Protein AF-A0A821Y8E3-F1 (afdb_monomer_lite)

InterPro domains:
  IPR019441 FMP27/BLTP2/Hobbit, GFWDK motif-containing RBG unit [SM01214] (111-243)
  IPR045167 Hobbit [PF10344] (6-1238)
  IPR045167 Hobbit [PTHR15678] (451-1233)

Secondary structure (DSSP, 8-state):
-HHHHTTT-TT--HHHHHHHHHHHHHHHHHHHHHHHHHSPS----SEEEEEES-EEEEE--GGG-SHHHHHHHHHHHTTTSPPPTT---EEEEEEEEEEEEEEEEEEEETT-SS-SEEEEEEEEEEEEEEEEEPPPGGGEEEEEEE--TTT-EEEEEEE----EEEEEEEEEEEEEEEEE-TTTHHHHHHHHHHHHHHSPPP--SSPPPPHHHHHHHHEEEEEEEEEEEEEEEEE-SSSTT-TTSEEEEEEEEEEEEEETTEEEEEEEEEEEEE-SSS-EEEEEEEEEEEEEEEEEEEE-SS-TT--SS-----TTS--GGGGSS---TTTTTS-SEEEEEEEEE----SS---EEEEEHHHHHHHHHHHHHHTPPPPPPS-BGGGTB----PPPGGGTEEEEEEEEEEEEEEEEEESSTT-SSEEEEEEEEEEEEEEEEEEEEPPSSSS-PPPEEEEEEEEEEEEEEEEEEEEEEEPP--------------SSS-EEEEEEEEEEEEEEEEE-S-S-SS---SEEEEEES-EEEE-HHHHHHHHHHHHHHHHHHHHHHHHSTTTTS-----SS-SS------S-PPPP---------------SHHHHSSSSSS---------------------PPPPP--STTTT-STT-EEEEEEEEEEEEEEEE-SSSSSEEEEEEEEEEEEEEEEETTEEEEEEEEEEEEEEEEESS--S---TTT---PPPHHHHS---S-----S---S---S--TTSTTPEESSSSS--TTT-PPPEEEEEEEEEEEEEEEEE-----------S--PPPP-EEEEEEEEEEEEEE-HHHHHHHHHIIIIIIS---HHHHHHHHHHHHHHHHHHH-TTS-THHHHHHHHHHHHHHHHHHHHHHHHHHHHHHH--S--HHHHHHHHHHHHHHHHHHHHHHHHHHHHHHHHHHHHHHHHHTSPPPP--SSPPEEEEEEEEEEEEEEEEE-TTSSSEEEEEEEEEEEEEEEEETTS-EEEEEEEEEEEEEE-STT-S-SEEEEEPPPPTT--GGG--SEEEEEEEEEEETTEEEEEEEEEEE--EEEEEEHHHHHHHHHHH-TTS-THHHHTTTGGGS---------------------------S-----S---HHHHHHHHHHH-EEEEEEEE--EEEEEEEE-SSSS-TT-EEEEEEEEPPEEEEEEEE-HHHHHHHHHHHHHHHHHHHHHHHHHHTTS-PPPPPPPPGGGTTTTTS------------------------

Structure (mmCIF, N/CA/C/O backbone):
data_AF-A0A821Y8E3-F1
#
_entry.id   AF-A0A821Y8E3-F1
#
loop_
_atom_site.group_PDB
_atom_site.id
_atom_site.type_symbol
_atom_site.label_atom_id
_atom_site.label_alt_id
_atom_site.label_comp_id
_atom_site.label_asym_id
_atom_site.label_entity_id
_atom_site.label_seq_id
_atom_site.pdbx_PDB_ins_code
_atom_site.Cartn_x
_atom_site.Cartn_y
_atom_site.Cartn_z
_atom_site.occupancy
_atom_site.B_iso_or_equiv
_atom_site.auth_seq_id
_atom_site.auth_comp_id
_atom_site.auth_asym_id
_atom_site.auth_atom_id
_atom_site.pdbx_PDB_model_num
ATOM 1 N N . MET A 1 1 ? 31.494 -9.505 47.376 1.00 57.62 1 MET A N 1
ATOM 2 C CA . MET A 1 1 ? 31.649 -9.777 48.825 1.00 57.62 1 MET A CA 1
ATOM 3 C C . MET A 1 1 ? 32.357 -11.102 49.147 1.00 57.62 1 MET A C 1
ATOM 5 O O . MET A 1 1 ? 33.547 -11.037 49.408 1.00 57.62 1 MET A O 1
ATOM 9 N N . VAL A 1 2 ? 31.738 -12.298 49.088 1.00 61.81 2 VAL A N 1
ATOM 10 C CA . VAL A 1 2 ? 32.444 -13.571 49.431 1.00 61.81 2 VAL A CA 1
ATOM 11 C C . VAL A 1 2 ? 33.620 -13.857 48.480 1.00 61.81 2 VAL A C 1
ATOM 13 O O . VAL A 1 2 ? 34.724 -14.135 48.929 1.00 61.81 2 VAL A O 1
ATOM 16 N N . GLN A 1 3 ? 33.433 -13.655 47.170 1.00 60.59 3 GLN A N 1
ATOM 17 C CA . GLN A 1 3 ? 34.516 -13.756 46.178 1.00 60.59 3 GLN A CA 1
ATOM 18 C C . GLN A 1 3 ? 35.617 -12.691 46.332 1.00 60.59 3 GLN A C 1
ATOM 20 O O . GLN A 1 3 ? 36.730 -12.906 45.869 1.00 60.59 3 GLN A O 1
ATOM 25 N N . GLU A 1 4 ? 35.337 -11.550 46.968 1.00 64.75 4 GLU A N 1
ATOM 26 C CA . GLU A 1 4 ? 36.352 -10.521 47.249 1.00 64.75 4 GLU A CA 1
ATOM 27 C C . GLU A 1 4 ? 37.129 -10.825 48.532 1.00 64.75 4 GLU A C 1
ATOM 29 O O . GLU A 1 4 ? 38.313 -10.524 48.589 1.00 64.75 4 GLU A O 1
ATOM 34 N N . LEU A 1 5 ? 36.506 -11.488 49.513 1.00 61.81 5 LEU A N 1
ATOM 35 C CA . LEU A 1 5 ? 37.152 -11.998 50.731 1.00 61.81 5 LEU A CA 1
ATOM 36 C C . LEU A 1 5 ? 38.067 -13.206 50.464 1.00 61.81 5 LEU A C 1
ATOM 38 O O . LEU A 1 5 ? 39.054 -13.393 51.171 1.00 61.81 5 LEU A O 1
ATOM 42 N N . CYS A 1 6 ? 37.784 -13.998 49.424 1.00 59.97 6 CYS A N 1
ATOM 43 C CA . CYS A 1 6 ? 38.651 -15.101 48.993 1.00 59.97 6 CYS A CA 1
ATOM 44 C C . CYS A 1 6 ? 39.907 -14.641 48.228 1.00 59.97 6 CYS A C 1
ATOM 46 O O . CYS A 1 6 ? 40.865 -15.402 48.138 1.00 59.97 6 CYS A O 1
ATOM 48 N N . LYS A 1 7 ? 39.936 -13.412 47.687 1.00 60.19 7 LYS A N 1
ATOM 49 C CA . LYS A 1 7 ? 41.101 -12.868 46.958 1.00 60.19 7 LYS A CA 1
ATOM 50 C C . LYS A 1 7 ? 42.341 -12.621 47.844 1.00 60.19 7 LYS A C 1
ATOM 52 O O . LYS A 1 7 ? 43.427 -12.971 47.397 1.00 60.19 7 LYS A O 1
ATOM 57 N N . PRO A 1 8 ? 42.233 -12.052 49.064 1.00 61.81 8 PRO A N 1
ATOM 58 C CA . PRO A 1 8 ? 43.381 -11.859 49.960 1.00 61.81 8 PRO A CA 1
ATOM 59 C C . PRO A 1 8 ? 43.739 -13.090 50.816 1.00 61.81 8 PRO A C 1
ATOM 61 O O . PRO A 1 8 ? 44.825 -13.132 51.388 1.00 61.81 8 PRO A O 1
ATOM 64 N N . HIS A 1 9 ? 42.866 -14.101 50.910 1.00 59.72 9 HIS A N 1
ATOM 65 C CA . HIS A 1 9 ? 43.077 -15.296 51.737 1.00 59.72 9 HIS A CA 1
ATOM 66 C C . HIS A 1 9 ? 42.970 -16.580 50.900 1.00 59.72 9 HIS A C 1
ATOM 68 O O . HIS A 1 9 ? 41.932 -17.238 50.870 1.00 59.72 9 HIS A O 1
ATOM 74 N N . LEU A 1 10 ? 44.076 -16.945 50.241 1.00 56.66 10 LEU A N 1
ATOM 75 C CA . LEU A 1 10 ? 44.178 -18.084 49.312 1.00 56.66 10 LEU A CA 1
ATOM 76 C C . LEU A 1 10 ? 43.964 -19.480 49.942 1.00 56.66 10 LEU A C 1
ATOM 78 O O . LEU A 1 10 ? 43.761 -20.438 49.206 1.00 56.66 10 LEU A O 1
ATOM 82 N N . PHE A 1 11 ? 43.955 -19.606 51.275 1.00 56.97 11 PHE A N 1
ATOM 83 C CA . PHE A 1 11 ? 43.776 -20.880 51.996 1.00 56.97 11 PHE A CA 1
ATOM 84 C C . PHE A 1 11 ? 42.585 -20.855 52.964 1.00 56.97 11 PHE A C 1
ATOM 86 O O . PHE A 1 11 ? 42.704 -21.213 54.135 1.00 56.97 11 PHE A O 1
ATOM 93 N N . LEU A 1 12 ? 41.416 -20.412 52.502 1.00 60.84 12 LEU A N 1
ATOM 94 C CA . LEU A 1 12 ? 40.177 -20.631 53.250 1.00 60.84 12 LEU A CA 1
ATOM 95 C C . LEU A 1 12 ? 39.731 -22.097 53.074 1.00 60.84 12 LEU A C 1
ATOM 97 O O . LEU A 1 12 ? 39.497 -22.516 51.939 1.00 60.84 12 LEU A O 1
ATOM 101 N N . PRO A 1 13 ? 39.600 -22.890 54.158 1.00 69.50 13 PRO A N 1
ATOM 102 C CA . PRO A 1 13 ? 39.110 -24.264 54.074 1.00 69.50 13 PRO A CA 1
ATOM 103 C C . PRO A 1 13 ? 37.723 -24.298 53.425 1.00 69.50 13 PRO A C 1
ATOM 105 O O . PRO A 1 13 ? 36.878 -23.464 53.758 1.00 69.50 13 PRO A O 1
ATOM 108 N N . ALA A 1 14 ? 37.466 -25.268 52.541 1.00 64.50 14 ALA A N 1
ATOM 109 C CA . ALA A 1 14 ? 36.214 -25.356 51.779 1.00 64.50 14 ALA A CA 1
ATOM 110 C C . ALA A 1 14 ? 34.958 -25.292 52.673 1.00 64.50 14 ALA A C 1
ATOM 112 O O . ALA A 1 14 ? 34.013 -24.574 52.351 1.00 64.50 14 ALA A O 1
ATOM 113 N N . GLY A 1 15 ? 34.997 -25.926 53.852 1.00 71.94 15 GLY A N 1
ATOM 114 C CA . GLY A 1 15 ? 33.901 -25.868 54.826 1.00 71.94 15 GLY A CA 1
ATOM 115 C C . GLY A 1 15 ? 33.611 -24.460 55.361 1.00 71.94 15 GLY A C 1
ATOM 116 O O . GLY A 1 15 ? 32.457 -24.101 55.557 1.00 71.94 15 GLY A O 1
ATOM 117 N N . LYS A 1 16 ? 34.634 -23.607 55.505 1.00 71.44 16 LYS A N 1
ATOM 118 C CA . LYS A 1 16 ? 34.478 -22.225 55.992 1.00 71.44 16 LYS A CA 1
ATOM 119 C C . LYS A 1 16 ? 33.879 -21.306 54.922 1.00 71.44 16 LYS A C 1
ATOM 121 O O . LYS A 1 16 ? 33.160 -20.360 55.232 1.00 71.44 16 LYS A O 1
ATOM 126 N N . VAL A 1 17 ? 34.148 -21.593 53.648 1.00 73.50 17 VAL A N 1
ATOM 127 C CA . VAL A 1 17 ? 33.517 -20.910 52.507 1.00 73.50 17 VAL A CA 1
ATOM 128 C C . VAL A 1 17 ? 32.041 -21.300 52.406 1.00 73.50 17 VAL A C 1
ATOM 130 O O . VAL A 1 17 ? 31.185 -20.441 52.192 1.00 73.50 17 VAL A O 1
ATOM 133 N N . GLU A 1 18 ? 31.727 -22.577 52.612 1.00 76.31 18 GLU A N 1
ATOM 134 C CA . GLU A 1 18 ? 30.354 -23.084 52.608 1.00 76.31 18 GLU A CA 1
ATOM 135 C C . GLU A 1 18 ? 29.535 -22.536 53.788 1.00 76.31 18 GLU A C 1
ATOM 137 O O . GLU A 1 18 ? 28.400 -22.085 53.596 1.00 76.31 18 GLU A O 1
ATOM 142 N N . GLU A 1 19 ? 30.147 -22.431 54.973 1.00 79.75 19 GLU A N 1
ATOM 143 C CA . GLU A 1 19 ? 29.588 -21.712 56.122 1.00 79.75 19 GLU A CA 1
ATOM 144 C C . GLU A 1 19 ? 29.303 -20.247 55.788 1.00 79.75 19 GLU A C 1
ATOM 146 O O . GLU A 1 19 ? 28.191 -19.786 56.030 1.00 79.75 19 GLU A O 1
ATOM 151 N N . LEU A 1 20 ? 30.232 -19.516 55.163 1.00 79.56 20 LEU A N 1
ATOM 152 C CA . LEU A 1 20 ? 29.997 -18.122 54.767 1.00 79.56 20 LEU A CA 1
ATOM 153 C C . LEU A 1 20 ? 28.842 -17.983 53.767 1.00 79.56 20 LEU A C 1
ATOM 155 O O . LEU A 1 20 ? 28.035 -17.063 53.895 1.00 79.56 20 LEU A O 1
ATOM 159 N N . TYR A 1 21 ? 28.706 -18.901 52.808 1.00 79.69 21 TYR A N 1
ATOM 160 C CA . TYR A 1 21 ? 27.561 -18.912 51.891 1.00 79.69 21 TYR A CA 1
ATOM 161 C C . TYR A 1 21 ? 26.246 -19.288 52.582 1.00 79.69 21 TYR A C 1
ATOM 163 O O . TYR A 1 21 ? 25.192 -18.775 52.199 1.00 79.69 21 TYR A O 1
ATOM 171 N N . SER A 1 22 ? 26.268 -20.171 53.583 1.00 80.19 22 SER A N 1
ATOM 172 C CA . SER A 1 22 ? 25.088 -20.486 54.399 1.00 80.19 22 SER A CA 1
ATOM 173 C C . SER A 1 22 ? 24.684 -19.311 55.295 1.00 80.19 22 SER A C 1
ATOM 175 O O . SER A 1 22 ? 23.503 -18.976 55.362 1.00 80.19 22 SER A O 1
ATOM 177 N N . ALA A 1 23 ? 25.656 -18.614 55.887 1.00 81.62 23 ALA A N 1
ATOM 178 C CA . ALA A 1 23 ? 25.454 -17.433 56.715 1.00 81.62 23 ALA A CA 1
ATOM 179 C C . ALA A 1 23 ? 24.949 -16.252 55.882 1.00 81.62 23 ALA A C 1
ATOM 181 O O . ALA A 1 23 ? 24.048 -15.537 56.316 1.00 81.62 23 ALA A O 1
ATOM 182 N N . LEU A 1 24 ? 25.458 -16.083 54.657 1.00 82.75 24 LEU A N 1
ATOM 183 C CA . LEU A 1 24 ? 24.940 -15.109 53.698 1.00 82.75 24 LEU A CA 1
ATOM 184 C C . LEU A 1 24 ? 23.492 -15.435 53.324 1.00 82.75 24 LEU A C 1
ATOM 186 O O . LEU A 1 24 ? 22.646 -14.553 53.378 1.00 82.75 24 LEU A O 1
ATOM 190 N N . ARG A 1 25 ? 23.171 -16.705 53.040 1.00 79.31 25 ARG A N 1
ATOM 191 C CA . ARG A 1 25 ? 21.788 -17.138 52.769 1.00 79.31 25 ARG A CA 1
ATOM 192 C C . ARG A 1 25 ? 20.861 -16.909 53.962 1.00 79.31 25 ARG A C 1
ATOM 194 O O . ARG A 1 25 ? 19.735 -16.455 53.777 1.00 79.31 25 ARG A O 1
ATOM 201 N N . GLN A 1 26 ? 21.324 -17.177 55.181 1.00 81.38 26 GLN A N 1
ATOM 202 C CA . GLN A 1 26 ? 20.573 -16.880 56.402 1.00 81.38 26 GLN A CA 1
ATOM 203 C C . GLN A 1 26 ? 20.385 -15.376 56.604 1.00 81.38 26 GLN A C 1
ATOM 205 O O . GLN A 1 26 ? 19.296 -14.948 56.981 1.00 81.38 26 GLN A O 1
ATOM 210 N N . LYS A 1 27 ? 21.410 -14.563 56.332 1.00 82.56 27 LYS A N 1
ATOM 211 C CA . LYS A 1 27 ? 21.325 -13.102 56.412 1.00 82.56 27 LYS A CA 1
ATOM 212 C C . LYS A 1 27 ? 20.413 -12.524 55.343 1.00 82.56 27 LYS A C 1
ATOM 214 O O . LYS A 1 27 ? 19.600 -11.674 55.680 1.00 82.56 27 LYS A O 1
ATOM 219 N N . ASP A 1 28 ? 20.456 -13.025 54.117 1.00 78.81 28 ASP A N 1
ATOM 220 C CA . ASP A 1 28 ? 19.525 -12.644 53.055 1.00 78.81 28 ASP A CA 1
ATOM 221 C C . ASP A 1 28 ? 18.089 -13.024 53.419 1.00 78.81 28 ASP A C 1
ATOM 223 O O . ASP A 1 28 ? 17.183 -12.205 53.271 1.00 78.81 28 ASP A O 1
ATOM 227 N N . ALA A 1 29 ? 17.871 -14.216 53.982 1.00 78.19 29 ALA A N 1
ATOM 228 C CA . ALA A 1 29 ? 16.565 -14.619 54.494 1.00 78.19 29 ALA A CA 1
ATOM 229 C C . ALA A 1 29 ? 16.102 -13.715 55.652 1.00 78.19 29 ALA A C 1
ATOM 231 O O . ALA A 1 29 ? 14.948 -13.293 55.678 1.00 78.19 29 ALA A O 1
ATOM 232 N N . GLN A 1 30 ? 16.992 -13.355 56.580 1.00 80.88 30 GLN A N 1
ATOM 233 C CA . GLN A 1 30 ? 16.689 -12.423 57.670 1.00 80.88 30 GLN A CA 1
ATOM 234 C C . GLN A 1 30 ? 16.382 -11.013 57.159 1.00 80.88 30 GLN A C 1
ATOM 236 O O . GLN A 1 30 ? 15.406 -10.420 57.608 1.00 80.88 30 GLN A O 1
ATOM 241 N N . ILE A 1 31 ? 17.161 -10.484 56.213 1.00 82.12 31 ILE A N 1
ATOM 242 C CA . ILE A 1 31 ? 16.941 -9.170 55.591 1.00 82.12 31 ILE A CA 1
ATOM 243 C C . ILE A 1 31 ? 15.630 -9.181 54.808 1.00 82.12 31 ILE A C 1
ATOM 245 O O . ILE A 1 31 ? 14.873 -8.217 54.869 1.00 82.12 31 ILE A O 1
ATOM 249 N N . TYR A 1 32 ? 15.316 -10.274 54.113 1.00 70.25 32 TYR A N 1
ATOM 250 C CA . TYR A 1 32 ? 14.035 -10.456 53.441 1.00 70.25 32 TYR A CA 1
ATOM 251 C C . TYR A 1 32 ? 12.873 -10.445 54.440 1.00 70.25 32 TYR A C 1
ATOM 253 O O . TYR A 1 32 ? 11.920 -9.696 54.253 1.00 70.25 32 TYR A O 1
ATOM 261 N N . VAL A 1 33 ? 12.972 -11.187 55.547 1.00 75.69 33 VAL A N 1
ATOM 262 C CA . VAL A 1 33 ? 11.955 -11.191 56.612 1.00 75.69 33 VAL A CA 1
ATOM 263 C C . VAL A 1 33 ? 11.833 -9.816 57.273 1.00 75.69 33 VAL A C 1
ATOM 265 O O . VAL A 1 33 ? 10.719 -9.362 57.516 1.00 75.69 33 VAL A O 1
ATOM 268 N N . GLN A 1 34 ? 12.943 -9.121 57.528 1.00 81.56 34 GLN A N 1
ATOM 269 C CA . GLN A 1 34 ? 12.941 -7.755 58.057 1.00 81.56 34 GLN A CA 1
ATOM 270 C C . GLN A 1 34 ? 12.291 -6.776 57.077 1.00 81.56 34 GLN A C 1
ATOM 272 O O . GLN A 1 34 ? 11.455 -5.984 57.498 1.00 81.56 34 GLN A O 1
ATOM 277 N N . ARG A 1 35 ? 12.581 -6.871 55.774 1.00 74.38 35 ARG A N 1
ATOM 278 C CA . ARG A 1 35 ? 11.917 -6.082 54.724 1.00 74.38 35 ARG A CA 1
ATOM 279 C C . ARG A 1 35 ? 10.434 -6.417 54.604 1.00 74.38 35 ARG A C 1
ATOM 281 O O . ARG A 1 35 ? 9.647 -5.506 54.413 1.00 74.38 35 ARG A O 1
ATOM 288 N N . CYS A 1 36 ? 10.036 -7.680 54.755 1.00 63.47 36 CYS A N 1
ATOM 289 C CA . CYS A 1 36 ? 8.629 -8.085 54.768 1.00 63.47 36 CYS A CA 1
ATOM 290 C C . CYS A 1 36 ? 7.887 -7.602 56.020 1.00 63.47 36 CYS A C 1
ATOM 292 O O . CYS A 1 36 ? 6.721 -7.241 55.917 1.00 63.47 36 CYS A O 1
ATOM 294 N N . ARG A 1 37 ? 8.541 -7.578 57.188 1.00 71.12 37 ARG A N 1
ATOM 295 C CA . ARG A 1 37 ? 7.972 -7.053 58.443 1.00 71.12 37 ARG A CA 1
ATOM 296 C C . ARG A 1 37 ? 7.927 -5.523 58.478 1.00 71.12 37 ARG A C 1
ATOM 298 O O . ARG A 1 37 ? 7.018 -4.971 59.080 1.00 71.12 37 ARG A O 1
ATOM 305 N N . ALA A 1 38 ? 8.895 -4.859 57.847 1.00 73.12 38 ALA A N 1
ATOM 306 C CA . ALA A 1 38 ? 8.948 -3.405 57.687 1.00 73.12 38 ALA A CA 1
ATOM 307 C C . ALA A 1 38 ? 8.163 -2.905 56.461 1.00 73.12 38 ALA A C 1
ATOM 309 O O . ALA A 1 38 ? 7.990 -1.698 56.293 1.00 73.12 38 ALA A O 1
ATOM 310 N N . ALA A 1 39 ? 7.704 -3.808 55.589 1.00 57.78 39 ALA A N 1
ATOM 311 C CA . ALA A 1 39 ? 6.843 -3.447 54.479 1.00 57.78 39 ALA A CA 1
ATOM 312 C C . ALA A 1 39 ? 5.508 -2.923 55.034 1.00 57.78 39 ALA A C 1
ATOM 314 O O . ALA A 1 39 ? 4.974 -3.503 55.983 1.00 57.78 39 ALA A O 1
ATOM 315 N N . PRO A 1 40 ? 4.941 -1.852 54.448 1.00 62.09 40 PRO A N 1
ATOM 316 C CA . PRO A 1 40 ? 3.586 -1.427 54.780 1.00 62.09 40 PRO A CA 1
ATOM 317 C C . PRO A 1 40 ? 2.614 -2.611 54.625 1.00 62.09 40 PRO A C 1
ATOM 319 O O . PRO A 1 40 ? 2.903 -3.525 53.840 1.00 62.09 40 PRO A O 1
ATOM 322 N N . PRO A 1 41 ? 1.469 -2.612 55.339 1.00 61.50 41 PRO A N 1
ATOM 323 C CA . PRO A 1 41 ? 0.492 -3.695 55.254 1.00 61.50 41 PRO A CA 1
ATOM 324 C C . PRO A 1 41 ? 0.210 -4.042 53.785 1.00 61.50 41 PRO A C 1
ATOM 326 O O . PRO A 1 41 ? 0.192 -3.132 52.944 1.00 61.50 41 PRO A O 1
ATOM 329 N N . PRO A 1 42 ? 0.021 -5.334 53.444 1.00 56.81 42 PRO A N 1
ATOM 330 C CA . PRO A 1 42 ? -0.173 -5.755 52.064 1.00 56.81 42 PRO A CA 1
ATOM 331 C C . PRO A 1 42 ? -1.287 -4.916 51.437 1.00 56.81 42 PRO A C 1
ATOM 333 O O . PRO A 1 42 ? -2.428 -4.937 51.896 1.00 56.81 42 PRO A O 1
ATOM 336 N N . ARG A 1 43 ? -0.934 -4.121 50.416 1.00 57.56 43 ARG A N 1
ATOM 337 C CA . ARG A 1 43 ? -1.864 -3.200 49.749 1.00 57.56 43 ARG A CA 1
ATOM 338 C C . ARG A 1 43 ? -3.055 -4.005 49.219 1.00 57.56 43 ARG A C 1
ATOM 340 O O . ARG A 1 43 ? -2.904 -4.802 48.294 1.00 57.56 43 ARG A O 1
ATOM 347 N N . SER A 1 44 ? -4.225 -3.798 49.820 1.00 60.97 44 SER A N 1
ATOM 348 C CA . SER A 1 44 ? -5.396 -4.680 49.707 1.00 60.97 44 SER A CA 1
ATOM 349 C C . SER A 1 44 ? -6.238 -4.486 48.441 1.00 60.97 44 SER A C 1
ATOM 351 O O . SER A 1 44 ? -7.024 -5.364 48.094 1.00 60.97 44 SER A O 1
ATOM 353 N N . ARG A 1 45 ? -6.085 -3.366 47.720 1.00 74.50 45 ARG A N 1
ATOM 354 C CA . ARG A 1 45 ? -6.920 -3.054 46.546 1.00 74.50 45 ARG A CA 1
ATOM 355 C C . ARG A 1 45 ? -6.282 -3.528 45.238 1.00 74.50 45 ARG A C 1
ATOM 357 O O . ARG A 1 45 ? -5.232 -3.027 44.848 1.00 74.50 45 ARG A O 1
ATOM 364 N N . LEU A 1 46 ? -6.924 -4.474 44.551 1.00 79.44 46 LEU A N 1
ATOM 365 C CA . LEU A 1 46 ? -6.571 -4.879 43.179 1.00 79.44 46 LEU A CA 1
ATOM 366 C C . LEU A 1 46 ? -7.188 -3.937 42.133 1.00 79.44 46 LEU A C 1
ATOM 368 O O . LEU A 1 46 ? -6.542 -3.591 41.147 1.00 79.44 46 LEU A O 1
ATOM 372 N N . VAL A 1 47 ? -8.424 -3.506 42.385 1.00 85.62 47 VAL A N 1
ATOM 373 C CA . VAL A 1 47 ? -9.192 -2.552 41.579 1.00 85.62 47 VAL A CA 1
ATOM 374 C C . VAL A 1 47 ? -9.817 -1.543 42.536 1.00 85.62 47 VAL A C 1
ATOM 376 O O . VAL A 1 47 ? -10.290 -1.926 43.606 1.00 85.62 47 VAL A O 1
ATOM 379 N N . ALA A 1 48 ? -9.809 -0.265 42.175 1.00 88.31 48 ALA A N 1
ATOM 380 C CA . ALA A 1 48 ? -10.515 0.789 42.892 1.00 88.31 48 ALA A CA 1
ATOM 381 C C . ALA A 1 48 ? -11.529 1.452 41.957 1.00 88.31 48 ALA A C 1
ATOM 383 O O . ALA A 1 48 ? -11.154 1.942 40.893 1.00 88.31 48 ALA A O 1
ATOM 384 N N . CYS A 1 49 ? -12.797 1.466 42.363 1.00 90.88 49 CYS A N 1
ATOM 385 C CA . CYS A 1 49 ? -13.847 2.250 41.724 1.00 90.88 49 CYS A CA 1
ATOM 386 C C . CYS A 1 49 ? -14.057 3.523 42.546 1.00 90.88 49 CYS A C 1
ATOM 388 O O . CYS A 1 49 ? -14.383 3.441 43.729 1.00 90.88 49 CYS A O 1
ATOM 390 N N . CYS A 1 50 ? -13.834 4.686 41.941 1.00 91.81 50 CYS A N 1
ATOM 391 C CA . CYS A 1 50 ? -13.990 5.989 42.576 1.00 91.81 50 CYS A CA 1
ATOM 392 C C . CYS A 1 50 ? -15.130 6.742 41.888 1.00 91.81 50 CYS A C 1
ATOM 394 O O . CYS A 1 50 ? -15.082 6.948 40.677 1.00 91.81 50 CYS A O 1
ATOM 396 N N . LEU A 1 51 ? -16.136 7.134 42.665 1.00 93.81 51 LEU A N 1
ATOM 397 C CA . LEU A 1 51 ? -17.290 7.916 42.226 1.00 93.81 51 LEU A CA 1
ATOM 398 C C . LEU A 1 51 ? -17.313 9.215 43.036 1.00 93.81 51 LEU A C 1
ATOM 400 O O . LEU A 1 51 ? -17.195 9.161 44.261 1.00 93.81 51 LEU A O 1
ATOM 404 N N . SER A 1 52 ? -17.461 10.366 42.384 1.00 94.44 52 SER A N 1
ATOM 405 C CA . SER A 1 52 ? -17.669 11.656 43.054 1.00 94.44 52 SER A CA 1
ATOM 406 C C . SER A 1 52 ? -18.974 12.308 42.600 1.00 94.44 52 SER A C 1
ATOM 408 O O . SER A 1 52 ? -19.378 12.186 41.442 1.00 94.44 52 SER A O 1
ATOM 410 N N . GLY A 1 53 ? -19.656 12.980 43.535 1.00 91.81 53 GLY A N 1
ATOM 411 C CA . GLY A 1 53 ? -20.936 13.640 43.259 1.00 91.81 53 GLY A CA 1
ATOM 412 C C . GLY A 1 53 ? -22.018 12.683 42.746 1.00 91.81 53 GLY A C 1
ATOM 413 O O . GLY A 1 53 ? -22.772 13.052 41.854 1.00 91.81 53 GLY A O 1
ATOM 414 N N . PHE A 1 54 ? -22.049 11.445 43.257 1.00 94.62 54 PHE A N 1
ATOM 415 C CA . PHE A 1 54 ? -23.044 10.441 42.881 1.00 94.62 54 PHE A CA 1
ATOM 416 C C . PHE A 1 54 ? -24.414 10.804 43.466 1.00 94.62 54 PHE A C 1
ATOM 418 O O . PHE A 1 54 ? -24.560 10.897 44.686 1.00 94.62 54 PHE A O 1
ATOM 425 N N . SER A 1 55 ? -25.414 10.963 42.604 1.00 95.00 55 SER A N 1
ATOM 426 C CA . SER A 1 55 ? -26.822 11.038 42.986 1.00 95.00 55 SER A CA 1
ATOM 427 C C . SER A 1 55 ? -27.614 9.991 42.208 1.00 95.00 55 SER A C 1
ATOM 429 O O . SER A 1 55 ? -27.375 9.778 41.019 1.00 95.00 55 SER A O 1
ATOM 431 N N . LEU A 1 56 ? -28.522 9.304 42.897 1.00 94.19 56 LEU A N 1
ATOM 432 C CA . LEU A 1 56 ? -29.435 8.323 42.324 1.00 94.19 56 LEU A CA 1
ATOM 433 C C . LEU A 1 56 ? -30.843 8.682 42.780 1.00 94.19 56 LEU A C 1
ATOM 435 O O . LEU A 1 56 ? -31.144 8.647 43.973 1.00 94.19 56 LEU A O 1
ATOM 439 N N . LEU A 1 57 ? -31.702 8.984 41.820 1.00 94.38 57 LEU A N 1
ATOM 440 C CA . LEU A 1 57 ? -33.132 9.126 42.007 1.00 94.38 57 LEU A CA 1
ATOM 441 C C . LEU A 1 57 ? -33.809 7.933 41.332 1.00 94.38 57 LEU A C 1
ATOM 443 O O . LEU A 1 57 ? -33.627 7.710 40.139 1.00 94.38 57 LEU A O 1
ATOM 447 N N . ALA A 1 58 ? -34.584 7.166 42.091 1.00 92.31 58 ALA A N 1
ATOM 448 C CA . ALA A 1 58 ? -35.404 6.082 41.564 1.00 92.31 58 ALA A CA 1
ATOM 449 C C . ALA A 1 58 ? -36.872 6.399 41.854 1.00 92.31 58 ALA A C 1
ATOM 451 O O . ALA A 1 58 ? -37.307 6.365 43.004 1.00 92.31 58 ALA A O 1
ATOM 452 N N . LEU A 1 59 ? -37.624 6.737 40.810 1.00 90.31 59 LEU A N 1
ATOM 453 C CA . LEU A 1 59 ? -39.036 7.081 40.893 1.00 90.31 59 LEU A CA 1
ATOM 454 C C . LEU A 1 59 ? -39.896 5.838 40.655 1.00 90.31 59 LEU A C 1
ATOM 456 O O . LEU A 1 59 ? -39.669 5.056 39.726 1.00 90.31 59 LEU A O 1
ATOM 460 N N . ALA A 1 60 ? -40.896 5.673 41.514 1.00 84.69 60 ALA A N 1
ATOM 461 C CA . ALA A 1 60 ? -41.927 4.655 41.400 1.00 84.69 60 ALA A CA 1
ATOM 462 C C . ALA A 1 60 ? -43.263 5.353 41.124 1.00 84.69 60 ALA A C 1
ATOM 464 O O . ALA A 1 60 ? -43.812 6.004 42.007 1.00 84.69 60 ALA A O 1
ATOM 465 N N . ASP A 1 61 ? -43.762 5.230 39.898 1.00 82.25 61 ASP A N 1
ATOM 466 C CA . ASP A 1 61 ? -45.078 5.737 39.499 1.00 82.25 61 ASP A CA 1
ATOM 467 C C . ASP A 1 61 ? -46.113 4.599 39.608 1.00 82.25 61 ASP A C 1
ATOM 469 O O . ASP A 1 61 ? -45.814 3.485 39.156 1.00 82.25 61 ASP A O 1
ATOM 473 N N . PRO A 1 62 ? -47.315 4.832 40.173 1.00 82.44 62 PRO A N 1
ATOM 474 C CA . PRO A 1 62 ? -48.448 3.912 40.067 1.00 82.44 62 PRO A CA 1
ATOM 475 C C . PRO A 1 62 ? -48.712 3.384 38.648 1.00 82.44 62 PRO A C 1
ATOM 477 O O . PRO A 1 62 ? -49.068 2.216 38.502 1.00 82.44 62 PRO A O 1
ATOM 480 N N . SER A 1 63 ? -48.479 4.190 37.603 1.00 80.12 63 SER A N 1
ATOM 481 C CA . SER A 1 63 ? -48.646 3.782 36.195 1.00 80.12 63 SER A CA 1
ATOM 482 C C . SER A 1 63 ? -47.679 2.674 35.753 1.00 80.12 63 SER A C 1
ATOM 484 O O . SER A 1 63 ? -47.975 1.912 34.838 1.00 80.12 63 SER A O 1
ATOM 486 N N . MET A 1 64 ? -46.535 2.549 36.429 1.00 78.62 64 MET A N 1
ATOM 487 C CA . MET A 1 64 ? -45.494 1.548 36.166 1.00 78.62 64 MET A CA 1
ATOM 488 C C . MET A 1 64 ? -45.467 0.438 37.224 1.00 78.62 64 MET A C 1
ATOM 490 O O . MET A 1 64 ? -44.649 -0.482 37.148 1.00 78.62 64 MET A O 1
ATOM 494 N N . HIS A 1 65 ? -46.323 0.532 38.242 1.00 81.62 65 HIS A N 1
ATOM 495 C CA . HIS A 1 65 ? -46.386 -0.415 39.344 1.00 81.62 65 HIS A CA 1
ATOM 496 C C . HIS A 1 65 ? -47.516 -1.436 39.137 1.00 81.62 65 HIS A C 1
ATOM 498 O O . HIS A 1 65 ? -48.525 -1.147 38.498 1.00 81.62 65 HIS A O 1
ATOM 504 N N . GLY A 1 66 ? -47.340 -2.645 39.679 1.00 83.75 66 GLY A N 1
ATOM 505 C CA . GLY A 1 66 ? -48.246 -3.779 39.472 1.00 83.75 66 GLY A CA 1
ATOM 506 C C . GLY A 1 66 ? -47.803 -4.722 38.346 1.00 83.75 66 GLY A C 1
ATOM 507 O O . GLY A 1 66 ? -47.090 -4.330 37.423 1.00 83.75 66 GLY A O 1
ATOM 508 N N . ALA A 1 67 ? -48.219 -5.990 38.436 1.00 83.88 67 ALA A N 1
ATOM 509 C CA . ALA A 1 67 ? -47.761 -7.044 37.530 1.00 83.88 67 ALA A CA 1
ATOM 510 C C . ALA A 1 67 ? -48.184 -6.808 36.070 1.00 83.88 67 ALA A C 1
ATOM 512 O O . ALA A 1 67 ? -47.376 -6.981 35.164 1.00 83.88 67 ALA A O 1
ATOM 513 N N . GLN A 1 68 ? -49.416 -6.348 35.828 1.00 85.88 68 GLN A N 1
ATOM 514 C CA . GLN A 1 68 ? -49.924 -6.093 34.472 1.00 85.88 68 GLN A CA 1
ATOM 515 C C . GLN A 1 68 ? -49.186 -4.933 33.781 1.00 85.88 68 GLN A C 1
ATOM 517 O O . GLN A 1 68 ? -48.677 -5.094 32.677 1.00 85.88 68 GLN A O 1
ATOM 522 N N . ASN A 1 69 ? -49.039 -3.791 34.458 1.00 87.62 69 ASN A N 1
ATOM 523 C CA . ASN A 1 69 ? -48.365 -2.619 33.889 1.00 87.62 69 ASN A CA 1
ATOM 524 C C . ASN A 1 69 ? -46.867 -2.871 33.655 1.00 87.62 69 ASN A C 1
ATOM 526 O O . ASN A 1 69 ? -46.322 -2.506 32.613 1.00 87.62 69 ASN A O 1
ATOM 530 N N . ALA A 1 70 ? -46.194 -3.533 34.603 1.00 87.00 70 ALA A N 1
ATOM 531 C CA . ALA A 1 70 ? -44.780 -3.866 34.465 1.00 87.00 70 ALA A CA 1
ATOM 532 C C . ALA A 1 70 ? -44.534 -4.910 33.361 1.00 87.00 70 ALA A C 1
ATOM 534 O O . ALA A 1 70 ? -43.570 -4.774 32.614 1.00 87.00 70 ALA A O 1
ATOM 535 N N . THR A 1 71 ? -45.408 -5.911 33.198 1.00 88.44 71 THR A N 1
ATOM 536 C CA . THR A 1 71 ? -45.296 -6.876 32.085 1.00 88.44 71 THR A CA 1
ATOM 537 C C . THR A 1 71 ? -45.577 -6.238 30.728 1.00 88.44 71 THR A C 1
ATOM 539 O O . THR A 1 71 ? -44.870 -6.541 29.768 1.00 88.44 71 THR A O 1
ATOM 542 N N . GLN A 1 72 ? -46.532 -5.306 30.638 1.00 88.12 72 GLN A N 1
ATOM 543 C CA . GLN A 1 72 ? -46.743 -4.514 29.424 1.00 88.12 72 GLN A CA 1
ATOM 544 C C . GLN A 1 72 ? -45.487 -3.708 29.064 1.00 88.12 72 GLN A C 1
ATOM 546 O O . GLN A 1 72 ? -45.013 -3.787 27.933 1.00 88.12 72 GLN A O 1
ATOM 551 N N . LYS A 1 73 ? -44.895 -2.997 30.033 1.00 88.06 73 LYS A N 1
ATOM 552 C CA . LYS A 1 73 ? -43.651 -2.239 29.820 1.00 88.06 73 LYS A CA 1
ATOM 553 C C . LYS A 1 73 ? -42.463 -3.122 29.448 1.00 88.06 73 LYS A C 1
ATOM 555 O O . LYS A 1 73 ? -41.660 -2.728 28.611 1.00 88.06 73 LYS A O 1
ATOM 560 N N . LEU A 1 74 ? -42.359 -4.317 30.027 1.00 89.62 74 LEU A N 1
ATOM 561 C CA . LEU A 1 74 ? -41.338 -5.300 29.663 1.00 89.62 74 LEU A CA 1
ATOM 562 C C . LEU A 1 74 ? -41.463 -5.688 28.179 1.00 89.62 74 LEU A C 1
ATOM 564 O O . LEU A 1 74 ? -40.469 -5.629 27.459 1.00 89.62 74 LEU A O 1
ATOM 568 N N . ARG A 1 75 ? -42.682 -5.983 27.703 1.00 88.81 75 ARG A N 1
ATOM 569 C CA . ARG A 1 75 ? -42.955 -6.295 26.287 1.00 88.81 75 ARG A CA 1
ATOM 570 C C . ARG A 1 75 ? -42.691 -5.121 25.342 1.00 88.81 75 ARG A C 1
ATOM 572 O O . ARG A 1 75 ? -42.308 -5.341 24.202 1.00 88.81 75 ARG A O 1
ATOM 579 N N . GLU A 1 76 ? -42.898 -3.885 25.795 1.00 89.31 76 GLU A N 1
ATOM 580 C CA . GLU A 1 76 ? -42.560 -2.688 25.012 1.00 89.31 76 GLU A CA 1
ATOM 581 C C . GLU A 1 76 ? -41.040 -2.523 24.842 1.00 89.31 76 GLU A C 1
ATOM 583 O O . GLU A 1 76 ? -40.585 -2.172 23.754 1.00 89.31 76 GLU A O 1
ATOM 588 N N . ILE A 1 77 ? -40.253 -2.788 25.894 1.00 90.38 77 ILE A N 1
ATOM 589 C CA . ILE A 1 77 ? -38.784 -2.662 25.869 1.00 90.38 77 ILE A CA 1
ATOM 590 C C . ILE A 1 77 ? -38.138 -3.792 25.055 1.00 90.38 77 ILE A C 1
ATOM 592 O O . ILE A 1 77 ? -37.181 -3.545 24.320 1.00 90.38 77 ILE A O 1
ATOM 596 N N . ASP A 1 78 ? -38.646 -5.019 25.177 1.00 88.38 78 ASP A N 1
ATOM 597 C CA . ASP A 1 78 ? -38.128 -6.202 24.485 1.00 88.38 78 ASP A CA 1
ATOM 598 C C . ASP A 1 78 ? -39.173 -6.823 23.547 1.00 88.38 78 ASP A C 1
ATOM 600 O O . ASP A 1 78 ? -39.578 -7.972 23.689 1.00 88.38 78 ASP A O 1
ATOM 604 N N . ALA A 1 79 ? -39.613 -6.044 22.558 1.00 84.75 79 ALA A N 1
ATOM 605 C CA . ALA A 1 79 ? -40.578 -6.495 21.550 1.00 84.75 79 ALA A CA 1
ATOM 606 C C . ALA A 1 79 ? -39.999 -7.526 20.557 1.00 84.75 79 ALA A C 1
ATOM 608 O O . ALA A 1 79 ? -40.737 -8.139 19.788 1.00 84.75 79 ALA A O 1
ATOM 609 N N . ASP A 1 80 ? -38.672 -7.673 20.529 1.00 82.94 80 ASP A N 1
ATOM 610 C CA . ASP A 1 80 ? -37.943 -8.533 19.595 1.00 82.94 80 ASP A CA 1
ATOM 611 C C . ASP A 1 80 ? -37.885 -10.007 20.038 1.00 82.94 80 ASP A C 1
ATOM 613 O O . ASP A 1 80 ? -37.534 -10.860 19.213 1.00 82.94 80 ASP A O 1
ATOM 617 N N . SER A 1 81 ? -38.154 -10.308 21.316 1.00 87.19 81 SER A N 1
ATOM 618 C CA . SER A 1 81 ? -38.102 -11.665 21.866 1.00 87.19 81 SER A CA 1
ATOM 619 C C . SER A 1 81 ? -39.468 -12.368 21.802 1.00 87.19 81 SER A C 1
ATOM 621 O O . SER A 1 81 ? -40.513 -11.734 21.972 1.00 87.19 81 SER A O 1
ATOM 623 N N . PRO A 1 82 ? -39.503 -13.685 21.521 1.00 87.06 82 PRO A N 1
ATOM 624 C CA . PRO A 1 82 ? -40.758 -14.423 21.486 1.00 87.06 82 PRO A CA 1
ATOM 625 C C . PRO A 1 82 ? -41.352 -14.549 22.894 1.00 87.06 82 PRO A C 1
ATOM 627 O O . PRO A 1 82 ? -40.674 -14.957 23.839 1.00 87.06 82 PRO A O 1
ATOM 630 N N . TRP A 1 83 ? -42.640 -14.225 23.026 1.00 85.88 83 TRP A N 1
ATOM 631 C CA . TRP A 1 83 ? -43.378 -14.388 24.277 1.00 85.88 83 TRP A CA 1
ATOM 632 C C . TRP A 1 83 ? -44.045 -15.774 24.336 1.00 85.88 83 TRP A C 1
ATOM 634 O O . TRP A 1 83 ? -44.747 -16.124 23.386 1.00 85.88 83 TRP A O 1
ATOM 644 N N . PRO A 1 84 ? -43.889 -16.556 25.422 1.00 84.00 84 PRO A N 1
ATOM 645 C CA . PRO A 1 84 ? -44.523 -17.869 25.553 1.00 84.00 84 PRO A CA 1
ATOM 646 C C . PRO A 1 84 ? -46.056 -17.805 25.494 1.00 84.00 84 PRO A C 1
ATOM 648 O O . PRO A 1 84 ? -46.666 -16.938 26.128 1.00 84.00 84 PRO A O 1
ATOM 651 N N . GLU A 1 85 ? -46.685 -18.754 24.790 1.00 76.50 85 GLU A N 1
ATOM 652 C CA . GLU A 1 85 ? -48.153 -18.850 24.666 1.00 76.50 85 GLU A CA 1
ATOM 653 C C . GLU A 1 85 ? -48.845 -19.124 26.013 1.00 76.50 85 GLU A C 1
ATOM 655 O O . GLU A 1 85 ? -49.947 -18.635 26.253 1.00 76.50 85 GLU A O 1
ATOM 660 N N . GLU A 1 86 ? -48.172 -19.841 26.920 1.00 74.00 86 GLU A N 1
ATOM 661 C CA . GLU A 1 86 ? -48.672 -20.201 28.257 1.00 74.00 86 GLU A CA 1
ATOM 662 C C . GLU A 1 86 ? -48.624 -19.033 29.267 1.00 74.00 86 GLU A C 1
ATOM 664 O O . GLU A 1 86 ? -49.161 -19.139 30.369 1.00 74.00 86 GLU A O 1
ATOM 669 N N . GLY A 1 87 ? -48.032 -17.891 28.892 1.00 79.81 87 GLY A N 1
ATOM 670 C CA . GLY A 1 87 ? -47.770 -16.779 29.809 1.00 79.81 87 GLY A CA 1
ATOM 671 C C . GLY A 1 87 ? -46.573 -17.039 30.735 1.00 79.81 87 GLY A C 1
ATOM 672 O O . GLY A 1 87 ? -46.057 -18.146 30.815 1.00 79.81 87 GLY A O 1
ATOM 673 N N . ILE A 1 88 ? -46.085 -15.987 31.402 1.00 84.38 88 ILE A N 1
ATOM 674 C CA . ILE A 1 88 ? -44.946 -16.069 32.331 1.00 84.38 88 ILE A CA 1
ATOM 675 C C . ILE A 1 88 ? -45.380 -15.507 33.682 1.00 84.38 88 ILE A C 1
ATOM 677 O O . ILE A 1 88 ? -45.850 -14.367 33.758 1.00 84.38 88 ILE A O 1
ATOM 681 N N . GLU A 1 89 ? -45.176 -16.283 34.744 1.00 86.75 89 GLU A N 1
ATOM 682 C CA . GLU A 1 89 ? -45.293 -15.814 36.122 1.00 86.75 89 GLU A CA 1
ATOM 683 C C . GLU A 1 89 ? -43.931 -15.325 36.636 1.00 86.75 89 GLU A C 1
ATOM 685 O O . GLU A 1 89 ? -42.883 -15.906 36.352 1.00 86.75 89 GLU A O 1
ATOM 690 N N . PHE A 1 90 ? -43.926 -14.229 37.396 1.00 88.50 90 PHE A N 1
ATOM 691 C CA . PHE A 1 90 ? -42.702 -13.615 37.916 1.00 88.50 90 PHE A CA 1
ATOM 692 C C . PHE A 1 90 ? -42.668 -13.695 39.442 1.00 88.50 90 PHE A C 1
ATOM 694 O O . PHE A 1 90 ? -43.626 -13.301 40.105 1.00 88.50 90 PHE A O 1
ATOM 701 N N . SER A 1 91 ? -41.551 -14.161 40.003 1.00 88.00 91 SER A N 1
ATOM 702 C CA . SER A 1 91 ? -41.292 -14.137 41.449 1.00 88.00 91 SER A CA 1
ATOM 703 C C . SER A 1 91 ? -40.889 -12.738 41.918 1.00 88.00 91 SER A C 1
ATOM 705 O O . SER A 1 91 ? -41.375 -12.250 42.937 1.00 88.00 91 SER A O 1
ATOM 707 N N . THR A 1 92 ? -40.039 -12.068 41.138 1.00 88.69 92 THR A N 1
ATOM 708 C CA . THR A 1 92 ? -39.611 -10.687 41.364 1.00 88.69 92 THR A CA 1
ATOM 709 C C . THR A 1 92 ? -39.908 -9.885 40.110 1.00 88.69 92 THR A C 1
ATOM 711 O O . THR A 1 92 ? -39.379 -10.192 39.049 1.00 88.69 92 THR A O 1
ATOM 714 N N . LEU A 1 93 ? -40.718 -8.833 40.212 1.00 90.25 93 LEU A N 1
ATOM 715 C CA . LEU A 1 93 ? -40.979 -7.924 39.099 1.00 90.25 93 LEU A CA 1
ATOM 716 C C . LEU A 1 93 ? -41.086 -6.496 39.617 1.00 90.25 93 LEU A C 1
ATOM 718 O O . LEU A 1 93 ? -41.967 -6.176 40.417 1.00 90.25 93 LEU A O 1
ATOM 722 N N . TRP A 1 94 ? -40.200 -5.621 39.156 1.00 91.12 94 TRP A N 1
ATOM 723 C CA . TRP A 1 94 ? -40.288 -4.200 39.470 1.00 91.12 94 TRP A CA 1
ATOM 724 C C . TRP A 1 94 ? -39.799 -3.336 38.315 1.00 91.12 94 TRP A C 1
ATOM 726 O O . TRP A 1 94 ? -38.853 -3.686 37.619 1.00 91.12 94 TRP A O 1
ATOM 736 N N . CYS A 1 95 ? -40.440 -2.179 38.155 1.00 90.94 95 CYS A N 1
ATOM 737 C CA . CYS A 1 95 ? -40.135 -1.166 37.151 1.00 90.94 95 CYS A CA 1
ATOM 738 C C . CYS A 1 95 ? -39.934 0.187 37.844 1.00 90.94 95 CYS A C 1
ATOM 740 O O . CYS A 1 95 ? -40.744 0.576 38.697 1.00 90.94 95 CYS A O 1
ATOM 742 N N . ARG A 1 96 ? -38.839 0.883 37.535 1.00 91.94 96 ARG A N 1
ATOM 743 C CA . ARG A 1 96 ? -38.505 2.201 38.090 1.00 91.94 96 ARG A CA 1
ATOM 744 C C . ARG A 1 96 ? -37.957 3.105 37.001 1.00 91.94 96 ARG A C 1
ATOM 746 O O . ARG A 1 96 ? -37.167 2.670 36.167 1.00 91.94 96 ARG A O 1
ATOM 753 N N . MET A 1 97 ? -38.315 4.381 37.068 1.00 92.19 97 MET A N 1
ATOM 754 C CA . MET A 1 97 ? -37.620 5.400 36.294 1.00 92.19 97 MET A CA 1
ATOM 755 C C . MET A 1 97 ? -36.419 5.866 37.107 1.00 92.19 97 MET A C 1
ATOM 757 O O . MET A 1 97 ? -36.570 6.316 38.244 1.00 92.19 97 MET A O 1
ATOM 761 N N . ILE A 1 98 ? -35.224 5.700 36.557 1.00 94.44 98 ILE A N 1
ATOM 762 C CA . ILE A 1 98 ? -33.977 6.061 37.222 1.00 94.44 98 ILE A CA 1
ATOM 763 C C . ILE A 1 98 ? -33.427 7.352 36.629 1.00 94.44 98 ILE A C 1
ATOM 765 O O . ILE A 1 98 ? -33.555 7.602 35.433 1.00 94.44 98 ILE A O 1
ATOM 769 N N . ASN A 1 99 ? -32.804 8.163 37.473 1.00 96.06 99 ASN A N 1
ATOM 770 C CA . ASN A 1 99 ? -31.948 9.269 37.079 1.00 96.06 99 ASN A CA 1
ATOM 771 C C . ASN A 1 99 ? -30.688 9.213 37.948 1.00 96.06 99 ASN A C 1
ATOM 773 O O . ASN A 1 99 ? -30.764 9.289 39.175 1.00 96.06 99 ASN A O 1
ATOM 777 N N . VAL A 1 100 ? -29.542 9.020 37.313 1.00 95.38 100 VAL A N 1
ATOM 778 C CA . VAL A 1 100 ? -28.232 8.885 37.940 1.00 95.38 100 VAL A CA 1
ATOM 779 C C . VAL A 1 100 ? -27.357 10.023 37.449 1.00 95.38 100 VAL A C 1
ATOM 781 O O . VAL A 1 100 ? -27.142 10.154 36.248 1.00 95.38 100 VAL A O 1
ATOM 784 N N . SER A 1 101 ? -26.802 10.812 38.363 1.00 95.75 101 SER A N 1
ATOM 785 C CA . SER A 1 101 ? -25.806 11.833 38.034 1.00 95.75 101 SER A CA 1
ATOM 786 C C . SER A 1 101 ? -24.488 11.528 38.729 1.00 95.75 101 SER A C 1
ATOM 788 O O . SER A 1 101 ? -24.470 11.278 39.934 1.00 95.75 101 SER A O 1
ATOM 790 N N . VAL A 1 102 ? -23.378 11.592 38.002 1.00 95.62 102 VAL A N 1
ATOM 791 C CA . VAL A 1 102 ? -22.030 11.396 38.542 1.00 95.62 102 VAL A CA 1
ATOM 792 C C . VAL A 1 102 ? -21.098 12.440 37.950 1.00 95.62 102 VAL A C 1
ATOM 794 O O . VAL A 1 102 ? -20.995 12.565 36.735 1.00 95.62 102 VAL A O 1
ATOM 797 N N . VAL A 1 103 ? -20.383 13.175 38.801 1.00 95.31 103 VAL A N 1
ATOM 798 C CA . VAL A 1 103 ? -19.432 14.203 38.346 1.00 95.31 103 VAL A CA 1
ATOM 799 C C . VAL A 1 103 ? -18.163 13.560 37.792 1.00 95.31 103 VAL A C 1
ATOM 801 O O . VAL A 1 103 ? -17.684 13.953 36.732 1.00 95.31 103 VAL A O 1
ATOM 804 N N . LEU A 1 104 ? -17.626 12.551 38.480 1.00 95.00 104 LEU A N 1
ATOM 805 C CA . LEU A 1 104 ? -16.459 11.796 38.025 1.00 95.00 104 LEU A CA 1
ATOM 806 C C . LEU A 1 104 ? -16.603 10.321 38.396 1.00 95.00 104 LEU A C 1
ATOM 808 O O . LEU A 1 104 ? -16.811 9.986 39.565 1.00 95.00 104 LEU A O 1
ATOM 812 N N . TRP A 1 105 ? -16.418 9.438 37.417 1.00 94.94 105 TRP A N 1
ATOM 813 C CA . TRP A 1 105 ? -16.326 7.995 37.624 1.00 94.94 105 TRP A CA 1
ATOM 814 C C . TRP A 1 105 ? -14.998 7.466 37.088 1.00 94.94 105 TRP A C 1
ATOM 816 O O . TRP A 1 105 ? -14.701 7.595 35.904 1.00 94.94 105 TRP A O 1
ATOM 826 N N . GLN A 1 106 ? -14.184 6.858 37.955 1.00 94.12 106 GLN A N 1
ATOM 827 C CA . GLN A 1 106 ? -12.893 6.279 37.586 1.00 94.12 106 GLN A CA 1
ATOM 828 C C . GLN A 1 106 ? -12.737 4.833 38.057 1.00 94.12 106 GLN A C 1
ATOM 830 O O . GLN A 1 106 ? -12.997 4.514 39.219 1.00 94.12 106 GLN A O 1
ATOM 835 N N . LEU A 1 107 ? -12.215 3.973 37.179 1.00 92.25 107 LEU A N 1
ATOM 836 C CA . LEU A 1 107 ? -11.733 2.632 37.521 1.00 92.25 107 LEU A CA 1
ATOM 837 C C . LEU A 1 107 ? -10.206 2.613 37.447 1.00 92.25 107 LEU A C 1
ATOM 839 O O . LEU A 1 107 ? -9.622 2.796 36.380 1.00 92.25 107 LEU A O 1
ATOM 843 N N . ARG A 1 108 ? -9.543 2.377 38.579 1.00 89.50 108 ARG A N 1
ATOM 844 C CA . ARG A 1 108 ? -8.078 2.342 38.689 1.00 89.50 108 ARG A CA 1
ATOM 845 C C . ARG A 1 108 ? -7.600 0.931 39.009 1.00 89.50 108 ARG A C 1
ATOM 847 O O . ARG A 1 108 ? -8.091 0.307 39.952 1.00 89.50 108 ARG A O 1
ATOM 854 N N . LEU A 1 109 ? -6.626 0.444 38.245 1.00 86.38 109 LEU A N 1
ATOM 855 C CA . LEU A 1 109 ? -5.925 -0.804 38.542 1.00 86.38 109 LEU A CA 1
ATOM 856 C C . LEU A 1 109 ? -4.736 -0.540 39.470 1.00 86.38 109 LEU A C 1
ATOM 858 O O . LEU A 1 109 ? -4.166 0.552 39.490 1.00 86.38 109 LEU A O 1
ATOM 862 N N . ARG A 1 110 ? -4.373 -1.541 40.274 1.00 82.44 110 ARG A N 1
ATOM 863 C CA . ARG A 1 110 ? -3.265 -1.425 41.227 1.00 82.44 110 ARG A CA 1
ATOM 864 C C . ARG A 1 110 ? -1.928 -1.248 40.507 1.00 82.44 110 ARG A C 1
ATOM 866 O O . ARG A 1 110 ? -1.567 -2.097 39.704 1.00 82.44 110 ARG A O 1
ATOM 873 N N . ASP A 1 111 ? -1.187 -0.210 40.890 1.00 78.12 111 ASP A N 1
ATOM 874 C CA . ASP A 1 111 ? 0.148 0.114 40.371 1.00 78.12 111 ASP A CA 1
ATOM 875 C C . ASP A 1 111 ? 0.165 0.491 38.873 1.00 78.12 111 ASP A C 1
ATOM 877 O O . ASP A 1 111 ? 1.210 0.433 38.249 1.00 78.12 111 ASP A O 1
ATOM 881 N N . PHE A 1 112 ? -0.962 0.914 38.286 1.00 84.25 112 PHE A N 1
ATOM 882 C CA . PHE A 1 112 ? -0.986 1.474 36.926 1.00 84.25 112 PHE A CA 1
ATOM 883 C C . PHE A 1 112 ? -1.069 3.007 36.984 1.00 84.25 112 PHE A C 1
ATOM 885 O O . PHE A 1 112 ? -1.851 3.533 37.784 1.00 84.25 112 PHE A O 1
ATOM 892 N N . PRO A 1 113 ? -0.279 3.737 36.170 1.00 83.31 113 PRO A N 1
ATOM 893 C CA . PRO A 1 113 ? -0.251 5.200 36.207 1.00 83.31 113 PRO A CA 1
ATOM 894 C C . PRO A 1 113 ? -1.526 5.825 35.627 1.00 83.31 113 PRO A C 1
ATOM 896 O O . PRO A 1 113 ? -2.005 6.836 36.137 1.00 83.31 113 PRO A O 1
ATOM 899 N N . GLN A 1 114 ? -2.096 5.210 34.589 1.00 85.44 114 GLN A N 1
ATOM 900 C CA . GLN A 1 114 ? -3.343 5.646 33.965 1.00 85.44 114 GLN A CA 1
ATOM 901 C C . GLN A 1 114 ? -4.546 4.878 34.555 1.00 85.44 114 GLN A C 1
ATOM 903 O O . GLN A 1 114 ? -4.407 3.710 34.931 1.00 85.44 114 GLN A O 1
ATOM 908 N N . PRO A 1 115 ? -5.737 5.498 34.664 1.00 89.12 115 PRO A N 1
ATOM 909 C CA . PRO A 1 115 ? -6.970 4.776 34.972 1.00 89.12 115 PRO A CA 1
ATOM 910 C C . PRO A 1 115 ? -7.387 3.890 33.786 1.00 89.12 115 PRO A C 1
ATOM 912 O O . PRO A 1 115 ? -7.178 4.253 32.634 1.00 89.12 115 PRO A O 1
ATOM 915 N N . LEU A 1 116 ? -8.016 2.742 34.063 1.00 89.19 116 LEU A N 1
ATOM 916 C CA . LEU A 1 116 ? -8.604 1.877 33.029 1.00 89.19 116 LEU A CA 1
ATOM 917 C C . LEU A 1 116 ? -9.750 2.595 32.306 1.00 89.19 116 LEU A C 1
ATOM 919 O O . LEU A 1 116 ? -9.935 2.454 31.101 1.00 89.19 116 LEU A O 1
ATOM 923 N N . LEU A 1 117 ? -10.548 3.320 33.088 1.00 92.75 117 LEU A N 1
ATOM 924 C CA . LEU A 1 117 ? -11.754 4.006 32.655 1.00 92.75 117 LEU A CA 1
ATOM 925 C C . LEU A 1 117 ? -11.886 5.309 33.439 1.00 92.75 117 LEU A C 1
ATOM 927 O O . LEU A 1 117 ? -11.701 5.306 34.660 1.00 92.75 117 LEU A O 1
ATOM 931 N N . SER A 1 118 ? -12.215 6.395 32.750 1.00 94.12 118 SER A N 1
ATOM 932 C CA . SER A 1 118 ? -12.541 7.693 33.342 1.00 94.12 118 SER A CA 1
ATOM 933 C C . SER A 1 118 ? -13.710 8.312 32.582 1.00 94.12 118 SER A C 1
ATOM 935 O O . SER A 1 118 ? -13.630 8.453 31.367 1.00 94.12 118 SER A O 1
ATOM 937 N N . MET A 1 119 ? -14.779 8.671 33.286 1.00 94.62 119 MET A N 1
ATOM 938 C CA . MET A 1 119 ? -15.950 9.369 32.748 1.00 94.62 119 MET A CA 1
ATOM 939 C C . MET A 1 119 ? -16.184 10.655 33.541 1.00 94.62 119 MET A C 1
ATOM 941 O O . MET A 1 119 ? -16.134 10.614 34.776 1.00 94.62 119 MET A O 1
ATOM 945 N N . SER A 1 120 ? -16.456 11.766 32.861 1.00 94.44 120 SER A N 1
ATOM 946 C CA . SER A 1 120 ? -16.821 13.048 33.475 1.00 94.44 120 SER A CA 1
ATOM 947 C C . SER A 1 120 ? -18.266 13.435 33.172 1.00 94.44 120 SER A C 1
ATOM 949 O O . SER A 1 120 ? -18.767 13.203 32.072 1.00 94.44 120 SER A O 1
ATOM 951 N N . GLU A 1 121 ? -18.916 14.043 34.166 1.00 94.31 121 GLU A N 1
ATOM 952 C CA . GLU A 1 121 ? -20.263 14.625 34.078 1.00 94.31 121 GLU A CA 1
ATOM 953 C C . GLU A 1 121 ? -21.301 13.676 33.458 1.00 94.31 121 GLU A C 1
ATOM 955 O O . GLU A 1 121 ? -22.065 14.044 32.571 1.00 94.31 121 GLU A O 1
ATOM 960 N N . MET A 1 122 ? -21.331 12.430 33.932 1.00 94.81 122 MET A N 1
ATOM 961 C CA . MET A 1 122 ? -22.269 11.420 33.456 1.00 94.81 122 MET A CA 1
ATOM 962 C C . MET A 1 122 ? -23.669 11.676 34.023 1.00 94.81 122 MET A C 1
ATOM 964 O O . MET A 1 122 ? -23.856 11.734 35.241 1.00 94.81 122 MET A O 1
ATOM 968 N N . ARG A 1 123 ? -24.669 11.747 33.149 1.00 95.19 123 ARG A N 1
ATOM 969 C CA . ARG A 1 123 ? -26.096 11.727 33.489 1.00 95.19 123 ARG A CA 1
ATOM 970 C C . ARG A 1 123 ? -26.753 10.567 32.760 1.00 95.19 123 ARG A C 1
ATOM 972 O O . ARG A 1 123 ? -26.670 10.488 31.544 1.00 95.19 123 ARG A O 1
ATOM 979 N N . LEU A 1 124 ? -27.401 9.671 33.488 1.00 95.25 124 LEU A N 1
ATOM 980 C CA . LEU A 1 124 ? -28.086 8.501 32.945 1.00 95.25 124 LEU A CA 1
ATOM 981 C C . LEU A 1 124 ? -29.533 8.520 33.422 1.00 95.25 124 LEU A C 1
ATOM 983 O O . LEU A 1 124 ? -29.771 8.496 34.626 1.00 95.25 124 LEU A O 1
ATOM 987 N N . TRP A 1 125 ? -30.497 8.528 32.510 1.00 96.19 125 TRP A N 1
ATOM 988 C CA . TRP A 1 125 ? -31.913 8.527 32.862 1.00 96.19 125 TRP A CA 1
ATOM 989 C C . TRP A 1 125 ? -32.731 7.627 31.944 1.00 96.19 125 TRP A C 1
ATOM 991 O O . TRP A 1 125 ? -32.382 7.414 30.786 1.00 96.19 125 TRP A O 1
ATOM 1001 N N . GLY A 1 126 ? -33.836 7.103 32.464 1.00 93.56 126 GLY A N 1
ATOM 1002 C CA . GLY A 1 126 ? -34.763 6.282 31.692 1.00 93.56 126 GLY A CA 1
ATOM 1003 C C . GLY A 1 126 ? -35.446 5.217 32.535 1.00 93.56 126 GLY A C 1
ATOM 1004 O O . GLY A 1 126 ? -35.469 5.302 33.765 1.00 93.56 126 GLY A O 1
ATOM 1005 N N . THR A 1 127 ? -36.018 4.217 31.873 1.00 92.31 127 THR A N 1
ATOM 1006 C CA . THR A 1 127 ? -36.777 3.146 32.529 1.00 92.31 127 THR A CA 1
ATOM 1007 C C . THR A 1 127 ? -35.880 1.937 32.748 1.00 92.31 127 THR A C 1
ATOM 1009 O O . THR A 1 127 ? -35.228 1.462 31.820 1.00 92.31 127 THR A O 1
ATOM 1012 N N . MET A 1 128 ? -35.855 1.421 33.974 1.00 93.19 128 MET A N 1
ATOM 1013 C CA . MET A 1 128 ? -35.151 0.198 34.342 1.00 93.19 128 MET A CA 1
ATOM 1014 C C . MET A 1 128 ? -36.133 -0.767 35.000 1.00 93.19 128 MET A C 1
ATOM 1016 O O . MET A 1 128 ? -36.853 -0.414 35.937 1.00 93.19 128 MET A O 1
ATOM 1020 N N . LEU A 1 129 ? -36.149 -1.998 34.515 1.00 92.38 129 LEU A N 1
ATOM 1021 C CA . LEU A 1 129 ? -37.028 -3.055 34.974 1.00 92.38 129 LEU A CA 1
ATOM 1022 C C . LEU A 1 129 ? -36.189 -4.295 35.271 1.00 92.38 129 LEU A C 1
ATOM 1024 O O . LEU A 1 129 ? -35.276 -4.637 34.523 1.00 92.38 129 LEU A O 1
ATOM 1028 N N . ALA A 1 130 ? -36.482 -4.966 36.378 1.00 93.12 130 ALA A N 1
ATOM 1029 C CA . ALA A 1 130 ? -35.881 -6.252 36.691 1.00 93.12 130 ALA A CA 1
ATOM 1030 C C . ALA A 1 130 ? -36.983 -7.291 36.869 1.00 93.12 130 ALA A C 1
ATOM 1032 O O . ALA A 1 130 ? -37.975 -7.039 37.562 1.00 93.12 130 ALA A O 1
ATOM 1033 N N . ALA A 1 131 ? -36.803 -8.441 36.228 1.00 92.12 131 ALA A N 1
ATOM 1034 C CA . ALA A 1 131 ? -37.753 -9.538 36.258 1.00 92.12 131 ALA A CA 1
ATOM 1035 C C . ALA A 1 131 ? -37.032 -10.862 36.533 1.00 92.12 131 ALA A C 1
ATOM 1037 O O . ALA A 1 131 ? -36.080 -11.231 35.842 1.00 92.12 131 ALA A O 1
ATOM 1038 N N . GLU A 1 132 ? -37.493 -11.575 37.550 1.00 91.19 132 GLU A N 1
ATOM 1039 C CA . GLU A 1 132 ? -37.132 -12.954 37.846 1.00 91.19 132 GLU A CA 1
ATOM 1040 C C . GLU A 1 132 ? -38.379 -13.807 37.632 1.00 91.19 132 GLU A C 1
ATOM 1042 O O . GLU A 1 132 ? -39.426 -13.568 38.232 1.00 91.19 132 GLU A O 1
ATOM 1047 N N . GLU A 1 133 ? -38.272 -14.770 36.728 1.00 89.19 133 GLU A N 1
ATOM 1048 C CA . GLU A 1 133 ? -39.344 -15.705 36.408 1.00 89.19 133 GLU A CA 1
ATOM 1049 C C . GLU A 1 133 ? -39.527 -16.725 37.538 1.00 89.19 133 GLU A C 1
ATOM 1051 O O . GLU A 1 133 ? -38.561 -17.124 38.198 1.00 89.19 133 GLU A O 1
ATOM 1056 N N . SER A 1 134 ? -40.770 -17.138 37.784 1.00 88.06 134 SER A N 1
ATOM 1057 C CA . SER A 1 134 ? -41.081 -18.162 38.776 1.00 88.06 134 SER A CA 1
ATOM 1058 C C . SER A 1 134 ? -40.357 -19.460 38.428 1.00 88.06 134 SER A C 1
ATOM 1060 O O . SER A 1 134 ? -40.459 -19.960 37.308 1.00 88.06 134 SER A O 1
ATOM 1062 N N . ALA A 1 135 ? -39.613 -20.013 39.384 1.00 84.62 135 ALA A N 1
ATOM 1063 C CA . ALA A 1 135 ? -38.797 -21.188 39.126 1.00 84.62 135 ALA A CA 1
ATOM 1064 C C . ALA A 1 135 ? -39.673 -22.416 38.811 1.00 84.62 135 ALA A C 1
ATOM 1066 O O . ALA A 1 135 ? -40.463 -22.821 39.669 1.00 84.62 135 ALA A O 1
ATOM 1067 N N . PRO A 1 136 ? -39.501 -23.075 37.647 1.00 85.31 136 PRO A N 1
ATOM 1068 C CA . PRO A 1 136 ? -40.129 -24.370 37.420 1.00 85.31 136 PRO A CA 1
ATOM 1069 C C . PRO A 1 136 ? -39.606 -25.393 38.447 1.00 85.31 136 PRO A C 1
ATOM 1071 O O . PRO A 1 136 ? -38.496 -25.229 38.961 1.00 85.31 136 PRO A O 1
ATOM 1074 N N . PRO A 1 137 ? -40.317 -26.507 38.708 1.00 84.38 137 PRO A N 1
ATOM 1075 C CA . PRO A 1 137 ? -39.948 -27.471 39.758 1.00 84.38 137 PRO A CA 1
ATOM 1076 C C . PRO A 1 137 ? -38.505 -27.999 39.666 1.00 84.38 137 PRO A C 1
ATOM 1078 O O . PRO A 1 137 ? -37.882 -28.345 40.675 1.00 84.38 137 PRO A O 1
ATOM 1081 N N . ARG A 1 138 ? -37.957 -28.038 38.444 1.00 84.88 138 ARG A N 1
ATOM 1082 C CA . ARG A 1 138 ? -36.582 -28.461 38.130 1.00 84.88 138 ARG A CA 1
ATOM 1083 C C . ARG A 1 138 ? -35.519 -27.399 38.444 1.00 84.88 138 ARG A C 1
ATOM 1085 O O . ARG A 1 138 ? -34.366 -27.753 38.675 1.00 84.88 138 ARG A O 1
ATOM 1092 N N . ALA A 1 139 ? -35.897 -26.123 38.480 1.00 85.75 139 ALA A N 1
ATOM 1093 C CA . ALA A 1 139 ? -35.033 -24.982 38.791 1.00 85.75 139 ALA A CA 1
ATOM 1094 C C . ALA A 1 139 ? -35.039 -24.609 40.285 1.00 85.75 139 ALA A C 1
ATOM 1096 O O . ALA A 1 139 ? -34.424 -23.618 40.679 1.00 85.75 139 ALA A O 1
ATOM 1097 N N . VAL A 1 140 ? -35.719 -25.387 41.129 1.00 87.50 140 VAL A N 1
ATOM 1098 C CA . VAL A 1 140 ? -35.737 -25.206 42.585 1.00 87.50 140 VAL A CA 1
ATOM 1099 C C . VAL A 1 140 ? -34.694 -26.118 43.228 1.00 87.50 140 VAL A C 1
ATOM 1101 O O . VAL A 1 140 ? -34.634 -27.316 42.943 1.00 87.50 140 VAL A O 1
ATOM 1104 N N . ARG A 1 141 ? -33.865 -25.553 44.111 1.00 85.69 141 ARG A N 1
ATOM 1105 C CA . ARG A 1 141 ? -32.872 -26.294 44.907 1.00 85.69 141 ARG A CA 1
ATOM 1106 C C . ARG A 1 141 ? -33.231 -26.274 46.388 1.00 85.69 141 ARG A C 1
ATOM 1108 O O . ARG A 1 141 ? -33.606 -25.229 46.906 1.00 85.69 141 ARG A O 1
ATOM 1115 N N . THR A 1 142 ? -33.014 -27.386 47.078 1.00 87.12 142 THR A N 1
ATOM 1116 C CA . THR A 1 142 ? -33.059 -27.464 48.542 1.00 87.12 142 THR A CA 1
ATOM 1117 C C . THR A 1 142 ? -31.666 -27.197 49.113 1.00 87.12 142 THR A C 1
ATOM 1119 O O . THR A 1 142 ? -30.664 -27.730 48.632 1.00 87.12 142 THR A O 1
ATOM 1122 N N . VAL A 1 143 ? -31.574 -26.309 50.101 1.00 84.88 143 VAL A N 1
ATOM 1123 C CA . VAL A 1 143 ? -30.332 -25.972 50.805 1.00 84.88 143 VAL A CA 1
ATOM 1124 C C . VAL A 1 143 ? -30.573 -26.124 52.296 1.00 84.88 143 VAL A C 1
ATOM 1126 O O . VAL A 1 143 ? -31.415 -25.426 52.851 1.00 84.88 143 VAL A O 1
ATOM 1129 N N . VAL A 1 144 ? -29.801 -26.995 52.939 1.00 87.31 144 VAL A N 1
ATOM 1130 C CA . VAL A 1 144 ? -29.795 -27.122 54.397 1.00 87.31 144 VAL A CA 1
ATOM 1131 C C . VAL A 1 144 ? -28.980 -25.968 54.978 1.00 87.31 144 VAL A C 1
ATOM 1133 O O . VAL A 1 144 ? -27.819 -25.769 54.605 1.00 87.31 144 VAL A O 1
ATOM 1136 N N . ILE A 1 145 ? -29.600 -25.167 55.839 1.00 86.50 145 ILE A N 1
ATOM 1137 C CA . ILE A 1 145 ? -28.955 -24.087 56.585 1.00 86.50 145 ILE A CA 1
ATOM 1138 C C . ILE A 1 145 ? -28.891 -24.521 58.045 1.00 86.50 145 ILE A C 1
ATOM 1140 O O . ILE A 1 145 ? -29.929 -24.684 58.680 1.00 86.50 145 ILE A O 1
ATOM 1144 N N . ASP A 1 146 ? -27.681 -24.671 58.575 1.00 84.44 146 ASP A N 1
ATOM 1145 C CA . ASP A 1 146 ? -27.471 -24.847 60.010 1.00 84.44 146 ASP A CA 1
ATOM 1146 C C . ASP A 1 146 ? -27.548 -23.477 60.699 1.00 84.44 146 ASP A C 1
ATOM 1148 O O . ASP A 1 146 ? -26.717 -22.596 60.456 1.00 84.44 146 ASP A O 1
ATOM 1152 N N . GLN A 1 147 ? -28.594 -23.273 61.500 1.00 82.62 147 GLN A N 1
ATOM 1153 C CA . GLN A 1 147 ? -28.834 -22.026 62.232 1.00 82.62 147 GLN A CA 1
ATOM 1154 C C . GLN A 1 147 ? -28.257 -22.064 63.658 1.00 82.62 147 GLN A C 1
ATOM 1156 O O . GLN A 1 147 ? -28.337 -21.064 64.374 1.00 82.62 147 GLN A O 1
ATOM 1161 N N . GLY A 1 148 ? -27.654 -23.185 64.073 1.00 82.19 148 GLY A N 1
ATOM 1162 C CA . GLY A 1 148 ? -27.214 -23.413 65.447 1.00 82.19 148 GLY A CA 1
ATOM 1163 C C . GLY A 1 148 ? -28.377 -23.615 66.429 1.00 82.19 148 GLY A C 1
ATOM 1164 O O . GLY A 1 148 ? -29.554 -23.455 66.102 1.00 82.19 148 GLY A O 1
ATOM 1165 N N . ALA A 1 149 ? -28.064 -24.007 67.667 1.00 79.06 149 ALA A N 1
ATOM 1166 C CA . ALA A 1 149 ? -29.079 -24.239 68.697 1.00 79.06 149 ALA A CA 1
ATOM 1167 C C . ALA A 1 149 ? -29.726 -22.914 69.168 1.00 79.06 149 ALA A C 1
ATOM 1169 O O . ALA A 1 149 ? -28.994 -21.945 69.391 1.00 79.06 149 ALA A O 1
ATOM 1170 N N . PRO A 1 150 ? -31.062 -22.862 69.374 1.00 77.56 150 PRO A N 1
ATOM 1171 C CA . PRO A 1 150 ? -32.010 -23.987 69.439 1.00 77.56 150 PRO A CA 1
ATOM 1172 C C . PRO A 1 150 ? -32.676 -24.387 68.105 1.00 77.56 150 PRO A C 1
ATOM 1174 O O . PRO A 1 150 ? -33.510 -25.287 68.109 1.00 77.56 150 PRO A O 1
ATOM 1177 N N . TRP A 1 151 ? -32.359 -23.732 66.986 1.00 81.19 151 TRP A N 1
ATOM 1178 C CA . TRP A 1 151 ? -33.114 -23.862 65.728 1.00 81.19 151 TRP A CA 1
ATOM 1179 C C . TRP A 1 151 ? -32.683 -25.035 64.835 1.00 81.19 151 TRP A C 1
ATOM 1181 O O . TRP A 1 151 ? -33.504 -25.535 64.073 1.00 81.19 151 TRP A O 1
ATOM 1191 N N . GLY A 1 152 ? -31.441 -25.512 64.962 1.00 83.75 152 GLY A N 1
ATOM 1192 C CA . GLY A 1 152 ? -30.945 -26.689 64.238 1.00 83.75 152 GLY A CA 1
ATOM 1193 C C . GLY A 1 152 ? -30.822 -26.488 62.722 1.00 83.75 152 GLY A C 1
ATOM 1194 O O . GLY A 1 152 ? -30.713 -25.363 62.228 1.00 83.75 152 GLY A O 1
ATOM 1195 N N . GLU A 1 153 ? -30.808 -27.599 61.984 1.00 85.31 153 GLU A N 1
ATOM 1196 C CA . GLU A 1 153 ? -30.770 -27.607 60.520 1.00 85.31 153 GLU A CA 1
ATOM 1197 C C . GLU A 1 153 ? -32.163 -27.325 59.933 1.00 85.31 153 GLU A C 1
ATOM 1199 O O . GLU A 1 153 ? -33.142 -27.985 60.278 1.00 85.31 153 GLU A O 1
ATOM 1204 N N . PHE A 1 154 ? -32.256 -26.353 59.022 1.00 87.19 154 PHE A N 1
ATOM 1205 C CA . PHE A 1 154 ? -33.491 -25.987 58.326 1.00 87.19 154 PHE A CA 1
ATOM 1206 C C . PHE A 1 154 ? -33.322 -26.122 56.811 1.00 87.19 154 PHE A C 1
ATOM 1208 O O . PHE A 1 154 ? -32.390 -25.556 56.231 1.00 87.19 154 PHE A O 1
ATOM 1215 N N . GLU A 1 155 ? -34.235 -26.835 56.152 1.00 87.38 155 GLU A N 1
ATOM 1216 C CA . GLU A 1 155 ? -34.248 -26.962 54.694 1.00 87.38 155 GLU A CA 1
ATOM 1217 C C . GLU A 1 155 ? -34.945 -25.760 54.048 1.00 87.38 155 GLU A C 1
ATOM 1219 O O . GLU A 1 155 ? -36.125 -25.502 54.274 1.00 87.38 155 GLU A O 1
ATOM 1224 N N . LEU A 1 156 ? -34.215 -25.019 53.215 1.00 88.50 156 LEU A N 1
ATOM 1225 C CA . LEU A 1 156 ? -34.733 -23.879 52.466 1.00 88.50 156 LEU A CA 1
ATOM 1226 C C . LEU A 1 156 ? -34.756 -24.188 50.967 1.00 88.50 156 LEU A C 1
ATOM 1228 O O . LEU A 1 156 ? -33.716 -24.480 50.370 1.00 88.50 156 LEU A O 1
ATOM 1232 N N . GLU A 1 157 ? -35.917 -24.036 50.333 1.00 87.06 157 GLU A N 1
ATOM 1233 C CA . GLU A 1 157 ? -36.018 -24.033 48.875 1.00 87.06 157 GLU A CA 1
ATOM 1234 C C . GLU A 1 157 ? -35.590 -22.674 48.300 1.00 87.06 157 GLU A C 1
ATOM 1236 O O . GLU A 1 157 ? -35.997 -21.609 48.764 1.00 87.06 157 GLU A O 1
ATOM 1241 N N . ARG A 1 158 ? -34.727 -22.692 47.282 1.00 85.56 158 ARG A N 1
ATOM 1242 C CA . ARG A 1 158 ? -34.240 -21.497 46.584 1.00 85.56 158 ARG A CA 1
ATOM 1243 C C . ARG A 1 158 ? -34.457 -21.627 45.082 1.00 85.56 158 ARG A C 1
ATOM 1245 O O . ARG A 1 158 ? -34.090 -22.644 44.495 1.00 85.56 158 ARG A O 1
ATOM 1252 N N . SER A 1 159 ? -34.958 -20.556 44.468 1.00 85.88 159 SER A N 1
ATOM 1253 C CA . SER A 1 159 ? -34.971 -20.371 43.012 1.00 85.88 159 SER A CA 1
ATOM 1254 C C . SER A 1 159 ? -33.542 -20.380 42.456 1.00 85.88 159 SER A C 1
ATOM 1256 O O . SER A 1 159 ? -32.605 -19.873 43.090 1.00 85.88 159 SER A O 1
ATOM 1258 N N . MET A 1 160 ? -33.364 -20.982 41.281 1.00 86.50 160 MET A N 1
ATOM 1259 C CA . MET A 1 160 ? -32.154 -20.852 40.467 1.00 86.50 160 MET A CA 1
ATOM 1260 C C . MET A 1 160 ? -32.361 -19.986 39.219 1.00 86.50 160 MET A C 1
ATOM 1262 O O . MET A 1 160 ? -31.418 -19.848 38.436 1.00 86.50 160 MET A O 1
ATOM 1266 N N . MET A 1 161 ? -33.549 -19.400 39.029 1.00 87.88 161 MET A N 1
ATOM 1267 C CA . MET A 1 161 ? -33.813 -18.512 37.897 1.00 87.88 161 MET A CA 1
ATOM 1268 C C . MET A 1 161 ? -32.964 -17.237 38.005 1.00 87.88 161 MET A C 1
ATOM 1270 O O . MET A 1 161 ? -32.801 -16.683 39.094 1.00 87.88 161 MET A O 1
ATOM 1274 N N . PRO A 1 162 ? -32.362 -16.768 36.899 1.00 88.56 162 PRO A N 1
ATOM 1275 C CA . PRO A 1 162 ? -31.585 -15.540 36.915 1.00 88.56 162 PRO A CA 1
ATOM 1276 C C . PRO A 1 162 ? -32.496 -14.306 36.922 1.00 88.56 162 PRO A C 1
ATOM 1278 O O . PRO A 1 162 ? -33.480 -14.248 36.187 1.00 88.56 162 PRO A O 1
ATOM 1281 N N . LEU A 1 163 ? -32.103 -13.276 37.676 1.00 90.06 163 LEU A N 1
ATOM 1282 C CA . LEU A 1 163 ? -32.699 -11.945 37.564 1.00 90.06 163 LEU A CA 1
ATOM 1283 C C . LEU A 1 163 ? -32.276 -11.307 36.231 1.00 90.06 163 LEU A C 1
ATOM 1285 O O . LEU A 1 163 ? -31.088 -11.040 36.019 1.00 90.06 163 LEU A O 1
ATOM 1289 N N . LYS A 1 164 ? -33.246 -11.070 35.347 1.00 92.81 164 LYS A N 1
ATOM 1290 C CA . LYS A 1 164 ? -33.068 -10.411 34.047 1.00 92.81 164 LYS A CA 1
ATOM 1291 C C . LYS A 1 164 ? -33.344 -8.913 34.182 1.00 92.81 164 LYS A C 1
ATOM 1293 O O . LYS A 1 164 ? -34.227 -8.506 34.933 1.00 92.81 164 LYS A O 1
ATOM 1298 N N . TRP A 1 165 ? -32.602 -8.105 33.439 1.00 93.31 165 TRP A N 1
ATOM 1299 C CA . TRP A 1 165 ? -32.682 -6.650 33.422 1.00 93.31 165 TRP A CA 1
ATOM 1300 C C . TRP A 1 165 ? -33.152 -6.170 32.054 1.00 93.31 165 TRP A C 1
ATOM 1302 O O . TRP A 1 165 ? -32.538 -6.492 31.037 1.00 93.31 165 TRP A O 1
ATOM 1312 N N . TYR A 1 166 ? -34.195 -5.353 32.055 1.00 93.56 166 TYR A N 1
ATOM 1313 C CA . TYR A 1 166 ? -34.753 -4.691 30.885 1.00 93.56 166 TYR A CA 1
ATOM 1314 C C . TYR A 1 166 ? -34.576 -3.189 31.054 1.00 93.56 166 TYR A C 1
ATOM 1316 O O . TYR A 1 166 ? -34.840 -2.651 32.133 1.00 93.56 166 TYR A O 1
ATOM 1324 N N . TYR A 1 167 ? -34.089 -2.504 30.029 1.00 93.62 167 TYR A N 1
ATOM 1325 C CA . TYR A 1 167 ? -33.743 -1.094 30.157 1.00 93.62 167 TYR A CA 1
ATOM 1326 C C . TYR A 1 167 ? -33.984 -0.308 28.869 1.00 93.62 167 TYR A C 1
ATOM 1328 O O . TYR A 1 167 ? -33.703 -0.772 27.769 1.00 93.62 167 TYR A O 1
ATOM 1336 N N . ASP A 1 168 ? -34.464 0.917 29.025 1.00 94.75 168 ASP A N 1
ATOM 1337 C CA . ASP A 1 168 ? -34.474 1.939 27.981 1.00 94.75 168 ASP A CA 1
ATOM 1338 C C . ASP A 1 168 ? -33.862 3.200 28.586 1.00 94.75 168 ASP A C 1
ATOM 1340 O O . ASP A 1 168 ? -34.496 3.891 29.392 1.00 94.75 168 ASP A O 1
ATOM 1344 N N . LEU A 1 169 ? -32.572 3.403 28.315 1.00 94.94 169 LEU A N 1
ATOM 1345 C CA . LEU A 1 169 ? -31.738 4.387 29.000 1.00 94.94 169 LEU A CA 1
ATOM 1346 C C . LEU A 1 169 ? -31.088 5.351 28.012 1.00 94.94 169 LEU A C 1
ATOM 1348 O O . LEU A 1 169 ? -30.525 4.954 26.991 1.00 94.94 169 LEU A O 1
ATOM 1352 N N . CYS A 1 170 ? -31.083 6.622 28.393 1.00 96.50 170 CYS A N 1
ATOM 1353 C CA . CYS A 1 170 ? -30.322 7.684 27.757 1.00 96.50 170 CYS A CA 1
ATOM 1354 C C . CYS A 1 170 ? -29.177 8.094 28.681 1.00 96.50 170 CYS A C 1
ATOM 1356 O O . CYS A 1 170 ? -29.383 8.323 29.872 1.00 96.50 170 CYS A O 1
ATOM 1358 N N . CYS A 1 171 ? -27.968 8.173 28.137 1.00 95.31 171 CYS A N 1
ATOM 1359 C CA . CYS A 1 171 ? -26.763 8.557 28.853 1.00 95.31 171 CYS A CA 1
ATOM 1360 C C . CYS A 1 171 ? -26.105 9.746 28.154 1.00 95.31 171 CYS A C 1
ATOM 1362 O O . CYS A 1 171 ? -25.819 9.680 26.962 1.00 95.31 171 CYS A O 1
ATOM 1364 N N . GLU A 1 172 ? -25.832 10.811 28.890 1.00 96.19 172 GLU A N 1
ATOM 1365 C CA . GLU A 1 172 ? -25.079 11.974 28.434 1.00 96.19 172 GLU A CA 1
ATOM 1366 C C . GLU A 1 172 ? -23.794 12.090 29.254 1.00 96.19 172 GLU A C 1
ATOM 1368 O O . GLU A 1 172 ? -23.806 11.897 30.471 1.00 96.19 172 GLU A O 1
ATOM 1373 N N . MET A 1 173 ? -22.675 12.366 28.592 1.00 94.62 173 MET A N 1
ATOM 1374 C CA . MET A 1 173 ? -21.370 12.521 29.235 1.00 94.62 173 MET A CA 1
ATOM 1375 C C . MET A 1 173 ? -20.478 13.471 28.437 1.00 94.62 173 MET A C 1
ATOM 1377 O O . MET A 1 173 ? -20.570 13.536 27.211 1.00 94.62 173 MET A O 1
ATOM 1381 N N . THR A 1 174 ? -19.578 14.186 29.111 1.00 94.81 174 THR A N 1
ATOM 1382 C CA . THR A 1 174 ? -18.646 15.093 28.426 1.00 94.81 174 THR A CA 1
ATOM 1383 C C . THR A 1 174 ? -17.417 14.348 27.918 1.00 94.81 174 THR A C 1
ATOM 1385 O O . THR A 1 174 ? -17.206 14.226 26.715 1.00 94.81 174 THR A O 1
ATOM 1388 N N . GLU A 1 175 ? -16.630 13.755 28.808 1.00 93.50 175 GLU A N 1
ATOM 1389 C CA . GLU A 1 175 ? -15.432 13.010 28.434 1.00 93.50 175 GLU A CA 1
ATOM 1390 C C . GLU A 1 175 ? -15.545 11.556 28.883 1.00 93.50 175 GLU A C 1
ATOM 1392 O O . GLU A 1 175 ? -15.819 11.263 30.048 1.00 93.50 175 GLU A O 1
ATOM 1397 N N . TYR A 1 176 ? -15.298 10.630 27.957 1.00 94.44 176 TYR A N 1
ATOM 1398 C CA . TYR A 1 176 ? -15.154 9.210 28.252 1.00 94.44 176 TYR A CA 1
ATOM 1399 C C . TYR A 1 176 ? -13.812 8.711 27.730 1.00 94.44 176 TYR A C 1
ATOM 1401 O O . TYR A 1 176 ? -13.575 8.668 26.528 1.00 94.44 176 TYR A O 1
ATOM 1409 N N . SER A 1 177 ? -12.925 8.319 28.640 1.00 93.38 177 SER A N 1
ATOM 1410 C CA . SER A 1 177 ? -11.606 7.777 28.327 1.00 93.38 177 SER A CA 1
ATOM 1411 C C . SER A 1 177 ? -11.495 6.316 28.757 1.00 93.38 177 SER A C 1
ATOM 1413 O O . SER A 1 177 ? -11.843 5.956 29.888 1.00 93.38 177 SER A O 1
ATOM 1415 N N . TYR A 1 178 ? -11.006 5.475 27.849 1.00 92.06 178 TYR A N 1
ATOM 1416 C CA . TYR A 1 178 ? -10.759 4.053 28.061 1.00 92.06 178 TYR A CA 1
ATOM 1417 C C . TYR A 1 178 ? -9.341 3.690 27.617 1.00 92.06 178 TYR A C 1
ATOM 1419 O O . TYR A 1 178 ? -8.991 3.882 26.454 1.00 92.06 178 TYR A O 1
ATOM 1427 N N . ALA A 1 179 ? -8.534 3.143 28.526 1.00 89.06 179 ALA A N 1
ATOM 1428 C CA . ALA A 1 179 ? -7.166 2.719 28.238 1.00 89.06 179 ALA A CA 1
ATOM 1429 C C . ALA A 1 179 ? -7.070 1.192 28.171 1.00 89.06 179 ALA A C 1
ATOM 1431 O O . ALA A 1 179 ? -7.483 0.486 29.091 1.00 89.06 179 ALA A O 1
ATOM 1432 N N . PHE A 1 180 ? -6.501 0.662 27.089 1.00 84.94 180 PHE A N 1
ATOM 1433 C CA . PHE A 1 180 ? -6.325 -0.775 26.902 1.00 84.94 180 PHE A CA 1
ATOM 1434 C C . PHE A 1 180 ? -5.051 -1.097 26.123 1.00 84.94 180 PHE A C 1
ATOM 1436 O O . PHE A 1 180 ? -4.636 -0.363 25.238 1.00 84.94 180 PHE A O 1
ATOM 1443 N N . GLY A 1 181 ? -4.438 -2.244 26.399 1.00 81.31 181 GLY A N 1
ATOM 1444 C CA . GLY A 1 181 ? -3.369 -2.780 25.565 1.00 81.31 181 GLY A CA 1
ATOM 1445 C C . GLY A 1 181 ? -2.953 -4.181 25.999 1.00 81.31 181 GLY A C 1
ATOM 1446 O O . GLY A 1 181 ? -3.384 -4.655 27.057 1.00 81.31 181 GLY A O 1
ATOM 1447 N N . PRO A 1 182 ? -2.090 -4.860 25.226 1.00 78.06 182 PRO A N 1
ATOM 1448 C CA . PRO A 1 182 ? -1.641 -6.215 25.554 1.00 78.06 182 PRO A CA 1
ATOM 1449 C C . PRO A 1 182 ? -0.945 -6.320 26.918 1.00 78.06 182 PRO A C 1
ATOM 1451 O O . PRO A 1 182 ? -0.995 -7.370 27.558 1.00 78.06 182 PRO A O 1
ATOM 1454 N N . CYS A 1 183 ? -0.344 -5.229 27.404 1.00 78.06 183 CYS A N 1
ATOM 1455 C CA . CYS A 1 183 ? 0.261 -5.148 28.735 1.00 78.06 183 CYS A CA 1
ATOM 1456 C C . CYS A 1 183 ? -0.764 -5.175 29.889 1.00 78.06 183 CYS A C 1
ATOM 1458 O O . CYS A 1 183 ? -0.434 -5.628 30.985 1.00 78.06 183 CYS A O 1
ATOM 1460 N N . TRP A 1 184 ? -2.020 -4.782 29.649 1.00 81.25 184 TRP A N 1
ATOM 1461 C CA . TRP A 1 184 ? -3.093 -4.781 30.656 1.00 81.25 184 TRP A CA 1
ATOM 1462 C C . TRP A 1 184 ? -3.845 -6.117 30.728 1.00 81.25 184 TRP A C 1
ATOM 1464 O O . TRP A 1 184 ? -4.438 -6.452 31.758 1.00 81.25 184 TRP A O 1
ATOM 1474 N N . GLU A 1 185 ? -3.804 -6.919 29.661 1.00 78.75 185 GLU A N 1
ATOM 1475 C CA . GLU A 1 185 ? -4.573 -8.163 29.538 1.00 78.75 185 GLU A CA 1
ATOM 1476 C C . GLU A 1 185 ? -4.311 -9.183 30.672 1.00 78.75 185 GLU A C 1
ATOM 1478 O O . GLU A 1 185 ? -5.286 -9.723 31.211 1.00 78.75 185 GLU A O 1
ATOM 1483 N N . PRO A 1 186 ? -3.062 -9.436 31.129 1.00 77.69 186 PRO A N 1
ATOM 1484 C CA . PRO A 1 186 ? -2.812 -10.358 32.241 1.00 77.69 186 PRO A CA 1
ATOM 1485 C C . PRO A 1 186 ? -3.435 -9.898 33.565 1.00 77.69 186 PRO A C 1
ATOM 1487 O O . PRO A 1 186 ? -3.911 -10.728 34.345 1.00 77.69 186 PRO A O 1
ATOM 1490 N N . VAL A 1 187 ? -3.450 -8.585 33.818 1.00 78.81 187 VAL A N 1
ATOM 1491 C CA . VAL A 1 187 ? -4.007 -8.001 35.046 1.00 78.81 187 VAL A CA 1
ATOM 1492 C C . VAL A 1 187 ? -5.525 -8.063 35.011 1.00 78.81 187 VAL A C 1
ATOM 1494 O O . VAL A 1 187 ? -6.122 -8.553 35.965 1.00 78.81 187 VAL A O 1
ATOM 1497 N N . ILE A 1 188 ? -6.146 -7.700 33.886 1.00 80.62 188 ILE A N 1
ATOM 1498 C CA . ILE A 1 188 ? -7.594 -7.852 33.681 1.00 80.62 188 ILE A CA 1
ATOM 1499 C C . ILE A 1 188 ? -8.006 -9.323 33.854 1.00 80.62 188 ILE A C 1
ATOM 1501 O O . ILE A 1 188 ? -8.991 -9.624 34.530 1.00 80.62 188 ILE A O 1
ATOM 1505 N N . ALA A 1 189 ? -7.227 -10.269 33.320 1.00 77.25 189 ALA A N 1
ATOM 1506 C CA . ALA A 1 189 ? -7.476 -11.697 33.511 1.00 77.25 189 ALA A CA 1
ATOM 1507 C C . ALA A 1 189 ? -7.377 -12.128 34.986 1.00 77.25 189 ALA A C 1
ATOM 1509 O O . ALA A 1 189 ? -8.135 -12.999 35.417 1.00 77.25 189 ALA A O 1
ATOM 1510 N N . HIS A 1 190 ? -6.470 -11.535 35.766 1.00 76.88 190 HIS A N 1
ATOM 1511 C CA . HIS A 1 190 ? -6.362 -11.795 37.201 1.00 76.88 190 HIS A CA 1
ATOM 1512 C C . HIS A 1 190 ? -7.515 -11.168 37.996 1.00 76.88 190 HIS A C 1
ATOM 1514 O O . HIS A 1 190 ? -8.089 -11.842 38.849 1.00 76.88 190 HIS A O 1
ATOM 1520 N N . CYS A 1 191 ? -7.913 -9.935 37.671 1.00 78.69 191 CYS A N 1
ATOM 1521 C CA . CYS A 1 191 ? -9.099 -9.288 38.233 1.00 78.69 191 CYS A CA 1
ATOM 1522 C C . CYS A 1 191 ? -10.355 -10.132 37.986 1.00 78.69 191 CYS A C 1
ATOM 1524 O O . CYS A 1 191 ? -11.117 -10.370 38.917 1.00 78.69 191 CYS A O 1
ATOM 1526 N N . ASN A 1 192 ? -10.516 -10.681 36.778 1.00 76.56 192 ASN A N 1
ATOM 1527 C CA . ASN A 1 192 ? -11.610 -11.599 36.456 1.00 76.56 192 ASN A CA 1
ATOM 1528 C C . ASN A 1 192 ? -11.584 -12.877 37.314 1.00 76.56 192 ASN A C 1
ATOM 1530 O O . ASN A 1 192 ? -12.628 -13.323 37.778 1.00 76.56 192 ASN A O 1
ATOM 1534 N N . LEU A 1 193 ? -10.405 -13.461 37.568 1.00 73.75 193 LEU A N 1
ATOM 1535 C CA . LEU A 1 193 ? -10.275 -14.624 38.460 1.00 73.75 193 LEU A CA 1
ATOM 1536 C C . LEU A 1 193 ? -10.614 -14.290 39.920 1.00 73.75 193 LEU A C 1
ATOM 1538 O O . LEU A 1 193 ? -11.162 -15.137 40.620 1.00 73.75 193 LEU A O 1
ATOM 1542 N N . ALA A 1 194 ? -10.288 -13.083 40.384 1.00 77.06 194 ALA A N 1
ATOM 1543 C CA . ALA A 1 194 ? -10.676 -12.619 41.714 1.00 77.06 194 ALA A CA 1
ATOM 1544 C C . ALA A 1 194 ? -12.193 -12.367 41.798 1.00 77.06 194 ALA A C 1
ATOM 1546 O O . ALA A 1 194 ? -12.819 -12.701 42.800 1.00 77.06 194 ALA A O 1
ATOM 1547 N N . PHE A 1 195 ? -12.806 -11.858 40.726 1.00 74.94 195 PHE A N 1
ATOM 1548 C CA . PHE A 1 195 ? -14.247 -11.601 40.662 1.00 74.94 195 PHE A CA 1
ATOM 1549 C C . PHE A 1 195 ? -15.099 -12.885 40.715 1.00 74.94 195 PHE A C 1
ATOM 1551 O O . PHE A 1 195 ? -16.208 -12.866 41.252 1.00 74.94 195 PHE A O 1
ATOM 1558 N N . ASP A 1 196 ? -14.562 -14.023 40.258 1.00 69.19 196 ASP A N 1
ATOM 1559 C CA . ASP A 1 196 ? -15.180 -15.353 40.430 1.00 69.19 196 ASP A CA 1
ATOM 1560 C C . ASP A 1 196 ? -15.312 -15.768 41.919 1.00 69.19 196 ASP A C 1
ATOM 1562 O O . ASP A 1 196 ? -16.068 -16.689 42.235 1.00 69.19 196 ASP A O 1
ATOM 1566 N N . GLN A 1 197 ? -14.571 -15.143 42.848 1.00 71.00 197 GLN A N 1
ATOM 1567 C CA . GLN A 1 197 ? -14.727 -15.382 44.294 1.00 71.00 197 GLN A CA 1
ATOM 1568 C C . GLN A 1 197 ? -15.894 -14.583 44.888 1.00 71.00 197 GLN A C 1
ATOM 1570 O O . GLN A 1 197 ? -16.517 -15.040 45.844 1.00 71.00 197 GLN A O 1
ATOM 1575 N N . VAL A 1 198 ? -16.194 -13.414 44.311 1.00 74.31 198 VAL A N 1
ATOM 1576 C CA . VAL A 1 198 ? -17.316 -12.549 44.710 1.00 74.31 198 VAL A CA 1
ATOM 1577 C C . VAL A 1 198 ? -18.622 -13.077 44.119 1.00 74.31 198 VAL A C 1
ATOM 1579 O O . VAL A 1 198 ? -19.607 -13.254 44.830 1.00 74.31 198 VAL A O 1
ATOM 1582 N N . SER A 1 199 ? -18.617 -13.384 42.821 1.00 69.12 199 SER A N 1
ATOM 1583 C CA . SER A 1 199 ? -19.757 -13.960 42.105 1.00 69.12 199 SER A CA 1
ATOM 1584 C C . SER A 1 199 ? -19.512 -15.446 41.848 1.00 69.12 199 SER A C 1
ATOM 1586 O O . SER A 1 199 ? -18.761 -15.834 40.951 1.00 69.12 199 SER A O 1
ATOM 1588 N N . ARG A 1 200 ? -20.126 -16.310 42.666 1.00 66.81 200 ARG A N 1
ATOM 1589 C CA . ARG A 1 200 ? -20.001 -17.758 42.462 1.00 66.81 200 ARG A CA 1
ATOM 1590 C C . ARG A 1 200 ? -20.638 -18.147 41.117 1.00 66.81 200 ARG A C 1
ATOM 1592 O O . ARG A 1 200 ? -21.710 -17.641 40.786 1.00 66.81 200 ARG A O 1
ATOM 1599 N N . PRO A 1 201 ? -20.007 -19.037 40.331 1.00 66.56 201 PRO A N 1
ATOM 1600 C CA . PRO A 1 201 ? -20.608 -19.555 39.105 1.00 66.56 201 PRO A CA 1
ATOM 1601 C C . PRO A 1 201 ? -21.917 -20.303 39.402 1.00 66.56 201 PRO A C 1
ATOM 1603 O O . PRO A 1 201 ? -22.106 -20.804 40.511 1.00 66.56 201 PRO A O 1
ATOM 1606 N N . SER A 1 202 ? -22.804 -20.379 38.402 1.00 72.75 202 SER A N 1
ATOM 1607 C CA . SER A 1 202 ? -24.051 -21.146 38.488 1.00 72.75 202 SER A CA 1
ATOM 1608 C C . SER A 1 202 ? -23.769 -22.588 38.910 1.00 72.75 202 SER A C 1
ATOM 1610 O O . SER A 1 202 ? -22.778 -23.176 38.480 1.00 72.75 202 SER A O 1
ATOM 1612 N N . LEU A 1 203 ? -24.647 -23.138 39.747 1.00 77.44 203 LEU A N 1
ATOM 1613 C CA . LEU A 1 203 ? -24.557 -24.514 40.251 1.00 77.44 203 LEU A CA 1
ATOM 1614 C C . LEU A 1 203 ? -25.180 -25.546 39.300 1.00 77.44 203 LEU A C 1
ATOM 1616 O O . LEU A 1 203 ? -25.140 -26.734 39.593 1.00 77.44 203 LEU A O 1
ATOM 1620 N N . ASP A 1 204 ? -25.758 -25.087 38.190 1.00 82.56 204 ASP A N 1
ATOM 1621 C CA . ASP A 1 204 ? -26.239 -25.932 37.100 1.00 82.56 204 ASP A CA 1
ATOM 1622 C C . ASP A 1 204 ? -25.077 -26.797 36.549 1.00 82.56 204 ASP A C 1
ATOM 1624 O O . ASP A 1 204 ? -23.984 -26.259 36.333 1.00 82.56 204 ASP A O 1
ATOM 1628 N N . PRO A 1 205 ? -25.276 -28.115 36.344 1.00 82.69 205 PRO A N 1
ATOM 1629 C CA . PRO A 1 205 ? -24.233 -29.019 35.854 1.00 82.69 205 PRO A CA 1
ATOM 1630 C C . PRO A 1 205 ? -23.843 -28.801 34.382 1.00 82.69 205 PRO A C 1
ATOM 1632 O O . PRO A 1 205 ? -22.851 -29.373 33.927 1.00 82.69 205 PRO A O 1
ATOM 1635 N N . SER A 1 206 ? -24.581 -27.975 33.639 1.00 85.12 206 SER A N 1
ATOM 1636 C CA . SER A 1 206 ? -24.269 -27.598 32.260 1.00 85.12 206 SER A CA 1
ATOM 1637 C C . SER A 1 206 ? -22.940 -26.850 32.115 1.00 85.12 206 SER A C 1
ATOM 1639 O O . SER A 1 206 ? -22.410 -26.217 33.036 1.00 85.12 206 SER A O 1
ATOM 1641 N N . ALA A 1 207 ? -22.375 -26.891 30.906 1.00 81.88 207 ALA A N 1
ATOM 1642 C CA . ALA A 1 207 ? -21.141 -26.171 30.620 1.00 81.88 207 ALA A CA 1
ATOM 1643 C C . ALA A 1 207 ? -21.324 -24.646 30.821 1.00 81.88 207 ALA A C 1
ATOM 1645 O O . ALA A 1 207 ? -22.331 -24.061 30.405 1.00 81.88 207 ALA A O 1
ATOM 1646 N N . PRO A 1 208 ? -20.341 -23.952 31.429 1.00 79.06 208 PRO A N 1
ATOM 1647 C CA . PRO A 1 208 ? -20.506 -22.557 31.809 1.00 79.06 208 PRO A CA 1
ATOM 1648 C C . PRO A 1 208 ? -20.666 -21.664 30.578 1.00 79.06 208 PRO A C 1
ATOM 1650 O O . PRO A 1 208 ? -19.811 -21.663 29.689 1.00 79.06 208 PRO A O 1
ATOM 1653 N N . LEU A 1 209 ? -21.709 -20.829 30.583 1.00 82.44 209 LEU A N 1
ATOM 1654 C CA . LEU A 1 209 ? -21.914 -19.823 29.545 1.00 82.44 209 LEU A CA 1
ATOM 1655 C C . LEU A 1 209 ? -20.712 -18.877 29.411 1.00 82.44 209 LEU A C 1
ATOM 1657 O O . LEU A 1 209 ? -20.043 -18.494 30.386 1.00 82.44 209 LEU A O 1
ATOM 1661 N N . THR A 1 210 ? -20.469 -18.468 28.173 1.00 84.44 210 THR A N 1
ATOM 1662 C CA . THR A 1 210 ? -19.534 -17.400 27.826 1.00 84.44 210 THR A CA 1
ATOM 1663 C C . THR A 1 210 ? -20.055 -16.069 28.353 1.00 84.44 210 THR A C 1
ATOM 1665 O O . THR A 1 210 ? -21.239 -15.915 28.639 1.00 84.44 210 THR A O 1
ATOM 1668 N N . TRP A 1 211 ? -19.173 -15.084 28.526 1.00 81.81 211 TRP A N 1
ATOM 1669 C CA . TRP A 1 211 ? -19.616 -13.799 29.067 1.00 81.81 211 TRP A CA 1
ATOM 1670 C C . TRP A 1 211 ? -20.595 -13.085 28.120 1.00 81.81 211 TRP A C 1
ATOM 1672 O O . TRP A 1 211 ? -21.510 -12.434 28.602 1.00 81.81 211 TRP A O 1
ATOM 1682 N N . TRP A 1 212 ? -20.455 -13.257 26.800 1.00 87.00 212 TRP A N 1
ATOM 1683 C CA . TRP A 1 212 ? -21.358 -12.653 25.819 1.00 87.00 212 TRP A CA 1
ATOM 1684 C C . TRP A 1 212 ? -22.745 -13.300 25.808 1.00 87.00 212 TRP A C 1
ATOM 1686 O O . TRP A 1 212 ? -23.736 -12.579 25.772 1.00 87.00 212 TRP A O 1
ATOM 1696 N N . ASP A 1 213 ? -22.837 -14.630 25.928 1.00 88.75 213 ASP A N 1
ATOM 1697 C CA . ASP A 1 213 ? -24.135 -15.301 26.077 1.00 88.75 213 ASP A CA 1
ATOM 1698 C C . ASP A 1 213 ? -24.788 -14.947 27.413 1.00 88.75 213 ASP A C 1
ATOM 1700 O O . ASP A 1 213 ? -25.998 -14.779 27.474 1.00 88.75 213 ASP A O 1
ATOM 1704 N N . LYS A 1 214 ? -23.997 -14.775 28.480 1.00 88.25 214 LYS A N 1
ATOM 1705 C CA . LYS A 1 214 ? -24.520 -14.300 29.768 1.00 88.25 214 LYS A CA 1
ATOM 1706 C C . LYS A 1 214 ? -25.085 -12.890 29.676 1.00 88.25 214 LYS A C 1
ATOM 1708 O O . LYS A 1 214 ? -26.154 -12.653 30.216 1.00 88.25 214 LYS A O 1
ATOM 1713 N N . VAL A 1 215 ? -24.386 -11.966 29.014 1.00 88.69 215 VAL A N 1
ATOM 1714 C CA . VAL A 1 215 ? -24.898 -10.602 28.819 1.00 88.69 215 VAL A CA 1
ATOM 1715 C C . VAL A 1 215 ? -26.184 -10.640 27.998 1.00 88.69 215 VAL A C 1
ATOM 1717 O O . VAL A 1 215 ? -27.167 -10.051 28.422 1.00 88.69 215 VAL A O 1
ATOM 1720 N N . ARG A 1 216 ? -26.210 -11.417 26.907 1.00 89.81 216 ARG A N 1
ATOM 1721 C CA . ARG A 1 216 ? -27.411 -11.628 26.087 1.00 89.81 216 ARG A CA 1
ATOM 1722 C C . ARG A 1 216 ? -28.566 -12.279 26.856 1.00 89.81 216 ARG A C 1
ATOM 1724 O O . ARG A 1 216 ? -29.707 -12.040 26.517 1.00 89.81 216 ARG A O 1
ATOM 1731 N N . LEU A 1 217 ? -28.295 -13.116 27.858 1.00 89.62 217 LEU A N 1
ATOM 1732 C CA . LEU A 1 217 ? -29.333 -13.731 28.695 1.00 89.62 217 LEU A CA 1
ATOM 1733 C C . LEU A 1 217 ? -29.902 -12.742 29.724 1.00 89.62 217 LEU A C 1
ATOM 1735 O O . LEU A 1 217 ? -31.096 -12.779 30.011 1.00 89.62 217 LEU A O 1
ATOM 1739 N N . LEU A 1 218 ? -29.037 -11.907 30.309 1.00 91.00 218 LEU A N 1
ATOM 1740 C CA . LEU A 1 218 ? -29.353 -11.093 31.486 1.00 91.00 218 LEU A CA 1
ATOM 1741 C C . LEU A 1 218 ? -29.787 -9.662 31.171 1.00 91.00 218 LEU A C 1
ATOM 1743 O O . LEU A 1 218 ? -30.446 -9.069 32.014 1.00 91.00 218 LEU A O 1
ATOM 1747 N N . PHE A 1 219 ? -29.385 -9.089 30.039 1.00 91.00 219 PHE A N 1
ATOM 1748 C CA . PHE A 1 219 ? -29.557 -7.667 29.741 1.00 91.00 219 PHE A CA 1
ATOM 1749 C C . PHE A 1 219 ? -30.252 -7.482 28.396 1.00 91.00 219 PHE A C 1
ATOM 1751 O O . PHE A 1 219 ? -29.708 -7.891 27.371 1.00 91.00 219 PHE A O 1
ATOM 1758 N N . HIS A 1 220 ? -31.396 -6.796 28.407 1.00 92.31 220 HIS A N 1
ATOM 1759 C CA . HIS A 1 220 ? -32.239 -6.566 27.234 1.00 92.31 220 HIS A CA 1
ATOM 1760 C C . HIS A 1 220 ? -32.679 -5.109 27.147 1.00 92.31 220 HIS A C 1
ATOM 1762 O O . HIS A 1 220 ? -33.045 -4.509 28.156 1.00 92.31 220 HIS A O 1
ATOM 1768 N N . GLY A 1 221 ? -32.667 -4.545 25.944 1.00 91.75 221 GLY A N 1
ATOM 1769 C CA . GLY A 1 221 ? -33.238 -3.226 25.679 1.00 91.75 221 GLY A CA 1
ATOM 1770 C C . GLY A 1 221 ? -32.300 -2.294 24.920 1.00 91.75 221 GLY A C 1
ATOM 1771 O O . GLY A 1 221 ? -31.481 -2.743 24.108 1.00 91.75 221 GLY A O 1
ATOM 1772 N N . ARG A 1 222 ? -32.456 -0.985 25.139 1.00 92.94 222 ARG A N 1
ATOM 1773 C CA . ARG A 1 222 ? -31.777 0.071 24.379 1.00 92.94 222 ARG A CA 1
ATOM 1774 C C . ARG A 1 222 ? -31.007 1.018 25.294 1.00 92.94 222 ARG A C 1
ATOM 1776 O O . ARG A 1 222 ? -31.526 1.506 26.292 1.00 92.94 222 ARG A O 1
ATOM 1783 N N . LEU A 1 223 ? -29.762 1.308 24.923 1.00 93.56 223 LEU A N 1
ATOM 1784 C CA . LEU A 1 223 ? -28.941 2.355 25.523 1.00 93.56 223 LEU A CA 1
ATOM 1785 C C . LEU A 1 223 ? -28.533 3.354 24.439 1.00 93.56 223 LEU A C 1
ATOM 1787 O O . LEU A 1 223 ? -27.761 3.017 23.540 1.00 93.56 223 LEU A O 1
ATOM 1791 N N . THR A 1 224 ? -29.012 4.590 24.558 1.00 95.44 224 THR A N 1
ATOM 1792 C CA . THR A 1 224 ? -28.558 5.716 23.733 1.00 95.44 224 THR A CA 1
ATOM 1793 C C . THR A 1 224 ? -27.539 6.521 24.527 1.00 95.44 224 THR A C 1
ATOM 1795 O O . THR A 1 224 ? -27.849 7.017 25.605 1.00 95.44 224 THR A O 1
ATOM 1798 N N . LEU A 1 225 ? -26.321 6.655 24.019 1.00 94.56 225 LEU A N 1
ATOM 1799 C CA . LEU A 1 225 ? -25.229 7.379 24.659 1.00 94.56 225 LEU A CA 1
ATOM 1800 C C . LEU A 1 225 ? -24.805 8.559 23.783 1.00 94.56 225 LEU A C 1
ATOM 1802 O O . LEU A 1 225 ? -24.469 8.377 22.618 1.00 94.56 225 LEU A O 1
ATOM 1806 N N . ASN A 1 226 ? -24.811 9.757 24.356 1.00 95.94 226 ASN A N 1
ATOM 1807 C CA . ASN A 1 226 ? -24.288 10.976 23.756 1.00 95.94 226 ASN A CA 1
ATOM 1808 C C . ASN A 1 226 ? -23.024 11.396 24.515 1.00 95.94 226 ASN A C 1
ATOM 1810 O O . ASN A 1 226 ? -23.068 11.621 25.726 1.00 95.94 226 ASN A O 1
ATOM 1814 N N . CYS A 1 227 ? -21.894 11.457 23.819 1.00 94.75 227 CYS A N 1
ATOM 1815 C CA . CYS A 1 227 ? -20.603 11.790 24.400 1.00 94.75 227 CYS A CA 1
ATOM 1816 C C . CYS A 1 227 ? -19.885 12.830 23.544 1.00 94.75 227 CYS A C 1
ATOM 1818 O O . CYS A 1 227 ? -19.577 12.557 22.386 1.00 94.75 227 CYS A O 1
ATOM 1820 N N . SER A 1 228 ? -19.565 13.999 24.108 1.00 94.81 228 SER A N 1
ATOM 1821 C CA . SER A 1 228 ? -18.874 15.043 23.335 1.00 94.81 228 SER A CA 1
ATOM 1822 C C . SER A 1 228 ? -17.448 14.635 22.955 1.00 94.81 228 SER A C 1
ATOM 1824 O O . SER A 1 228 ? -16.989 14.927 21.849 1.00 94.81 228 SER A O 1
ATOM 1826 N N . LYS A 1 229 ? -16.747 13.890 23.820 1.00 94.81 229 LYS A N 1
ATOM 1827 C CA . LYS A 1 229 ? -15.417 13.349 23.522 1.00 94.81 229 LYS A CA 1
ATOM 1828 C C . LYS A 1 229 ? -15.219 11.942 24.086 1.00 94.81 229 LYS A C 1
ATOM 1830 O O . LYS A 1 229 ? -14.981 11.760 25.280 1.00 94.81 229 LYS A O 1
ATOM 1835 N N . PHE A 1 230 ? -15.198 10.945 23.205 1.00 94.56 230 PHE A N 1
ATOM 1836 C CA . PHE A 1 230 ? -14.833 9.569 23.549 1.00 94.56 230 PHE A CA 1
ATOM 1837 C C . PHE A 1 230 ? -13.411 9.250 23.076 1.00 94.56 230 PHE A C 1
ATOM 1839 O O . PHE A 1 230 ? -13.091 9.408 21.905 1.00 94.56 230 PHE A O 1
ATOM 1846 N N . THR A 1 231 ? -12.546 8.787 23.973 1.00 93.50 231 THR A N 1
ATOM 1847 C CA . THR A 1 231 ? -11.121 8.547 23.720 1.00 93.50 231 THR A CA 1
ATOM 1848 C C . THR A 1 231 ? -10.749 7.118 24.103 1.00 93.50 231 THR A C 1
ATOM 1850 O O . THR A 1 231 ? -10.872 6.721 25.258 1.00 93.50 231 THR A O 1
ATOM 1853 N N . CYS A 1 232 ? -10.258 6.340 23.144 1.00 91.94 232 CYS A N 1
ATOM 1854 C CA . CYS A 1 232 ? -9.703 5.011 23.367 1.00 91.94 232 CYS A CA 1
ATOM 1855 C C . CYS A 1 232 ? -8.178 5.064 23.206 1.00 91.94 232 CYS A C 1
ATOM 1857 O O . CYS A 1 232 ? -7.673 5.317 22.112 1.00 91.94 232 CYS A O 1
ATOM 1859 N N . LEU A 1 233 ? -7.452 4.837 24.300 1.00 88.81 233 LEU A N 1
ATOM 1860 C CA . LEU A 1 233 ? -5.992 4.835 24.357 1.00 88.81 233 LEU A CA 1
ATOM 1861 C C . LEU A 1 233 ? -5.487 3.397 24.231 1.00 88.81 233 LEU A C 1
ATOM 1863 O O . LEU A 1 233 ? -5.641 2.586 25.147 1.00 88.81 233 LEU A O 1
ATOM 1867 N N . LEU A 1 234 ? -4.897 3.072 23.086 1.00 86.38 234 LEU A N 1
ATOM 1868 C CA . LEU A 1 234 ? -4.358 1.751 22.787 1.00 86.38 234 LEU A CA 1
ATOM 1869 C C . LEU A 1 234 ? -2.847 1.723 23.042 1.00 86.38 234 LEU A C 1
ATOM 1871 O O . LEU A 1 234 ? -2.064 2.239 22.247 1.00 86.38 234 LEU A O 1
ATOM 1875 N N . HIS A 1 235 ? -2.429 1.081 24.131 1.00 81.62 235 HIS A N 1
ATOM 1876 C CA . HIS A 1 235 ? -1.016 0.926 24.486 1.00 81.62 235 HIS A CA 1
ATOM 1877 C C . HIS A 1 235 ? -0.303 -0.029 23.533 1.00 81.62 235 HIS A C 1
ATOM 1879 O O . HIS A 1 235 ? -0.723 -1.176 23.343 1.00 81.62 235 HIS A O 1
ATOM 1885 N N . VAL A 1 236 ? 0.807 0.437 22.965 1.00 75.94 236 VAL A N 1
ATOM 1886 C CA . VAL A 1 236 ? 1.627 -0.325 22.007 1.00 75.94 236 VAL A CA 1
ATOM 1887 C C . VAL A 1 236 ? 2.849 -0.949 22.694 1.00 75.94 236 VAL A C 1
ATOM 1889 O O . VAL A 1 236 ? 3.418 -1.919 22.202 1.00 75.94 236 VAL A O 1
ATOM 1892 N N . SER A 1 237 ? 3.211 -0.481 23.886 1.00 75.44 237 SER A N 1
ATOM 1893 C CA . SER A 1 237 ? 4.282 -1.060 24.699 1.00 75.44 237 SER A CA 1
ATOM 1894 C C . SER A 1 237 ? 3.825 -2.303 25.483 1.00 75.44 237 SER A C 1
ATOM 1896 O O . SER A 1 237 ? 2.690 -2.395 25.951 1.00 75.44 237 SER A O 1
ATOM 1898 N N . LEU A 1 238 ? 4.738 -3.264 25.685 1.00 75.69 238 LEU A N 1
ATOM 1899 C CA . LEU A 1 238 ? 4.545 -4.365 26.644 1.00 75.69 238 LEU A CA 1
ATOM 1900 C C . LEU A 1 238 ? 4.762 -3.922 28.101 1.00 75.69 238 LEU A C 1
ATOM 1902 O O . LEU A 1 238 ? 4.346 -4.631 29.018 1.00 75.69 238 LEU A O 1
ATOM 1906 N N . ASP A 1 239 ? 5.402 -2.771 28.308 1.00 77.44 239 ASP A N 1
ATOM 1907 C CA . ASP A 1 239 ? 5.555 -2.140 29.615 1.00 77.44 239 ASP A CA 1
ATOM 1908 C C . ASP A 1 239 ? 4.321 -1.268 29.929 1.00 77.44 239 ASP A C 1
ATOM 1910 O O . ASP A 1 239 ? 4.106 -0.278 29.224 1.00 77.44 239 ASP A O 1
ATOM 1914 N N . PRO A 1 240 ? 3.517 -1.603 30.959 1.00 75.38 240 PRO A N 1
ATOM 1915 C CA . PRO A 1 240 ? 2.317 -0.848 31.328 1.00 75.38 240 PRO A CA 1
ATOM 1916 C C . PRO A 1 240 ? 2.595 0.541 31.921 1.00 75.38 240 PRO A C 1
ATOM 1918 O O . PRO A 1 240 ? 1.667 1.338 32.051 1.00 75.38 240 PRO A O 1
ATOM 1921 N N . TYR A 1 241 ? 3.839 0.834 32.308 1.00 81.50 241 TYR A N 1
ATOM 1922 C CA . TYR A 1 241 ? 4.229 2.145 32.837 1.00 81.50 241 TYR A CA 1
ATOM 1923 C C . TYR A 1 241 ? 4.642 3.127 31.737 1.00 81.50 241 TYR A C 1
ATOM 1925 O O . TYR A 1 241 ? 4.777 4.323 31.997 1.00 81.50 241 TYR A O 1
ATOM 1933 N N . ASN A 1 242 ? 4.832 2.639 30.510 1.00 76.44 242 ASN A N 1
ATOM 1934 C CA . ASN A 1 242 ? 5.214 3.465 29.379 1.00 76.44 242 ASN A CA 1
ATOM 1935 C C . ASN A 1 242 ? 3.982 4.140 28.756 1.00 76.44 242 ASN A C 1
ATOM 1937 O O . ASN A 1 242 ? 3.314 3.559 27.907 1.00 76.44 242 ASN A O 1
ATOM 1941 N N . THR A 1 243 ? 3.720 5.390 29.135 1.00 72.56 243 THR A N 1
ATOM 1942 C CA . THR A 1 243 ? 2.627 6.211 28.581 1.00 72.56 243 THR A CA 1
ATOM 1943 C C . THR A 1 243 ? 3.029 7.009 27.337 1.00 72.56 243 THR A C 1
ATOM 1945 O O . THR A 1 243 ? 2.300 7.900 26.923 1.00 72.56 243 THR A O 1
ATOM 1948 N N . THR A 1 244 ? 4.213 6.759 26.770 1.00 70.88 244 THR A N 1
ATOM 1949 C CA . THR A 1 244 ? 4.737 7.529 25.623 1.00 70.88 244 THR A CA 1
ATOM 1950 C C . THR A 1 244 ? 4.490 6.855 24.270 1.00 70.88 244 THR A C 1
ATOM 1952 O O . THR A 1 244 ? 4.714 7.464 23.226 1.00 70.88 244 THR A O 1
ATOM 1955 N N . GLU A 1 245 ? 4.041 5.596 24.269 1.00 76.38 245 GLU A N 1
ATOM 1956 C CA . GLU A 1 245 ? 3.772 4.803 23.064 1.00 76.38 245 GLU A CA 1
ATOM 1957 C C . GLU A 1 245 ? 2.327 4.291 23.054 1.00 76.38 245 GLU A C 1
ATOM 1959 O O . GLU A 1 245 ? 2.033 3.159 23.457 1.00 76.38 245 GLU A O 1
ATOM 1964 N N . GLU A 1 246 ? 1.417 5.129 22.567 1.00 80.94 246 GLU A N 1
ATOM 1965 C CA . GLU A 1 246 ? -0.016 4.851 22.532 1.00 80.94 246 GLU A CA 1
ATOM 1966 C C . GLU A 1 246 ? -0.657 5.321 21.217 1.00 80.94 246 GLU A C 1
ATOM 1968 O O . GLU A 1 246 ? -0.256 6.304 20.598 1.00 80.94 246 GLU A O 1
ATOM 1973 N N . MET A 1 247 ? -1.659 4.582 20.754 1.00 85.81 247 MET A N 1
ATOM 1974 C CA . MET A 1 247 ? -2.530 4.977 19.653 1.00 85.81 247 MET A CA 1
ATOM 1975 C C . MET A 1 247 ? -3.825 5.506 20.246 1.00 85.81 247 MET A C 1
ATOM 1977 O O . MET A 1 247 ? -4.572 4.766 20.879 1.00 85.81 247 MET A O 1
ATOM 1981 N N . GLU A 1 248 ? -4.093 6.781 20.032 1.00 88.88 248 GLU A N 1
ATOM 1982 C CA . GLU A 1 248 ? -5.276 7.450 20.545 1.00 88.88 248 GLU A CA 1
ATOM 1983 C C . GLU A 1 248 ? -6.347 7.491 19.449 1.00 88.88 248 GLU A C 1
ATOM 1985 O O . GLU A 1 248 ? -6.187 8.124 18.405 1.00 88.88 248 GLU A O 1
ATOM 1990 N N . VAL A 1 249 ? -7.454 6.791 19.682 1.00 91.88 249 VAL A N 1
ATOM 1991 C CA . VAL A 1 249 ? -8.638 6.794 18.819 1.00 91.88 249 VAL A CA 1
ATOM 1992 C C . VAL A 1 249 ? -9.696 7.655 19.494 1.00 91.88 249 VAL A C 1
ATOM 1994 O O . VAL A 1 249 ? -10.272 7.256 20.503 1.00 91.88 249 VAL A O 1
ATOM 1997 N N . THR A 1 250 ? -9.943 8.838 18.946 1.00 92.81 250 THR A N 1
ATOM 1998 C CA . THR A 1 250 ? -10.881 9.824 19.492 1.00 92.81 250 THR A CA 1
ATOM 1999 C C . THR A 1 250 ? -12.107 9.953 18.603 1.00 92.81 250 THR A C 1
ATOM 2001 O O . THR A 1 250 ? -12.000 10.033 17.382 1.00 92.81 250 THR A O 1
ATOM 2004 N N . TRP A 1 251 ? -13.277 9.981 19.227 1.00 94.25 251 TRP A N 1
ATOM 2005 C CA . TRP A 1 251 ? -14.547 10.334 18.616 1.00 94.25 251 TRP A CA 1
ATOM 2006 C C . TRP A 1 251 ? -15.009 11.667 19.199 1.00 94.25 251 TRP A C 1
ATOM 2008 O O . TRP A 1 251 ? -15.083 11.810 20.421 1.00 94.25 251 TRP A O 1
ATOM 2018 N N . SER A 1 252 ? -15.294 12.634 18.332 1.00 93.06 252 SER A N 1
ATOM 2019 C CA . SER A 1 252 ? -15.914 13.913 18.693 1.00 93.06 252 SER A CA 1
ATOM 2020 C C . SER A 1 252 ? -17.412 13.855 18.389 1.00 93.06 252 SER A C 1
ATOM 2022 O O . SER A 1 252 ? -17.792 13.347 17.330 1.00 93.06 252 SER A O 1
ATOM 2024 N N . ASP A 1 253 ? -18.228 14.346 19.322 1.00 93.00 253 ASP A N 1
ATOM 2025 C CA . ASP A 1 253 ? -19.698 14.361 19.264 1.00 93.00 253 ASP A CA 1
ATOM 2026 C C . ASP A 1 253 ? -20.288 12.986 18.908 1.00 93.00 253 ASP A C 1
ATOM 2028 O O . ASP A 1 253 ? -21.028 12.811 17.938 1.00 93.00 253 ASP A O 1
ATOM 2032 N N . LEU A 1 254 ? -19.892 11.975 19.685 1.00 94.31 254 LEU A N 1
ATOM 2033 C CA . LEU A 1 254 ? -20.296 10.591 19.496 1.00 94.31 254 LEU A CA 1
ATOM 2034 C C . LEU A 1 254 ? -21.731 10.365 19.975 1.00 94.31 254 LEU A C 1
ATOM 2036 O O . LEU A 1 254 ? -22.016 10.416 21.171 1.00 94.31 254 LEU A O 1
ATOM 2040 N N . VAL A 1 255 ? -22.588 9.944 19.052 1.00 95.38 255 VAL A N 1
ATOM 2041 C CA . VAL A 1 255 ? -23.873 9.314 19.354 1.00 95.38 255 VAL A CA 1
ATOM 2042 C C . VAL A 1 255 ? -23.739 7.807 19.155 1.00 95.38 255 VAL A C 1
ATOM 2044 O O . VAL A 1 255 ? -23.517 7.326 18.041 1.00 95.38 255 VAL A O 1
ATOM 2047 N N . LEU A 1 256 ? -23.862 7.055 20.244 1.00 94.81 256 LEU A N 1
ATOM 2048 C CA . LEU A 1 256 ? -23.862 5.598 20.278 1.00 94.81 256 LEU A CA 1
ATOM 2049 C C . LEU A 1 256 ? -25.279 5.090 20.562 1.00 94.81 256 LEU A C 1
ATOM 2051 O O . LEU A 1 256 ? -25.852 5.381 21.603 1.00 94.81 256 LEU A O 1
ATOM 2055 N N . ASP A 1 257 ? -25.822 4.285 19.659 1.00 94.50 257 ASP A N 1
ATOM 2056 C CA . ASP A 1 257 ? -27.088 3.576 19.839 1.00 94.50 257 ASP A CA 1
ATOM 2057 C C . ASP A 1 257 ? -26.803 2.080 19.994 1.00 94.50 257 ASP A C 1
ATOM 2059 O O . ASP A 1 257 ? -26.346 1.416 19.053 1.00 94.50 257 ASP A O 1
ATOM 2063 N N . TRP A 1 258 ? -27.016 1.553 21.196 1.00 93.19 258 TRP A N 1
ATOM 2064 C CA . TRP A 1 258 ? -26.834 0.145 21.521 1.00 93.19 258 TRP A CA 1
ATOM 2065 C C . TRP A 1 258 ? -28.195 -0.514 21.736 1.00 93.19 258 TRP A C 1
ATOM 2067 O O . TRP A 1 258 ? -28.939 -0.163 22.642 1.00 93.19 258 TRP A O 1
ATOM 2077 N N . THR A 1 259 ? -28.496 -1.501 20.897 1.00 89.88 259 THR A N 1
ATOM 2078 C CA . THR A 1 259 ? -29.689 -2.357 20.967 1.00 89.88 259 THR A CA 1
ATOM 2079 C C . THR A 1 259 ? -29.283 -3.833 20.999 1.00 89.88 259 THR A C 1
ATOM 2081 O O . THR A 1 259 ? -28.111 -4.178 20.787 1.00 89.88 259 THR A O 1
ATOM 2084 N N . ASN A 1 260 ? -30.246 -4.730 21.218 1.00 85.25 260 ASN A N 1
ATOM 2085 C CA . ASN A 1 260 ? -30.035 -6.179 21.216 1.00 85.25 260 ASN A CA 1
ATOM 2086 C C . ASN A 1 260 ? -29.402 -6.668 19.891 1.00 85.25 260 ASN A C 1
ATOM 2088 O O . ASN A 1 260 ? -30.061 -6.862 18.872 1.00 85.25 260 ASN A O 1
ATOM 2092 N N . GLY A 1 261 ? -28.079 -6.870 19.900 1.00 85.75 261 GLY A N 1
ATOM 2093 C CA . GLY A 1 261 ? -27.310 -7.373 18.755 1.00 85.75 261 GLY A CA 1
ATOM 2094 C C . GLY A 1 261 ? -26.885 -6.327 17.716 1.00 85.75 261 GLY A C 1
ATOM 2095 O O . GLY A 1 261 ? -26.322 -6.704 16.686 1.00 85.75 261 GLY A O 1
ATOM 2096 N N . LYS A 1 262 ? -27.088 -5.025 17.953 1.00 91.38 262 LYS A N 1
ATOM 2097 C CA . LYS A 1 262 ? -26.643 -3.963 17.035 1.00 91.38 262 LYS A CA 1
ATOM 2098 C C . LYS A 1 262 ? -26.082 -2.762 17.794 1.00 91.38 262 LYS A C 1
ATOM 2100 O O . LYS A 1 262 ? -26.698 -2.250 18.722 1.00 91.38 262 LYS A O 1
ATOM 2105 N N . LEU A 1 263 ? -24.920 -2.295 17.347 1.00 93.94 263 LEU A N 1
ATOM 2106 C CA . LEU A 1 263 ? -24.261 -1.078 17.816 1.00 93.94 263 LEU A CA 1
ATOM 2107 C C . LEU A 1 263 ? -24.162 -0.103 16.641 1.00 93.94 263 LEU A C 1
ATOM 2109 O O . LEU A 1 263 ? -23.732 -0.490 15.550 1.00 93.94 263 LEU A O 1
ATOM 2113 N N . GLY A 1 264 ? -24.575 1.142 16.833 1.00 94.75 264 GLY A N 1
ATOM 2114 C CA . GLY A 1 264 ? -24.415 2.223 15.864 1.00 94.75 264 GLY A CA 1
ATOM 2115 C C . GLY A 1 264 ? -23.637 3.372 16.483 1.00 94.75 264 GLY A C 1
ATOM 2116 O O . GLY A 1 264 ? -24.063 3.892 17.498 1.00 94.75 264 GLY A O 1
ATOM 2117 N N . PHE A 1 265 ? -22.532 3.773 15.870 1.00 94.62 265 PHE A N 1
ATOM 2118 C CA . PHE A 1 265 ? -21.727 4.930 16.248 1.00 94.62 265 PHE A CA 1
ATOM 2119 C C . PHE A 1 265 ? -21.878 5.985 15.152 1.00 94.62 265 PHE A C 1
ATOM 2121 O O . PHE A 1 265 ? -21.779 5.662 13.964 1.00 94.62 265 PHE A O 1
ATOM 2128 N N . LEU A 1 266 ? -22.108 7.231 15.542 1.00 94.88 266 LEU A N 1
ATOM 2129 C CA . LEU A 1 266 ? -22.157 8.386 14.654 1.00 94.88 266 LEU A CA 1
ATOM 2130 C C . LEU A 1 266 ? -21.319 9.507 15.270 1.00 94.88 266 LEU A C 1
ATOM 2132 O O . LEU A 1 266 ? -21.578 9.882 16.406 1.00 94.88 266 LEU A O 1
ATOM 2136 N N . GLY A 1 267 ? -20.334 10.027 14.541 1.00 92.38 267 GLY A N 1
ATOM 2137 C CA . GLY A 1 267 ? -19.492 11.133 15.010 1.00 92.38 267 GLY A CA 1
ATOM 2138 C C . GLY A 1 267 ? -18.277 11.366 14.113 1.00 92.38 267 GLY A C 1
ATOM 2139 O O . GLY A 1 267 ? -18.124 10.722 13.072 1.00 92.38 267 GLY A O 1
ATOM 2140 N N . GLU A 1 268 ? -17.396 12.283 14.505 1.00 92.50 268 GLU A N 1
ATOM 2141 C CA . GLU A 1 268 ? -16.109 12.498 13.830 1.00 92.50 268 GLU A CA 1
ATOM 2142 C C . GLU A 1 268 ? -15.030 11.608 14.457 1.00 92.50 268 GLU A C 1
ATOM 2144 O O . GLU A 1 268 ? -14.758 11.708 15.651 1.00 92.50 268 GLU A O 1
ATOM 2149 N N . LEU A 1 269 ? -14.375 10.769 13.649 1.00 93.12 269 LEU A N 1
ATOM 2150 C CA . LEU A 1 269 ? -13.292 9.892 14.096 1.00 93.12 269 LEU A CA 1
ATOM 2151 C C . LEU A 1 269 ? -11.923 10.510 13.791 1.00 93.12 269 LEU A C 1
ATOM 2153 O O . LEU A 1 269 ? -11.607 10.804 12.637 1.00 93.12 269 LEU A O 1
ATOM 2157 N N . LYS A 1 270 ? -11.072 10.628 14.808 1.00 92.50 270 LYS A N 1
ATOM 2158 C CA . LYS A 1 270 ? -9.676 11.070 14.707 1.00 92.50 270 LYS A CA 1
ATOM 2159 C C . LYS A 1 270 ? -8.754 10.005 15.299 1.00 92.50 270 LYS A C 1
ATOM 2161 O O . LYS A 1 270 ? -8.985 9.497 16.393 1.00 92.50 270 LYS A O 1
ATOM 2166 N N . VAL A 1 271 ? -7.692 9.664 14.579 1.00 90.12 271 VAL A N 1
ATOM 2167 C CA . VAL A 1 271 ? -6.680 8.699 15.027 1.00 90.12 271 VAL A CA 1
ATOM 2168 C C . VAL A 1 271 ? -5.331 9.389 15.117 1.00 90.12 271 VAL A C 1
ATOM 2170 O O . VAL A 1 271 ? -4.799 9.864 14.108 1.00 90.12 271 VAL A O 1
ATOM 2173 N N . PHE A 1 272 ? -4.767 9.389 16.317 1.00 85.38 272 PHE A N 1
ATOM 2174 C CA . PHE A 1 272 ? -3.445 9.910 16.618 1.00 85.38 272 PHE A CA 1
ATOM 2175 C C . PHE A 1 272 ? -2.504 8.769 16.988 1.00 85.38 272 PHE A C 1
ATOM 2177 O O . PHE A 1 272 ? -2.888 7.787 17.626 1.00 85.38 272 PHE A O 1
ATOM 2184 N N . VAL A 1 273 ? -1.250 8.899 16.573 1.00 80.75 273 VAL A N 1
ATOM 2185 C CA . VAL A 1 273 ? -0.175 7.990 16.967 1.00 80.75 273 VAL A CA 1
ATOM 2186 C C . VAL A 1 273 ? 0.812 8.772 17.823 1.00 80.75 273 VAL A C 1
ATOM 2188 O O . VAL A 1 273 ? 1.442 9.713 17.334 1.00 80.75 273 VAL A O 1
ATOM 2191 N N . ARG A 1 274 ? 0.943 8.368 19.089 1.00 73.50 274 ARG A N 1
ATOM 2192 C CA . ARG A 1 274 ? 1.942 8.866 20.039 1.00 73.50 274 ARG A CA 1
ATOM 2193 C C . ARG A 1 274 ? 3.063 7.849 20.140 1.00 73.50 274 ARG A C 1
ATOM 2195 O O . ARG A 1 274 ? 2.827 6.672 20.416 1.00 73.50 274 ARG A O 1
ATOM 2202 N N . THR A 1 275 ? 4.289 8.277 19.865 1.00 65.38 275 THR A N 1
ATOM 2203 C CA . THR A 1 275 ? 5.461 7.406 19.969 1.00 65.38 275 THR A CA 1
ATOM 2204 C C . THR A 1 275 ? 6.646 8.138 20.575 1.00 65.38 275 THR A C 1
ATOM 2206 O O . THR A 1 275 ? 6.945 9.268 20.199 1.00 65.38 275 THR A O 1
ATOM 2209 N N . ALA A 1 276 ? 7.405 7.444 21.430 1.00 54.41 276 ALA A N 1
ATOM 2210 C CA . ALA A 1 276 ? 8.665 7.938 21.995 1.00 54.41 276 ALA A CA 1
ATOM 2211 C C . ALA A 1 276 ? 9.738 8.245 20.928 1.00 54.41 276 ALA A C 1
ATOM 2213 O O . ALA A 1 276 ? 10.705 8.973 21.182 1.00 54.41 276 ALA A O 1
ATOM 2214 N N . SER A 1 277 ? 9.589 7.670 19.728 1.00 55.22 277 SER A N 1
ATOM 2215 C CA . SER A 1 277 ? 10.505 7.839 18.603 1.00 55.22 277 SER A CA 1
ATOM 2216 C C . SER A 1 277 ? 9.933 8.744 17.511 1.00 55.22 277 SER A C 1
ATOM 2218 O O . SER A 1 277 ? 8.820 8.517 17.063 1.00 55.22 277 SER A O 1
ATOM 2220 N N . LYS A 1 278 ? 10.766 9.660 16.999 1.00 50.31 278 LYS A N 1
ATOM 2221 C CA . LYS A 1 278 ? 10.654 10.466 15.762 1.00 50.31 278 LYS A CA 1
ATOM 2222 C C . LYS A 1 278 ? 9.396 11.350 15.577 1.00 50.31 278 LYS A C 1
ATOM 2224 O O . LYS A 1 278 ? 9.568 12.431 15.031 1.00 50.31 278 LYS A O 1
ATOM 2229 N N . TYR A 1 279 ? 8.197 10.966 16.033 1.00 53.25 279 TYR A N 1
ATOM 2230 C CA . TYR A 1 279 ? 6.930 11.664 15.772 1.00 53.25 279 TYR A CA 1
ATOM 2231 C C . TYR A 1 279 ? 5.937 11.526 16.936 1.00 53.25 279 TYR A C 1
ATOM 2233 O O . TYR A 1 279 ? 5.425 10.438 17.197 1.00 53.25 279 TYR A O 1
ATOM 2241 N N . ASP A 1 280 ? 5.658 12.635 17.614 1.00 50.41 280 ASP A N 1
ATOM 2242 C CA . ASP A 1 280 ? 4.719 12.704 18.738 1.00 50.41 280 ASP A CA 1
ATOM 2243 C C . ASP A 1 280 ? 3.448 13.462 18.311 1.00 50.41 280 ASP A C 1
ATOM 2245 O O . ASP A 1 280 ? 3.559 14.603 17.874 1.00 50.41 280 ASP A O 1
ATOM 2249 N N . ASP A 1 281 ? 2.262 12.850 18.393 1.00 58.66 281 ASP A N 1
ATOM 2250 C CA . ASP A 1 281 ? 0.954 13.387 17.947 1.00 58.66 281 ASP A CA 1
ATOM 2251 C C . ASP A 1 281 ? 0.744 13.552 16.422 1.00 58.66 281 ASP A C 1
ATOM 2253 O O . ASP A 1 281 ? 0.139 14.519 15.952 1.00 58.66 281 ASP A O 1
ATOM 2257 N N . CYS A 1 282 ? 1.175 12.588 15.601 1.00 67.75 282 CYS A N 1
ATOM 2258 C CA . CYS A 1 282 ? 0.766 12.591 14.190 1.00 67.75 282 CYS A CA 1
ATOM 2259 C C . CYS A 1 282 ? -0.704 12.170 14.049 1.00 67.75 282 CYS A C 1
ATOM 2261 O O . CYS A 1 282 ? -1.059 11.026 14.348 1.00 67.75 282 CYS A O 1
ATOM 2263 N N . ARG A 1 283 ? -1.550 13.074 13.536 1.00 78.00 283 ARG A N 1
ATOM 2264 C CA . ARG A 1 283 ? -2.924 12.756 13.120 1.00 78.00 283 ARG A CA 1
ATOM 2265 C C . ARG A 1 283 ? -2.882 11.939 11.833 1.00 78.00 283 ARG A C 1
ATOM 2267 O O . ARG A 1 283 ? -2.703 12.498 10.756 1.00 78.00 283 ARG A O 1
ATOM 2274 N N . VAL A 1 284 ? -3.035 10.624 11.951 1.00 84.19 284 VAL A N 1
ATOM 2275 C CA . VAL A 1 284 ? -2.957 9.702 10.810 1.00 84.19 284 VAL A CA 1
ATOM 2276 C C . VAL A 1 284 ? -4.258 9.699 10.022 1.00 84.19 284 VAL A C 1
ATOM 2278 O O . VAL A 1 284 ? -4.226 9.718 8.800 1.00 84.19 284 VAL A O 1
ATOM 2281 N N . LEU A 1 285 ? -5.402 9.688 10.705 1.00 88.31 285 LEU A N 1
ATOM 2282 C CA . LEU A 1 285 ? -6.709 9.577 10.062 1.00 88.31 285 LEU A CA 1
ATOM 2283 C C . LEU A 1 285 ? -7.690 10.567 10.688 1.00 88.31 285 LEU A C 1
ATOM 2285 O O . LEU A 1 285 ? -7.790 10.651 11.913 1.00 88.31 285 LEU A O 1
ATOM 2289 N N . ARG A 1 286 ? -8.431 11.283 9.846 1.00 91.38 286 ARG A N 1
ATOM 2290 C CA . ARG A 1 286 ? -9.608 12.073 10.219 1.00 91.38 286 ARG A CA 1
ATOM 2291 C C . ARG A 1 286 ? -10.756 11.666 9.306 1.00 91.38 286 ARG A C 1
ATOM 2293 O O . ARG A 1 286 ? -10.608 11.747 8.093 1.00 91.38 286 ARG A O 1
ATOM 2300 N N . VAL A 1 287 ? -11.876 11.231 9.872 1.00 91.00 287 VAL A N 1
ATOM 2301 C CA . VAL A 1 287 ? -13.093 10.877 9.129 1.00 91.00 287 VAL A CA 1
ATOM 2302 C C . VAL A 1 287 ? -14.270 11.644 9.733 1.00 91.00 287 VAL A C 1
ATOM 2304 O O . VAL A 1 287 ? -14.771 11.245 10.790 1.00 91.00 287 VAL A O 1
ATOM 2307 N N . PRO A 1 288 ? -14.704 12.748 9.106 1.00 89.81 288 PRO A N 1
ATOM 2308 C CA . PRO A 1 288 ? -15.869 13.495 9.562 1.00 89.81 288 PRO A CA 1
ATOM 2309 C C . PRO A 1 288 ? -17.171 12.747 9.240 1.00 89.81 288 PRO A C 1
ATOM 2311 O O . PRO A 1 288 ? -17.282 12.071 8.216 1.00 89.81 288 PRO A O 1
ATOM 2314 N N . GLY A 1 289 ? -18.161 12.855 10.134 1.00 86.81 289 GLY A N 1
ATOM 2315 C CA . GLY A 1 289 ? -19.508 12.309 9.924 1.00 86.81 289 GLY A CA 1
ATOM 2316 C C . GLY A 1 289 ? -19.562 10.794 9.677 1.00 86.81 289 GLY A C 1
ATOM 2317 O O . GLY A 1 289 ? -20.380 10.333 8.879 1.00 86.81 289 GLY A O 1
ATOM 2318 N N . LEU A 1 290 ? -18.688 10.018 10.326 1.00 92.38 290 LEU A N 1
ATOM 2319 C CA . LEU A 1 290 ? -18.605 8.569 10.162 1.00 92.38 290 LEU A CA 1
ATOM 2320 C C . LEU A 1 290 ? -19.785 7.877 10.849 1.00 92.38 290 LEU A C 1
ATOM 2322 O O . LEU A 1 290 ? -19.972 8.002 12.060 1.00 92.38 290 LEU A O 1
ATOM 2326 N N . ARG A 1 291 ? -20.531 7.071 10.090 1.00 94.25 291 ARG A N 1
ATOM 2327 C CA . ARG A 1 291 ? -21.523 6.131 10.617 1.00 94.25 291 ARG A CA 1
ATOM 2328 C C . ARG A 1 291 ? -20.936 4.721 10.633 1.00 94.25 291 ARG A C 1
ATOM 2330 O O . ARG A 1 291 ? -20.839 4.076 9.592 1.00 94.25 291 ARG A O 1
ATOM 2337 N N . LEU A 1 292 ? -20.589 4.219 11.813 1.00 94.94 292 LEU A N 1
ATOM 2338 C CA . LEU A 1 292 ? -20.142 2.840 12.017 1.00 94.94 292 LEU A CA 1
ATOM 2339 C C . LEU A 1 292 ? -21.300 2.006 12.583 1.00 94.94 292 LEU A C 1
ATOM 2341 O O . LEU A 1 292 ? -21.792 2.289 13.668 1.00 94.94 292 LEU A O 1
ATOM 2345 N N . SER A 1 293 ? -21.732 0.951 11.891 1.00 95.19 293 SER A N 1
ATOM 2346 C CA . SER A 1 293 ? -22.697 -0.020 12.421 1.00 95.19 293 SER A CA 1
ATOM 2347 C C . SER A 1 293 ? -22.059 -1.394 12.567 1.00 95.19 293 SER A C 1
ATOM 2349 O O . SER A 1 293 ? -21.499 -1.940 11.619 1.00 95.19 293 SER A O 1
ATOM 2351 N N . ILE A 1 294 ? -22.172 -1.970 13.759 1.00 95.62 294 ILE A N 1
ATOM 2352 C CA . ILE A 1 294 ? -21.737 -3.327 14.077 1.00 95.62 294 ILE A CA 1
ATOM 2353 C C . ILE A 1 294 ? -22.993 -4.149 14.357 1.00 95.62 294 ILE A C 1
ATOM 2355 O O . ILE A 1 294 ? -23.703 -3.889 15.327 1.00 95.62 294 ILE A O 1
ATOM 2359 N N . LYS A 1 295 ? -23.279 -5.140 13.512 1.00 94.44 295 LYS A N 1
ATOM 2360 C CA . LYS A 1 295 ? -24.371 -6.101 13.724 1.00 94.44 295 LYS A CA 1
ATOM 2361 C C . LYS A 1 295 ? -23.791 -7.450 14.148 1.00 94.44 295 LYS A C 1
ATOM 2363 O O . LYS A 1 295 ? -22.841 -7.938 13.532 1.00 94.44 295 LYS A O 1
ATOM 2368 N N . LEU A 1 296 ? -24.373 -8.030 15.191 1.00 92.56 296 LEU A N 1
ATOM 2369 C CA . LEU A 1 296 ? -23.987 -9.292 15.814 1.00 92.56 296 LEU A CA 1
ATOM 2370 C C . LEU A 1 296 ? -25.053 -10.352 15.509 1.00 92.56 296 LEU A C 1
ATOM 2372 O O . LEU A 1 296 ? -26.150 -10.311 16.060 1.00 92.56 296 LEU A O 1
ATOM 2376 N N . GLY A 1 297 ? -24.731 -11.298 14.629 1.00 92.25 297 GLY A N 1
ATOM 2377 C CA . GLY A 1 297 ? -25.571 -12.450 14.303 1.00 92.25 297 GLY A CA 1
ATOM 2378 C C . GLY A 1 297 ? -25.131 -13.687 15.079 1.00 92.25 297 GLY A C 1
ATOM 2379 O O . GLY A 1 297 ? -24.182 -14.365 14.687 1.00 92.25 297 GLY A O 1
ATOM 2380 N N . TRP A 1 298 ? -25.801 -13.984 16.189 1.00 91.06 298 TRP A N 1
ATOM 2381 C CA . TRP A 1 298 ? -25.524 -15.178 16.988 1.00 91.06 298 TRP A CA 1
ATOM 2382 C C . TRP A 1 298 ? -26.086 -16.425 16.299 1.00 91.06 298 TRP A C 1
ATOM 2384 O O . TRP A 1 298 ? -27.267 -16.473 15.971 1.00 91.06 298 TRP A O 1
ATOM 2394 N N . GLN A 1 299 ? -25.253 -17.442 16.091 1.00 90.94 299 GLN A N 1
ATOM 2395 C CA . GLN A 1 299 ? -25.693 -18.737 15.576 1.00 90.94 299 GLN A CA 1
ATOM 2396 C C . GLN A 1 299 ? -25.980 -19.677 16.744 1.00 90.94 299 GLN A C 1
ATOM 2398 O O . GLN A 1 299 ? -25.054 -20.122 17.429 1.00 90.94 299 GLN A O 1
ATOM 2403 N N . CYS A 1 300 ? -27.257 -19.972 16.954 1.00 90.62 300 CYS A N 1
ATOM 2404 C CA . CYS A 1 300 ? -27.776 -20.824 18.021 1.00 90.62 300 CYS A CA 1
ATOM 2405 C C . CYS A 1 300 ? -28.520 -22.027 17.417 1.00 90.62 300 CYS A C 1
ATOM 2407 O O . CYS A 1 300 ? -28.791 -22.048 16.217 1.00 90.62 300 CYS A O 1
ATOM 2409 N N . VAL A 1 301 ? -28.799 -23.055 18.227 1.00 88.69 301 VAL A N 1
ATOM 2410 C CA . VAL A 1 301 ? -29.623 -24.200 17.785 1.00 88.69 301 VAL A CA 1
ATOM 2411 C C . VAL A 1 301 ? -31.101 -23.805 17.729 1.00 88.69 301 VAL A C 1
ATOM 2413 O O . VAL A 1 301 ? -31.802 -24.228 16.817 1.00 88.69 301 VAL A O 1
ATOM 2416 N N . GLY A 1 302 ? -31.554 -23.003 18.697 1.00 86.50 302 GLY A N 1
ATOM 2417 C CA . GLY A 1 302 ? -32.858 -22.337 18.696 1.00 86.50 302 GLY A CA 1
ATOM 2418 C C . GLY A 1 302 ? -32.748 -20.859 18.312 1.00 86.50 302 GLY A C 1
ATOM 2419 O O . GLY A 1 302 ? -31.713 -20.416 17.806 1.00 86.50 302 GLY A O 1
ATOM 2420 N N . ASP A 1 303 ? -33.806 -20.092 18.581 1.00 87.00 303 ASP A N 1
ATOM 2421 C CA . ASP A 1 303 ? -33.817 -18.645 18.358 1.00 87.00 303 ASP A CA 1
ATOM 2422 C C . ASP A 1 303 ? -32.812 -17.939 19.296 1.00 87.00 303 ASP A C 1
ATOM 2424 O O . ASP A 1 303 ? -32.878 -18.092 20.519 1.00 87.00 303 ASP A O 1
ATOM 2428 N N . PRO A 1 304 ? -31.864 -17.144 18.765 1.00 86.81 304 PRO A N 1
ATOM 2429 C CA . PRO A 1 304 ? -30.948 -16.351 19.572 1.00 86.81 304 PRO A CA 1
ATOM 2430 C C . PRO A 1 304 ? -31.591 -15.336 20.526 1.00 86.81 304 PRO A C 1
ATOM 2432 O O . PRO A 1 304 ? -30.900 -14.869 21.439 1.00 86.81 304 PRO A O 1
ATOM 2435 N N . ARG A 1 305 ? -32.835 -14.928 20.277 1.00 87.50 305 ARG A N 1
ATOM 2436 C CA . ARG A 1 305 ? -33.562 -13.918 21.063 1.00 87.50 305 ARG A CA 1
ATOM 2437 C C . ARG A 1 305 ? -34.463 -14.534 22.131 1.00 87.50 305 ARG A C 1
ATOM 2439 O O . ARG A 1 305 ? -34.860 -13.838 23.065 1.00 87.50 305 ARG A O 1
ATOM 2446 N N . ASP A 1 306 ? -34.726 -15.836 22.033 1.00 88.25 306 ASP A N 1
ATOM 2447 C CA . ASP A 1 306 ? -35.531 -16.579 22.998 1.00 88.25 306 ASP A CA 1
ATOM 2448 C C . ASP A 1 306 ? -34.731 -16.883 24.267 1.00 88.25 306 ASP A C 1
ATOM 2450 O O . ASP A 1 306 ? -34.146 -17.948 24.477 1.00 88.25 306 ASP A O 1
ATOM 2454 N N . HIS A 1 307 ? -34.665 -15.873 25.118 1.00 88.06 307 HIS A N 1
ATOM 2455 C CA . HIS A 1 307 ? -34.039 -15.946 26.422 1.00 88.06 307 HIS A CA 1
ATOM 2456 C C . HIS A 1 307 ? -35.037 -16.392 27.513 1.00 88.06 307 HIS A C 1
ATOM 2458 O O . HIS A 1 307 ? -34.621 -16.637 28.650 1.00 88.06 307 HIS A O 1
ATOM 2464 N N . HIS A 1 308 ? -36.336 -16.499 27.198 1.00 87.19 308 HIS A N 1
ATOM 2465 C CA . HIS A 1 308 ? -37.389 -16.990 28.096 1.00 87.19 308 HIS A CA 1
ATOM 2466 C C . HIS A 1 308 ? -37.397 -18.518 28.186 1.00 87.19 308 HIS A C 1
ATOM 2468 O O . HIS A 1 308 ? -37.518 -19.047 29.283 1.00 87.19 308 HIS A O 1
ATOM 2474 N N . ALA A 1 309 ? -37.108 -19.235 27.097 1.00 85.38 309 ALA A N 1
ATOM 2475 C CA . ALA A 1 309 ? -37.009 -20.700 27.112 1.00 85.38 309 ALA A CA 1
ATOM 2476 C C . ALA A 1 309 ? -35.843 -21.272 27.956 1.00 85.38 309 ALA A C 1
ATOM 2478 O O . ALA A 1 309 ? -35.716 -22.488 28.116 1.00 85.38 309 ALA A O 1
ATOM 2479 N N . VAL A 1 310 ? -34.953 -20.425 28.484 1.00 87.12 310 VAL A N 1
ATOM 2480 C CA . VAL A 1 310 ? -33.778 -20.851 29.254 1.00 87.12 310 VAL A CA 1
ATOM 2481 C C . VAL A 1 310 ? -34.128 -21.031 30.733 1.00 87.12 310 VAL A C 1
ATOM 2483 O O . VAL A 1 310 ? -34.183 -20.059 31.486 1.00 87.12 310 VAL A O 1
ATOM 2486 N N . ALA A 1 311 ? -34.244 -22.288 31.172 1.00 86.06 311 ALA A N 1
ATOM 2487 C CA . ALA A 1 311 ? -34.464 -22.651 32.573 1.00 86.06 311 ALA A CA 1
ATOM 2488 C C . ALA A 1 311 ? -33.306 -23.519 33.123 1.00 86.06 311 ALA A C 1
ATOM 2490 O O . ALA A 1 311 ? -33.137 -24.659 32.681 1.00 86.06 311 ALA A O 1
ATOM 2491 N N . PRO A 1 312 ? -32.491 -23.020 34.077 1.00 87.19 312 PRO A N 1
ATOM 2492 C CA . PRO A 1 312 ? -31.429 -23.808 34.697 1.00 87.19 312 PRO A CA 1
ATOM 2493 C C . PRO A 1 312 ? -31.990 -24.937 35.570 1.00 87.19 312 PRO A C 1
ATOM 2495 O O . PRO A 1 312 ? -33.006 -24.767 36.241 1.00 87.19 312 PRO A O 1
ATOM 2498 N N . CYS A 1 313 ? -31.298 -26.076 35.620 1.00 86.94 313 CYS A N 1
ATOM 2499 C CA . CYS A 1 313 ? -31.734 -27.250 36.385 1.00 86.94 313 CYS A CA 1
ATOM 2500 C C . CYS A 1 313 ? -30.861 -27.493 37.623 1.00 86.94 313 CYS A C 1
ATOM 2502 O O . CYS A 1 313 ? -29.633 -27.360 37.582 1.00 86.94 313 CYS A O 1
ATOM 2504 N N . ALA A 1 314 ? -31.488 -27.878 38.738 1.00 85.19 314 ALA A N 1
ATOM 2505 C CA . ALA A 1 314 ? -30.780 -28.284 39.948 1.00 85.19 314 ALA A CA 1
ATOM 2506 C C . ALA A 1 314 ? -30.049 -29.621 39.719 1.00 85.19 314 ALA A C 1
ATOM 2508 O O . ALA A 1 314 ? -30.639 -30.532 39.137 1.00 85.19 314 ALA A O 1
ATOM 2509 N N . PRO A 1 315 ? -28.809 -29.800 40.226 1.00 81.88 315 PRO A N 1
ATOM 2510 C CA . PRO A 1 315 ? -28.071 -31.061 40.085 1.00 81.88 315 PRO A CA 1
ATOM 2511 C C . PRO A 1 315 ? -28.823 -32.293 40.605 1.00 81.88 315 PRO A C 1
ATOM 2513 O O . PRO A 1 315 ? -28.599 -33.399 40.129 1.00 81.88 315 PRO A O 1
ATOM 2516 N N . THR A 1 316 ? -29.714 -32.102 41.581 1.00 80.81 316 THR A N 1
ATOM 2517 C CA . THR A 1 316 ? -30.533 -33.152 42.201 1.00 80.81 316 THR A CA 1
ATOM 2518 C C . THR A 1 316 ? -31.827 -33.458 41.443 1.00 80.81 316 THR A C 1
ATOM 2520 O O . THR A 1 316 ? -32.454 -34.474 41.721 1.00 80.81 316 THR A O 1
ATOM 2523 N N . ARG A 1 317 ? -32.249 -32.600 40.502 1.00 81.00 317 ARG A N 1
ATOM 2524 C CA . ARG A 1 317 ? -33.538 -32.687 39.787 1.00 81.00 317 ARG A CA 1
ATOM 2525 C C . ARG A 1 317 ? -33.335 -32.674 38.264 1.00 81.00 317 ARG A C 1
ATOM 2527 O O . ARG A 1 317 ? -34.002 -31.934 37.540 1.00 81.00 317 ARG A O 1
ATOM 2534 N N . LEU A 1 318 ? -32.376 -33.468 37.783 1.00 81.00 318 LEU A N 1
ATOM 2535 C CA . LEU A 1 318 ? -32.059 -33.577 36.358 1.00 81.00 318 LEU A CA 1
ATOM 2536 C C . LEU A 1 318 ? -33.100 -34.412 35.584 1.00 81.00 318 LEU A C 1
ATOM 2538 O O . LEU A 1 318 ? -33.672 -35.346 36.144 1.00 81.00 318 LEU A O 1
ATOM 2542 N N . PRO A 1 319 ? -33.347 -34.114 34.294 1.00 76.94 319 PRO A N 1
ATOM 2543 C CA . PRO A 1 319 ? -34.255 -34.905 33.466 1.00 76.94 319 PRO A CA 1
ATOM 2544 C C . PRO A 1 319 ? -33.726 -36.324 33.213 1.00 76.94 319 PRO A C 1
ATOM 2546 O O . PRO A 1 319 ? -32.537 -36.500 32.956 1.00 76.94 319 PRO A O 1
ATOM 2549 N N . GLU A 1 320 ? -34.602 -37.327 33.151 1.00 69.81 320 GLU A N 1
ATOM 2550 C CA . GLU A 1 320 ? -34.215 -38.740 32.968 1.00 69.81 320 GLU A CA 1
ATOM 2551 C C . GLU A 1 320 ? -33.381 -39.007 31.698 1.00 69.81 320 GLU A C 1
ATOM 2553 O O . GLU A 1 320 ? -32.460 -39.825 31.719 1.00 69.81 320 GLU A O 1
ATOM 2558 N N . TYR A 1 321 ? -33.613 -38.262 30.608 1.00 69.44 321 TYR A N 1
ATOM 2559 C CA . TYR A 1 321 ? -32.845 -38.388 29.357 1.00 69.44 321 TYR A CA 1
ATOM 2560 C C . TYR A 1 321 ? -31.376 -37.938 29.472 1.00 69.44 321 TYR A C 1
ATOM 2562 O O . TYR A 1 321 ? -30.564 -38.249 28.599 1.00 69.44 321 TYR A O 1
ATOM 2570 N N . SER A 1 322 ? -31.012 -37.215 30.537 1.00 64.50 322 SER A N 1
ATOM 2571 C CA . SER A 1 322 ? -29.630 -36.783 30.796 1.00 64.50 322 SER A CA 1
ATOM 2572 C C . SER A 1 322 ? -28.741 -37.865 31.422 1.00 64.50 322 SER A C 1
ATOM 2574 O O . SER A 1 322 ? -27.555 -37.644 31.636 1.00 64.50 322 SER A O 1
ATOM 2576 N N . SER A 1 323 ? -29.282 -39.063 31.651 1.00 62.31 323 SER A N 1
ATOM 2577 C CA . SER A 1 323 ? -28.501 -40.251 32.020 1.00 62.31 323 SER A CA 1
ATOM 2578 C C . SER A 1 323 ? -27.547 -40.713 30.903 1.00 62.31 323 SER A C 1
ATOM 2580 O O . SER A 1 323 ? -26.464 -41.212 31.198 1.00 62.31 323 SER A O 1
ATOM 2582 N N . ASN A 1 324 ? -27.911 -40.490 29.630 1.00 62.50 324 ASN A N 1
ATOM 2583 C CA . ASN A 1 324 ? -27.154 -40.943 28.451 1.00 62.50 324 ASN A CA 1
ATOM 2584 C C . ASN A 1 324 ? -26.416 -39.818 27.694 1.00 62.50 324 ASN A C 1
ATOM 2586 O O . ASN A 1 324 ? -25.637 -40.100 26.784 1.00 62.50 324 ASN A O 1
ATOM 2590 N N . GLN A 1 325 ? -26.670 -38.545 28.017 1.00 71.44 325 GLN A N 1
ATOM 2591 C CA . GLN A 1 325 ? -26.050 -37.372 27.380 1.00 71.44 325 GLN A CA 1
ATOM 2592 C C . GLN A 1 325 ? -25.676 -36.327 28.433 1.00 71.44 325 GLN A C 1
ATOM 2594 O O . GLN A 1 325 ? -26.393 -36.162 29.415 1.00 71.44 325 GLN A O 1
ATOM 2599 N N . GLU A 1 326 ? -24.599 -35.568 28.204 1.00 76.94 326 GLU A N 1
ATOM 2600 C CA . GLU A 1 326 ? -24.260 -34.423 29.058 1.00 76.94 326 GLU A CA 1
ATOM 2601 C C . GLU A 1 326 ? -25.427 -33.416 29.090 1.00 76.94 326 GLU A C 1
ATOM 2603 O O . GLU A 1 326 ? -25.865 -32.913 28.052 1.00 76.94 326 GLU A O 1
ATOM 2608 N N . HIS A 1 327 ? -25.954 -33.143 30.288 1.00 83.94 327 HIS A N 1
ATOM 2609 C CA . HIS A 1 327 ? -27.051 -32.199 30.483 1.00 83.94 327 HIS A CA 1
ATOM 2610 C C . HIS A 1 327 ? -26.630 -30.767 30.124 1.00 83.94 327 HIS A C 1
ATOM 2612 O O . HIS A 1 327 ? -25.594 -30.284 30.582 1.00 83.94 327 HIS A O 1
ATOM 2618 N N . ASP A 1 328 ? -27.458 -30.060 29.350 1.00 85.06 328 ASP A N 1
ATOM 2619 C CA . ASP A 1 328 ? -27.197 -28.670 28.981 1.00 85.06 328 ASP A CA 1
ATOM 2620 C C . ASP A 1 328 ? -28.481 -27.833 28.885 1.00 85.06 328 ASP A C 1
ATOM 2622 O O . ASP A 1 328 ? -29.112 -27.767 27.828 1.00 85.06 328 ASP A O 1
ATOM 2626 N N . SER A 1 329 ? -28.830 -27.150 29.981 1.00 87.38 329 SER A N 1
ATOM 2627 C CA . SER A 1 329 ? -29.959 -26.207 30.074 1.00 87.38 329 SER A CA 1
ATOM 2628 C C . SER A 1 329 ? -29.900 -25.081 29.039 1.00 87.38 329 SER A C 1
ATOM 2630 O O . SER A 1 329 ? -30.922 -24.522 28.657 1.00 87.38 329 SER A O 1
ATOM 2632 N N . TYR A 1 330 ? -28.701 -24.738 28.557 1.00 88.88 330 TYR A N 1
ATOM 2633 C CA . TYR A 1 330 ? -28.490 -23.622 27.637 1.00 88.88 330 TYR A CA 1
ATOM 2634 C C . TYR A 1 330 ? -28.361 -24.061 26.178 1.00 88.88 330 TYR A C 1
ATOM 2636 O O . TYR A 1 330 ? -28.041 -23.230 25.335 1.00 88.88 330 TYR A O 1
ATOM 2644 N N . ARG A 1 331 ? -28.572 -25.339 25.844 1.00 88.00 331 ARG A N 1
ATOM 2645 C CA . ARG A 1 331 ? -28.259 -25.895 24.514 1.00 88.00 331 ARG A CA 1
ATOM 2646 C C . ARG A 1 331 ? -28.904 -25.137 23.349 1.00 88.00 331 ARG A C 1
ATOM 2648 O O . ARG A 1 331 ? -28.235 -24.913 22.342 1.00 88.00 331 ARG A O 1
ATOM 2655 N N . ALA A 1 332 ? -30.176 -24.756 23.482 1.00 87.38 332 ALA A N 1
ATOM 2656 C CA . ALA A 1 332 ? -30.910 -24.031 22.443 1.00 87.38 332 ALA A CA 1
ATOM 2657 C C . ALA A 1 332 ? -30.391 -22.593 22.269 1.00 87.38 332 ALA A C 1
ATOM 2659 O O . ALA A 1 332 ? -30.213 -22.135 21.143 1.00 87.38 332 ALA A O 1
ATOM 2660 N N . PHE A 1 333 ? -30.071 -21.925 23.381 1.00 90.19 333 PHE A N 1
ATOM 2661 C CA . PHE A 1 333 ? -29.661 -20.521 23.423 1.00 90.19 333 PHE A CA 1
ATOM 2662 C C . PHE A 1 333 ? -28.153 -20.306 23.224 1.00 90.19 333 PHE A C 1
ATOM 2664 O O . PHE A 1 333 ? -27.732 -19.254 22.747 1.00 90.19 333 PHE A O 1
ATOM 2671 N N . ARG A 1 334 ? -27.301 -21.275 23.573 1.00 89.69 334 ARG A N 1
ATOM 2672 C CA . ARG A 1 334 ? -25.837 -21.156 23.519 1.00 89.69 334 ARG A CA 1
ATOM 2673 C C . ARG A 1 334 ? -25.371 -20.868 22.097 1.00 89.69 334 ARG A C 1
ATOM 2675 O O . ARG A 1 334 ? -25.716 -21.584 21.156 1.00 89.69 334 ARG A O 1
ATOM 2682 N N . SER A 1 335 ? -24.529 -19.849 21.955 1.00 91.31 335 SER A N 1
ATOM 2683 C CA . SER A 1 335 ? -23.941 -19.527 20.662 1.00 91.31 335 SER A CA 1
ATOM 2684 C C . SER A 1 335 ? -22.882 -20.565 20.277 1.00 91.31 335 SER A C 1
ATOM 2686 O O . SER A 1 335 ? -22.012 -20.936 21.070 1.00 91.31 335 SER A O 1
ATOM 2688 N N . GLN A 1 336 ? -22.946 -21.053 19.038 1.00 89.50 336 GLN A N 1
ATOM 2689 C CA . GLN A 1 336 ? -21.932 -21.923 18.427 1.00 89.50 336 GLN A CA 1
ATOM 2690 C C . GLN A 1 336 ? -20.956 -21.129 17.553 1.00 89.50 336 GLN A C 1
ATOM 2692 O O . GLN A 1 336 ? -19.791 -21.506 17.416 1.00 89.50 336 GLN A O 1
ATOM 2697 N N . GLY A 1 337 ? -21.408 -19.995 17.020 1.00 90.56 337 GLY A N 1
ATOM 2698 C CA . GLY A 1 337 ? -20.583 -19.036 16.303 1.00 90.56 337 GLY A CA 1
ATOM 2699 C C . GLY A 1 337 ? -21.235 -17.659 16.250 1.00 90.56 337 GLY A C 1
ATOM 2700 O O . GLY A 1 337 ? -22.434 -17.514 16.485 1.00 90.56 337 GLY A O 1
ATOM 2701 N N . LEU A 1 338 ? -20.432 -16.655 15.919 1.00 92.00 338 LEU A N 1
ATOM 2702 C CA . LEU A 1 338 ? -20.866 -15.272 15.761 1.00 92.00 338 LEU A CA 1
ATOM 2703 C C . LEU A 1 338 ? -20.536 -14.782 14.350 1.00 92.00 338 LEU A C 1
ATOM 2705 O O . LEU A 1 338 ? -19.370 -14.791 13.942 1.00 92.00 338 LEU A O 1
ATOM 2709 N N . ASP A 1 339 ? -21.557 -14.338 13.627 1.00 93.94 339 ASP A N 1
ATOM 2710 C CA . ASP A 1 339 ? -21.414 -13.610 12.375 1.00 93.94 339 ASP A CA 1
ATOM 2711 C C . ASP A 1 339 ? -21.378 -12.108 12.668 1.00 93.94 339 ASP A C 1
ATOM 2713 O O . ASP A 1 339 ? -22.289 -11.549 13.276 1.00 93.94 339 ASP A O 1
ATOM 2717 N N . LEU A 1 340 ? -20.297 -11.454 12.260 1.00 94.12 340 LEU A N 1
ATOM 2718 C CA . LEU A 1 340 ? -20.050 -10.042 12.522 1.00 94.12 340 LEU A CA 1
ATOM 2719 C C . LEU A 1 340 ? -20.160 -9.261 11.214 1.00 94.12 340 LEU A C 1
ATOM 2721 O O . LEU A 1 340 ? -19.439 -9.562 10.263 1.00 94.12 340 LEU A O 1
ATOM 2725 N N . HIS A 1 341 ? -21.026 -8.251 11.165 1.00 95.25 341 HIS A N 1
ATOM 2726 C CA . HIS A 1 341 ? -21.126 -7.334 10.029 1.00 95.25 341 HIS A CA 1
ATOM 2727 C C . HIS A 1 341 ? -20.749 -5.923 10.475 1.00 95.25 341 HIS A C 1
ATOM 2729 O O . HIS A 1 341 ? -21.475 -5.311 11.259 1.00 95.25 341 HIS A O 1
ATOM 2735 N N . LEU A 1 342 ? -19.630 -5.409 9.969 1.00 95.56 342 LEU A N 1
ATOM 2736 C CA . LEU A 1 342 ? -19.170 -4.043 10.198 1.00 95.56 342 LEU A CA 1
ATOM 2737 C C . LEU A 1 342 ? -19.449 -3.210 8.948 1.00 95.56 342 LEU A C 1
ATOM 2739 O O . LEU A 1 342 ? -18.922 -3.529 7.886 1.00 95.56 342 LEU A O 1
ATOM 2743 N N . SER A 1 343 ? -20.244 -2.149 9.071 1.00 95.25 343 SER A N 1
ATOM 2744 C CA . SER A 1 343 ? -20.439 -1.160 8.008 1.00 95.25 343 SER A CA 1
ATOM 2745 C C . SER A 1 343 ? -19.930 0.211 8.437 1.00 95.25 343 SER A C 1
ATOM 2747 O O . SER A 1 343 ? -20.266 0.673 9.523 1.00 95.25 343 SER A O 1
ATOM 2749 N N . MET A 1 344 ? -19.123 0.851 7.600 1.00 94.62 344 MET A N 1
ATOM 2750 C CA . MET A 1 344 ? -18.553 2.179 7.810 1.00 94.62 344 MET A CA 1
ATOM 2751 C C . MET A 1 344 ? -18.926 3.054 6.621 1.00 94.62 344 MET A C 1
ATOM 2753 O O . MET A 1 344 ? -18.394 2.841 5.536 1.00 94.62 344 MET A O 1
ATOM 2757 N N . ASP A 1 345 ? -19.808 4.026 6.830 1.00 93.31 345 ASP A N 1
ATOM 2758 C CA . ASP A 1 345 ? -20.313 4.880 5.755 1.00 93.31 345 ASP A CA 1
ATOM 2759 C C . ASP A 1 345 ? -20.126 6.361 6.105 1.00 93.31 345 ASP A C 1
ATOM 2761 O O . ASP A 1 345 ? -20.439 6.784 7.223 1.00 93.31 345 ASP A O 1
ATOM 2765 N N . THR A 1 346 ? -19.641 7.159 5.152 1.00 91.31 346 THR A N 1
ATOM 2766 C CA . THR A 1 346 ? -19.655 8.631 5.235 1.00 91.31 346 THR A CA 1
ATOM 2767 C C . THR A 1 346 ? -20.701 9.213 4.292 1.00 91.31 346 THR A C 1
ATOM 2769 O O . THR A 1 346 ? -21.089 8.577 3.312 1.00 91.31 346 THR A O 1
ATOM 2772 N N . LYS A 1 347 ? -21.176 10.429 4.569 1.00 84.62 347 LYS A N 1
ATOM 2773 C CA . LYS A 1 347 ? -22.025 11.183 3.635 1.00 84.62 347 LYS A CA 1
ATOM 2774 C C . LYS A 1 347 ? -21.150 12.032 2.698 1.00 84.62 347 LYS A C 1
ATOM 2776 O O . LYS A 1 347 ? -20.080 12.456 3.130 1.00 84.62 347 LYS A O 1
ATOM 2781 N N . PRO A 1 348 ? -21.577 12.289 1.449 1.00 76.75 348 PRO A N 1
ATOM 2782 C CA . PRO A 1 348 ? -20.894 13.244 0.582 1.00 76.75 348 PRO A CA 1
ATOM 2783 C C . PRO A 1 348 ? -20.992 14.652 1.191 1.00 76.75 348 PRO A C 1
ATOM 2785 O O . PRO A 1 348 ? -22.089 15.119 1.490 1.00 76.75 348 PRO A O 1
ATOM 2788 N N . MET A 1 349 ? -19.847 15.298 1.408 1.00 70.69 349 MET A N 1
ATOM 2789 C CA . MET A 1 349 ? -19.723 16.695 1.840 1.00 70.69 349 MET A CA 1
ATOM 2790 C C . MET A 1 349 ? -18.797 17.407 0.850 1.00 70.69 349 MET A C 1
ATOM 2792 O O . MET A 1 349 ? -17.804 16.808 0.438 1.00 70.69 349 MET A O 1
ATOM 2796 N N . GLU A 1 350 ? -19.134 18.634 0.445 1.00 61.84 350 GLU A N 1
ATOM 2797 C CA . GLU A 1 350 ? -18.471 19.324 -0.676 1.00 61.84 350 GLU A CA 1
ATOM 2798 C C . GLU A 1 350 ? -16.991 19.657 -0.391 1.00 61.84 350 GLU A C 1
ATOM 2800 O O . GLU A 1 350 ? -16.180 19.482 -1.293 1.00 61.84 350 GLU A O 1
ATOM 2805 N N . ASP A 1 351 ? -16.611 19.961 0.864 1.00 62.16 351 ASP A N 1
ATOM 2806 C CA . ASP A 1 351 ? -15.244 20.427 1.191 1.00 62.16 351 ASP A CA 1
ATOM 2807 C C . ASP A 1 351 ? -14.509 19.690 2.342 1.00 62.16 351 ASP A C 1
ATOM 2809 O O . ASP A 1 351 ? -13.283 19.772 2.427 1.00 62.16 351 ASP A O 1
ATOM 2813 N N . ASP A 1 352 ? -15.192 18.938 3.223 1.00 70.38 352 ASP A N 1
ATOM 2814 C CA . ASP A 1 352 ? -14.566 18.264 4.390 1.00 70.38 352 ASP A CA 1
ATOM 2815 C C . ASP A 1 352 ? -14.666 16.730 4.279 1.00 70.38 352 ASP A C 1
ATOM 2817 O O . ASP A 1 352 ? -15.543 16.083 4.855 1.00 70.38 352 ASP A O 1
ATOM 2821 N N . GLY A 1 353 ? -13.778 16.142 3.472 1.00 80.88 353 GLY A N 1
ATOM 2822 C CA . GLY A 1 353 ? -13.674 14.694 3.263 1.00 80.88 353 GLY A CA 1
ATOM 2823 C C . GLY A 1 353 ? -12.757 13.975 4.271 1.00 80.88 353 GLY A C 1
ATOM 2824 O O . GLY A 1 353 ? -12.034 14.610 5.043 1.00 80.88 353 GLY A O 1
ATOM 2825 N N . PRO A 1 354 ? -12.748 12.628 4.296 1.00 89.44 354 PRO A N 1
ATOM 2826 C CA . PRO A 1 354 ? -11.800 11.865 5.088 1.00 89.44 354 PRO A CA 1
ATOM 2827 C C . PRO A 1 354 ? -10.365 12.095 4.604 1.00 89.44 354 PRO A C 1
ATOM 2829 O O . PRO A 1 354 ? -10.065 11.958 3.419 1.00 89.44 354 PRO A O 1
ATOM 2832 N N . VAL A 1 355 ? -9.465 12.386 5.543 1.00 89.56 355 VAL A N 1
ATOM 2833 C CA . VAL A 1 355 ? -8.048 12.661 5.278 1.00 89.56 355 VAL A CA 1
ATOM 2834 C C . VAL A 1 355 ? -7.177 11.602 5.942 1.00 89.56 355 VAL A C 1
ATOM 2836 O O . VAL A 1 355 ? -7.256 11.385 7.155 1.00 89.56 355 VAL A O 1
ATOM 2839 N N . LEU A 1 356 ? -6.311 10.974 5.147 1.00 88.44 356 LEU A N 1
ATOM 2840 C CA . LEU A 1 356 ? -5.315 9.997 5.575 1.00 88.44 356 LEU A CA 1
ATOM 2841 C C . LEU A 1 356 ? -3.907 10.556 5.335 1.00 88.44 356 LEU A C 1
ATOM 2843 O O . LEU A 1 356 ? -3.491 10.743 4.195 1.00 88.44 356 LEU A O 1
ATOM 2847 N N . LEU A 1 357 ? -3.162 10.798 6.409 1.00 85.56 357 LEU A N 1
ATOM 2848 C CA . LEU A 1 357 ? -1.802 11.332 6.381 1.00 85.56 357 LEU A CA 1
ATOM 2849 C C . LEU A 1 357 ? -0.808 10.229 6.755 1.00 85.56 357 LEU A C 1
ATOM 2851 O O . LEU A 1 357 ? -0.771 9.751 7.891 1.00 85.56 357 LEU A O 1
ATOM 2855 N N . LEU A 1 358 ? 0.015 9.828 5.793 1.00 82.19 358 LEU A N 1
ATOM 2856 C CA . LEU A 1 358 ? 0.992 8.756 5.925 1.00 82.19 358 LEU A CA 1
ATOM 2857 C C . LEU A 1 358 ? 2.409 9.300 5.779 1.00 82.19 358 LEU A C 1
ATOM 2859 O O . LEU A 1 358 ? 2.764 9.948 4.800 1.00 82.19 358 LEU A O 1
ATOM 2863 N N . TYR A 1 359 ? 3.258 8.937 6.731 1.00 77.56 359 TYR A N 1
ATOM 2864 C CA . TYR A 1 359 ? 4.702 9.128 6.647 1.00 77.56 359 TYR A CA 1
ATOM 2865 C C . TYR A 1 359 ? 5.404 7.777 6.519 1.00 77.56 359 TYR A C 1
ATOM 2867 O O . TYR A 1 359 ? 4.927 6.767 7.052 1.00 77.56 359 TYR A O 1
ATOM 2875 N N . GLY A 1 360 ? 6.592 7.739 5.911 1.00 68.56 360 GLY A N 1
ATOM 2876 C CA . GLY A 1 360 ? 7.400 6.511 5.834 1.00 68.56 360 GLY A CA 1
ATOM 2877 C C . GLY A 1 360 ? 7.645 5.812 7.190 1.00 68.56 360 GLY A C 1
ATOM 2878 O O . GLY A 1 360 ? 7.823 4.596 7.241 1.00 68.56 360 GLY A O 1
ATOM 2879 N N . SER A 1 361 ? 7.613 6.549 8.304 1.00 66.81 361 SER A N 1
ATOM 2880 C CA . SER A 1 361 ? 7.677 6.033 9.682 1.00 66.81 361 SER A CA 1
ATOM 2881 C C . SER A 1 361 ? 6.372 5.408 10.179 1.00 66.81 361 SER A C 1
ATOM 2883 O O . SER A 1 361 ? 6.416 4.344 10.796 1.00 66.81 361 SER A O 1
ATOM 2885 N N . THR A 1 362 ? 5.223 6.030 9.899 1.00 70.69 362 THR A N 1
ATOM 2886 C CA . THR A 1 362 ? 3.898 5.555 10.341 1.00 70.69 362 THR A CA 1
ATOM 2887 C C . THR A 1 362 ? 3.597 4.158 9.806 1.00 70.69 362 THR A C 1
ATOM 2889 O O . THR A 1 362 ? 3.147 3.294 10.553 1.00 70.69 362 THR A O 1
ATOM 2892 N N . LEU A 1 363 ? 3.970 3.877 8.551 1.00 71.00 363 LEU A N 1
ATOM 2893 C CA . LEU A 1 363 ? 3.838 2.547 7.950 1.00 71.00 363 LEU A CA 1
ATOM 2894 C C . LEU A 1 363 ? 4.623 1.473 8.722 1.00 71.00 363 LEU A C 1
ATOM 2896 O O . LEU A 1 363 ? 4.133 0.361 8.910 1.00 71.00 363 LEU A O 1
ATOM 2900 N N . ARG A 1 364 ? 5.824 1.804 9.218 1.00 67.38 364 ARG A N 1
ATOM 2901 C CA . ARG A 1 364 ? 6.625 0.886 10.049 1.00 67.38 364 ARG A CA 1
ATOM 2902 C C . ARG A 1 364 ? 6.002 0.682 11.420 1.00 67.38 364 ARG A C 1
ATOM 2904 O O . ARG A 1 364 ? 6.021 -0.427 11.944 1.00 67.38 364 ARG A O 1
ATOM 2911 N N . TRP A 1 365 ? 5.459 1.746 12.001 1.00 72.25 365 TRP A N 1
ATOM 2912 C CA . TRP A 1 365 ? 4.771 1.659 13.279 1.00 72.25 365 TRP A CA 1
ATOM 2913 C C . TRP A 1 365 ? 3.548 0.734 13.192 1.00 72.25 365 TRP A C 1
ATOM 2915 O O . TRP A 1 365 ? 3.385 -0.120 14.059 1.00 72.25 365 TRP A O 1
ATOM 2925 N N . PHE A 1 366 ? 2.772 0.781 12.101 1.00 75.12 366 PHE A N 1
ATOM 2926 C CA . PHE A 1 366 ? 1.674 -0.168 11.870 1.00 75.12 366 PHE A CA 1
ATOM 2927 C C . PHE A 1 366 ? 2.149 -1.631 11.771 1.00 75.12 366 PHE A C 1
ATOM 2929 O O . PHE A 1 366 ? 1.459 -2.537 12.244 1.00 75.12 366 PHE A O 1
ATOM 2936 N N . GLU A 1 367 ? 3.332 -1.890 11.201 1.00 69.94 367 GLU A N 1
ATOM 2937 C CA . GLU A 1 367 ? 3.929 -3.236 11.172 1.00 69.94 367 GLU A CA 1
ATOM 2938 C C . GLU A 1 367 ? 4.256 -3.743 12.591 1.00 69.94 367 GLU A C 1
ATOM 2940 O O . GLU A 1 367 ? 3.952 -4.893 12.931 1.00 69.94 367 GLU A O 1
ATOM 2945 N N . SER A 1 368 ? 4.813 -2.875 13.440 1.00 67.38 368 SER A N 1
ATOM 2946 C CA . SER A 1 368 ? 5.064 -3.163 14.858 1.00 67.38 368 SER A CA 1
ATOM 2947 C C . SER A 1 368 ? 3.765 -3.360 15.643 1.00 67.38 368 SER A C 1
ATOM 2949 O O . SER A 1 368 ? 3.641 -4.332 16.389 1.00 67.38 368 SER A O 1
ATOM 2951 N N . LEU A 1 369 ? 2.758 -2.511 15.425 1.00 73.56 369 LEU A N 1
ATOM 2952 C CA . LEU A 1 369 ? 1.435 -2.644 16.039 1.00 73.56 369 LEU A CA 1
ATOM 2953 C C . LEU A 1 369 ? 0.814 -4.004 15.700 1.00 73.56 369 LEU A C 1
ATOM 2955 O O . LEU A 1 369 ? 0.319 -4.702 16.583 1.00 73.56 369 LEU A O 1
ATOM 2959 N N . LYS A 1 370 ? 0.907 -4.436 14.437 1.00 73.31 370 LYS A N 1
ATOM 2960 C CA . LYS A 1 370 ? 0.446 -5.763 14.007 1.00 73.31 370 LYS A CA 1
ATOM 2961 C C . LYS A 1 370 ? 1.145 -6.887 14.773 1.00 73.31 370 LYS A C 1
ATOM 2963 O O . LYS A 1 370 ? 0.488 -7.859 15.135 1.00 73.31 370 LYS A O 1
ATOM 2968 N N . LEU A 1 371 ? 2.456 -6.787 15.005 1.00 65.19 371 LEU A N 1
ATOM 2969 C CA . LEU A 1 371 ? 3.213 -7.758 15.807 1.00 65.19 371 LEU A CA 1
ATOM 2970 C C . LEU A 1 371 ? 2.675 -7.840 17.238 1.00 65.19 371 LEU A C 1
ATOM 2972 O O . LEU A 1 371 ? 2.388 -8.939 17.710 1.00 65.19 371 LEU A O 1
ATOM 2976 N N . ILE A 1 372 ? 2.478 -6.692 17.878 1.00 67.12 372 ILE A N 1
ATOM 2977 C CA . ILE A 1 372 ? 2.031 -6.580 19.270 1.00 67.12 372 ILE A CA 1
ATOM 2978 C C . ILE A 1 372 ? 0.591 -7.075 19.443 1.00 67.12 372 ILE A C 1
ATOM 2980 O O . ILE A 1 372 ? 0.337 -7.918 20.302 1.00 67.12 372 ILE A O 1
ATOM 2984 N N . LEU A 1 373 ? -0.328 -6.660 18.568 1.00 65.44 373 LEU A N 1
ATOM 2985 C CA . LEU A 1 373 ? -1.721 -7.126 18.569 1.00 65.44 373 LEU A CA 1
ATOM 2986 C C . LEU A 1 373 ? -1.850 -8.618 18.219 1.00 65.44 373 LEU A C 1
ATOM 2988 O O . LEU A 1 373 ? -2.812 -9.268 18.622 1.00 65.44 373 LEU A O 1
ATOM 2992 N N . SER A 1 374 ? -0.890 -9.176 17.473 1.00 63.78 374 SER A N 1
ATOM 2993 C CA . SER A 1 374 ? -0.844 -10.613 17.169 1.00 63.78 374 SER A CA 1
ATOM 2994 C C . SER A 1 374 ? -0.232 -11.468 18.284 1.00 63.78 374 SER A C 1
ATOM 2996 O O . SER A 1 374 ? -0.304 -12.697 18.213 1.00 63.78 374 SER A O 1
ATOM 2998 N N . GLY A 1 375 ? 0.376 -10.844 19.297 1.00 60.25 375 GLY A N 1
ATOM 2999 C CA . GLY A 1 375 ? 1.020 -11.537 20.405 1.00 60.25 375 GLY A CA 1
ATOM 3000 C C . GLY A 1 375 ? 0.013 -12.335 21.230 1.00 60.25 375 GLY A C 1
ATOM 3001 O O . GLY A 1 375 ? -0.964 -11.801 21.745 1.00 60.25 375 GLY A O 1
ATOM 3002 N N . THR A 1 376 ? 0.244 -13.638 21.390 1.00 56.53 376 THR A N 1
ATOM 3003 C CA . THR A 1 376 ? -0.580 -14.460 22.282 1.00 56.53 376 THR A CA 1
ATOM 3004 C C . THR A 1 376 ? -0.175 -14.240 23.732 1.00 56.53 376 THR A C 1
ATOM 3006 O O . THR A 1 376 ? 0.952 -14.558 24.121 1.00 56.53 376 THR A O 1
ATOM 3009 N N . THR A 1 377 ? -1.107 -13.773 24.558 1.00 54.94 377 THR A N 1
ATOM 3010 C CA . THR A 1 377 ? -0.898 -13.661 26.001 1.00 54.94 377 THR A CA 1
ATOM 3011 C C . THR A 1 377 ? -0.689 -15.032 26.641 1.00 54.94 377 THR A C 1
ATOM 3013 O O . THR A 1 377 ? -1.394 -16.011 26.358 1.00 54.94 377 THR A O 1
ATOM 3016 N N . ARG A 1 378 ? 0.333 -15.131 27.502 1.00 54.66 378 ARG A N 1
ATOM 3017 C CA . ARG A 1 378 ? 0.622 -16.368 28.234 1.00 54.66 378 ARG A CA 1
ATOM 3018 C C . ARG A 1 378 ? -0.484 -16.605 29.270 1.00 54.66 378 ARG A C 1
ATOM 3020 O O . ARG A 1 378 ? -0.883 -15.669 29.960 1.00 54.66 378 ARG A O 1
ATOM 3027 N N . PRO A 1 379 ? -1.003 -17.837 29.389 1.00 54.62 379 PRO A N 1
ATOM 3028 C CA . PRO A 1 379 ? -2.112 -18.122 30.286 1.00 54.62 379 PRO A CA 1
ATOM 3029 C C . PRO A 1 379 ? -1.734 -17.895 31.754 1.00 54.62 379 PRO A C 1
ATOM 3031 O O . PRO A 1 379 ? -0.637 -18.233 32.198 1.00 54.62 379 PRO A O 1
ATOM 3034 N N . THR A 1 380 ? -2.692 -17.383 32.526 1.00 60.22 380 THR A N 1
ATOM 3035 C CA . THR A 1 380 ? -2.659 -17.395 33.990 1.00 60.22 380 THR A CA 1
ATOM 3036 C C . THR A 1 380 ? -2.600 -18.836 34.513 1.00 60.22 380 THR A C 1
ATOM 3038 O O . THR A 1 380 ? -3.194 -19.738 33.922 1.00 60.22 380 THR A O 1
ATOM 3041 N N . ARG A 1 381 ? -1.866 -19.044 35.618 1.00 60.25 381 ARG A N 1
ATOM 3042 C CA . ARG A 1 381 ? -1.644 -20.314 36.345 1.00 60.25 381 ARG A CA 1
ATOM 3043 C C . ARG A 1 381 ? -2.877 -21.248 36.319 1.00 60.25 381 ARG A C 1
ATOM 3045 O O . ARG A 1 381 ? -3.842 -21.022 37.047 1.00 60.25 381 ARG A O 1
ATOM 3052 N N . ARG A 1 382 ? -2.856 -22.286 35.471 1.00 61.59 382 ARG A N 1
ATOM 3053 C CA . ARG A 1 382 ? -3.949 -23.263 35.267 1.00 61.59 382 ARG A CA 1
ATOM 3054 C C . ARG A 1 382 ? -3.424 -24.687 35.117 1.00 61.59 382 ARG A C 1
ATOM 3056 O O . ARG A 1 382 ? -2.287 -24.885 34.701 1.00 61.59 382 ARG A O 1
ATOM 3063 N N . GLY A 1 383 ? -4.282 -25.664 35.401 1.00 67.38 383 GLY A N 1
ATOM 3064 C CA . GLY A 1 383 ? -3.976 -27.090 35.313 1.00 67.38 383 GLY A CA 1
ATOM 3065 C C . GLY A 1 383 ? -3.855 -27.752 36.683 1.00 67.38 383 GLY A C 1
ATOM 3066 O O . GLY A 1 383 ? -4.019 -27.103 37.721 1.00 67.38 383 GLY A O 1
ATOM 3067 N N . ARG A 1 384 ? -3.544 -29.054 36.669 1.00 73.44 384 ARG A N 1
ATOM 3068 C CA . ARG A 1 384 ? -3.452 -29.900 37.873 1.00 73.44 384 ARG A CA 1
ATOM 3069 C C . ARG A 1 384 ? -2.497 -29.314 38.917 1.00 73.44 384 ARG A C 1
ATOM 3071 O O . ARG A 1 384 ? -2.837 -29.271 40.093 1.00 73.44 384 ARG A O 1
ATOM 3078 N N . VAL A 1 385 ? -1.371 -28.758 38.461 1.00 74.00 385 VAL A N 1
ATOM 3079 C CA . VAL A 1 385 ? -0.349 -28.107 39.303 1.00 74.00 385 VAL A CA 1
ATOM 3080 C C . VAL A 1 385 ? -0.915 -26.939 40.121 1.00 74.00 385 VAL A C 1
ATOM 3082 O O . VAL A 1 385 ? -0.525 -26.739 41.265 1.00 74.00 385 VAL A O 1
ATOM 3085 N N . PHE A 1 386 ? -1.869 -26.186 39.567 1.00 71.12 386 PHE A N 1
ATOM 3086 C CA . PHE A 1 386 ? -2.447 -25.004 40.215 1.00 71.12 386 PHE A CA 1
ATOM 3087 C C . PHE A 1 386 ? -3.838 -25.260 40.810 1.00 71.12 386 PHE A C 1
ATOM 3089 O O . PHE A 1 386 ? -4.533 -24.304 41.145 1.00 71.12 386 PHE A O 1
ATOM 3096 N N . LYS A 1 387 ? -4.270 -26.531 40.896 1.00 68.19 387 LYS A N 1
ATOM 3097 C CA . LYS A 1 387 ? -5.609 -26.947 41.362 1.00 68.19 387 LYS A CA 1
ATOM 3098 C C . LYS A 1 387 ? -6.769 -26.234 40.644 1.00 68.19 387 LYS A C 1
ATOM 3100 O O . LYS A 1 387 ? -7.881 -26.164 41.156 1.00 68.19 387 LYS A O 1
ATOM 3105 N N . ASN A 1 388 ? -6.526 -25.717 39.439 1.00 69.00 388 ASN A N 1
ATOM 3106 C CA . ASN A 1 388 ? -7.522 -25.029 38.626 1.00 69.00 388 ASN A CA 1
ATOM 3107 C C . ASN A 1 388 ? -7.800 -25.865 37.375 1.00 69.00 388 ASN A C 1
ATOM 3109 O O . ASN A 1 388 ? -7.136 -25.706 36.346 1.00 69.00 388 ASN A O 1
ATOM 3113 N N . MET A 1 389 ? -8.762 -26.780 37.515 1.00 69.62 389 MET A N 1
ATOM 3114 C CA . MET A 1 389 ? -9.199 -27.729 36.483 1.00 69.62 389 MET A CA 1
ATOM 3115 C C . MET A 1 389 ? -10.416 -27.238 35.689 1.00 69.62 389 MET A C 1
ATOM 3117 O O . MET A 1 389 ? -10.941 -27.978 34.862 1.00 69.62 389 MET A O 1
ATOM 3121 N N . LYS A 1 390 ? -10.876 -25.998 35.918 1.00 67.38 390 LYS A N 1
ATOM 3122 C CA . LYS A 1 390 ? -12.045 -25.456 35.217 1.00 67.38 390 LYS A CA 1
ATOM 3123 C C . LYS A 1 390 ? -11.788 -25.417 33.700 1.00 67.38 390 LYS A C 1
ATOM 3125 O O . LYS A 1 390 ? -10.717 -24.946 33.286 1.00 67.38 390 LYS A O 1
ATOM 3130 N N . PRO A 1 391 ? -12.756 -25.844 32.865 1.00 65.62 391 PRO A N 1
ATOM 3131 C CA . PRO A 1 391 ? -12.612 -25.791 31.418 1.00 65.62 391 PRO A CA 1
ATOM 3132 C C . PRO A 1 391 ? -12.366 -24.349 30.960 1.00 65.62 391 PRO A C 1
ATOM 3134 O O . PRO A 1 391 ? -12.869 -23.373 31.530 1.00 65.62 391 PRO A O 1
ATOM 3137 N N . ARG A 1 392 ? -11.528 -24.183 29.934 1.00 68.25 392 ARG A N 1
ATOM 3138 C CA . ARG A 1 392 ? -11.215 -22.853 29.407 1.00 68.25 392 ARG A CA 1
ATOM 3139 C C . ARG A 1 392 ? -12.438 -22.318 28.665 1.00 68.25 392 ARG A C 1
ATOM 3141 O O . ARG A 1 392 ? -12.766 -22.827 27.601 1.00 68.25 392 ARG A O 1
ATOM 3148 N N . LYS A 1 393 ? -13.044 -21.244 29.190 1.00 71.00 393 LYS A N 1
ATOM 3149 C CA . LYS A 1 393 ? -14.046 -20.466 28.449 1.00 71.00 393 LYS A CA 1
ATOM 3150 C C . LYS A 1 393 ? -13.477 -20.092 27.068 1.00 71.00 393 LYS A C 1
ATOM 3152 O O . LYS A 1 393 ? -12.315 -19.659 27.003 1.00 71.00 393 LYS A O 1
ATOM 3157 N N . PRO A 1 394 ? -14.234 -20.282 25.975 1.00 72.31 394 PRO A N 1
ATOM 3158 C CA . PRO A 1 394 ? -13.772 -19.901 24.650 1.00 72.31 394 PRO A CA 1
ATOM 3159 C C . PRO A 1 394 ? -13.496 -18.392 24.607 1.00 72.31 394 PRO A C 1
ATOM 3161 O O . PRO A 1 394 ? -14.088 -17.605 25.342 1.00 72.31 394 PRO A O 1
ATOM 3164 N N . GLN A 1 395 ? -12.535 -17.995 23.774 1.00 76.31 395 GLN A N 1
ATOM 3165 C CA . GLN A 1 395 ? -12.235 -16.584 23.527 1.00 76.31 395 GLN A CA 1
ATOM 3166 C C . GLN A 1 395 ? -13.146 -16.077 22.411 1.00 76.31 395 GLN A C 1
ATOM 3168 O O . GLN A 1 395 ? -13.317 -16.791 21.423 1.00 76.31 395 GLN A O 1
ATOM 3173 N N . LEU A 1 396 ? -13.657 -14.847 22.539 1.00 80.38 396 LEU A N 1
ATOM 3174 C CA . LEU A 1 396 ? -14.536 -14.227 21.539 1.00 80.38 396 LEU A CA 1
ATOM 3175 C C . LEU A 1 396 ? -13.890 -14.225 20.143 1.00 80.38 396 LEU A C 1
ATOM 3177 O O . LEU A 1 396 ? -14.529 -14.576 19.159 1.00 80.38 396 LEU A O 1
ATOM 3181 N N . SER A 1 397 ? -12.579 -13.975 20.072 1.00 80.25 397 SER A N 1
ATOM 3182 C CA . SER A 1 397 ? -11.800 -13.989 18.825 1.00 80.25 397 SER A CA 1
ATOM 3183 C C . SER A 1 397 ? -11.815 -15.318 18.062 1.00 80.25 397 SER A C 1
ATOM 3185 O O . SER A 1 397 ? -11.562 -15.335 16.861 1.00 80.25 397 SER A O 1
ATOM 3187 N N . ARG A 1 398 ? -12.098 -16.437 18.739 1.00 81.81 398 ARG A N 1
ATOM 3188 C CA . ARG A 1 398 ? -12.210 -17.776 18.131 1.00 81.81 398 ARG A CA 1
ATOM 3189 C C . ARG A 1 398 ? -13.656 -18.241 17.985 1.00 81.81 398 ARG A C 1
ATOM 3191 O O . ARG A 1 398 ? -13.872 -19.377 17.580 1.00 81.81 398 ARG A O 1
ATOM 3198 N N . HIS A 1 399 ? -14.605 -17.394 18.366 1.00 87.81 399 HIS A N 1
ATOM 3199 C CA . HIS A 1 399 ? -16.034 -17.642 18.252 1.00 87.81 399 HIS A CA 1
ATOM 3200 C C . HIS A 1 399 ? -16.627 -17.031 16.974 1.00 87.81 399 HIS A C 1
ATOM 3202 O O . HIS A 1 399 ? -17.692 -17.442 16.527 1.00 87.81 399 HIS A O 1
ATOM 3208 N N . TYR A 1 400 ? -15.919 -16.085 16.349 1.00 90.62 400 TYR A N 1
ATOM 3209 C CA . TYR A 1 400 ? -16.286 -15.565 15.036 1.00 90.62 400 TYR A CA 1
ATOM 3210 C C . TYR A 1 400 ? -16.333 -16.684 13.991 1.00 90.62 400 TYR A C 1
ATOM 3212 O O . TYR A 1 400 ? -15.414 -17.498 13.917 1.00 90.62 400 TYR A O 1
ATOM 3220 N N . ARG A 1 401 ? -17.382 -16.715 13.165 1.00 90.69 401 ARG A N 1
ATOM 3221 C CA . ARG A 1 401 ? -17.512 -17.652 12.040 1.00 90.69 401 ARG A CA 1
ATOM 3222 C C . ARG A 1 401 ? -17.337 -16.922 10.721 1.00 90.69 401 ARG A C 1
ATOM 3224 O O . ARG A 1 401 ? -16.415 -17.252 9.976 1.00 90.69 401 ARG A O 1
ATOM 3231 N N . ASN A 1 402 ? -18.162 -15.909 10.465 1.00 93.50 402 ASN A N 1
ATOM 3232 C CA . ASN A 1 402 ? -17.996 -14.996 9.342 1.00 93.50 402 ASN A CA 1
ATOM 3233 C C . ASN A 1 402 ? -17.807 -13.560 9.838 1.00 93.50 402 ASN A C 1
ATOM 3235 O O . ASN A 1 402 ? -18.496 -13.112 10.748 1.00 93.50 402 ASN A O 1
ATOM 3239 N N . VAL A 1 403 ? -16.897 -12.826 9.208 1.00 94.00 403 VAL A N 1
ATOM 3240 C CA . VAL A 1 403 ? -16.713 -11.388 9.416 1.00 94.00 403 VAL A CA 1
ATOM 3241 C C . VAL A 1 403 ? -16.869 -10.707 8.065 1.00 94.00 403 VAL A C 1
ATOM 3243 O O . VAL A 1 403 ? -16.078 -10.958 7.156 1.00 94.00 403 VAL A O 1
ATOM 3246 N N . ALA A 1 404 ? -17.909 -9.894 7.927 1.00 94.88 404 ALA A N 1
ATOM 3247 C CA . ALA A 1 404 ? -18.159 -9.052 6.768 1.00 94.88 404 ALA A CA 1
ATOM 3248 C C . ALA A 1 404 ? -17.812 -7.601 7.111 1.00 94.88 404 ALA A C 1
ATOM 3250 O O . ALA A 1 404 ? -18.224 -7.094 8.155 1.00 94.88 404 ALA A O 1
ATOM 3251 N N . VAL A 1 405 ? -17.053 -6.949 6.238 1.00 95.25 405 VAL A N 1
ATOM 3252 C CA . VAL A 1 405 ? -16.667 -5.542 6.350 1.00 95.25 405 VAL A CA 1
ATOM 3253 C C . VAL A 1 405 ? -17.147 -4.831 5.094 1.00 95.25 405 VAL A C 1
ATOM 3255 O O . VAL A 1 405 ? -16.831 -5.265 3.990 1.00 95.25 405 VAL A O 1
ATOM 3258 N N . SER A 1 406 ? -17.902 -3.751 5.254 1.00 94.81 406 SER A N 1
ATOM 3259 C CA . SER A 1 406 ? -18.292 -2.846 4.175 1.00 94.81 406 SER A CA 1
ATOM 3260 C C . SER A 1 406 ? -17.873 -1.424 4.532 1.00 94.81 406 SER A C 1
ATOM 3262 O O . SER A 1 406 ? -18.213 -0.923 5.600 1.00 94.81 406 SER A O 1
ATOM 3264 N N . LEU A 1 407 ? -17.131 -0.775 3.649 1.00 94.31 407 LEU A N 1
ATOM 3265 C CA . LEU A 1 407 ? -16.586 0.563 3.820 1.00 94.31 407 LEU A CA 1
ATOM 3266 C C . LEU A 1 407 ? -16.998 1.406 2.616 1.00 94.31 407 LEU A C 1
ATOM 3268 O O . LEU A 1 407 ? -16.710 1.026 1.482 1.00 94.31 407 LEU A O 1
ATOM 3272 N N . THR A 1 408 ? -17.632 2.548 2.858 1.00 93.81 408 THR A N 1
ATOM 3273 C CA . THR A 1 408 ? -17.937 3.552 1.840 1.00 93.81 408 THR A CA 1
ATOM 3274 C C . THR A 1 408 ? -17.460 4.926 2.310 1.00 93.81 408 THR A C 1
ATOM 3276 O O . THR A 1 408 ? -17.940 5.477 3.299 1.00 93.81 408 THR A O 1
ATOM 3279 N N . LEU A 1 409 ? -16.460 5.468 1.615 1.00 91.38 409 LEU A N 1
ATOM 3280 C CA . LEU A 1 409 ? -15.871 6.778 1.889 1.00 91.38 409 LEU A CA 1
ATOM 3281 C C . LEU A 1 409 ? -16.068 7.686 0.672 1.00 91.38 409 LEU A C 1
ATOM 3283 O O . LEU A 1 409 ? -15.741 7.301 -0.451 1.00 91.38 409 LEU A O 1
ATOM 3287 N N . HIS A 1 410 ? -16.586 8.887 0.905 1.00 91.00 410 HIS A N 1
ATOM 3288 C CA . HIS A 1 410 ? -16.748 9.946 -0.096 1.00 91.00 410 HIS A CA 1
ATOM 3289 C C . HIS A 1 410 ? -15.647 10.996 0.079 1.00 91.00 410 HIS A C 1
ATOM 3291 O O . HIS A 1 410 ? -15.352 11.339 1.219 1.00 91.00 410 HIS A O 1
ATOM 3297 N N . ASN A 1 411 ? -15.073 11.501 -1.015 1.00 89.69 411 ASN A N 1
ATOM 3298 C CA . ASN A 1 411 ? -14.031 12.538 -1.061 1.00 89.69 411 ASN A CA 1
ATOM 3299 C C . ASN A 1 411 ? -12.775 12.208 -0.228 1.00 89.69 411 ASN A C 1
ATOM 3301 O O . ASN A 1 411 ? -12.305 13.017 0.571 1.00 89.69 411 ASN A O 1
ATOM 3305 N N . LEU A 1 412 ? -12.231 10.997 -0.393 1.00 89.88 412 LEU A N 1
ATOM 3306 C CA . LEU A 1 412 ? -11.033 10.544 0.318 1.00 89.88 412 LEU A CA 1
ATOM 3307 C C . LEU A 1 412 ? -9.778 11.253 -0.198 1.00 89.88 412 LEU A C 1
ATOM 3309 O O . LEU A 1 412 ? -9.438 11.145 -1.375 1.00 89.88 412 LEU A O 1
ATOM 3313 N N . GLN A 1 413 ? -9.040 11.879 0.716 1.00 89.88 413 GLN A N 1
ATOM 3314 C CA . GLN A 1 413 ? -7.736 12.478 0.447 1.00 89.88 413 GLN A CA 1
ATOM 3315 C C . GLN A 1 413 ? -6.643 11.677 1.156 1.00 89.88 413 GLN A C 1
ATOM 3317 O O . GLN A 1 413 ? -6.672 11.504 2.377 1.00 89.88 413 GLN A O 1
ATOM 3322 N N . VAL A 1 414 ? -5.661 11.185 0.406 1.00 89.81 414 VAL A N 1
ATOM 3323 C CA . VAL A 1 414 ? -4.509 10.457 0.945 1.00 89.81 414 VAL A CA 1
ATOM 3324 C C . VAL A 1 414 ? -3.241 11.239 0.643 1.00 89.81 414 VAL A C 1
ATOM 3326 O O . VAL A 1 414 ? -2.905 11.485 -0.511 1.00 89.81 414 VAL A O 1
ATOM 3329 N N . PHE A 1 415 ? -2.505 11.587 1.689 1.00 86.88 415 PHE A N 1
ATOM 3330 C CA . PHE A 1 415 ? -1.223 12.267 1.604 1.00 86.88 415 PHE A CA 1
ATOM 3331 C C . PHE A 1 415 ? -0.130 11.325 2.077 1.00 86.88 415 PHE A C 1
ATOM 3333 O O . PHE A 1 415 ? -0.143 10.877 3.223 1.00 86.88 415 PHE A O 1
ATOM 3340 N N . TYR A 1 416 ? 0.836 11.044 1.216 1.00 86.12 416 TYR A N 1
ATOM 3341 C CA . TYR A 1 416 ? 2.036 10.304 1.566 1.00 86.12 416 TYR A CA 1
ATOM 3342 C C . TYR A 1 416 ? 3.260 11.210 1.483 1.00 86.12 416 TYR A C 1
ATOM 3344 O O . TYR A 1 416 ? 3.518 11.804 0.441 1.00 86.12 416 TYR A O 1
ATOM 3352 N N . TRP A 1 417 ? 4.049 11.259 2.553 1.00 80.75 417 TRP A N 1
ATOM 3353 C CA . TRP A 1 417 ? 5.303 12.009 2.619 1.00 80.75 417 TRP A CA 1
ATOM 3354 C C . TRP A 1 417 ? 6.477 11.090 2.958 1.00 80.75 417 TRP A C 1
ATOM 3356 O O . TRP A 1 417 ? 6.405 10.253 3.869 1.00 80.75 417 TRP A O 1
ATOM 3366 N N . SER A 1 418 ? 7.600 11.270 2.259 1.00 70.62 418 SER A N 1
ATOM 3367 C CA . SER A 1 418 ? 8.832 10.513 2.526 1.00 70.62 418 SER A CA 1
ATOM 3368 C C . SER A 1 418 ? 9.422 10.839 3.908 1.00 70.62 418 SER A C 1
ATOM 3370 O O . SER A 1 418 ? 9.851 9.938 4.636 1.00 70.62 418 SER A O 1
ATOM 3372 N N . SER A 1 419 ? 9.377 12.113 4.307 1.00 66.75 419 SER A N 1
ATOM 3373 C CA . SER A 1 419 ? 9.775 12.614 5.626 1.00 66.75 419 SER A CA 1
ATOM 3374 C C . SER A 1 419 ? 8.935 13.813 6.065 1.00 66.75 419 SER A C 1
ATOM 3376 O O . SER A 1 419 ? 8.238 14.430 5.267 1.00 66.75 419 SER A O 1
ATOM 3378 N N . SER A 1 420 ? 9.035 14.171 7.346 1.00 59.59 420 SER A N 1
ATOM 3379 C CA . SER A 1 420 ? 8.365 15.339 7.938 1.00 59.59 420 SER A CA 1
ATOM 3380 C C . SER A 1 420 ? 8.820 16.688 7.388 1.00 59.59 420 SER A C 1
ATOM 3382 O O . SER A 1 420 ? 8.102 17.660 7.558 1.00 59.59 420 SER A O 1
ATOM 3384 N N . SER A 1 421 ? 9.971 16.743 6.710 1.00 57.00 421 SER A N 1
ATOM 3385 C CA . SER A 1 421 ? 10.404 17.918 5.943 1.00 57.00 421 SER A CA 1
ATOM 3386 C C . SER A 1 421 ? 9.607 18.124 4.642 1.00 57.00 421 SER A C 1
ATOM 3388 O O . SER A 1 421 ? 9.870 19.071 3.914 1.00 57.00 421 SER A O 1
ATOM 3390 N N . MET A 1 422 ? 8.655 17.229 4.322 1.00 64.69 422 MET A N 1
ATOM 3391 C CA . MET A 1 422 ? 7.718 17.316 3.188 1.00 64.69 422 MET A CA 1
ATOM 3392 C C . MET A 1 422 ? 8.363 17.608 1.817 1.00 64.69 422 MET A C 1
ATOM 3394 O O . MET A 1 422 ? 7.749 18.198 0.939 1.00 64.69 422 MET A O 1
ATOM 3398 N N . GLN A 1 423 ? 9.600 17.157 1.600 1.00 66.81 423 GLN A N 1
ATOM 3399 C CA . GLN A 1 423 ? 10.348 17.437 0.366 1.00 66.81 423 GLN A CA 1
ATOM 3400 C C . GLN A 1 423 ? 9.807 16.698 -0.864 1.00 66.81 423 GLN A C 1
ATOM 3402 O O . GLN A 1 423 ? 9.970 17.151 -1.990 1.00 66.81 423 GLN A O 1
ATOM 3407 N N . ARG A 1 424 ? 9.234 15.509 -0.672 1.00 75.38 424 ARG A N 1
ATOM 3408 C CA . ARG A 1 424 ? 8.657 14.699 -1.750 1.00 75.38 424 ARG A CA 1
ATOM 3409 C C . ARG A 1 424 ? 7.444 13.964 -1.211 1.00 75.38 424 ARG A C 1
ATOM 3411 O O . ARG A 1 424 ? 7.537 13.323 -0.155 1.00 75.38 424 ARG A O 1
ATOM 3418 N N . GLY A 1 425 ? 6.337 14.030 -1.935 1.00 82.19 425 GLY A N 1
ATOM 3419 C CA . GLY A 1 425 ? 5.112 13.356 -1.533 1.00 82.19 425 GLY A CA 1
ATOM 3420 C C . GLY A 1 425 ? 4.192 12.990 -2.681 1.00 82.19 425 GLY A C 1
ATOM 3421 O O . GLY A 1 425 ? 4.406 13.371 -3.829 1.00 82.19 425 GLY A O 1
ATOM 3422 N N . ILE A 1 426 ? 3.171 12.219 -2.331 1.00 86.38 426 ILE A N 1
ATOM 3423 C CA . ILE A 1 426 ? 2.087 11.799 -3.211 1.00 86.38 426 ILE A CA 1
ATOM 3424 C C . ILE A 1 426 ? 0.790 12.284 -2.570 1.00 86.38 426 ILE A C 1
ATOM 3426 O O . ILE A 1 426 ? 0.530 11.999 -1.401 1.00 86.38 426 ILE A O 1
ATOM 3430 N N . GLU A 1 427 ? -0.015 13.013 -3.325 1.00 88.19 427 GLU A N 1
ATOM 3431 C CA . GLU A 1 427 ? -1.395 13.341 -2.982 1.00 88.19 427 GLU A CA 1
ATOM 3432 C C . GLU A 1 427 ? -2.306 12.518 -3.885 1.00 88.19 427 GLU A C 1
ATOM 3434 O O . GLU A 1 427 ? -2.162 12.538 -5.102 1.00 88.19 427 GLU A O 1
ATOM 3439 N N . MET A 1 428 ? -3.226 11.776 -3.287 1.00 89.69 428 MET A N 1
ATOM 3440 C CA . MET A 1 428 ? -4.266 11.042 -3.990 1.00 89.69 428 MET A CA 1
ATOM 3441 C C . MET A 1 428 ? -5.618 11.588 -3.545 1.00 89.69 428 MET A C 1
ATOM 3443 O O . MET A 1 428 ? -5.914 11.615 -2.350 1.00 89.69 428 MET A O 1
ATOM 3447 N N . LEU A 1 429 ? -6.439 11.987 -4.506 1.00 88.12 429 LEU A N 1
ATOM 3448 C CA . LEU A 1 429 ? -7.809 12.442 -4.303 1.00 88.12 429 LEU A CA 1
ATOM 3449 C C . LEU A 1 429 ? -8.732 11.420 -4.957 1.00 88.12 429 LEU A C 1
ATOM 3451 O O . LEU A 1 429 ? -8.534 11.086 -6.118 1.00 88.12 429 LEU A O 1
ATOM 3455 N N . GLY A 1 430 ? -9.697 10.884 -4.216 1.00 86.75 430 GLY A N 1
ATOM 3456 C CA . GLY A 1 430 ? -10.687 9.947 -4.744 1.00 86.75 430 GLY A CA 1
ATOM 3457 C C . GLY A 1 430 ? -12.097 10.367 -4.363 1.00 86.75 430 GLY A C 1
ATOM 3458 O O . GLY A 1 430 ? -12.400 10.506 -3.177 1.00 86.75 430 GLY A O 1
ATOM 3459 N N . VAL A 1 431 ? -12.979 10.515 -5.352 1.00 87.06 431 VAL A N 1
ATOM 3460 C CA . VAL A 1 431 ? -14.368 10.960 -5.131 1.00 87.06 431 VAL A CA 1
ATOM 3461 C C . VAL A 1 431 ? -15.163 9.933 -4.330 1.00 87.06 431 VAL A C 1
ATOM 3463 O O . VAL A 1 431 ? -15.901 10.275 -3.405 1.00 87.06 431 VAL A O 1
ATOM 3466 N N . ARG A 1 432 ? -15.013 8.644 -4.646 1.00 89.31 432 ARG A N 1
ATOM 3467 C CA . ARG A 1 432 ? -15.726 7.583 -3.928 1.00 89.31 432 ARG A CA 1
ATOM 3468 C C . ARG A 1 432 ? -14.904 6.310 -3.858 1.00 89.31 432 ARG A C 1
ATOM 3470 O O . ARG A 1 432 ? -14.551 5.737 -4.885 1.00 89.31 432 ARG A O 1
ATOM 3477 N N . VAL A 1 433 ? -14.684 5.829 -2.640 1.00 91.69 433 VAL A N 1
ATOM 3478 C CA . VAL A 1 433 ? -14.007 4.564 -2.351 1.00 91.69 433 VAL A CA 1
ATOM 3479 C C . VAL A 1 433 ? -14.989 3.627 -1.674 1.00 91.69 433 VAL A C 1
ATOM 3481 O O . VAL A 1 433 ? -15.536 3.932 -0.615 1.00 91.69 433 VAL A O 1
ATOM 3484 N N . THR A 1 434 ? -15.206 2.469 -2.282 1.00 92.81 434 THR A N 1
ATOM 3485 C CA . THR A 1 434 ? -16.020 1.400 -1.708 1.00 92.81 434 THR A CA 1
ATOM 3486 C C . THR A 1 434 ? -15.182 0.140 -1.570 1.00 92.81 434 THR A C 1
ATOM 3488 O O . THR A 1 434 ? -14.460 -0.241 -2.485 1.00 92.81 434 THR A O 1
ATOM 3491 N N . CYS A 1 435 ? -15.236 -0.497 -0.408 1.00 93.94 435 CYS A N 1
ATOM 3492 C CA . CYS A 1 435 ? -14.525 -1.736 -0.125 1.00 93.94 435 CYS A CA 1
ATOM 3493 C C . CYS A 1 435 ? -15.462 -2.679 0.623 1.00 93.94 435 CYS A C 1
ATOM 3495 O O . CYS A 1 435 ? -16.057 -2.310 1.632 1.00 93.94 435 CYS A O 1
ATOM 3497 N N . GLY A 1 436 ? -15.615 -3.894 0.120 1.00 94.12 436 GLY A N 1
ATOM 3498 C CA . GLY A 1 436 ? -16.415 -4.946 0.720 1.00 94.12 436 GLY A CA 1
ATOM 3499 C C . GLY A 1 436 ? -15.592 -6.216 0.829 1.00 94.12 436 GLY A C 1
ATOM 3500 O O . GLY A 1 436 ? -15.093 -6.715 -0.175 1.00 94.12 436 GLY A O 1
ATOM 3501 N N . SER A 1 437 ? -15.464 -6.783 2.022 1.00 94.69 437 SER A N 1
ATOM 3502 C CA . SER A 1 437 ? -14.788 -8.063 2.216 1.00 94.69 437 SER A CA 1
ATOM 3503 C C . SER A 1 437 ? -15.585 -8.988 3.120 1.00 94.69 437 SER A C 1
ATOM 3505 O O . SER A 1 437 ? -16.278 -8.558 4.043 1.00 94.69 437 SER A O 1
ATOM 3507 N N . ARG A 1 438 ? -15.484 -10.295 2.865 1.00 93.25 438 ARG A N 1
ATOM 3508 C CA . ARG A 1 438 ? -16.043 -11.323 3.745 1.00 93.25 438 ARG A CA 1
ATOM 3509 C C . ARG A 1 438 ? -15.005 -12.392 4.025 1.00 93.25 438 ARG A C 1
ATOM 3511 O O . ARG A 1 438 ? -14.479 -13.034 3.116 1.00 93.25 438 ARG A O 1
ATOM 3518 N N . HIS A 1 439 ? -14.747 -12.620 5.303 1.00 92.56 439 HIS A N 1
ATOM 3519 C CA . HIS A 1 439 ? -13.771 -13.585 5.783 1.00 92.56 439 HIS A CA 1
ATOM 3520 C C . HIS A 1 439 ? -14.456 -14.658 6.626 1.00 92.56 439 HIS A C 1
ATOM 3522 O O . HIS A 1 439 ? -15.347 -14.360 7.419 1.00 92.56 439 HIS A O 1
ATOM 3528 N N . ARG A 1 440 ? -14.024 -15.909 6.473 1.00 92.31 440 ARG A N 1
ATOM 3529 C CA . ARG A 1 440 ? -14.487 -17.051 7.259 1.00 92.31 440 ARG A CA 1
ATOM 3530 C C . ARG A 1 440 ? -13.357 -17.574 8.130 1.00 92.31 440 ARG A C 1
ATOM 3532 O O . ARG A 1 440 ? -12.274 -17.874 7.625 1.00 92.31 440 ARG A O 1
ATOM 3539 N N . LEU A 1 441 ? -13.617 -17.721 9.422 1.00 89.75 441 LEU A N 1
ATOM 3540 C CA . LEU A 1 441 ? -12.714 -18.399 10.342 1.00 89.75 441 LEU A CA 1
ATOM 3541 C C . LEU A 1 441 ? -13.021 -19.900 10.344 1.00 89.75 441 LEU A C 1
ATOM 3543 O O . LEU A 1 441 ? -14.159 -20.324 10.537 1.00 89.75 441 LEU A O 1
ATOM 3547 N N . SER A 1 442 ? -11.985 -20.710 10.155 1.00 89.00 442 SER A N 1
ATOM 3548 C CA . SER A 1 442 ? -12.018 -22.160 10.347 1.00 89.00 442 SER A CA 1
ATOM 3549 C C . SER A 1 442 ? -10.997 -22.559 11.410 1.00 89.00 442 SER A C 1
ATOM 3551 O O . SER A 1 442 ? -9.889 -22.022 11.465 1.00 89.00 442 SER A O 1
ATOM 3553 N N . LEU A 1 443 ? -11.385 -23.469 12.301 1.00 85.56 443 LEU A N 1
ATOM 3554 C CA . LEU A 1 443 ? -10.505 -24.004 13.336 1.00 85.56 443 LEU A CA 1
ATOM 3555 C C . LEU A 1 443 ? -10.044 -25.394 12.895 1.00 85.56 443 LEU A C 1
ATOM 3557 O O . LEU A 1 443 ? -10.808 -26.349 12.980 1.00 85.56 443 LEU A O 1
ATOM 3561 N N . VAL A 1 444 ? -8.807 -25.498 12.411 1.00 84.06 444 VAL A N 1
ATOM 3562 C CA . VAL A 1 444 ? -8.246 -26.757 11.900 1.00 84.06 444 VAL A CA 1
ATOM 3563 C C . VAL A 1 444 ? -7.519 -27.486 13.039 1.00 84.06 444 VAL A C 1
ATOM 3565 O O . VAL A 1 444 ? -6.625 -26.891 13.658 1.00 84.06 444 VAL A O 1
ATOM 3568 N N . PRO A 1 445 ? -7.893 -28.735 13.374 1.00 81.19 445 PRO A N 1
ATOM 3569 C CA . PRO A 1 445 ? -7.166 -29.530 14.361 1.00 81.19 445 PRO A CA 1
ATOM 3570 C C . PRO A 1 445 ? -5.759 -29.881 13.846 1.00 81.19 445 PRO A C 1
ATOM 3572 O O . PRO A 1 445 ? -5.542 -30.006 12.644 1.00 81.19 445 PRO A O 1
ATOM 3575 N N . GLY A 1 446 ? -4.783 -29.991 14.751 1.00 73.88 446 GLY A N 1
ATOM 3576 C CA . GLY A 1 446 ? -3.440 -30.459 14.390 1.00 73.88 446 GLY A CA 1
ATOM 3577 C C . GLY A 1 446 ? -3.437 -31.969 14.144 1.00 73.88 446 GLY A C 1
ATOM 3578 O O . GLY A 1 446 ? -4.160 -32.685 14.828 1.00 73.88 446 GLY A O 1
ATOM 3579 N N . SER A 1 447 ? -2.630 -32.438 13.191 1.00 71.62 447 SER A N 1
ATOM 3580 C CA . SER A 1 447 ? -2.488 -33.858 12.830 1.00 71.62 447 SER A CA 1
ATOM 3581 C C . SER A 1 447 ? -1.593 -34.669 13.778 1.00 71.62 447 SER A C 1
ATOM 3583 O O . SER A 1 447 ? -1.554 -35.890 13.679 1.00 71.62 447 SER A O 1
ATOM 3585 N N . ASP A 1 448 ? -0.858 -34.006 14.674 1.00 72.75 448 ASP A N 1
ATOM 3586 C CA . ASP A 1 448 ? 0.106 -34.654 15.570 1.00 72.75 448 ASP A CA 1
ATOM 3587 C C . ASP A 1 448 ? -0.594 -35.299 16.783 1.00 72.75 448 ASP A C 1
ATOM 3589 O O . ASP A 1 448 ? -1.620 -34.809 17.252 1.00 72.75 448 ASP A O 1
ATOM 3593 N N . SER A 1 449 ? 0.021 -36.323 17.387 1.00 72.88 449 SER A N 1
ATOM 3594 C CA . SER A 1 449 ? -0.453 -36.994 18.618 1.00 72.88 449 SER A CA 1
ATOM 3595 C C . SER A 1 449 ? -0.437 -36.115 19.884 1.00 72.88 449 SER A C 1
ATOM 3597 O O . SER A 1 449 ? -0.809 -36.558 20.971 1.00 72.88 449 SER A O 1
ATOM 3599 N N . LEU A 1 450 ? -0.014 -34.853 19.766 1.00 70.06 450 LEU A N 1
ATOM 3600 C CA . LEU A 1 450 ? 0.021 -33.874 20.850 1.00 70.06 450 LEU A CA 1
ATOM 3601 C C . LEU A 1 450 ? -1.300 -33.098 20.924 1.00 70.06 450 LEU A C 1
ATOM 3603 O O . LEU A 1 450 ? -1.770 -32.560 19.923 1.00 70.06 450 LEU A O 1
ATOM 3607 N N . ILE A 1 451 ? -1.844 -32.926 22.136 1.00 67.06 451 ILE A N 1
ATOM 3608 C CA . ILE A 1 451 ? -3.029 -32.086 22.383 1.00 67.06 451 ILE A CA 1
ATOM 3609 C C . ILE A 1 451 ? -2.660 -30.617 22.136 1.00 67.06 451 ILE A C 1
ATOM 3611 O O . ILE A 1 451 ? -2.217 -29.892 23.031 1.00 67.06 451 ILE A O 1
ATOM 3615 N N . ARG A 1 452 ? -2.829 -30.168 20.893 1.00 68.38 452 ARG A N 1
ATOM 3616 C CA . ARG A 1 452 ? -2.605 -28.783 20.476 1.00 68.38 452 ARG A CA 1
ATOM 3617 C C . ARG A 1 452 ? -3.923 -28.043 20.336 1.00 68.38 452 ARG A C 1
ATOM 3619 O O . ARG A 1 452 ? -4.964 -28.585 19.974 1.00 68.38 452 ARG A O 1
ATOM 3626 N N . ARG A 1 453 ? -3.867 -26.739 20.594 1.00 70.81 453 ARG A N 1
ATOM 3627 C CA . ARG A 1 453 ? -4.987 -25.840 20.320 1.00 70.81 453 ARG A CA 1
ATOM 3628 C C . ARG A 1 453 ? -5.226 -25.795 18.805 1.00 70.81 453 ARG A C 1
ATOM 3630 O O . ARG A 1 453 ? -4.292 -25.499 18.070 1.00 70.81 453 ARG A O 1
ATOM 3637 N N . ALA A 1 454 ? -6.467 -26.016 18.360 1.00 79.62 454 ALA A N 1
ATOM 3638 C CA . ALA A 1 454 ? -6.822 -25.927 16.939 1.00 79.62 454 ALA A CA 1
ATOM 3639 C C . ALA A 1 454 ? -6.371 -24.591 16.318 1.00 79.62 454 ALA A C 1
ATOM 3641 O O . ALA A 1 454 ? -6.588 -23.514 16.896 1.00 79.62 454 ALA A O 1
ATOM 3642 N N . ARG A 1 455 ? -5.744 -24.654 15.147 1.00 80.50 455 ARG A N 1
ATOM 3643 C CA . ARG A 1 455 ? -5.198 -23.489 14.453 1.00 80.50 455 ARG A CA 1
ATOM 3644 C C . ARG A 1 455 ? -6.337 -22.665 13.860 1.00 80.50 455 ARG A C 1
ATOM 3646 O O . ARG A 1 455 ? -7.190 -23.200 13.163 1.00 80.50 455 ARG A O 1
ATOM 3653 N N . ALA A 1 456 ? -6.337 -21.362 14.133 1.00 81.62 456 ALA A N 1
ATOM 3654 C CA . ALA A 1 456 ? -7.255 -20.418 13.505 1.00 81.62 456 ALA A CA 1
ATOM 3655 C C . ALA A 1 456 ? -6.770 -20.099 12.083 1.00 81.62 456 ALA A C 1
ATOM 3657 O O . ALA A 1 456 ? -5.695 -19.522 11.915 1.00 81.62 456 ALA A O 1
ATOM 3658 N N . VAL A 1 457 ? -7.544 -20.494 11.073 1.00 85.31 457 VAL A N 1
ATOM 3659 C CA . VAL A 1 457 ? -7.276 -20.233 9.656 1.00 85.31 457 VAL A CA 1
ATOM 3660 C C . VAL A 1 457 ? -8.389 -19.347 9.109 1.00 85.31 457 VAL A C 1
ATOM 3662 O O . VAL A 1 457 ? -9.545 -19.765 9.025 1.00 85.31 457 VAL A O 1
ATOM 3665 N N . TRP A 1 458 ? -8.031 -18.117 8.745 1.00 86.12 458 TRP A N 1
ATOM 3666 C CA . TRP A 1 458 ? -8.927 -17.170 8.086 1.00 86.12 458 TRP A CA 1
ATOM 3667 C C . TRP A 1 458 ? -8.845 -17.345 6.569 1.00 86.12 458 TRP A C 1
ATOM 3669 O O . TRP A 1 458 ? -7.773 -17.191 5.983 1.00 86.12 458 TRP A O 1
ATOM 3679 N N . ALA A 1 459 ? -9.975 -17.650 5.935 1.00 88.56 459 ALA A N 1
ATOM 3680 C CA . ALA A 1 459 ? -10.126 -17.685 4.484 1.00 88.56 459 ALA A CA 1
ATOM 3681 C C . ALA A 1 459 ? -10.926 -16.461 4.020 1.00 88.56 459 ALA A C 1
ATOM 3683 O O . ALA A 1 459 ? -11.926 -16.100 4.636 1.00 88.56 459 ALA A O 1
ATOM 3684 N N . THR A 1 460 ? -10.492 -15.806 2.945 1.00 88.06 460 THR A N 1
ATOM 3685 C CA . THR A 1 460 ? -11.256 -14.711 2.319 1.00 88.06 460 THR A CA 1
ATOM 3686 C C . THR A 1 460 ? -12.203 -15.330 1.303 1.00 88.06 460 THR A C 1
ATOM 3688 O O . THR A 1 460 ? -11.715 -16.028 0.423 1.00 88.06 460 THR A O 1
ATOM 3691 N N . LEU A 1 461 ? -13.513 -15.124 1.453 1.00 88.31 461 LEU A N 1
ATOM 3692 C CA . LEU A 1 461 ? -14.532 -15.639 0.530 1.00 88.31 461 LEU A CA 1
ATOM 3693 C C . LEU A 1 461 ? -14.624 -14.750 -0.711 1.00 88.31 461 LEU A C 1
ATOM 3695 O O . LEU A 1 461 ? -14.470 -15.234 -1.826 1.00 88.31 461 LEU A O 1
ATOM 3699 N N . TYR A 1 462 ? -14.803 -13.448 -0.490 1.00 90.25 462 TYR A N 1
ATOM 3700 C CA . TYR A 1 462 ? -14.688 -12.431 -1.526 1.00 90.25 462 TYR A CA 1
ATOM 3701 C C . TYR A 1 462 ? -14.081 -11.147 -0.957 1.00 90.25 462 TYR A C 1
ATOM 3703 O O . TYR A 1 462 ? -14.145 -10.896 0.256 1.00 90.25 462 TYR A O 1
ATOM 3711 N N . MET A 1 463 ? -13.480 -10.346 -1.830 1.00 92.19 463 MET A N 1
ATOM 3712 C CA . MET A 1 463 ? -13.030 -8.990 -1.528 1.00 92.19 463 MET A CA 1
ATOM 3713 C C . MET A 1 463 ? -13.159 -8.133 -2.781 1.00 92.19 463 MET A C 1
ATOM 3715 O O . MET A 1 463 ? -12.494 -8.412 -3.775 1.00 92.19 463 MET A O 1
ATOM 3719 N N . ASN A 1 464 ? -13.987 -7.098 -2.706 1.00 93.75 464 ASN A N 1
ATOM 3720 C CA . ASN A 1 464 ? -14.282 -6.194 -3.804 1.00 93.75 464 ASN A CA 1
ATOM 3721 C C . ASN A 1 464 ? -13.915 -4.775 -3.373 1.00 93.75 464 ASN A C 1
ATOM 3723 O O . ASN A 1 464 ? -14.353 -4.333 -2.311 1.00 93.75 464 ASN A O 1
ATOM 3727 N N . CYS A 1 465 ? -13.135 -4.064 -4.175 1.00 92.94 465 CYS A N 1
ATOM 3728 C CA . CYS A 1 465 ? -12.782 -2.673 -3.921 1.00 92.94 465 CYS A CA 1
ATOM 3729 C C . CYS A 1 465 ? -12.976 -1.870 -5.203 1.00 92.94 465 CYS A C 1
ATOM 3731 O O . CYS A 1 465 ? -12.267 -2.121 -6.172 1.00 92.94 465 CYS A O 1
ATOM 3733 N N . ASP A 1 466 ? -13.870 -0.887 -5.180 1.00 93.06 466 ASP A N 1
ATOM 3734 C CA . ASP A 1 466 ? -14.098 0.028 -6.295 1.00 93.06 466 ASP A CA 1
ATOM 3735 C C . ASP A 1 466 ? -13.708 1.447 -5.872 1.00 93.06 466 ASP A C 1
ATOM 3737 O O . ASP A 1 466 ? -14.241 1.986 -4.895 1.00 93.06 466 ASP A O 1
ATOM 3741 N N . LEU A 1 467 ? -12.780 2.049 -6.611 1.00 91.50 467 LEU A N 1
ATOM 3742 C CA . LEU A 1 467 ? -12.380 3.447 -6.491 1.00 91.50 467 LEU A CA 1
ATOM 3743 C C . LEU A 1 467 ? -12.835 4.195 -7.743 1.00 91.50 467 LEU A C 1
ATOM 3745 O O . LEU A 1 467 ? -12.531 3.757 -8.851 1.00 91.50 467 LEU A O 1
ATOM 3749 N N . ASN A 1 468 ? -13.534 5.314 -7.570 1.00 91.56 468 ASN A N 1
ATOM 3750 C CA . ASN A 1 468 ? -14.012 6.154 -8.668 1.00 91.56 468 ASN A CA 1
ATOM 3751 C C . ASN A 1 468 ? -13.342 7.526 -8.635 1.00 91.56 468 ASN A C 1
ATOM 3753 O O . ASN A 1 468 ? -13.139 8.070 -7.546 1.00 91.56 468 ASN A O 1
ATOM 3757 N N . ASP A 1 469 ? -13.055 8.041 -9.830 1.00 88.94 469 ASP A N 1
ATOM 3758 C CA . ASP A 1 469 ? -12.475 9.350 -10.123 1.00 88.94 469 ASP A CA 1
ATOM 3759 C C . ASP A 1 469 ? -11.316 9.670 -9.176 1.00 88.94 469 ASP A C 1
ATOM 3761 O O . ASP A 1 469 ? -11.433 10.434 -8.216 1.00 88.94 469 ASP A O 1
ATOM 3765 N N . VAL A 1 470 ? -10.207 8.971 -9.415 1.00 89.50 470 VAL A N 1
ATOM 3766 C CA . VAL A 1 470 ? -8.974 9.083 -8.646 1.00 89.50 470 VAL A CA 1
ATOM 3767 C C . VAL A 1 470 ? -7.974 9.926 -9.413 1.00 89.50 470 VAL A C 1
ATOM 3769 O O . VAL A 1 470 ? -7.643 9.614 -10.554 1.00 89.50 470 VAL A O 1
ATOM 3772 N N . GLU A 1 471 ? -7.415 10.924 -8.749 1.00 89.31 471 GLU A N 1
ATOM 3773 C CA . GLU A 1 471 ? -6.288 11.705 -9.241 1.00 89.31 471 GLU A CA 1
ATOM 3774 C C . GLU A 1 471 ? -5.098 11.551 -8.305 1.00 89.31 471 GLU A C 1
ATOM 3776 O O . GLU A 1 471 ? -5.239 11.566 -7.082 1.00 89.31 471 GLU A O 1
ATOM 3781 N N . ILE A 1 472 ? -3.915 11.396 -8.887 1.00 90.00 472 ILE A N 1
ATOM 3782 C CA . ILE A 1 472 ? -2.648 11.241 -8.191 1.00 90.00 472 ILE A CA 1
ATOM 3783 C C . ILE A 1 472 ? -1.712 12.349 -8.658 1.00 90.00 472 ILE A C 1
ATOM 3785 O O . ILE A 1 472 ? -1.345 12.442 -9.833 1.00 90.00 472 ILE A O 1
ATOM 3789 N N . TRP A 1 473 ? -1.284 13.144 -7.690 1.00 87.12 473 TRP A N 1
ATOM 3790 C CA . TRP A 1 473 ? -0.405 14.287 -7.844 1.00 87.12 473 TRP A CA 1
ATOM 3791 C C . TRP A 1 473 ? 0.912 14.008 -7.126 1.00 87.12 473 TRP A C 1
ATOM 3793 O O . TRP A 1 473 ? 0.933 13.539 -5.983 1.00 87.12 473 TRP A O 1
ATOM 3803 N N . LEU A 1 474 ? 2.026 14.301 -7.788 1.00 84.88 474 LEU A N 1
ATOM 3804 C CA . LEU A 1 474 ? 3.341 14.309 -7.156 1.00 84.88 474 LEU A CA 1
ATOM 3805 C C . LEU A 1 474 ? 3.606 15.713 -6.621 1.00 84.88 474 LEU A C 1
ATOM 3807 O O . LEU A 1 474 ? 3.341 16.697 -7.306 1.00 84.88 474 LEU A O 1
ATOM 3811 N N . LYS A 1 475 ? 4.100 15.803 -5.386 1.00 81.06 475 LYS A N 1
ATOM 3812 C CA . LYS A 1 475 ? 4.402 17.078 -4.731 1.00 81.06 475 LYS A CA 1
ATOM 3813 C C . LYS A 1 475 ? 5.892 17.235 -4.497 1.00 81.06 475 LYS A C 1
ATOM 3815 O O . LYS A 1 475 ? 6.522 16.357 -3.893 1.00 81.06 475 LYS A O 1
ATOM 3820 N N . THR A 1 476 ? 6.406 18.388 -4.900 1.00 76.62 476 THR A N 1
ATOM 3821 C CA . THR A 1 476 ? 7.763 18.872 -4.627 1.00 76.62 476 THR A CA 1
ATOM 3822 C C . THR A 1 476 ? 7.740 20.299 -4.112 1.00 76.62 476 THR A C 1
ATOM 3824 O O . THR A 1 476 ? 6.825 21.044 -4.453 1.00 76.62 476 THR A O 1
ATOM 3827 N N . PRO A 1 477 ? 8.735 20.725 -3.317 1.00 67.56 477 PRO A N 1
ATOM 3828 C CA . PRO A 1 477 ? 8.933 22.143 -3.053 1.00 67.56 477 PRO A CA 1
ATOM 3829 C C . PRO A 1 477 ? 9.182 22.852 -4.388 1.00 67.56 477 PRO A C 1
ATOM 3831 O O . PRO A 1 477 ? 10.016 22.375 -5.162 1.00 67.56 477 PRO A O 1
ATOM 3834 N N . ALA A 1 478 ? 8.470 23.951 -4.662 1.00 58.78 478 ALA A N 1
ATOM 3835 C CA . ALA A 1 478 ? 8.728 24.753 -5.853 1.00 58.78 478 ALA A CA 1
ATOM 3836 C C . ALA A 1 478 ? 10.200 25.160 -5.888 1.00 58.78 478 ALA A C 1
ATOM 3838 O O . ALA A 1 478 ? 10.735 25.708 -4.915 1.00 58.78 478 ALA A O 1
ATOM 3839 N N . GLN A 1 479 ? 10.862 24.895 -7.010 1.00 48.91 479 GLN A N 1
ATOM 3840 C CA . GLN A 1 479 ? 12.130 25.550 -7.289 1.00 48.91 479 GLN A CA 1
ATOM 3841 C C . GLN A 1 479 ? 11.786 26.996 -7.643 1.00 48.91 479 GLN A C 1
ATOM 3843 O O . GLN A 1 479 ? 10.905 27.228 -8.460 1.00 48.91 479 GLN A O 1
ATOM 3848 N N . GLN A 1 480 ? 12.442 27.978 -7.018 1.00 39.25 480 GLN A N 1
ATOM 3849 C CA . GLN A 1 480 ? 12.316 29.384 -7.416 1.00 39.25 480 GLN A CA 1
ATOM 3850 C C . GLN A 1 480 ? 12.750 29.523 -8.884 1.00 39.25 480 GLN A C 1
ATOM 3852 O O . GLN A 1 480 ? 13.930 29.693 -9.185 1.00 39.25 480 GLN A O 1
ATOM 3857 N N . ALA A 1 481 ? 11.806 29.375 -9.809 1.00 31.16 481 ALA A N 1
ATOM 3858 C CA . ALA A 1 481 ? 12.034 29.531 -11.229 1.00 31.16 481 ALA A CA 1
ATOM 3859 C C . ALA A 1 481 ? 11.973 31.026 -11.561 1.00 31.16 481 ALA A C 1
ATOM 3861 O O . ALA A 1 481 ? 10.919 31.645 -11.481 1.00 31.16 481 ALA A O 1
ATOM 3862 N N . HIS A 1 482 ? 13.134 31.556 -11.950 1.00 30.91 482 HIS A N 1
ATOM 3863 C CA . HIS A 1 482 ? 13.380 32.877 -12.530 1.00 30.91 482 HIS A CA 1
ATOM 3864 C C . HIS A 1 482 ? 13.154 34.112 -11.638 1.00 30.91 482 HIS A C 1
ATOM 3866 O O . HIS A 1 482 ? 12.043 34.582 -11.415 1.00 30.91 482 HIS A O 1
ATOM 3872 N N . GLU A 1 483 ? 14.280 34.714 -11.236 1.00 33.75 483 GLU A N 1
ATOM 3873 C CA . GLU A 1 483 ? 14.399 36.151 -10.998 1.00 33.75 483 GLU A CA 1
ATOM 3874 C C . GLU A 1 483 ? 13.865 36.914 -12.219 1.00 33.75 483 GLU A C 1
ATOM 3876 O O . GLU A 1 483 ? 14.573 37.063 -13.208 1.00 33.75 483 GLU A O 1
ATOM 3881 N N . GLU A 1 484 ? 12.627 37.398 -12.173 1.00 33.00 484 GLU A N 1
ATOM 3882 C CA . GLU A 1 484 ? 12.241 38.628 -12.861 1.00 33.00 484 GLU A CA 1
ATOM 3883 C C . GLU A 1 484 ? 10.928 39.181 -12.288 1.00 33.00 484 GLU A C 1
ATOM 3885 O O . GLU A 1 484 ? 9.910 38.500 -12.224 1.00 33.00 484 GLU A O 1
ATOM 3890 N N . LYS A 1 485 ? 10.993 40.467 -11.919 1.00 27.48 485 LYS A N 1
ATOM 3891 C CA . LYS A 1 485 ? 9.973 41.339 -11.303 1.00 27.48 485 LYS A CA 1
ATOM 3892 C C . LYS A 1 485 ? 9.785 41.205 -9.789 1.00 27.48 485 LYS A C 1
ATOM 3894 O O . LYS A 1 485 ? 8.846 40.610 -9.277 1.00 27.48 485 LYS A O 1
ATOM 3899 N N . ALA A 1 486 ? 10.663 41.920 -9.086 1.00 36.69 486 ALA A N 1
ATOM 3900 C CA . ALA A 1 486 ? 10.355 42.513 -7.794 1.00 36.69 486 ALA A CA 1
ATOM 3901 C C . ALA A 1 486 ? 9.079 43.373 -7.884 1.00 36.69 486 ALA A C 1
ATOM 3903 O O . ALA A 1 486 ? 8.986 44.243 -8.753 1.00 36.69 486 ALA A O 1
ATOM 3904 N N . GLY A 1 487 ? 8.138 43.139 -6.967 1.00 31.42 487 GLY A N 1
ATOM 3905 C CA . GLY A 1 487 ? 6.958 43.980 -6.768 1.00 31.42 487 GLY A CA 1
ATOM 3906 C C . GLY A 1 487 ? 5.663 43.189 -6.621 1.00 31.42 487 GLY A C 1
ATOM 3907 O O . GLY A 1 487 ? 4.859 43.197 -7.540 1.00 31.42 487 GLY A O 1
ATOM 3908 N N . ASP A 1 488 ? 5.496 42.485 -5.499 1.00 29.08 488 ASP A N 1
ATOM 3909 C CA . ASP A 1 488 ? 4.262 42.519 -4.698 1.00 29.08 488 ASP A CA 1
ATOM 3910 C C . ASP A 1 488 ? 4.425 41.628 -3.457 1.00 29.08 488 ASP A C 1
ATOM 3912 O O . ASP A 1 488 ? 4.615 40.414 -3.534 1.00 29.08 488 ASP A O 1
ATOM 3916 N N . GLU A 1 489 ? 4.374 42.260 -2.286 1.00 36.44 489 GLU A N 1
ATOM 3917 C CA . GLU A 1 489 ? 4.292 41.602 -0.985 1.00 36.44 489 GLU A CA 1
ATOM 3918 C C . GLU A 1 489 ? 2.942 40.873 -0.873 1.00 36.44 489 GLU A C 1
ATOM 3920 O O . GLU A 1 489 ? 1.913 41.499 -0.620 1.00 36.44 489 GLU A O 1
ATOM 3925 N N . ARG A 1 490 ? 2.916 39.546 -1.058 1.00 27.67 490 ARG A N 1
ATOM 3926 C CA . ARG A 1 490 ? 1.759 38.708 -0.693 1.00 27.67 490 ARG A CA 1
ATOM 3927 C C . ARG A 1 490 ? 2.174 37.404 -0.001 1.00 27.67 490 ARG A C 1
ATOM 3929 O O . ARG A 1 490 ? 2.913 36.599 -0.553 1.00 27.67 490 ARG A O 1
ATOM 3936 N N . ASP A 1 491 ? 1.662 37.261 1.223 1.00 29.25 491 ASP A N 1
ATOM 3937 C CA . ASP A 1 491 ? 1.436 36.066 2.054 1.00 29.25 491 ASP A CA 1
ATOM 3938 C C . ASP A 1 491 ? 2.472 34.924 2.059 1.00 29.25 491 ASP A C 1
ATOM 3940 O O . ASP A 1 491 ? 2.330 33.884 1.420 1.00 29.25 491 ASP A O 1
ATOM 3944 N N . MET A 1 492 ? 3.449 35.051 2.963 1.00 31.62 492 MET A N 1
ATOM 3945 C CA . MET A 1 492 ? 4.399 34.009 3.396 1.00 31.62 492 MET A CA 1
ATOM 3946 C C . MET A 1 492 ? 3.801 33.029 4.439 1.00 31.62 492 MET A C 1
ATOM 3948 O O . MET A 1 492 ? 4.488 32.612 5.370 1.00 31.62 492 MET A O 1
ATOM 3952 N N . LEU A 1 493 ? 2.513 32.679 4.329 1.00 30.38 493 LEU A N 1
ATOM 3953 C CA . LEU A 1 493 ? 1.791 31.826 5.298 1.00 30.38 493 LEU A CA 1
ATOM 3954 C C . LEU A 1 493 ? 1.552 30.379 4.832 1.00 30.38 493 LEU A C 1
ATOM 3956 O O . LEU A 1 493 ? 0.857 29.623 5.508 1.00 30.38 493 LEU A O 1
ATOM 3960 N N . CYS A 1 494 ? 2.142 29.955 3.715 1.00 26.45 494 CYS A N 1
ATOM 3961 C CA . CYS A 1 494 ? 2.080 28.561 3.277 1.00 26.45 494 CYS A CA 1
ATOM 3962 C C . CYS A 1 494 ? 3.447 27.866 3.406 1.00 26.45 494 CYS A C 1
ATOM 3964 O O . CYS A 1 494 ? 4.478 28.518 3.215 1.00 26.45 494 CYS A O 1
ATOM 3966 N N . PRO A 1 495 ? 3.488 26.540 3.681 1.00 36.88 495 PRO A N 1
ATOM 3967 C CA . PRO A 1 495 ? 4.682 25.734 3.395 1.00 36.88 495 PRO A CA 1
ATOM 3968 C C . PRO A 1 495 ? 5.162 26.047 1.966 1.00 36.88 495 PRO A C 1
ATOM 3970 O O . PRO A 1 495 ? 4.310 26.418 1.151 1.00 36.88 495 PRO A O 1
ATOM 3973 N N . PRO A 1 496 ? 6.478 25.949 1.660 1.00 44.41 496 PRO A N 1
ATOM 3974 C CA . PRO A 1 496 ? 7.037 26.397 0.378 1.00 44.41 496 PRO A CA 1
ATOM 3975 C C . PRO A 1 496 ? 6.111 25.942 -0.739 1.00 44.41 496 PRO A C 1
ATOM 3977 O O . PRO A 1 496 ? 5.810 24.747 -0.767 1.00 44.41 496 PRO A O 1
ATOM 3980 N N . ALA A 1 497 ? 5.585 26.890 -1.534 1.00 46.97 497 ALA A N 1
ATOM 3981 C CA . ALA A 1 497 ? 4.550 26.628 -2.532 1.00 46.97 497 ALA A CA 1
ATOM 3982 C C . ALA A 1 497 ? 4.895 25.312 -3.226 1.00 46.97 497 ALA A C 1
ATOM 3984 O O . ALA A 1 497 ? 5.956 25.194 -3.829 1.00 46.97 497 ALA A O 1
ATOM 3985 N N . MET A 1 498 ? 4.113 24.264 -2.976 1.00 58.91 498 MET A N 1
ATOM 3986 C CA . MET A 1 498 ? 4.468 22.960 -3.509 1.00 58.91 498 MET A CA 1
ATOM 3987 C C . MET A 1 498 ? 3.979 22.914 -4.937 1.00 58.91 498 MET A C 1
ATOM 3989 O O . MET A 1 498 ? 2.782 23.069 -5.184 1.00 58.91 498 MET A O 1
ATOM 3993 N N . GLU A 1 499 ? 4.896 22.678 -5.861 1.00 66.75 499 GLU A N 1
ATOM 3994 C CA . GLU A 1 499 ? 4.531 22.355 -7.227 1.00 66.75 499 GLU A CA 1
ATOM 3995 C C . GLU A 1 499 ? 3.777 21.025 -7.206 1.00 66.75 499 GLU A C 1
ATOM 3997 O O . GLU A 1 499 ? 4.263 20.006 -6.696 1.00 66.75 499 GLU A O 1
ATOM 4002 N N . LYS A 1 500 ? 2.533 21.072 -7.691 1.00 73.50 500 LYS A N 1
ATOM 4003 C CA . LYS A 1 500 ? 1.699 19.897 -7.914 1.00 73.50 500 LYS A CA 1
ATOM 4004 C C . LYS A 1 500 ? 1.899 19.460 -9.353 1.00 73.50 500 LYS A C 1
ATOM 4006 O O . LYS A 1 500 ? 1.467 20.146 -10.272 1.00 73.50 500 LYS A O 1
ATOM 4011 N N . CYS A 1 501 ? 2.512 18.304 -9.540 1.00 76.94 501 CYS A N 1
ATOM 4012 C CA . CYS A 1 501 ? 2.748 17.750 -10.863 1.00 76.94 501 CYS A CA 1
ATOM 4013 C C . CYS A 1 501 ? 1.750 16.622 -11.111 1.00 76.94 501 CYS A C 1
ATOM 4015 O O . CYS A 1 501 ? 1.696 15.639 -10.360 1.00 76.94 501 CYS A O 1
ATOM 4017 N N . TYR A 1 502 ? 0.930 16.783 -12.149 1.00 81.31 502 TYR A N 1
ATOM 4018 C CA . TYR A 1 502 ? -0.042 15.776 -12.557 1.00 81.31 502 TYR A CA 1
ATOM 4019 C C . TYR A 1 502 ? 0.690 14.488 -12.952 1.00 81.31 502 TYR A C 1
ATOM 4021 O O . TYR A 1 502 ? 1.567 14.517 -13.815 1.00 81.31 502 TYR A O 1
ATOM 4029 N N . CYS A 1 503 ? 0.354 13.358 -12.323 1.00 84.25 503 CYS A N 1
ATOM 4030 C CA . CYS A 1 503 ? 1.024 12.077 -12.564 1.00 84.25 503 CYS A CA 1
ATOM 4031 C C . CYS A 1 503 ? 0.079 11.045 -13.176 1.00 84.25 503 CYS A C 1
ATOM 4033 O O . CYS A 1 503 ? 0.384 10.478 -14.228 1.00 84.25 503 CYS A O 1
ATOM 4035 N N . LEU A 1 504 ? -1.070 10.812 -12.538 1.00 88.81 504 LEU A N 1
ATOM 4036 C CA . LEU A 1 504 ? -2.027 9.794 -12.963 1.00 88.81 504 LEU A CA 1
ATOM 4037 C C . LEU A 1 504 ? -3.454 10.220 -12.625 1.00 88.81 504 LEU A C 1
ATOM 4039 O O . LEU A 1 504 ? -3.704 10.656 -11.507 1.00 88.81 504 LEU A O 1
ATOM 4043 N N . SER A 1 505 ? -4.408 9.998 -13.520 1.00 90.06 505 SER A N 1
ATOM 4044 C CA . SER A 1 505 ? -5.822 9.937 -13.162 1.00 90.06 505 SER A CA 1
ATOM 4045 C C . SER A 1 505 ? -6.494 8.689 -13.715 1.00 90.06 505 SER A C 1
ATOM 4047 O O . SER A 1 505 ? -6.082 8.113 -14.724 1.00 90.06 505 SER A O 1
ATOM 4049 N N . VAL A 1 506 ? -7.513 8.228 -13.000 1.00 90.94 506 VAL A N 1
ATOM 4050 C CA . VAL A 1 506 ? -8.285 7.036 -13.338 1.00 90.94 506 VAL A CA 1
ATOM 4051 C C . VAL A 1 506 ? -9.746 7.286 -13.028 1.00 90.94 506 VAL A C 1
ATOM 4053 O O . VAL A 1 506 ? -10.083 7.677 -11.914 1.00 90.94 506 VAL A O 1
ATOM 4056 N N . ARG A 1 507 ? -10.629 6.978 -13.975 1.00 91.06 507 ARG A N 1
ATOM 4057 C CA . ARG A 1 507 ? -12.074 7.108 -13.764 1.00 91.06 507 ARG A CA 1
ATOM 4058 C C . ARG A 1 507 ? -12.633 6.027 -12.849 1.00 91.06 507 ARG A C 1
ATOM 4060 O O . ARG A 1 507 ? -13.459 6.300 -11.985 1.00 91.06 507 ARG A O 1
ATOM 4067 N N . ARG A 1 508 ? -12.207 4.777 -13.034 1.00 91.44 508 ARG A N 1
ATOM 4068 C CA . ARG A 1 508 ? -12.634 3.663 -12.181 1.00 91.44 508 ARG A CA 1
ATOM 4069 C C . ARG A 1 508 ? -11.557 2.596 -12.057 1.00 91.44 508 ARG A C 1
ATOM 4071 O O . ARG A 1 508 ? -11.073 2.085 -13.062 1.00 91.44 508 ARG A O 1
ATOM 4078 N N . VAL A 1 509 ? -11.240 2.212 -10.826 1.00 93.12 509 VAL A N 1
ATOM 4079 C CA . VAL A 1 509 ? -10.435 1.032 -10.495 1.00 93.12 509 VAL A CA 1
ATOM 4080 C C . VAL A 1 509 ? -11.330 0.055 -9.755 1.00 93.12 509 VAL A C 1
ATOM 4082 O O . VAL A 1 509 ? -11.767 0.355 -8.648 1.00 93.12 509 VAL A O 1
ATOM 4085 N N . SER A 1 510 ? -11.586 -1.111 -10.337 1.00 92.31 510 SER A N 1
ATOM 4086 C CA . SER A 1 510 ? -12.306 -2.200 -9.676 1.00 92.31 510 SER A CA 1
ATOM 4087 C C . SER A 1 510 ? -11.371 -3.370 -9.425 1.00 92.31 510 SER A C 1
ATOM 4089 O O . SER A 1 510 ? -10.772 -3.918 -10.353 1.00 92.31 510 SER A O 1
ATOM 4091 N N . TYR A 1 511 ? -11.261 -3.771 -8.170 1.00 93.94 511 TYR A N 1
ATOM 4092 C CA . TYR A 1 511 ? -10.552 -4.961 -7.739 1.00 93.94 511 TYR A CA 1
ATOM 4093 C C . TYR A 1 511 ? -11.562 -5.989 -7.240 1.00 93.94 511 TYR A C 1
ATOM 4095 O O . TYR A 1 511 ? -12.362 -5.692 -6.358 1.00 93.94 511 TYR A O 1
ATOM 4103 N N . GLY A 1 512 ? -11.492 -7.207 -7.763 1.00 90.19 512 GLY A N 1
ATOM 4104 C CA . GLY A 1 512 ? -12.272 -8.352 -7.318 1.00 90.19 512 GLY A CA 1
ATOM 4105 C C . GLY A 1 512 ? -11.359 -9.514 -6.955 1.00 90.19 512 GLY A C 1
ATOM 4106 O O . GLY A 1 512 ? -10.436 -9.865 -7.692 1.00 90.19 512 GLY A O 1
ATOM 4107 N N . ARG A 1 513 ? -11.618 -10.134 -5.811 1.00 88.31 513 ARG A N 1
ATOM 4108 C CA . ARG A 1 513 ? -11.015 -11.402 -5.412 1.00 88.31 513 ARG A CA 1
ATOM 4109 C C . ARG A 1 513 ? -12.123 -12.377 -5.088 1.00 88.31 513 ARG A C 1
ATOM 4111 O O . ARG A 1 513 ? -12.871 -12.143 -4.142 1.00 88.31 513 ARG A O 1
ATOM 4118 N N . GLU A 1 514 ? -12.142 -13.500 -5.784 1.00 78.62 514 GLU A N 1
ATOM 4119 C CA . GLU A 1 514 ? -13.051 -14.606 -5.504 1.00 78.62 514 GLU A CA 1
ATOM 4120 C C . GLU A 1 514 ? -12.250 -15.815 -5.019 1.00 78.62 514 GLU A C 1
ATOM 4122 O O . GLU A 1 514 ? -11.182 -16.150 -5.543 1.00 78.62 514 GLU A O 1
ATOM 4127 N N . ALA A 1 515 ? -12.731 -16.466 -3.961 1.00 67.94 515 ALA A N 1
ATOM 4128 C CA . ALA A 1 515 ? -12.188 -17.751 -3.555 1.00 67.94 515 ALA A CA 1
ATOM 4129 C C . ALA A 1 515 ? -12.548 -18.793 -4.620 1.00 67.94 515 ALA A C 1
ATOM 4131 O O . ALA A 1 515 ? -13.723 -19.048 -4.857 1.00 67.94 515 ALA A O 1
ATOM 4132 N N . SER A 1 516 ? -11.537 -19.404 -5.245 1.00 55.41 516 SER A N 1
ATOM 4133 C CA . SER A 1 516 ? -11.727 -20.479 -6.224 1.00 55.41 516 SER A CA 1
ATOM 4134 C C . SER A 1 516 ? -12.507 -21.640 -5.590 1.00 55.41 516 SER A C 1
ATOM 4136 O O . SER A 1 516 ? -11.975 -22.395 -4.775 1.00 55.41 516 SER A O 1
ATOM 4138 N N . GLY A 1 517 ? -13.795 -21.727 -5.917 1.00 51.75 517 GLY A N 1
ATOM 4139 C CA . GLY A 1 517 ? -14.704 -22.763 -5.449 1.00 51.75 517 GLY A CA 1
ATOM 4140 C C . GLY A 1 517 ? -16.138 -22.475 -5.888 1.00 51.75 517 GLY A C 1
ATOM 4141 O O . GLY A 1 517 ? -16.782 -21.620 -5.292 1.00 51.75 517 GLY A O 1
ATOM 4142 N N . ALA A 1 518 ? -16.619 -23.248 -6.873 1.00 40.75 518 ALA A N 1
ATOM 4143 C CA . ALA A 1 518 ? -18.013 -23.359 -7.345 1.00 40.75 518 ALA A CA 1
ATOM 4144 C C . ALA A 1 518 ? -18.453 -22.570 -8.605 1.00 40.75 518 ALA A C 1
ATOM 4146 O O . ALA A 1 518 ? -19.610 -22.169 -8.690 1.00 40.75 518 ALA A O 1
ATOM 4147 N N . GLY A 1 519 ? -17.595 -22.424 -9.623 1.00 39.72 519 GLY A N 1
ATOM 4148 C CA . GLY A 1 519 ? -18.006 -21.983 -10.969 1.00 39.72 519 GLY A CA 1
ATOM 4149 C C . GLY A 1 519 ? -17.453 -22.898 -12.068 1.00 39.72 519 GLY A C 1
ATOM 4150 O O . GLY A 1 519 ? -16.315 -23.348 -11.967 1.00 39.72 519 GLY A O 1
ATOM 4151 N N . SER A 1 520 ? -18.248 -23.178 -13.107 1.00 46.09 520 SER A N 1
ATOM 4152 C CA . SER A 1 520 ? -17.906 -24.041 -14.258 1.00 46.09 520 SER A CA 1
ATOM 4153 C C . SER A 1 520 ? -16.890 -23.428 -15.235 1.00 46.09 520 SER A C 1
ATOM 4155 O O . SER A 1 520 ? -16.512 -24.067 -16.211 1.00 46.09 520 SER A O 1
ATOM 4157 N N . THR A 1 521 ? -16.427 -22.204 -14.974 1.00 50.84 521 THR A N 1
ATOM 4158 C CA . THR A 1 521 ? -15.352 -21.521 -15.705 1.00 50.84 521 THR A CA 1
ATOM 4159 C C . THR A 1 521 ? -14.294 -21.045 -14.706 1.00 50.84 521 THR A C 1
ATOM 4161 O O . THR A 1 521 ? -14.678 -20.462 -13.686 1.00 50.84 521 THR A O 1
ATOM 4164 N N . PRO A 1 522 ? -12.984 -21.243 -14.950 1.00 61.22 522 PRO A N 1
ATOM 4165 C CA . PRO A 1 522 ? -11.934 -20.818 -14.027 1.00 61.22 522 PRO A CA 1
ATOM 4166 C C . PRO A 1 522 ? -11.820 -19.285 -14.008 1.00 61.22 522 PRO A C 1
ATOM 4168 O O . PRO A 1 522 ? -11.051 -18.689 -14.760 1.00 61.22 522 PRO A O 1
ATOM 4171 N N . ALA A 1 523 ? -12.608 -18.634 -13.151 1.00 65.69 523 ALA A N 1
ATOM 4172 C CA . ALA A 1 523 ? -12.489 -17.205 -12.892 1.00 65.69 523 ALA A CA 1
ATOM 4173 C C . ALA A 1 523 ? -11.115 -16.896 -12.258 1.00 65.69 523 ALA A C 1
ATOM 4175 O O . ALA A 1 523 ? -10.615 -17.688 -11.448 1.00 65.69 523 ALA A O 1
ATOM 4176 N N . PRO A 1 524 ? -10.475 -15.768 -12.619 1.00 78.81 524 PRO A N 1
ATOM 4177 C CA . PRO A 1 524 ? -9.185 -15.393 -12.055 1.00 78.81 524 PRO A CA 1
ATOM 4178 C C . PRO A 1 524 ? -9.306 -15.141 -10.548 1.00 78.81 524 PRO A C 1
ATOM 4180 O O . PRO A 1 524 ? -10.253 -14.500 -10.096 1.00 78.81 524 PRO A O 1
ATOM 4183 N N . THR A 1 525 ? -8.329 -15.598 -9.755 1.00 84.06 525 THR A N 1
ATOM 4184 C CA . THR A 1 525 ? -8.408 -15.418 -8.289 1.00 84.06 525 THR A CA 1
ATOM 4185 C C . THR A 1 525 ? -8.314 -13.953 -7.867 1.00 84.06 525 THR A C 1
ATOM 4187 O O . THR A 1 525 ? -8.901 -13.558 -6.861 1.00 84.06 525 THR A O 1
ATOM 4190 N N . HIS A 1 526 ? -7.593 -13.147 -8.646 1.00 90.00 526 HIS A N 1
ATOM 4191 C CA . HIS A 1 526 ? -7.492 -11.703 -8.508 1.00 90.00 526 HIS A CA 1
ATOM 4192 C C . HIS A 1 526 ? -7.768 -11.061 -9.865 1.00 90.00 526 HIS A C 1
ATOM 4194 O O . HIS A 1 526 ? -7.083 -11.369 -10.840 1.00 90.00 526 HIS A O 1
ATOM 4200 N N . ARG A 1 527 ? -8.744 -10.159 -9.925 1.00 91.88 527 ARG A N 1
ATOM 4201 C CA . ARG A 1 527 ? -9.067 -9.355 -11.102 1.00 91.88 527 ARG A CA 1
ATOM 4202 C C . ARG A 1 527 ? -8.943 -7.881 -10.748 1.00 91.88 527 ARG A C 1
ATOM 4204 O O . ARG A 1 527 ? -9.590 -7.426 -9.812 1.00 91.88 527 ARG A O 1
ATOM 4211 N N . LEU A 1 528 ? -8.127 -7.146 -11.486 1.00 93.88 528 LEU A N 1
ATOM 4212 C CA . LEU A 1 528 ? -7.982 -5.699 -11.383 1.00 93.88 528 LEU A CA 1
ATOM 4213 C C . LEU A 1 528 ? -8.343 -5.100 -12.739 1.00 93.88 528 LEU A C 1
ATOM 4215 O O . LEU A 1 528 ? -7.624 -5.335 -13.700 1.00 93.88 528 LEU A O 1
ATOM 4219 N N . ALA A 1 529 ? -9.428 -4.340 -12.822 1.00 92.06 529 ALA A N 1
ATOM 4220 C CA . ALA A 1 529 ? -9.795 -3.604 -14.026 1.00 92.06 529 ALA A CA 1
ATOM 4221 C C . ALA A 1 529 ? -9.681 -2.098 -13.771 1.00 92.06 529 ALA A C 1
ATOM 4223 O O . ALA A 1 529 ? -10.192 -1.581 -12.775 1.00 92.06 529 ALA A O 1
ATOM 4224 N N . VAL A 1 530 ? -8.971 -1.412 -14.657 1.00 92.94 530 VAL A N 1
ATOM 4225 C CA . VAL A 1 530 ? -8.677 0.020 -14.609 1.00 92.94 530 VAL A CA 1
ATOM 4226 C C . VAL A 1 530 ? -9.260 0.640 -15.873 1.00 92.94 530 VAL A C 1
ATOM 4228 O O . VAL A 1 530 ? -8.854 0.286 -16.977 1.00 92.94 530 VAL A O 1
ATOM 4231 N N . HIS A 1 531 ? -10.215 1.550 -15.714 1.00 90.94 531 HIS A N 1
ATOM 4232 C CA . HIS A 1 531 ? -10.906 2.215 -16.816 1.00 90.94 531 HIS A CA 1
ATOM 4233 C C . HIS A 1 531 ? -10.446 3.663 -16.963 1.00 90.94 531 HIS A C 1
ATOM 4235 O O . HIS A 1 531 ? -10.342 4.385 -15.966 1.00 90.94 531 HIS A O 1
ATOM 4241 N N . ASP A 1 532 ? -10.241 4.081 -18.213 1.00 90.06 532 ASP A N 1
ATOM 4242 C CA . ASP A 1 532 ? -9.866 5.441 -18.608 1.00 90.06 532 ASP A CA 1
ATOM 4243 C C . ASP A 1 532 ? -8.615 5.935 -17.852 1.00 90.06 532 ASP A C 1
ATOM 4245 O O . ASP A 1 532 ? -8.605 7.012 -17.255 1.00 90.06 532 ASP A O 1
ATOM 4249 N N . LEU A 1 533 ? -7.559 5.111 -17.833 1.00 90.50 533 LEU A N 1
ATOM 4250 C CA . LEU A 1 533 ? -6.265 5.464 -17.239 1.00 90.50 533 LEU A CA 1
ATOM 4251 C C . LEU A 1 533 ? -5.614 6.590 -18.051 1.00 90.50 533 LEU A C 1
ATOM 4253 O O . LEU A 1 533 ? -5.359 6.412 -19.240 1.00 90.50 533 LEU A O 1
ATOM 4257 N N . ARG A 1 534 ? -5.272 7.704 -17.410 1.00 90.50 534 ARG A N 1
ATOM 4258 C CA . ARG A 1 534 ? -4.514 8.813 -18.003 1.00 90.50 534 ARG A CA 1
ATOM 4259 C C . ARG A 1 534 ? -3.259 9.046 -17.181 1.00 90.50 534 ARG A C 1
ATOM 4261 O O . ARG A 1 534 ? -3.343 9.239 -15.974 1.00 90.50 534 ARG A O 1
ATOM 4268 N N . GLY A 1 535 ? -2.091 8.986 -17.805 1.00 89.44 535 GLY A N 1
ATOM 4269 C CA . GLY A 1 535 ? -0.814 9.173 -17.118 1.00 89.44 535 GLY A CA 1
ATOM 4270 C C . GLY A 1 535 ? 0.093 10.152 -17.839 1.00 89.44 535 GLY A C 1
ATOM 4271 O O . GLY A 1 535 ? 0.146 10.155 -19.067 1.00 89.44 535 GLY A O 1
ATOM 4272 N N . ALA A 1 536 ? 0.835 10.956 -17.087 1.00 87.31 536 ALA A N 1
ATOM 4273 C CA . ALA A 1 536 ? 1.862 11.838 -17.626 1.00 87.31 536 ALA A CA 1
ATOM 4274 C C . ALA A 1 536 ? 3.238 11.409 -17.115 1.00 87.31 536 ALA A C 1
ATOM 4276 O O . ALA A 1 536 ? 3.526 11.439 -15.918 1.00 87.31 536 ALA A O 1
ATOM 4277 N N . TRP A 1 537 ? 4.111 11.020 -18.037 1.00 87.69 537 TRP A N 1
ATOM 4278 C CA . TRP A 1 537 ? 5.478 10.620 -17.747 1.00 87.69 537 TRP A CA 1
ATOM 4279 C C . TRP A 1 537 ? 6.448 11.660 -18.312 1.00 87.69 537 TRP A C 1
ATOM 4281 O O . TRP A 1 537 ? 6.909 11.594 -19.455 1.00 87.69 537 TRP A O 1
ATOM 4291 N N . THR A 1 538 ? 6.714 12.669 -17.486 1.00 82.94 538 THR A N 1
ATOM 4292 C CA . THR A 1 538 ? 7.649 13.766 -17.753 1.00 82.94 538 THR A CA 1
ATOM 4293 C C . THR A 1 538 ? 8.971 13.530 -17.023 1.00 82.94 538 THR A C 1
ATOM 4295 O O . THR A 1 538 ? 9.054 12.698 -16.117 1.00 82.94 538 THR A O 1
ATOM 4298 N N . LYS A 1 539 ? 10.017 14.290 -17.376 1.00 78.38 539 LYS A N 1
ATOM 4299 C CA . LYS A 1 539 ? 11.313 14.254 -16.678 1.00 78.38 539 LYS A CA 1
ATOM 4300 C C . LYS A 1 539 ? 11.155 14.438 -15.163 1.00 78.38 539 LYS A C 1
ATOM 4302 O O . LYS A 1 539 ? 11.714 13.663 -14.396 1.00 78.38 539 LYS A O 1
ATOM 4307 N N . LEU A 1 540 ? 10.352 15.420 -14.750 1.00 78.06 540 LEU A N 1
ATOM 4308 C CA . LEU A 1 540 ? 10.133 15.739 -13.342 1.00 78.06 540 LEU A CA 1
ATOM 4309 C C . LEU A 1 540 ? 9.366 14.617 -12.622 1.00 78.06 540 LEU A C 1
ATOM 4311 O O . LEU A 1 540 ? 9.829 14.138 -11.587 1.00 78.06 540 LEU A O 1
ATOM 4315 N N . ASN A 1 541 ? 8.267 14.113 -13.201 1.00 83.00 541 ASN A N 1
ATOM 4316 C CA . ASN A 1 541 ? 7.512 12.992 -12.622 1.00 83.00 541 ASN A CA 1
ATOM 4317 C C . ASN A 1 541 ? 8.372 11.733 -12.483 1.00 83.00 541 ASN A C 1
ATOM 4319 O O . ASN A 1 541 ? 8.323 11.051 -11.459 1.00 83.00 541 ASN A O 1
ATOM 4323 N N . ARG A 1 542 ? 9.186 11.441 -13.500 1.00 82.19 542 ARG A N 1
ATOM 4324 C CA . ARG A 1 542 ? 10.115 10.311 -13.517 1.00 82.19 542 ARG A CA 1
ATOM 4325 C C . ARG A 1 542 ? 11.159 10.430 -12.410 1.00 82.19 542 ARG A C 1
ATOM 4327 O O . ARG A 1 542 ? 11.347 9.474 -11.660 1.00 82.19 542 ARG A O 1
ATOM 4334 N N . ASP A 1 543 ? 11.826 11.578 -12.304 1.00 80.50 543 ASP A N 1
ATOM 4335 C CA . ASP A 1 543 ? 12.878 11.804 -11.307 1.00 80.50 543 ASP A CA 1
ATOM 4336 C C . ASP A 1 543 ? 12.305 11.698 -9.883 1.00 80.50 543 ASP A C 1
ATOM 4338 O O . ASP A 1 543 ? 12.934 11.117 -8.998 1.00 80.50 543 ASP A O 1
ATOM 4342 N N . LEU A 1 544 ? 11.066 12.154 -9.666 1.00 80.31 544 LEU A N 1
ATOM 4343 C CA . LEU A 1 544 ? 10.365 11.990 -8.391 1.00 80.31 544 LEU A CA 1
ATOM 4344 C C . LEU A 1 544 ? 9.935 10.559 -8.102 1.00 80.31 544 LEU A C 1
ATOM 4346 O O . LEU A 1 544 ? 10.121 10.082 -6.979 1.00 80.31 544 LEU A O 1
ATOM 4350 N N . ALA A 1 545 ? 9.380 9.862 -9.091 1.00 82.38 545 ALA A N 1
ATOM 4351 C CA . ALA A 1 545 ? 8.992 8.467 -8.947 1.00 82.38 545 ALA A CA 1
ATOM 4352 C C . ALA A 1 545 ? 10.212 7.597 -8.614 1.00 82.38 545 ALA A C 1
ATOM 4354 O O . ALA A 1 545 ? 10.166 6.830 -7.648 1.00 82.38 545 ALA A O 1
ATOM 4355 N N . PHE A 1 546 ? 11.322 7.756 -9.344 1.00 81.88 546 PHE A N 1
ATOM 4356 C CA . PHE A 1 546 ? 12.562 7.039 -9.053 1.00 81.88 546 PHE A CA 1
ATOM 4357 C C . PHE A 1 546 ? 13.133 7.420 -7.698 1.00 81.88 546 PHE A C 1
ATOM 4359 O O . PHE A 1 546 ? 13.412 6.522 -6.915 1.00 81.88 546 PHE A O 1
ATOM 4366 N N . ALA A 1 547 ? 13.183 8.703 -7.342 1.00 78.38 547 ALA A N 1
ATOM 4367 C CA . ALA A 1 547 ? 13.618 9.128 -6.016 1.00 78.38 547 ALA A CA 1
ATOM 4368 C C . ALA A 1 547 ? 12.823 8.469 -4.872 1.00 78.38 547 ALA A C 1
ATOM 4370 O O . ALA A 1 547 ? 13.405 8.051 -3.865 1.00 78.38 547 ALA A O 1
ATOM 4371 N N . LEU A 1 548 ? 11.494 8.375 -4.995 1.00 78.62 548 LEU A N 1
ATOM 4372 C CA . LEU A 1 548 ? 10.635 7.730 -3.996 1.00 78.62 548 LEU A CA 1
ATOM 4373 C C . LEU A 1 548 ? 10.877 6.214 -3.933 1.00 78.62 548 LEU A C 1
ATOM 4375 O O . LEU A 1 548 ? 11.026 5.659 -2.837 1.00 78.62 548 LEU A O 1
ATOM 4379 N N . ILE A 1 549 ? 10.962 5.553 -5.090 1.00 80.69 549 ILE A N 1
ATOM 4380 C CA . ILE A 1 549 ? 11.236 4.113 -5.202 1.00 80.69 549 ILE A CA 1
ATOM 4381 C C . ILE A 1 549 ? 12.620 3.784 -4.636 1.00 80.69 549 ILE A C 1
ATOM 4383 O O . ILE A 1 549 ? 12.751 2.875 -3.815 1.00 80.69 549 ILE A O 1
ATOM 4387 N N . ASP A 1 550 ? 13.641 4.548 -5.003 1.00 77.06 550 ASP A N 1
ATOM 4388 C CA . ASP A 1 550 ? 15.010 4.366 -4.537 1.00 77.06 550 ASP A CA 1
ATOM 4389 C C . ASP A 1 550 ? 15.116 4.586 -3.035 1.00 77.06 550 ASP A C 1
ATOM 4391 O O . ASP A 1 550 ? 15.718 3.769 -2.341 1.00 77.06 550 ASP A O 1
ATOM 4395 N N . THR A 1 551 ? 14.452 5.606 -2.485 1.00 76.50 551 THR A N 1
ATOM 4396 C CA . THR A 1 551 ? 14.400 5.814 -1.029 1.00 76.50 551 THR A CA 1
ATOM 4397 C C . THR A 1 551 ? 13.834 4.582 -0.314 1.00 76.50 551 THR A C 1
ATOM 4399 O O . THR A 1 551 ? 14.362 4.147 0.719 1.00 76.50 551 THR A O 1
ATOM 4402 N N . TYR A 1 552 ? 12.785 3.969 -0.867 1.00 78.62 552 TYR A N 1
ATOM 4403 C CA . TYR A 1 552 ? 12.200 2.744 -0.326 1.00 78.62 552 TYR A CA 1
ATOM 4404 C C . TYR A 1 552 ? 13.142 1.536 -0.460 1.00 78.62 552 TYR A C 1
ATOM 4406 O O . TYR A 1 552 ? 13.384 0.829 0.525 1.00 78.62 552 TYR A O 1
ATOM 4414 N N . ILE A 1 553 ? 13.714 1.307 -1.645 1.00 77.94 553 ILE A N 1
ATOM 4415 C CA . ILE A 1 553 ? 14.623 0.185 -1.917 1.00 77.94 553 ILE A CA 1
ATOM 4416 C C . ILE A 1 553 ? 15.882 0.291 -1.054 1.00 77.94 553 ILE A C 1
ATOM 4418 O O . ILE A 1 553 ? 16.232 -0.676 -0.368 1.00 77.94 553 ILE A O 1
ATOM 4422 N N . LYS A 1 554 ? 16.533 1.460 -1.028 1.00 75.12 554 LYS A N 1
ATOM 4423 C CA . LYS A 1 554 ? 17.728 1.724 -0.216 1.00 75.12 554 LYS A CA 1
ATOM 4424 C C . LYS A 1 554 ? 17.422 1.506 1.267 1.00 75.12 554 LYS A C 1
ATOM 4426 O O . LYS A 1 554 ? 18.198 0.856 1.960 1.00 75.12 554 LYS A O 1
ATOM 4431 N N . THR A 1 555 ? 16.252 1.931 1.754 1.00 75.38 555 THR A N 1
ATOM 4432 C CA . THR A 1 555 ? 15.804 1.651 3.132 1.00 75.38 555 THR A CA 1
ATOM 4433 C C . THR A 1 555 ? 15.728 0.148 3.433 1.00 75.38 555 THR A C 1
ATOM 4435 O O . THR A 1 555 ? 16.203 -0.301 4.482 1.00 75.38 555 THR A O 1
ATOM 4438 N N . GLN A 1 556 ? 15.101 -0.639 2.552 1.00 75.25 556 GLN A N 1
ATOM 4439 C CA . GLN A 1 556 ? 14.948 -2.087 2.747 1.00 75.25 556 GLN A CA 1
ATOM 4440 C C . GLN A 1 556 ? 16.300 -2.804 2.708 1.00 75.25 556 GLN A C 1
ATOM 4442 O O . GLN A 1 556 ? 16.580 -3.659 3.553 1.00 75.25 556 GLN A O 1
ATOM 4447 N N . GLN A 1 557 ? 17.164 -2.422 1.768 1.00 77.38 557 GLN A N 1
ATOM 4448 C CA . GLN A 1 557 ? 18.520 -2.954 1.651 1.00 77.38 557 GLN A CA 1
ATOM 4449 C C . GLN A 1 557 ? 19.357 -2.617 2.885 1.00 77.38 557 GLN A C 1
ATOM 4451 O O . GLN A 1 557 ? 19.958 -3.515 3.471 1.00 77.38 557 GLN A O 1
ATOM 4456 N N . LEU A 1 558 ? 19.314 -1.370 3.358 1.00 80.94 558 LEU A N 1
ATOM 4457 C CA . LEU A 1 558 ? 20.004 -0.941 4.574 1.00 80.94 558 LEU A CA 1
ATOM 4458 C C . LEU A 1 558 ? 19.563 -1.766 5.790 1.00 80.94 558 LEU A C 1
ATOM 4460 O O . LEU A 1 558 ? 20.398 -2.228 6.563 1.00 80.94 558 LEU A O 1
ATOM 4464 N N . LYS A 1 559 ? 18.259 -2.041 5.932 1.00 75.81 559 LYS A N 1
ATOM 4465 C CA . LYS A 1 559 ? 17.730 -2.915 6.995 1.00 75.81 559 LYS A CA 1
ATOM 4466 C C . LYS A 1 559 ? 18.259 -4.346 6.872 1.00 75.81 559 LYS A C 1
ATOM 4468 O O . LYS A 1 559 ? 18.664 -4.923 7.882 1.00 75.81 559 LYS A O 1
ATOM 4473 N N . LYS A 1 560 ? 18.275 -4.915 5.659 1.00 81.06 560 LYS A N 1
ATOM 4474 C CA . LYS A 1 560 ? 18.835 -6.254 5.404 1.00 81.06 560 LYS A CA 1
ATOM 4475 C C . LYS A 1 560 ? 20.325 -6.293 5.755 1.00 81.06 560 LYS A C 1
ATOM 4477 O O . LYS A 1 560 ? 20.740 -7.218 6.442 1.00 81.06 560 LYS A O 1
ATOM 4482 N N . ASN A 1 561 ? 21.090 -5.274 5.369 1.00 83.06 561 ASN A N 1
ATOM 4483 C CA . ASN A 1 561 ? 22.541 -5.201 5.561 1.00 83.06 561 ASN A CA 1
ATOM 4484 C C . ASN A 1 561 ? 22.956 -4.901 7.010 1.00 83.06 561 ASN A C 1
ATOM 4486 O O . ASN A 1 561 ? 24.015 -5.346 7.443 1.00 83.06 561 ASN A O 1
ATOM 4490 N N . LEU A 1 562 ? 22.127 -4.191 7.782 1.00 82.31 562 LEU A N 1
ATOM 4491 C CA . LEU A 1 562 ? 22.339 -3.954 9.217 1.00 82.31 562 LEU A CA 1
ATOM 4492 C C . LEU A 1 562 ? 21.846 -5.106 10.108 1.00 82.31 562 LEU A C 1
ATOM 4494 O O . LEU A 1 562 ? 22.128 -5.105 11.312 1.00 82.31 562 LEU A O 1
ATOM 4498 N N . SER A 1 563 ? 21.093 -6.059 9.547 1.00 79.81 563 SER A N 1
ATOM 4499 C CA . SER A 1 563 ? 20.595 -7.241 10.253 1.00 79.81 563 SER A CA 1
ATOM 4500 C C . SER A 1 563 ? 21.714 -8.248 10.526 1.00 79.81 563 SER A C 1
ATOM 4502 O O . SER A 1 563 ? 22.648 -8.398 9.742 1.00 79.81 563 SER A O 1
ATOM 4504 N N . THR A 1 564 ? 21.566 -9.036 11.593 1.00 69.88 564 THR A N 1
ATOM 4505 C CA . THR A 1 564 ? 22.429 -10.194 11.889 1.00 69.88 564 THR A CA 1
ATOM 4506 C C . THR A 1 564 ? 22.380 -11.273 10.801 1.00 69.88 564 THR A C 1
ATOM 4508 O O . THR A 1 564 ? 23.264 -12.123 10.740 1.00 69.88 564 THR A O 1
ATOM 4511 N N . LYS A 1 565 ? 21.373 -11.235 9.915 1.00 65.75 565 LYS A N 1
ATOM 4512 C CA . LYS A 1 565 ? 21.235 -12.133 8.759 1.00 65.75 565 LYS A CA 1
ATOM 4513 C C . LYS A 1 565 ? 22.085 -11.728 7.547 1.00 65.75 565 LYS A C 1
ATOM 4515 O O . LYS A 1 565 ? 22.190 -12.519 6.622 1.00 65.75 565 LYS A O 1
ATOM 4520 N N . ALA A 1 566 ? 22.691 -10.536 7.530 1.00 64.00 566 ALA A N 1
ATOM 4521 C CA . ALA A 1 566 ? 23.432 -10.028 6.368 1.00 64.00 566 ALA A CA 1
ATOM 4522 C C . ALA A 1 566 ? 24.669 -10.866 5.990 1.00 64.00 566 ALA A C 1
ATOM 4524 O O . ALA A 1 566 ? 25.040 -10.906 4.819 1.00 64.00 566 ALA A O 1
ATOM 4525 N N . LEU A 1 567 ? 25.291 -11.507 6.988 1.00 65.75 567 LEU A N 1
ATOM 4526 C CA . LEU A 1 567 ? 26.525 -12.294 6.870 1.00 65.75 567 LEU A CA 1
ATOM 4527 C C . LEU A 1 567 ? 26.295 -13.813 6.966 1.00 65.75 567 LEU A C 1
ATOM 4529 O O . LEU A 1 567 ? 27.260 -14.571 6.918 1.00 65.75 567 LEU A O 1
ATOM 4533 N N . LYS A 1 568 ? 25.045 -14.272 7.128 1.00 65.12 568 LYS A N 1
ATOM 4534 C CA . LYS A 1 568 ? 24.725 -15.706 7.065 1.00 65.12 568 LYS A CA 1
ATOM 4535 C C . LYS A 1 568 ? 24.639 -16.111 5.593 1.00 65.12 568 LYS A C 1
ATOM 4537 O O . LYS A 1 568 ? 23.944 -15.443 4.828 1.00 65.12 568 LYS A O 1
ATOM 4542 N N . GLU A 1 569 ? 25.349 -17.166 5.200 1.00 51.53 569 GLU A N 1
ATOM 4543 C CA . GLU A 1 569 ? 25.187 -17.769 3.873 1.00 51.53 569 GLU A CA 1
ATOM 4544 C C . GLU A 1 569 ? 23.724 -18.207 3.705 1.00 51.53 569 GLU A C 1
ATOM 4546 O O . GLU A 1 569 ? 23.119 -18.729 4.643 1.00 51.53 569 GLU A O 1
ATOM 4551 N N . GLU A 1 570 ? 23.121 -17.908 2.549 1.00 42.06 570 GLU A N 1
ATOM 4552 C CA . GLU A 1 570 ? 21.746 -18.317 2.258 1.00 42.06 570 GLU A CA 1
ATOM 4553 C C . GLU A 1 570 ? 21.701 -19.850 2.178 1.00 42.06 570 GLU A C 1
ATOM 4555 O O . GLU A 1 570 ? 22.012 -20.442 1.146 1.00 42.06 570 GLU A O 1
ATOM 4560 N N . GLU A 1 571 ? 21.301 -20.508 3.269 1.00 33.16 571 GLU A N 1
ATOM 4561 C CA . GLU A 1 571 ? 20.728 -21.847 3.176 1.00 33.16 571 GLU A CA 1
ATOM 4562 C C . GLU A 1 571 ? 19.546 -21.750 2.208 1.00 33.16 571 GLU A C 1
ATOM 4564 O O . GLU A 1 571 ? 18.590 -21.004 2.450 1.00 33.16 571 GLU A O 1
ATOM 4569 N N . LYS A 1 572 ? 19.638 -22.449 1.067 1.00 29.52 572 LYS A N 1
ATOM 4570 C CA . LYS A 1 572 ? 18.533 -22.534 0.109 1.00 29.52 572 LYS A CA 1
ATOM 4571 C C . LYS A 1 572 ? 17.273 -22.940 0.881 1.00 29.52 572 LYS A C 1
ATOM 4573 O O . LYS A 1 572 ? 17.325 -23.940 1.602 1.00 29.52 572 LYS A O 1
ATOM 4578 N N . PRO A 1 573 ? 16.154 -22.211 0.737 1.00 25.16 573 PRO A N 1
ATOM 4579 C CA . PRO A 1 573 ? 14.913 -22.574 1.391 1.00 25.16 573 PRO A CA 1
ATOM 4580 C C . PRO A 1 573 ? 14.418 -23.872 0.759 1.00 25.16 573 PRO A C 1
ATOM 4582 O O . PRO A 1 573 ? 13.757 -23.879 -0.275 1.00 25.16 573 PRO A O 1
ATOM 4585 N N . THR A 1 574 ? 14.760 -25.000 1.369 1.00 26.38 574 THR A N 1
ATOM 4586 C CA . THR A 1 574 ? 13.966 -26.203 1.192 1.00 26.38 574 THR A CA 1
ATOM 4587 C C . THR A 1 574 ? 12.646 -25.902 1.892 1.00 26.38 574 THR A C 1
ATOM 4589 O O . THR A 1 574 ? 12.607 -25.652 3.094 1.00 26.38 574 THR A O 1
ATOM 4592 N N . THR A 1 575 ? 11.571 -25.860 1.106 1.00 27.98 575 THR A N 1
ATOM 4593 C CA . THR A 1 575 ? 10.179 -25.523 1.454 1.00 27.98 575 THR A CA 1
ATOM 4594 C C . THR A 1 575 ? 9.733 -24.070 1.201 1.00 27.98 575 THR A C 1
ATOM 4596 O O . THR A 1 575 ? 10.311 -23.087 1.655 1.00 27.98 575 THR A O 1
ATOM 4599 N N . SER A 1 576 ? 8.634 -23.987 0.443 1.00 26.17 576 SER A N 1
ATOM 4600 C CA . SER A 1 576 ? 7.848 -22.816 0.026 1.00 26.17 576 SER A CA 1
ATOM 4601 C C . SER A 1 576 ? 7.622 -21.733 1.102 1.00 26.17 576 SER A C 1
ATOM 4603 O O . SER A 1 576 ? 7.565 -22.050 2.293 1.00 26.17 576 SER A O 1
ATOM 4605 N N . PRO A 1 577 ? 7.344 -20.467 0.723 1.00 28.98 577 PRO A N 1
ATOM 4606 C CA . PRO A 1 577 ? 7.160 -19.377 1.672 1.00 28.98 577 PRO A CA 1
ATOM 4607 C C . PRO A 1 577 ? 5.784 -19.463 2.346 1.00 28.98 577 PRO A C 1
ATOM 4609 O O . PRO A 1 577 ? 4.814 -18.833 1.927 1.00 28.98 577 PRO A O 1
ATOM 4612 N N . LYS A 1 578 ? 5.687 -20.212 3.447 1.00 27.73 578 LYS A N 1
ATOM 4613 C CA . LYS A 1 578 ? 4.622 -20.045 4.444 1.00 27.73 578 LYS A CA 1
ATOM 4614 C C . LYS A 1 578 ? 5.199 -20.132 5.854 1.00 27.73 578 LYS A C 1
ATOM 4616 O O . LYS A 1 578 ? 5.554 -21.200 6.323 1.00 27.73 578 LYS A O 1
ATOM 4621 N N . HIS A 1 579 ? 5.175 -18.990 6.545 1.00 34.94 579 HIS A N 1
ATOM 4622 C CA . HIS A 1 579 ? 5.305 -18.858 8.000 1.00 34.94 579 HIS A CA 1
ATOM 4623 C C . HIS A 1 579 ? 6.558 -19.479 8.650 1.00 34.94 579 HIS A C 1
ATOM 4625 O O . HIS A 1 579 ? 6.474 -20.506 9.312 1.00 34.94 579 HIS A O 1
ATOM 4631 N N . GLN A 1 580 ? 7.674 -18.748 8.633 1.00 26.36 580 GLN A N 1
ATOM 4632 C CA . GLN A 1 580 ? 8.617 -18.777 9.757 1.00 26.36 580 GLN A CA 1
ATOM 4633 C C . GLN A 1 580 ? 8.415 -17.516 10.607 1.00 26.36 580 GLN A C 1
ATOM 4635 O O . GLN A 1 580 ? 8.964 -16.447 10.340 1.00 26.36 580 GLN A O 1
ATOM 4640 N N . ARG A 1 581 ? 7.559 -17.640 11.622 1.00 29.73 581 ARG A N 1
ATOM 4641 C CA . ARG A 1 581 ? 7.647 -16.876 12.870 1.00 29.73 581 ARG A CA 1
ATOM 4642 C C . ARG A 1 581 ? 7.817 -17.890 13.995 1.00 29.73 581 ARG A C 1
ATOM 4644 O O . ARG A 1 581 ? 7.295 -18.994 13.887 1.00 29.73 581 ARG A O 1
ATOM 4651 N N . ASP A 1 582 ? 8.488 -17.426 15.043 1.00 33.19 582 ASP A N 1
ATOM 4652 C CA . ASP A 1 582 ? 8.639 -18.039 16.366 1.00 33.19 582 ASP A CA 1
ATOM 4653 C C . ASP A 1 582 ? 9.874 -18.923 16.553 1.00 33.19 582 ASP A C 1
ATOM 4655 O O . ASP A 1 582 ? 9.770 -20.137 16.580 1.00 33.19 582 ASP A O 1
ATOM 4659 N N . THR A 1 583 ? 11.030 -18.283 16.750 1.00 30.06 583 THR A N 1
ATOM 4660 C CA . THR A 1 583 ? 11.898 -18.468 17.932 1.00 30.06 583 THR A CA 1
ATOM 4661 C C . THR A 1 583 ? 13.082 -17.514 17.800 1.00 30.06 583 THR A C 1
ATOM 4663 O O . THR A 1 583 ? 14.008 -17.813 17.066 1.00 30.06 583 THR A O 1
ATOM 4666 N N . ASP A 1 584 ? 13.037 -16.356 18.457 1.00 26.70 584 ASP A N 1
ATOM 4667 C CA . ASP A 1 584 ? 14.240 -15.570 18.785 1.00 26.70 584 ASP A CA 1
ATOM 4668 C C . ASP A 1 584 ? 13.877 -14.515 19.840 1.00 26.70 584 ASP A C 1
ATOM 4670 O O . ASP A 1 584 ? 13.935 -13.314 19.604 1.00 26.70 584 ASP A O 1
ATOM 4674 N N . VAL A 1 585 ? 13.446 -14.974 21.018 1.00 32.56 585 VAL A N 1
ATOM 4675 C CA . VAL A 1 585 ? 13.654 -14.258 22.285 1.00 32.56 585 VAL A CA 1
ATOM 4676 C C . VAL A 1 585 ? 13.787 -15.325 23.373 1.00 32.56 585 VAL A C 1
ATOM 4678 O O . VAL A 1 585 ? 12.807 -16.003 23.675 1.00 32.56 585 VAL A O 1
ATOM 4681 N N . VAL A 1 586 ? 15.005 -15.446 23.914 1.00 27.31 586 VAL A N 1
ATOM 4682 C CA . VAL A 1 586 ? 15.476 -16.125 25.145 1.00 27.31 586 VAL A CA 1
ATOM 4683 C C . VAL A 1 586 ? 16.708 -16.977 24.821 1.00 27.31 586 VAL A C 1
ATOM 4685 O O . VAL A 1 586 ? 16.609 -18.095 24.325 1.00 27.31 586 VAL A O 1
ATOM 4688 N N . SER A 1 587 ? 17.882 -16.434 25.140 1.00 24.05 587 SER A N 1
ATOM 4689 C CA . SER A 1 587 ? 19.122 -17.196 25.292 1.00 24.05 587 SER A CA 1
ATOM 4690 C C . SER A 1 587 ? 18.985 -18.178 26.469 1.00 24.05 587 SER A C 1
ATOM 4692 O O . SER A 1 587 ? 18.590 -17.736 27.552 1.00 24.05 587 SER A O 1
ATOM 4694 N N . PRO A 1 588 ? 19.332 -19.469 26.334 1.00 26.88 588 PRO A N 1
ATOM 4695 C CA . PRO A 1 588 ? 19.648 -20.321 27.476 1.00 26.88 588 PRO A CA 1
ATOM 4696 C C . PRO A 1 588 ? 21.146 -20.206 27.849 1.00 26.88 588 PRO A C 1
ATOM 4698 O O . PRO A 1 588 ? 21.957 -19.821 27.003 1.00 26.88 588 PRO A O 1
ATOM 4701 N N . PRO A 1 589 ? 21.541 -20.510 29.103 1.00 27.16 589 PRO A N 1
ATOM 4702 C CA . PRO A 1 589 ? 22.945 -20.525 29.523 1.00 27.16 589 PRO A CA 1
ATOM 4703 C C . PRO A 1 589 ? 23.682 -21.759 28.960 1.00 27.16 589 PRO A C 1
ATOM 4705 O O . PRO A 1 589 ? 23.027 -22.727 28.563 1.00 27.16 589 PRO A O 1
ATOM 4708 N N . PRO A 1 590 ? 25.031 -21.759 28.921 1.00 27.39 590 PRO A N 1
ATOM 4709 C CA . PRO A 1 590 ? 25.795 -22.839 28.311 1.00 27.39 590 PRO A CA 1
ATOM 4710 C C . PRO A 1 590 ? 25.799 -24.065 29.230 1.00 27.39 590 PRO A C 1
ATOM 4712 O O . PRO A 1 590 ? 26.162 -23.968 30.402 1.00 27.39 590 PRO A O 1
ATOM 4715 N N . ALA A 1 591 ? 25.413 -25.220 28.692 1.00 25.22 591 ALA A N 1
ATOM 4716 C CA . ALA A 1 591 ? 25.646 -26.514 29.321 1.00 25.22 591 ALA A CA 1
ATOM 4717 C C . ALA A 1 591 ? 26.781 -27.244 28.590 1.00 25.22 591 ALA A C 1
ATOM 4719 O O . ALA A 1 591 ? 26.948 -27.138 27.377 1.00 25.22 591 ALA A O 1
ATOM 4720 N N . SER A 1 592 ? 27.577 -27.927 29.398 1.00 24.92 592 SER A N 1
ATOM 4721 C CA . SER A 1 592 ? 28.887 -28.517 29.155 1.00 24.92 592 SER A CA 1
ATOM 4722 C C . SER A 1 592 ? 28.943 -29.645 28.122 1.00 24.92 592 SER A C 1
ATOM 4724 O O . SER A 1 592 ? 28.045 -30.474 28.012 1.00 24.92 592 SER A O 1
ATOM 4726 N N . THR A 1 593 ? 30.103 -29.709 27.474 1.00 26.73 593 THR A N 1
ATOM 4727 C CA . THR A 1 593 ? 30.727 -30.843 26.785 1.00 26.73 593 THR A CA 1
ATOM 4728 C C . THR A 1 593 ? 30.564 -32.185 27.506 1.00 26.73 593 THR A C 1
ATOM 4730 O O . THR A 1 593 ? 30.977 -32.316 28.655 1.00 26.73 593 THR A O 1
ATOM 4733 N N . GLN A 1 594 ? 30.112 -33.212 26.778 1.00 26.81 594 GLN A N 1
ATOM 4734 C CA . GLN A 1 594 ? 30.549 -34.603 26.949 1.00 26.81 594 GLN A CA 1
ATOM 4735 C C . GLN A 1 594 ? 30.608 -35.292 25.580 1.00 26.81 594 GLN A C 1
ATOM 4737 O O . GLN A 1 594 ? 29.679 -35.195 24.782 1.00 26.81 594 GLN A O 1
ATOM 4742 N N . GLY A 1 595 ? 31.746 -35.934 25.310 1.00 23.88 595 GLY A N 1
ATOM 4743 C CA . GLY A 1 595 ? 31.993 -36.727 24.112 1.00 23.88 595 GLY A CA 1
ATOM 4744 C C . GLY A 1 595 ? 31.435 -38.147 24.210 1.00 23.88 595 GLY A C 1
ATOM 4745 O O . GLY A 1 595 ? 31.159 -38.652 25.294 1.00 23.88 595 GLY A O 1
ATOM 4746 N N . GLY A 1 596 ? 31.322 -38.790 23.050 1.00 23.30 596 GLY A N 1
ATOM 4747 C CA . GLY A 1 596 ? 30.977 -40.199 22.899 1.00 23.30 596 GLY A CA 1
ATOM 4748 C C . GLY A 1 596 ? 31.120 -40.620 21.437 1.00 23.30 596 GLY A C 1
ATOM 4749 O O . GLY A 1 596 ? 30.493 -40.049 20.555 1.00 23.30 596 GLY A O 1
ATOM 4750 N N . SER A 1 597 ? 32.018 -41.566 21.207 1.00 23.30 597 SER A N 1
ATOM 4751 C CA . SER A 1 597 ? 32.578 -42.063 19.950 1.00 23.30 597 SER A CA 1
ATOM 4752 C C . SER A 1 597 ? 31.717 -43.085 19.192 1.00 23.30 597 SER A C 1
ATOM 4754 O O . SER A 1 597 ? 31.042 -43.889 19.826 1.00 23.30 597 SER A O 1
ATOM 4756 N N . GLY A 1 598 ? 31.954 -43.196 17.876 1.00 24.00 598 GLY A N 1
ATOM 4757 C CA . GLY A 1 598 ? 32.076 -44.493 17.185 1.00 24.00 598 GLY A CA 1
ATOM 4758 C C . GLY A 1 598 ? 30.967 -44.869 16.194 1.00 24.00 598 GLY A C 1
ATOM 4759 O O . GLY A 1 598 ? 29.826 -45.073 16.588 1.00 24.00 598 GLY A O 1
ATOM 4760 N N . GLY A 1 599 ? 31.336 -45.046 14.917 1.00 24.08 599 GLY A N 1
ATOM 4761 C CA . GLY A 1 599 ? 30.471 -45.647 13.892 1.00 24.08 599 GLY A CA 1
ATOM 4762 C C . GLY A 1 599 ? 30.913 -45.381 12.448 1.00 24.08 599 GLY A C 1
ATOM 4763 O O . GLY A 1 599 ? 30.198 -44.725 11.703 1.00 24.08 599 GLY A O 1
ATOM 4764 N N . SER A 1 600 ? 32.104 -45.856 12.072 1.00 24.30 600 SER A N 1
ATOM 4765 C CA . SER A 1 600 ? 32.598 -45.923 10.686 1.00 24.30 600 SER A CA 1
ATOM 4766 C C . SER A 1 600 ? 32.016 -47.151 9.976 1.00 24.30 600 SER A C 1
ATOM 4768 O O . SER A 1 600 ? 31.981 -48.224 10.578 1.00 24.30 600 SER A O 1
ATOM 4770 N N . GLY A 1 601 ? 31.617 -47.019 8.704 1.00 24.59 601 GLY A N 1
ATOM 4771 C CA . GLY A 1 601 ? 31.315 -48.174 7.855 1.00 24.59 601 GLY A CA 1
ATOM 4772 C C . GLY A 1 601 ? 30.682 -47.856 6.495 1.00 24.59 601 GLY A C 1
ATOM 4773 O O . GLY A 1 601 ? 29.476 -47.676 6.416 1.00 24.59 601 GLY A O 1
ATOM 4774 N N . SER A 1 602 ? 31.512 -47.924 5.446 1.00 24.67 602 SER A N 1
ATOM 4775 C CA . SER A 1 602 ? 31.192 -48.352 4.069 1.00 24.67 602 SER A CA 1
ATOM 4776 C C . SER A 1 602 ? 30.302 -47.477 3.165 1.00 24.67 602 SER A C 1
ATOM 4778 O O . SER A 1 602 ? 29.081 -47.497 3.266 1.00 24.67 602 SER A O 1
ATOM 4780 N N . CYS A 1 603 ? 30.923 -46.822 2.172 1.00 25.08 603 CYS A N 1
ATOM 4781 C CA . CYS A 1 603 ? 30.576 -47.027 0.753 1.00 25.08 603 CYS A CA 1
ATOM 4782 C C . CYS A 1 603 ? 31.670 -46.411 -0.145 1.00 25.08 603 CYS A C 1
ATOM 4784 O O . CYS A 1 603 ? 31.514 -45.342 -0.732 1.00 25.08 603 CYS A O 1
ATOM 4786 N N . ALA A 1 604 ? 32.827 -47.070 -0.194 1.00 27.56 604 ALA A N 1
ATOM 4787 C CA . ALA A 1 604 ? 33.906 -46.784 -1.134 1.00 27.56 604 ALA A CA 1
ATOM 4788 C C . ALA A 1 604 ? 33.948 -47.916 -2.168 1.00 27.56 604 ALA A C 1
ATOM 4790 O O . ALA A 1 604 ? 34.840 -48.750 -2.127 1.00 27.56 604 ALA A O 1
ATOM 4791 N N . GLU A 1 605 ? 32.945 -47.988 -3.048 1.00 29.61 605 GLU A N 1
ATOM 4792 C CA . GLU A 1 605 ? 32.874 -49.050 -4.071 1.00 29.61 605 GLU A CA 1
ATOM 4793 C C . GLU A 1 605 ? 32.266 -48.597 -5.416 1.00 29.61 605 GLU A C 1
ATOM 4795 O O . GLU A 1 605 ? 31.933 -49.415 -6.263 1.00 29.61 605 GLU A O 1
ATOM 4800 N N . GLY A 1 606 ? 32.170 -47.283 -5.663 1.00 35.59 606 GLY A N 1
ATOM 4801 C CA . GLY A 1 606 ? 31.682 -46.735 -6.942 1.00 35.59 606 GLY A CA 1
ATOM 4802 C C . GLY A 1 606 ? 32.753 -46.132 -7.862 1.00 35.59 606 GLY A C 1
ATOM 4803 O O . GLY A 1 606 ? 32.484 -45.894 -9.034 1.00 35.59 606 GLY A O 1
ATOM 4804 N N . MET A 1 607 ? 33.968 -45.872 -7.363 1.00 32.91 607 MET A N 1
ATOM 4805 C CA . MET A 1 607 ? 35.003 -45.153 -8.131 1.00 32.91 607 MET A CA 1
ATOM 4806 C C . MET A 1 607 ? 35.873 -46.052 -9.017 1.00 32.91 607 MET A C 1
ATOM 4808 O O . MET A 1 607 ? 36.439 -45.565 -9.989 1.00 32.91 607 MET A O 1
ATOM 4812 N N . LEU A 1 608 ? 35.960 -47.356 -8.733 1.00 33.38 608 LEU A N 1
ATOM 4813 C CA . LEU A 1 608 ? 36.794 -48.269 -9.526 1.00 33.38 608 LEU A CA 1
ATOM 4814 C C . LEU A 1 608 ? 36.074 -48.792 -10.784 1.00 33.38 608 LEU A C 1
ATOM 4816 O O . LEU A 1 608 ? 36.728 -49.134 -11.762 1.00 33.38 608 LEU A O 1
ATOM 4820 N N . ALA A 1 609 ? 34.735 -48.792 -10.790 1.00 34.75 609 ALA A N 1
ATOM 4821 C CA . ALA A 1 609 ? 33.927 -49.186 -11.949 1.00 34.75 609 ALA A CA 1
ATOM 4822 C C . ALA A 1 609 ? 33.836 -48.082 -13.022 1.00 34.75 609 ALA A C 1
ATOM 4824 O O . ALA A 1 609 ? 33.684 -48.384 -14.201 1.00 34.75 609 ALA A O 1
ATOM 4825 N N . ALA A 1 610 ? 33.991 -46.811 -12.631 1.00 35.66 610 ALA A N 1
ATOM 4826 C CA . ALA A 1 610 ? 34.008 -45.678 -13.558 1.00 35.66 610 ALA A CA 1
ATOM 4827 C C . ALA A 1 610 ? 35.356 -45.519 -14.291 1.00 35.66 610 ALA A C 1
ATOM 4829 O O . ALA A 1 610 ? 35.394 -44.992 -15.395 1.00 35.66 610 ALA A O 1
ATOM 4830 N N . LEU A 1 611 ? 36.453 -46.027 -13.716 1.00 32.59 611 LEU A N 1
ATOM 4831 C CA . LEU A 1 611 ? 37.804 -45.908 -14.284 1.00 32.59 611 LEU A CA 1
ATOM 4832 C C . LEU A 1 611 ? 38.163 -47.012 -15.295 1.00 32.59 611 LEU A C 1
ATOM 4834 O O . LEU A 1 611 ? 39.152 -46.882 -16.009 1.00 32.59 611 LEU A O 1
ATOM 4838 N N . VAL A 1 612 ? 37.363 -48.079 -15.394 1.00 36.00 612 VAL A N 1
ATOM 4839 C CA . VAL A 1 612 ? 37.583 -49.175 -16.362 1.00 36.00 612 VAL A CA 1
ATOM 4840 C C . VAL A 1 612 ? 36.826 -48.943 -17.681 1.00 36.00 612 VAL A C 1
ATOM 4842 O O . VAL A 1 612 ? 37.176 -49.537 -18.696 1.00 36.00 612 VAL A O 1
ATOM 4845 N N . ALA A 1 613 ? 35.855 -48.023 -17.714 1.00 34.50 613 ALA A N 1
ATOM 4846 C CA . ALA A 1 613 ? 35.119 -47.670 -18.933 1.00 34.50 613 ALA A CA 1
ATOM 4847 C C . ALA A 1 613 ? 35.807 -46.583 -19.792 1.00 34.50 613 ALA A C 1
ATOM 4849 O O . ALA A 1 613 ? 35.490 -46.458 -20.969 1.00 34.50 613 ALA A O 1
ATOM 4850 N N . GLU A 1 614 ? 36.771 -45.831 -19.243 1.00 35.34 614 GLU A N 1
ATOM 4851 C CA . GLU A 1 614 ? 37.452 -44.723 -19.946 1.00 35.34 614 GLU A CA 1
ATOM 4852 C C . GLU A 1 614 ? 38.813 -45.093 -20.574 1.00 35.34 614 GLU A C 1
ATOM 4854 O O . GLU A 1 614 ? 39.445 -44.259 -21.217 1.00 35.34 614 GLU A O 1
ATOM 4859 N N . ALA A 1 615 ? 39.272 -46.343 -20.454 1.00 30.38 615 ALA A N 1
ATOM 4860 C CA . ALA A 1 615 ? 40.566 -46.781 -21.001 1.00 30.38 615 ALA A CA 1
ATOM 4861 C C . ALA A 1 615 ? 40.481 -47.447 -22.397 1.00 30.38 615 ALA A C 1
ATOM 4863 O O . ALA A 1 615 ? 41.474 -47.997 -22.872 1.00 30.38 615 ALA A O 1
ATOM 4864 N N . GLY A 1 616 ? 39.308 -47.429 -23.045 1.00 31.81 616 GLY A N 1
ATOM 4865 C CA . GLY A 1 616 ? 39.017 -48.257 -24.223 1.00 31.81 616 GLY A CA 1
ATOM 4866 C C . GLY A 1 616 ? 39.087 -47.599 -25.604 1.00 31.81 616 GLY A C 1
ATOM 4867 O O . GLY A 1 616 ? 39.206 -48.332 -26.578 1.00 31.81 616 GLY A O 1
ATOM 4868 N N . GLU A 1 617 ? 39.038 -46.271 -25.743 1.00 29.23 617 GLU A N 1
ATOM 4869 C CA . GLU A 1 617 ? 38.952 -45.638 -27.075 1.00 29.23 617 GLU A CA 1
ATOM 4870 C C . GLU A 1 617 ? 39.784 -44.350 -27.159 1.00 29.23 617 GLU A C 1
ATOM 4872 O O . GLU A 1 617 ? 39.284 -43.233 -27.250 1.00 29.23 617 GLU A O 1
ATOM 4877 N N . ALA A 1 618 ? 41.106 -44.525 -27.148 1.00 28.83 618 ALA A N 1
ATOM 4878 C CA . ALA A 1 618 ? 42.051 -43.563 -27.701 1.00 28.83 618 ALA A CA 1
ATOM 4879 C C . ALA A 1 618 ? 42.562 -44.107 -29.046 1.00 28.83 618 ALA A C 1
ATOM 4881 O O . ALA A 1 618 ? 43.589 -44.780 -29.118 1.00 28.83 618 ALA A O 1
ATOM 4882 N N . GLY A 1 619 ? 41.818 -43.831 -30.115 1.00 26.23 619 GLY A N 1
ATOM 4883 C CA . GLY A 1 619 ? 42.191 -44.085 -31.505 1.00 26.23 619 GLY A CA 1
ATOM 4884 C C . GLY A 1 619 ? 41.601 -42.969 -32.358 1.00 26.23 619 GLY A C 1
ATOM 4885 O O . GLY A 1 619 ? 40.411 -42.704 -32.266 1.00 26.23 619 GLY A O 1
ATOM 4886 N N . GLY A 1 620 ? 42.456 -42.234 -33.066 1.00 27.27 620 GLY A N 1
ATOM 4887 C CA . GLY A 1 620 ? 42.155 -40.906 -33.598 1.00 27.27 620 GLY A CA 1
ATOM 4888 C C . GLY A 1 620 ? 41.025 -40.831 -34.623 1.00 27.27 620 GLY A C 1
ATOM 4889 O O . GLY A 1 620 ? 40.834 -41.748 -35.403 1.00 27.27 620 GLY A O 1
ATOM 4890 N N . GLU A 1 621 ? 40.361 -39.675 -34.656 1.00 24.58 621 GLU A N 1
ATOM 4891 C CA . GLU A 1 621 ? 40.145 -38.851 -35.852 1.00 24.58 621 GLU A CA 1
ATOM 4892 C C . GLU A 1 621 ? 39.510 -37.511 -35.432 1.00 24.58 621 GLU A C 1
ATOM 4894 O O . GLU A 1 621 ? 38.611 -37.448 -34.597 1.00 24.58 621 GLU A O 1
ATOM 4899 N N . ALA A 1 622 ? 40.036 -36.407 -35.962 1.00 29.77 622 ALA A N 1
ATOM 4900 C CA . ALA A 1 622 ? 39.507 -35.064 -35.744 1.00 29.77 622 ALA A CA 1
ATOM 4901 C C . ALA A 1 622 ? 38.291 -34.826 -36.661 1.00 29.77 622 ALA A C 1
ATOM 4903 O O . ALA A 1 622 ? 38.429 -35.044 -37.866 1.00 29.77 622 ALA A O 1
ATOM 4904 N N . PRO A 1 623 ? 37.136 -34.321 -36.180 1.00 26.88 623 PRO A N 1
ATOM 4905 C CA . PRO A 1 623 ? 36.029 -34.024 -37.074 1.00 26.88 623 PRO A CA 1
ATOM 4906 C C . PRO A 1 623 ? 36.113 -32.578 -37.577 1.00 26.88 623 PRO A C 1
ATOM 4908 O O . PRO A 1 623 ? 35.877 -31.607 -36.856 1.00 26.88 623 PRO A O 1
ATOM 4911 N N . VAL A 1 624 ? 36.443 -32.459 -38.860 1.00 25.27 624 VAL A N 1
ATOM 4912 C CA . VAL A 1 624 ? 36.162 -31.296 -39.704 1.00 25.27 624 VAL A CA 1
ATOM 4913 C C . VAL A 1 624 ? 34.653 -31.271 -39.957 1.00 25.27 624 VAL A C 1
ATOM 4915 O O . VAL A 1 624 ? 34.102 -32.217 -40.513 1.00 25.27 624 VAL A O 1
ATOM 4918 N N . VAL A 1 625 ? 33.969 -30.205 -39.537 1.00 24.50 625 VAL A N 1
ATOM 4919 C CA . VAL A 1 625 ? 32.518 -30.054 -39.731 1.00 24.50 625 VAL A CA 1
ATOM 4920 C C . VAL A 1 625 ? 32.241 -29.617 -41.171 1.00 24.50 625 VAL A C 1
ATOM 4922 O O . VAL A 1 625 ? 32.346 -28.438 -41.507 1.00 24.50 625 VAL A O 1
ATOM 4925 N N . PHE A 1 626 ? 31.884 -30.581 -42.019 1.00 22.81 626 PHE A N 1
ATOM 4926 C CA . PHE A 1 626 ? 31.157 -30.347 -43.265 1.00 22.81 626 PHE A CA 1
ATOM 4927 C C . PHE A 1 626 ? 29.654 -30.425 -42.971 1.00 22.81 626 PHE A C 1
ATOM 4929 O O . PHE A 1 626 ? 29.166 -31.440 -42.481 1.00 22.81 626 PHE A O 1
ATOM 4936 N N . SER A 1 627 ? 28.920 -29.349 -43.256 1.00 27.14 627 SER A N 1
ATOM 4937 C CA . SER A 1 627 ? 27.455 -29.351 -43.266 1.00 27.14 627 SER A CA 1
ATOM 4938 C C . SER A 1 627 ? 26.966 -29.743 -44.659 1.00 27.14 627 SER A C 1
ATOM 4940 O O . SER A 1 627 ? 27.020 -28.912 -45.560 1.00 27.14 627 SER A O 1
ATOM 4942 N N . ASP A 1 628 ? 26.474 -30.969 -44.821 1.00 26.52 628 ASP A N 1
ATOM 4943 C CA . ASP A 1 628 ? 25.557 -31.346 -45.901 1.00 26.52 628 ASP A CA 1
ATOM 4944 C C . ASP A 1 628 ? 24.763 -32.590 -45.471 1.00 26.52 628 ASP A C 1
ATOM 4946 O O . ASP A 1 628 ? 25.293 -33.695 -45.467 1.00 26.52 628 ASP A O 1
ATOM 4950 N N . GLU A 1 629 ? 23.480 -32.418 -45.140 1.00 27.80 629 GLU A N 1
ATOM 4951 C CA . GLU A 1 629 ? 22.488 -33.493 -45.239 1.00 27.80 629 GLU A CA 1
ATOM 4952 C C . GLU A 1 629 ? 21.198 -32.944 -45.864 1.00 27.80 629 GLU A C 1
ATOM 4954 O O . GLU A 1 629 ? 20.520 -32.061 -45.336 1.00 27.80 629 GLU A O 1
ATOM 4959 N N . LEU A 1 630 ? 20.909 -33.473 -47.054 1.00 27.69 630 LEU A N 1
ATOM 4960 C CA . LEU A 1 630 ? 19.671 -33.340 -47.809 1.00 27.69 630 LEU A CA 1
ATOM 4961 C C . LEU A 1 630 ? 18.639 -34.333 -47.258 1.00 27.69 630 LEU A C 1
ATOM 4963 O O . LEU A 1 630 ? 18.874 -35.538 -47.297 1.00 27.69 630 LEU A O 1
ATOM 4967 N N . ALA A 1 631 ? 17.465 -33.844 -46.856 1.00 27.69 631 ALA A N 1
ATOM 4968 C CA . ALA A 1 631 ? 16.255 -34.653 -46.719 1.00 27.69 631 ALA A CA 1
ATOM 4969 C C . ALA A 1 631 ? 15.189 -34.157 -47.710 1.00 27.69 631 ALA A C 1
ATOM 4971 O O . ALA A 1 631 ? 15.061 -32.959 -47.963 1.00 27.69 631 ALA A O 1
ATOM 4972 N N . GLY A 1 632 ? 14.508 -35.124 -48.326 1.00 26.55 632 GLY A N 1
ATOM 4973 C CA . GLY A 1 632 ? 13.656 -34.981 -49.501 1.00 26.55 632 GLY A CA 1
ATOM 4974 C C . GLY A 1 632 ? 12.363 -34.187 -49.310 1.00 26.55 632 GLY A C 1
ATOM 4975 O O . GLY A 1 632 ? 11.956 -33.826 -48.213 1.00 26.55 632 GLY A O 1
ATOM 4976 N N . ALA A 1 633 ? 11.757 -33.912 -50.462 1.00 28.84 633 ALA A N 1
ATOM 4977 C CA . ALA A 1 633 ? 10.604 -33.061 -50.689 1.00 28.84 633 ALA A CA 1
ATOM 4978 C C . ALA A 1 633 ? 9.319 -33.509 -49.978 1.00 28.84 633 ALA A C 1
ATOM 4980 O O . ALA A 1 633 ? 8.972 -34.679 -50.060 1.00 28.84 633 ALA A O 1
ATOM 4981 N N . GLU A 1 634 ? 8.574 -32.540 -49.434 1.00 25.02 634 GLU A N 1
ATOM 4982 C CA . GLU A 1 634 ? 7.119 -32.387 -49.596 1.00 25.02 634 GLU A CA 1
ATOM 4983 C C . GLU A 1 634 ? 6.670 -30.973 -49.151 1.00 25.02 634 GLU A C 1
ATOM 4985 O O . GLU A 1 634 ? 7.146 -30.448 -48.151 1.00 25.02 634 GLU A O 1
ATOM 4990 N N . GLY A 1 635 ? 5.775 -30.360 -49.937 1.00 27.70 635 GLY A N 1
ATOM 4991 C CA . GLY A 1 635 ? 4.717 -29.438 -49.491 1.00 27.70 635 GLY A CA 1
ATOM 4992 C C . GLY A 1 635 ? 5.062 -28.115 -48.786 1.00 27.70 635 GLY A C 1
ATOM 4993 O O . GLY A 1 635 ? 5.211 -28.060 -47.575 1.00 27.70 635 GLY A O 1
ATOM 4994 N N . ASP A 1 636 ? 5.037 -27.035 -49.566 1.00 32.94 636 ASP A N 1
ATOM 4995 C CA . ASP A 1 636 ? 4.714 -25.632 -49.240 1.00 32.94 636 ASP A CA 1
ATOM 4996 C C . ASP A 1 636 ? 4.204 -25.311 -47.800 1.00 32.94 636 ASP A C 1
ATOM 4998 O O . ASP A 1 636 ? 3.005 -25.229 -47.540 1.00 32.94 636 ASP A O 1
ATOM 5002 N N . ALA A 1 637 ? 5.123 -25.068 -46.858 1.00 26.91 637 ALA A N 1
ATOM 5003 C CA . ALA A 1 637 ? 4.885 -24.335 -45.608 1.00 26.91 637 ALA A CA 1
ATOM 5004 C C . ALA A 1 637 ? 6.215 -23.757 -45.075 1.00 26.91 637 ALA A C 1
ATOM 5006 O O . ALA A 1 637 ? 7.261 -24.398 -45.212 1.00 26.91 637 ALA A O 1
ATOM 5007 N N . PRO A 1 638 ? 6.236 -22.544 -44.481 1.00 29.12 638 PRO A N 1
ATOM 5008 C CA . PRO A 1 638 ? 7.432 -22.040 -43.810 1.00 29.12 638 PRO A CA 1
ATOM 5009 C C . PRO A 1 638 ? 7.805 -22.981 -42.649 1.00 29.12 638 PRO A C 1
ATOM 5011 O O . PRO A 1 638 ? 6.908 -23.518 -41.997 1.00 29.12 638 PRO A O 1
ATOM 5014 N N . PRO A 1 639 ? 9.104 -23.199 -42.374 1.00 26.78 639 PRO A N 1
ATOM 5015 C CA . PRO A 1 639 ? 9.529 -24.113 -41.326 1.00 26.78 639 PRO A CA 1
ATOM 5016 C C . PRO A 1 639 ? 8.971 -23.620 -39.985 1.00 26.78 639 PRO A C 1
ATOM 5018 O O . PRO A 1 639 ? 9.056 -22.420 -39.702 1.00 26.78 639 PRO A O 1
ATOM 5021 N N . PRO A 1 640 ? 8.402 -24.502 -39.148 1.00 26.78 640 PRO A N 1
ATOM 5022 C CA . PRO A 1 640 ? 8.025 -24.115 -37.804 1.00 26.78 640 PRO A CA 1
ATOM 5023 C C . PRO A 1 640 ? 9.303 -23.729 -37.054 1.00 26.78 640 PRO A C 1
ATOM 5025 O O . PRO A 1 640 ? 10.213 -24.542 -36.887 1.00 26.78 640 PRO A O 1
ATOM 5028 N N . HIS A 1 641 ? 9.381 -22.472 -36.614 1.00 33.84 641 HIS A N 1
ATOM 5029 C CA . HIS A 1 641 ? 10.296 -22.083 -35.545 1.00 33.84 641 HIS A CA 1
ATOM 5030 C C . HIS A 1 641 ? 10.121 -23.084 -34.390 1.00 33.84 641 HIS A C 1
ATOM 5032 O O . HIS A 1 641 ? 8.978 -23.462 -34.109 1.00 33.84 641 HIS A O 1
ATOM 5038 N N . PRO A 1 642 ? 11.200 -23.557 -33.739 1.00 32.94 642 PRO A N 1
ATOM 5039 C CA . PRO A 1 642 ? 11.062 -24.530 -32.666 1.00 32.94 642 PRO A CA 1
ATOM 5040 C C . PRO A 1 642 ? 10.088 -23.970 -31.613 1.00 32.94 642 PRO A C 1
ATOM 5042 O O . PRO A 1 642 ? 10.243 -22.814 -31.207 1.00 32.94 642 PRO A O 1
ATOM 5045 N N . PRO A 1 643 ? 9.054 -24.732 -31.207 1.00 33.41 643 PRO A N 1
ATOM 5046 C CA . PRO A 1 643 ? 8.002 -24.264 -30.314 1.00 33.41 643 PRO A CA 1
ATOM 5047 C C . PRO A 1 643 ? 8.552 -24.166 -28.890 1.00 33.41 643 PRO A C 1
ATOM 5049 O O . PRO A 1 643 ? 8.264 -24.991 -28.027 1.00 33.41 643 PRO A O 1
ATOM 5052 N N . HIS A 1 644 ? 9.389 -23.171 -28.623 1.00 46.81 644 HIS A N 1
ATOM 5053 C CA . HIS A 1 644 ? 9.871 -22.923 -27.277 1.00 46.81 644 HIS A CA 1
ATOM 5054 C C . HIS A 1 644 ? 8.776 -22.181 -26.487 1.00 46.81 644 HIS A C 1
ATOM 5056 O O . HIS A 1 644 ? 8.415 -21.041 -26.763 1.00 46.81 644 HIS A O 1
ATOM 5062 N N . LEU A 1 645 ? 8.212 -22.896 -25.511 1.00 49.75 645 LEU A N 1
ATOM 5063 C CA . LEU A 1 645 ? 7.394 -22.443 -24.376 1.00 49.75 645 LEU A CA 1
ATOM 5064 C C . LEU A 1 645 ? 6.000 -21.829 -24.591 1.00 49.75 645 LEU A C 1
ATOM 5066 O O . LEU A 1 645 ? 5.234 -21.846 -23.627 1.00 49.75 645 LEU A O 1
ATOM 5070 N N . ARG A 1 646 ? 5.597 -21.375 -25.787 1.00 49.62 646 ARG A N 1
ATOM 5071 C CA . ARG A 1 646 ? 4.235 -20.810 -25.985 1.00 49.62 646 ARG A CA 1
ATOM 5072 C C . ARG A 1 646 ? 3.099 -21.760 -25.583 1.00 49.62 646 ARG A C 1
ATOM 5074 O O . ARG A 1 646 ? 2.095 -21.308 -25.052 1.00 49.62 646 ARG A O 1
ATOM 5081 N N . HIS A 1 647 ? 3.290 -23.066 -25.775 1.00 46.47 647 HIS A N 1
ATOM 5082 C CA . HIS A 1 647 ? 2.271 -24.090 -25.516 1.00 46.47 647 HIS A CA 1
ATOM 5083 C C . HIS A 1 647 ? 2.399 -24.806 -24.160 1.00 46.47 647 HIS A C 1
ATOM 5085 O O . HIS A 1 647 ? 1.543 -25.612 -23.821 1.00 46.47 647 HIS A O 1
ATOM 5091 N N . VAL A 1 648 ? 3.426 -24.523 -23.346 1.00 51.16 648 VAL A N 1
ATOM 5092 C CA . VAL A 1 648 ? 3.682 -25.285 -22.098 1.00 51.16 648 VAL A CA 1
ATOM 5093 C C . VAL A 1 648 ? 2.668 -24.957 -20.980 1.00 51.16 648 VAL A C 1
ATOM 5095 O O . VAL A 1 648 ? 2.600 -25.641 -19.957 1.00 51.16 648 VAL A O 1
ATOM 5098 N N . LEU A 1 649 ? 1.856 -23.909 -21.155 1.00 51.94 649 LEU A N 1
ATOM 5099 C CA . LEU A 1 649 ? 0.972 -23.362 -20.116 1.00 51.94 649 LEU A CA 1
ATOM 5100 C C . LEU A 1 649 ? -0.493 -23.195 -20.545 1.00 51.94 649 LEU A C 1
ATOM 5102 O O . LEU A 1 649 ? -1.258 -22.567 -19.810 1.00 51.94 649 LEU A O 1
ATOM 5106 N N . ASP A 1 650 ? -0.879 -23.755 -21.693 1.00 52.62 650 ASP A N 1
ATOM 5107 C CA . ASP A 1 650 ? -2.288 -23.953 -22.080 1.00 52.62 650 ASP A CA 1
ATOM 5108 C C . ASP A 1 650 ? -2.864 -25.282 -21.541 1.00 52.62 650 ASP A C 1
ATOM 5110 O O . ASP A 1 650 ? -3.990 -25.641 -21.861 1.00 52.62 650 ASP A O 1
ATOM 5114 N N . ASP A 1 651 ? -2.122 -25.989 -20.678 1.00 56.38 651 ASP A N 1
ATOM 5115 C CA . ASP A 1 651 ? -2.607 -27.175 -19.961 1.00 56.38 651 ASP A CA 1
ATOM 5116 C C . ASP A 1 651 ? -3.763 -26.836 -18.998 1.00 56.38 651 ASP A C 1
ATOM 5118 O O . ASP A 1 651 ? -3.669 -25.890 -18.209 1.00 56.38 651 ASP A O 1
ATOM 5122 N N . ASP A 1 652 ? -4.766 -27.719 -18.926 1.00 57.66 652 ASP A N 1
ATOM 5123 C CA . ASP A 1 652 ? -5.925 -27.663 -18.007 1.00 57.66 652 ASP A CA 1
ATOM 5124 C C . ASP A 1 652 ? -5.555 -27.548 -16.508 1.00 57.66 652 ASP A C 1
ATOM 5126 O O . ASP A 1 652 ? -6.397 -27.261 -15.655 1.00 57.66 652 ASP A O 1
ATOM 5130 N N . THR A 1 653 ? -4.286 -27.776 -16.152 1.00 60.03 653 THR A N 1
ATOM 5131 C CA . THR A 1 653 ? -3.773 -27.707 -14.771 1.00 60.03 653 THR A CA 1
ATOM 5132 C C . THR A 1 653 ? -3.304 -26.311 -14.340 1.00 60.03 653 THR A C 1
ATOM 5134 O O . THR A 1 653 ? -3.016 -26.095 -13.155 1.00 60.03 653 THR A O 1
ATOM 5137 N N . ALA A 1 654 ? -3.205 -25.354 -15.267 1.00 66.56 654 ALA A N 1
ATOM 5138 C CA . ALA A 1 654 ? -2.830 -23.976 -14.970 1.00 66.56 654 ALA A CA 1
ATOM 5139 C C . ALA A 1 654 ? -4.058 -23.155 -14.542 1.00 66.56 654 ALA A C 1
ATOM 5141 O O . ALA A 1 654 ? -5.105 -23.187 -15.180 1.00 66.56 654 ALA A O 1
ATOM 5142 N N . HIS A 1 655 ? -3.923 -22.368 -13.471 1.00 75.81 655 HIS A N 1
ATOM 5143 C CA . HIS A 1 655 ? -4.965 -21.427 -13.045 1.00 75.81 655 HIS A CA 1
ATOM 5144 C C . HIS A 1 655 ? -4.472 -19.987 -13.176 1.00 75.81 655 HIS A C 1
ATOM 5146 O O . HIS A 1 655 ? -3.306 -19.682 -12.898 1.00 75.81 655 HIS A O 1
ATOM 5152 N N . THR A 1 656 ? -5.367 -19.089 -13.587 1.00 81.00 656 THR A N 1
ATOM 5153 C CA . THR A 1 656 ? -5.083 -17.653 -13.650 1.00 81.00 656 THR A CA 1
ATOM 5154 C C . THR A 1 656 ? -5.123 -17.077 -12.236 1.00 81.00 656 THR A C 1
ATOM 5156 O O . THR A 1 656 ? -6.187 -16.907 -11.637 1.00 81.00 656 THR A O 1
ATOM 5159 N N . ALA A 1 657 ? -3.950 -16.789 -11.679 1.00 84.69 657 ALA A N 1
ATOM 5160 C CA . ALA A 1 657 ? -3.823 -16.202 -10.353 1.00 84.69 657 ALA A CA 1
ATOM 5161 C C . ALA A 1 657 ? -4.217 -14.717 -10.371 1.00 84.69 657 ALA A C 1
ATOM 5163 O O . ALA A 1 657 ? -5.004 -14.275 -9.535 1.00 84.69 657 ALA A O 1
ATOM 5164 N N . CYS A 1 658 ? -3.722 -13.956 -11.346 1.00 89.75 658 CYS A N 1
ATOM 5165 C CA . CYS A 1 658 ? -3.975 -12.521 -11.461 1.00 89.75 658 CYS A CA 1
ATOM 5166 C C . CYS A 1 658 ? -4.339 -12.151 -12.901 1.00 89.75 658 CYS A C 1
ATOM 5168 O O . CYS A 1 658 ? -3.690 -12.617 -13.835 1.00 89.75 658 CYS A O 1
ATOM 5170 N N . LEU A 1 659 ? -5.356 -11.313 -13.074 1.00 91.06 659 LEU A N 1
ATOM 5171 C CA . LEU A 1 659 ? -5.726 -10.670 -14.331 1.00 91.06 659 LEU A CA 1
ATOM 5172 C C . LEU A 1 659 ? -5.785 -9.158 -14.090 1.00 91.06 659 LEU A C 1
ATOM 5174 O O . LEU A 1 659 ? -6.574 -8.701 -13.264 1.00 91.06 659 LEU A O 1
ATOM 5178 N N . ILE A 1 660 ? -4.965 -8.399 -14.807 1.00 93.00 660 ILE A N 1
ATOM 5179 C CA . ILE A 1 660 ? -4.972 -6.935 -14.819 1.00 93.00 660 ILE A CA 1
ATOM 5180 C C . ILE A 1 660 ? -5.476 -6.495 -16.191 1.00 93.00 660 ILE A C 1
ATOM 5182 O O . ILE A 1 660 ? -4.879 -6.856 -17.199 1.00 93.00 660 ILE A O 1
ATOM 5186 N N . GLU A 1 661 ? -6.560 -5.733 -16.232 1.00 92.12 661 GLU A N 1
ATOM 5187 C CA . GLU A 1 661 ? -7.158 -5.179 -17.445 1.00 92.12 661 GLU A CA 1
ATOM 5188 C C . GLU A 1 661 ? -7.053 -3.652 -17.384 1.00 92.12 661 GLU A C 1
ATOM 5190 O O . GLU A 1 661 ? -7.532 -3.028 -16.439 1.00 92.12 661 GLU A O 1
ATOM 5195 N N . LEU A 1 662 ? -6.428 -3.042 -18.384 1.00 90.88 662 LEU A N 1
ATOM 5196 C CA . LEU A 1 662 ? -6.442 -1.602 -18.613 1.00 90.88 662 LEU A CA 1
ATOM 5197 C C . LEU A 1 662 ? -7.336 -1.351 -19.827 1.00 90.88 662 LEU A C 1
ATOM 5199 O O . LEU A 1 662 ? -7.047 -1.841 -20.919 1.00 90.88 662 LEU A O 1
ATOM 5203 N N . VAL A 1 663 ? -8.428 -0.622 -19.636 1.00 89.81 663 VAL A N 1
ATOM 5204 C CA . VAL A 1 663 ? -9.389 -0.274 -20.688 1.00 89.81 663 VAL A CA 1
ATOM 5205 C C . VAL A 1 663 ? -9.255 1.214 -20.974 1.00 89.81 663 VAL A C 1
ATOM 5207 O O . VAL A 1 663 ? -9.311 2.021 -20.044 1.00 89.81 663 VAL A O 1
ATOM 5210 N N . ASN A 1 664 ? -9.074 1.569 -22.245 1.00 89.25 664 ASN A N 1
ATOM 5211 C CA . ASN A 1 664 ? -8.899 2.946 -22.715 1.00 89.25 664 ASN A CA 1
ATOM 5212 C C . ASN A 1 664 ? -7.766 3.688 -21.989 1.00 89.25 664 ASN A C 1
ATOM 5214 O O . ASN A 1 664 ? -7.939 4.790 -21.469 1.00 89.25 664 ASN A O 1
ATOM 5218 N N . SER A 1 665 ? -6.589 3.064 -21.930 1.00 90.06 665 SER A N 1
ATOM 5219 C CA . SER A 1 665 ? -5.419 3.642 -21.268 1.00 90.06 665 SER A CA 1
ATOM 5220 C C . SER A 1 665 ? -4.636 4.565 -22.195 1.00 90.06 665 SER A C 1
ATOM 5222 O O . SER A 1 665 ? -4.363 4.199 -23.341 1.00 90.06 665 SER A O 1
ATOM 5224 N N . GLN A 1 666 ? -4.221 5.717 -21.673 1.00 91.50 666 GLN A N 1
ATOM 5225 C CA . GLN A 1 666 ? -3.422 6.727 -22.356 1.00 91.50 666 GLN A CA 1
ATOM 5226 C C . GLN A 1 666 ? -2.252 7.168 -21.475 1.00 91.50 666 GLN A C 1
ATOM 5228 O O . GLN A 1 666 ? -2.433 7.493 -20.299 1.00 91.50 666 GLN A O 1
ATOM 5233 N N . VAL A 1 667 ? -1.051 7.220 -22.041 1.00 90.50 667 VAL A N 1
ATOM 5234 C CA . VAL A 1 667 ? 0.150 7.700 -21.351 1.00 90.50 667 VAL A CA 1
ATOM 5235 C C . VAL A 1 667 ? 0.882 8.701 -22.230 1.00 90.50 667 VAL A C 1
ATOM 5237 O O . VAL A 1 667 ? 1.253 8.391 -23.357 1.00 90.50 667 VAL A O 1
ATOM 5240 N N . VAL A 1 668 ? 1.121 9.893 -21.698 1.00 89.56 668 VAL A N 1
ATOM 5241 C CA . VAL A 1 668 ? 1.912 10.944 -22.339 1.00 89.56 668 VAL A CA 1
ATOM 5242 C C . VAL A 1 668 ? 3.377 10.774 -21.961 1.00 89.56 668 VAL A C 1
ATOM 5244 O O . VAL A 1 668 ? 3.713 10.719 -20.781 1.00 89.56 668 VAL A O 1
ATOM 5247 N N . LEU A 1 669 ? 4.254 10.731 -22.957 1.00 88.06 669 LEU A N 1
ATOM 5248 C CA . LEU A 1 669 ? 5.704 10.705 -22.822 1.00 88.06 669 LEU A CA 1
ATOM 5249 C C . LEU A 1 669 ? 6.281 12.021 -23.362 1.00 88.06 669 LEU A C 1
ATOM 5251 O O . LEU A 1 669 ? 6.123 12.323 -24.547 1.00 88.06 669 LEU A O 1
ATOM 5255 N N . LYS A 1 670 ? 6.969 12.794 -22.513 1.00 85.19 670 LYS A N 1
ATOM 5256 C CA . LYS A 1 670 ? 7.706 14.004 -22.930 1.00 85.19 670 LYS A CA 1
ATOM 5257 C C . LYS A 1 670 ? 9.212 13.733 -22.919 1.00 85.19 670 LYS A C 1
ATOM 5259 O O . LYS A 1 670 ? 9.739 13.280 -21.902 1.00 85.19 670 LYS A O 1
ATOM 5264 N N . GLY A 1 671 ? 9.888 14.033 -24.028 1.00 78.12 671 GLY A N 1
ATOM 5265 C CA . GLY A 1 671 ? 11.349 14.003 -24.136 1.00 78.12 671 GLY A CA 1
ATOM 5266 C C . GLY A 1 671 ? 12.041 15.072 -23.275 1.00 78.12 671 GLY A C 1
ATOM 5267 O O . GLY A 1 671 ? 11.394 15.987 -22.760 1.00 78.12 671 GLY A O 1
ATOM 5268 N N . CYS A 1 672 ? 13.357 14.937 -23.076 1.00 74.88 672 CYS A N 1
ATOM 5269 C CA . CYS A 1 672 ? 14.154 15.900 -22.303 1.00 74.88 672 CYS A CA 1
ATOM 5270 C C . CYS A 1 672 ? 14.758 17.012 -23.172 1.00 74.88 672 CYS A C 1
ATOM 5272 O O . CYS A 1 672 ? 15.035 18.095 -22.659 1.00 74.88 672 CYS A O 1
ATOM 5274 N N . GLU A 1 673 ? 15.028 16.714 -24.439 1.00 76.69 673 GLU A N 1
ATOM 5275 C CA . GLU A 1 673 ? 15.810 17.540 -25.367 1.00 76.69 673 GLU A CA 1
ATOM 5276 C C . GLU A 1 673 ? 14.925 18.129 -26.471 1.00 76.69 673 GLU A C 1
ATOM 5278 O O . GLU A 1 673 ? 15.167 19.233 -26.956 1.00 76.69 673 GLU A O 1
ATOM 5283 N N . THR A 1 674 ? 13.869 17.409 -26.841 1.00 76.31 674 THR A N 1
ATOM 5284 C CA . THR A 1 674 ? 12.943 17.774 -27.913 1.00 76.31 674 THR A CA 1
ATOM 5285 C C . THR A 1 674 ? 11.692 18.477 -27.385 1.00 76.31 674 THR A C 1
ATOM 5287 O O . THR A 1 674 ? 11.174 18.168 -26.310 1.00 76.31 674 THR A O 1
ATOM 5290 N N . ARG A 1 675 ? 11.185 19.447 -28.158 1.00 74.81 675 ARG A N 1
ATOM 5291 C CA . ARG A 1 675 ? 9.915 20.132 -27.875 1.00 74.81 675 ARG A CA 1
ATOM 5292 C C . ARG A 1 675 ? 8.754 19.325 -28.452 1.00 74.81 675 ARG A C 1
ATOM 5294 O O . ARG A 1 675 ? 8.766 19.011 -29.639 1.00 74.81 675 ARG A O 1
ATOM 5301 N N . GLY A 1 676 ? 7.749 19.045 -27.625 1.00 78.00 676 GLY A N 1
ATOM 5302 C CA . GLY A 1 676 ? 6.588 18.226 -27.983 1.00 78.00 676 GLY A CA 1
ATOM 5303 C C . GLY A 1 676 ? 6.429 17.006 -27.075 1.00 78.00 676 GLY A C 1
ATOM 5304 O O . GLY A 1 676 ? 7.186 16.821 -26.120 1.00 78.00 676 GLY A O 1
ATOM 5305 N N . TYR A 1 677 ? 5.408 16.196 -27.337 1.00 85.00 677 TYR A N 1
ATOM 5306 C CA . TYR A 1 677 ? 5.124 14.984 -26.565 1.00 85.00 677 TYR A CA 1
ATOM 5307 C C . TYR A 1 677 ? 4.488 13.896 -27.434 1.00 85.00 677 TYR A C 1
ATOM 5309 O O . TYR A 1 677 ? 3.898 14.175 -28.482 1.00 85.00 677 TYR A O 1
ATOM 5317 N N . VAL A 1 678 ? 4.619 12.647 -26.981 1.00 88.25 678 VAL A N 1
ATOM 5318 C CA . VAL A 1 678 ? 4.062 11.448 -27.618 1.00 88.25 678 VAL A CA 1
ATOM 5319 C C . VAL A 1 678 ? 3.016 10.834 -26.689 1.00 88.25 678 VAL A C 1
ATOM 5321 O O . VAL A 1 678 ? 3.315 10.567 -25.531 1.00 88.25 678 VAL A O 1
ATOM 5324 N N . ILE A 1 679 ? 1.802 10.581 -27.171 1.00 89.25 679 ILE A N 1
ATOM 5325 C CA . ILE A 1 679 ? 0.752 9.867 -26.435 1.00 89.25 679 ILE A CA 1
ATOM 5326 C C . ILE A 1 679 ? 0.703 8.416 -26.910 1.00 89.25 679 ILE A C 1
ATOM 5328 O O . ILE A 1 679 ? 0.526 8.141 -28.097 1.00 89.25 679 ILE A O 1
ATOM 5332 N N . LEU A 1 680 ? 0.832 7.486 -25.973 1.00 89.88 680 LEU A N 1
ATOM 5333 C CA . LEU A 1 680 ? 0.610 6.060 -26.167 1.00 89.88 680 LEU A CA 1
ATOM 5334 C C . LEU A 1 680 ? -0.812 5.723 -25.728 1.00 89.88 680 LEU A C 1
ATOM 5336 O O . LEU A 1 680 ? -1.138 5.891 -24.554 1.00 89.88 680 LEU A O 1
ATOM 5340 N N . CYS A 1 681 ? -1.632 5.211 -26.636 1.00 90.06 681 CYS A N 1
ATOM 5341 C CA . CYS A 1 681 ? -2.993 4.776 -26.342 1.00 90.06 681 CYS A CA 1
ATOM 5342 C C . CYS A 1 681 ? -3.131 3.272 -26.585 1.00 90.06 681 CYS A C 1
ATOM 5344 O O . CYS A 1 681 ? -2.577 2.740 -27.547 1.00 90.06 681 CYS A O 1
ATOM 5346 N N . ALA A 1 682 ? -3.904 2.589 -25.748 1.00 89.44 682 ALA A N 1
ATOM 5347 C CA . ALA A 1 682 ? -4.332 1.214 -25.983 1.00 89.44 682 ALA A CA 1
ATOM 5348 C C . ALA A 1 682 ? -5.811 1.073 -25.613 1.00 89.44 682 ALA A C 1
ATOM 5350 O O . ALA A 1 682 ? -6.221 1.511 -24.534 1.00 89.44 682 ALA A O 1
ATOM 5351 N N . ALA A 1 683 ? -6.601 0.461 -26.500 1.00 87.12 683 ALA A N 1
ATOM 5352 C CA . ALA A 1 683 ? -8.027 0.237 -26.258 1.00 87.12 683 ALA A CA 1
ATOM 5353 C C . ALA A 1 683 ? -8.237 -0.778 -25.131 1.00 87.12 683 ALA A C 1
ATOM 5355 O O . ALA A 1 683 ? -9.013 -0.550 -24.204 1.00 87.12 683 ALA A O 1
ATOM 5356 N N . ARG A 1 684 ? -7.485 -1.881 -25.167 1.00 88.00 684 ARG A N 1
ATOM 5357 C CA . ARG A 1 684 ? -7.480 -2.873 -24.093 1.00 88.00 684 ARG A CA 1
ATOM 5358 C C . ARG A 1 684 ? -6.096 -3.487 -23.947 1.00 88.00 684 ARG A C 1
ATOM 5360 O O . ARG A 1 684 ? -5.564 -4.046 -24.907 1.00 88.00 684 ARG A O 1
ATOM 5367 N N . ALA A 1 685 ? -5.535 -3.392 -22.747 1.00 89.88 685 ALA A N 1
ATOM 5368 C CA . ALA A 1 685 ? -4.306 -4.062 -22.355 1.00 89.88 685 ALA A CA 1
ATOM 5369 C C . ALA A 1 685 ? -4.608 -5.060 -21.238 1.00 89.88 685 ALA A C 1
ATOM 5371 O O . ALA A 1 685 ? -5.143 -4.692 -20.195 1.00 89.88 685 ALA A O 1
ATOM 5372 N N . GLU A 1 686 ? -4.262 -6.321 -21.440 1.00 90.94 686 GLU A N 1
ATOM 5373 C CA . GLU A 1 686 ? -4.426 -7.368 -20.440 1.00 90.94 686 GLU A CA 1
ATOM 5374 C C . GLU A 1 686 ? -3.069 -7.896 -20.002 1.00 90.94 686 GLU A C 1
ATOM 5376 O O . GLU A 1 686 ? -2.192 -8.122 -20.830 1.00 90.94 686 GLU A O 1
ATOM 5381 N N . VAL A 1 687 ? -2.910 -8.146 -18.706 1.00 91.94 687 VAL A N 1
ATOM 5382 C CA . VAL A 1 687 ? -1.761 -8.847 -18.132 1.00 91.94 687 VAL A CA 1
ATOM 5383 C C . VAL A 1 687 ? -2.282 -9.977 -17.253 1.00 91.94 687 VAL A C 1
ATOM 5385 O O . VAL A 1 687 ? -2.996 -9.758 -16.277 1.00 91.94 687 VAL A O 1
ATOM 5388 N N . ARG A 1 688 ? -1.928 -11.209 -17.603 1.00 89.56 688 ARG A N 1
ATOM 5389 C CA . ARG A 1 688 ? -2.376 -12.451 -16.975 1.00 89.56 688 ARG A CA 1
ATOM 5390 C C . ARG A 1 688 ? -1.198 -13.164 -16.334 1.00 89.56 688 ARG A C 1
ATOM 5392 O O . ARG A 1 688 ? -0.239 -13.519 -17.015 1.00 89.56 688 ARG A O 1
ATOM 5399 N N . GLN A 1 689 ? -1.310 -13.443 -15.042 1.00 88.19 689 GLN A N 1
ATOM 5400 C CA . GLN A 1 689 ? -0.414 -14.337 -14.323 1.00 88.19 689 GLN A CA 1
ATOM 5401 C C . GLN A 1 689 ? -1.033 -15.734 -14.260 1.00 88.19 689 GLN A C 1
ATOM 5403 O O . GLN A 1 689 ? -2.033 -15.946 -13.567 1.00 88.19 689 GLN A O 1
ATOM 5408 N N . ARG A 1 690 ? -0.420 -16.699 -14.939 1.00 82.44 690 ARG A N 1
ATOM 5409 C CA . ARG A 1 690 ? -0.746 -18.122 -14.831 1.00 82.44 690 ARG A CA 1
ATOM 5410 C C . ARG A 1 690 ? 0.227 -18.804 -13.880 1.00 82.44 690 ARG A C 1
ATOM 5412 O O . ARG A 1 690 ? 1.435 -18.573 -13.935 1.00 82.44 690 ARG A O 1
ATOM 5419 N N . VAL A 1 691 ? -0.308 -19.640 -12.997 1.00 78.88 691 VAL A N 1
ATOM 5420 C CA . VAL A 1 691 ? 0.485 -20.416 -12.041 1.00 78.88 691 VAL A CA 1
ATOM 5421 C C . VAL A 1 691 ? 0.137 -21.891 -12.186 1.00 78.88 691 VAL A C 1
ATOM 5423 O O . VAL A 1 691 ? -1.033 -22.282 -12.108 1.00 78.88 691 VAL A O 1
ATOM 5426 N N . ARG A 1 692 ? 1.169 -22.714 -12.355 1.00 71.69 692 ARG A N 1
ATOM 5427 C CA . ARG A 1 692 ? 1.086 -24.177 -12.356 1.00 71.69 692 ARG A CA 1
ATOM 5428 C C . ARG A 1 692 ? 1.707 -24.708 -11.067 1.00 71.69 692 ARG A C 1
ATOM 5430 O O . ARG A 1 692 ? 2.725 -24.195 -10.614 1.00 71.69 692 ARG A O 1
ATOM 5437 N N . ARG A 1 693 ? 1.076 -25.712 -10.448 1.00 64.44 693 ARG A N 1
ATOM 5438 C CA . ARG A 1 693 ? 1.554 -26.289 -9.176 1.00 64.44 693 ARG A CA 1
ATOM 5439 C C . ARG A 1 693 ? 2.594 -27.400 -9.344 1.00 64.44 693 ARG A C 1
ATOM 5441 O O . ARG A 1 693 ? 3.362 -27.600 -8.415 1.00 64.44 693 ARG A O 1
ATOM 5448 N N . ALA A 1 694 ? 2.607 -28.115 -10.471 1.00 59.75 694 ALA A N 1
ATOM 5449 C CA . ALA A 1 694 ? 3.541 -29.214 -10.718 1.00 59.75 694 ALA A CA 1
ATOM 5450 C C . ALA A 1 694 ? 3.835 -29.376 -12.230 1.00 59.75 694 ALA A C 1
ATOM 5452 O O . ALA A 1 694 ? 2.901 -29.677 -12.984 1.00 59.75 694 ALA A O 1
ATOM 5453 N N . PRO A 1 695 ? 5.091 -29.169 -12.684 1.00 64.56 695 PRO A N 1
ATOM 5454 C CA . PRO A 1 695 ? 6.171 -28.485 -11.956 1.00 64.56 695 PRO A CA 1
ATOM 5455 C C . PRO A 1 695 ? 5.778 -27.036 -11.612 1.00 64.56 695 PRO A C 1
ATOM 5457 O O . PRO A 1 695 ? 4.922 -26.445 -12.278 1.00 64.56 695 PRO A O 1
ATOM 5460 N N . ALA A 1 696 ? 6.356 -26.476 -10.544 1.00 64.31 696 ALA A N 1
ATOM 5461 C CA . ALA A 1 696 ? 6.091 -25.097 -10.140 1.00 64.31 696 ALA A CA 1
ATOM 5462 C C . ALA A 1 696 ? 6.623 -24.129 -11.209 1.00 64.31 696 ALA A C 1
ATOM 5464 O O . ALA A 1 696 ? 7.827 -23.944 -11.377 1.00 64.31 696 ALA A O 1
ATOM 5465 N N . ALA A 1 697 ? 5.704 -23.524 -11.955 1.00 71.88 697 ALA A N 1
ATOM 5466 C CA . ALA A 1 697 ? 6.023 -22.548 -12.983 1.00 71.88 697 ALA A CA 1
ATOM 5467 C C . ALA A 1 697 ? 5.081 -21.356 -12.851 1.00 71.88 697 ALA A C 1
ATOM 5469 O O . ALA A 1 697 ? 3.871 -21.508 -12.630 1.00 71.88 697 ALA A O 1
ATOM 5470 N N . THR A 1 698 ? 5.646 -20.163 -12.993 1.00 80.50 698 THR A N 1
ATOM 5471 C CA . THR A 1 698 ? 4.880 -18.922 -13.046 1.00 80.50 698 THR A CA 1
ATOM 5472 C C . THR A 1 698 ? 5.115 -18.264 -14.387 1.00 80.50 698 THR A C 1
ATOM 5474 O O . THR A 1 698 ? 6.253 -18.116 -14.829 1.00 80.50 698 THR A O 1
ATOM 5477 N N . ALA A 1 699 ? 4.034 -17.867 -15.041 1.00 83.81 699 ALA A N 1
ATOM 5478 C CA . ALA A 1 699 ? 4.124 -17.157 -16.297 1.00 83.81 699 ALA A CA 1
ATOM 5479 C C . ALA A 1 699 ? 3.246 -15.927 -16.300 1.00 83.81 699 ALA A C 1
ATOM 5481 O O . ALA A 1 699 ? 2.110 -15.941 -15.829 1.00 83.81 699 ALA A O 1
ATOM 5482 N N . TRP A 1 700 ? 3.793 -14.873 -16.872 1.00 87.81 700 TRP A N 1
ATOM 5483 C CA . TRP A 1 700 ? 3.114 -13.635 -17.163 1.00 87.81 700 TRP A CA 1
ATOM 5484 C C . TRP A 1 700 ? 2.932 -13.563 -18.668 1.00 87.81 700 TRP A C 1
ATOM 5486 O O . TRP A 1 700 ? 3.897 -13.629 -19.417 1.00 87.81 700 TRP A O 1
ATOM 5496 N N . SER A 1 701 ? 1.694 -13.447 -19.112 1.00 87.69 701 SER A N 1
ATOM 5497 C CA . SER A 1 701 ? 1.364 -13.152 -20.504 1.00 87.69 701 SER A CA 1
ATOM 5498 C C . SER A 1 701 ? 0.659 -11.811 -20.530 1.00 87.69 701 SER A C 1
ATOM 5500 O O . SER A 1 701 ? -0.104 -11.512 -19.612 1.00 87.69 701 SER A O 1
ATOM 5502 N N . GLY A 1 702 ? 0.904 -10.992 -21.537 1.00 88.25 702 GLY A N 1
ATOM 5503 C CA . GLY A 1 702 ? 0.128 -9.784 -21.731 1.00 88.25 702 GLY A CA 1
ATOM 5504 C C . GLY A 1 702 ? -0.152 -9.522 -23.193 1.00 88.25 702 GLY A C 1
ATOM 5505 O O . GLY A 1 702 ? 0.655 -9.863 -24.052 1.00 88.25 702 GLY A O 1
ATOM 5506 N N . ALA A 1 703 ? -1.313 -8.937 -23.453 1.00 88.31 703 ALA A N 1
ATOM 5507 C CA . ALA A 1 703 ? -1.803 -8.620 -24.782 1.00 88.31 703 ALA A CA 1
ATOM 5508 C C . ALA A 1 703 ? -2.306 -7.175 -24.793 1.00 88.31 703 ALA A C 1
ATOM 5510 O O . ALA A 1 703 ? -3.168 -6.794 -24.003 1.00 88.31 703 ALA A O 1
ATOM 5511 N N . LEU A 1 704 ? -1.747 -6.369 -25.683 1.00 88.06 704 LEU A N 1
ATOM 5512 C CA . LEU A 1 704 ? -2.126 -4.992 -25.962 1.00 88.06 704 LEU A CA 1
ATOM 5513 C C . LEU A 1 704 ? -2.843 -4.986 -27.308 1.00 88.06 704 LEU A C 1
ATOM 5515 O O . LEU A 1 704 ? -2.237 -5.257 -28.345 1.00 88.06 704 LEU A O 1
ATOM 5519 N N . SER A 1 705 ? -4.135 -4.686 -27.285 1.00 86.25 705 SER A N 1
ATOM 5520 C CA . SER A 1 705 ? -4.976 -4.611 -28.479 1.00 86.25 705 SER A CA 1
ATOM 5521 C C . SER A 1 705 ? -5.204 -3.162 -28.903 1.00 86.25 705 SER A C 1
ATOM 5523 O O . SER A 1 705 ? -5.368 -2.270 -28.062 1.00 86.25 705 SER A O 1
ATOM 5525 N N . ALA A 1 706 ? -5.196 -2.943 -30.222 1.00 84.69 706 ALA A N 1
ATOM 5526 C CA . ALA A 1 706 ? -5.358 -1.638 -30.861 1.00 84.69 706 ALA A CA 1
ATOM 5527 C C . ALA A 1 706 ? -4.466 -0.544 -30.238 1.00 84.69 706 ALA A C 1
ATOM 5529 O O . ALA A 1 706 ? -4.939 0.546 -29.913 1.00 84.69 706 ALA A O 1
ATOM 5530 N N . MET A 1 707 ? -3.175 -0.841 -30.062 1.00 87.00 707 MET A N 1
ATOM 5531 C CA . MET A 1 707 ? -2.176 0.112 -29.581 1.00 87.00 707 MET A CA 1
ATOM 5532 C C . MET A 1 707 ? -1.903 1.172 -30.659 1.00 87.00 707 MET A C 1
ATOM 5534 O O . MET A 1 707 ? -1.772 0.849 -31.839 1.00 87.00 707 MET A O 1
ATOM 5538 N N . GLN A 1 708 ? -1.878 2.446 -30.275 1.00 88.19 708 GLN A N 1
ATOM 5539 C CA . GLN A 1 708 ? -1.808 3.595 -31.185 1.00 88.19 708 GLN A CA 1
ATOM 5540 C C . GLN A 1 708 ? -0.886 4.660 -30.598 1.00 88.19 708 GLN A C 1
ATOM 5542 O O . GLN A 1 708 ? -0.979 4.947 -29.403 1.00 88.19 708 GLN A O 1
ATOM 5547 N N . TYR A 1 709 ? -0.028 5.268 -31.422 1.00 90.06 709 TYR A N 1
ATOM 5548 C CA . TYR A 1 709 ? 0.867 6.347 -30.979 1.00 90.06 709 TYR A CA 1
ATOM 5549 C C . TYR A 1 709 ? 0.504 7.652 -31.669 1.00 90.06 709 TYR A C 1
ATOM 5551 O O . TYR A 1 709 ? 0.374 7.689 -32.894 1.00 90.06 709 TYR A O 1
ATOM 5559 N N . TYR A 1 710 ? 0.406 8.722 -30.892 1.00 88.06 710 TYR A N 1
ATOM 5560 C CA . TYR A 1 710 ? 0.165 10.078 -31.367 1.00 88.06 710 TYR A CA 1
ATOM 5561 C C . TYR A 1 710 ? 1.332 10.971 -30.984 1.00 88.06 710 TYR A C 1
ATOM 5563 O O . TYR A 1 710 ? 1.877 10.812 -29.899 1.00 88.06 710 TYR A O 1
ATOM 5571 N N . ALA A 1 711 ? 1.710 11.925 -31.823 1.00 87.62 711 ALA A N 1
ATOM 5572 C CA . ALA A 1 711 ? 2.656 12.959 -31.419 1.00 87.62 711 ALA A CA 1
ATOM 5573 C C . ALA A 1 711 ? 2.318 14.309 -32.035 1.00 87.62 711 ALA A C 1
ATOM 5575 O O . ALA A 1 711 ? 1.582 14.404 -33.017 1.00 87.62 711 ALA A O 1
ATOM 5576 N N . THR A 1 712 ? 2.889 15.356 -31.458 1.00 85.19 712 THR A N 1
ATOM 5577 C CA . THR A 1 712 ? 2.735 16.731 -31.934 1.00 85.19 712 THR A CA 1
ATOM 5578 C C . THR A 1 712 ? 3.418 16.943 -33.290 1.00 85.19 712 THR A C 1
ATOM 5580 O O . THR A 1 712 ? 4.525 16.455 -33.515 1.00 85.19 712 THR A O 1
ATOM 5583 N N . VAL A 1 713 ? 2.771 17.673 -34.203 1.00 75.38 713 VAL A N 1
ATOM 5584 C CA . VAL A 1 713 ? 3.300 17.975 -35.552 1.00 75.38 713 VAL A CA 1
ATOM 5585 C C . VAL A 1 713 ? 4.215 19.205 -35.548 1.00 75.38 713 VAL A C 1
ATOM 5587 O O . VAL A 1 713 ? 5.219 19.215 -36.253 1.00 75.38 713 VAL A O 1
ATOM 5590 N N . SER A 1 714 ? 3.910 20.205 -34.712 1.00 67.69 714 SER A N 1
ATOM 5591 C CA . SER A 1 714 ? 4.703 21.429 -34.524 1.00 67.69 714 SER A CA 1
ATOM 5592 C C . SER A 1 714 ? 5.052 21.631 -33.051 1.00 67.69 714 SER A C 1
ATOM 5594 O O . SER A 1 714 ? 4.252 21.308 -32.170 1.00 67.69 714 SER A O 1
ATOM 5596 N N . ALA A 1 715 ? 6.222 22.212 -32.781 1.00 59.00 715 ALA A N 1
ATOM 5597 C CA . ALA A 1 715 ? 6.556 22.720 -31.456 1.00 59.00 715 ALA A CA 1
ATOM 5598 C C . ALA A 1 715 ? 5.665 23.939 -31.156 1.00 59.00 715 ALA A C 1
ATOM 5600 O O . ALA A 1 715 ? 5.661 24.895 -31.927 1.00 59.00 715 ALA A O 1
ATOM 5601 N N . ALA A 1 716 ? 4.878 23.902 -30.080 1.00 55.09 716 ALA A N 1
ATOM 5602 C CA . ALA A 1 716 ? 4.167 25.088 -29.602 1.00 55.09 716 ALA A CA 1
ATOM 5603 C C . ALA A 1 716 ? 5.154 26.083 -28.959 1.00 55.09 716 ALA A C 1
ATOM 5605 O O . ALA A 1 716 ? 6.153 25.670 -28.367 1.00 55.09 716 ALA A O 1
ATOM 5606 N N . ASP A 1 717 ? 4.856 27.384 -29.036 1.00 49.31 717 ASP A N 1
ATOM 5607 C CA . ASP A 1 717 ? 5.710 28.473 -28.524 1.00 49.31 717 ASP A CA 1
ATOM 5608 C C . ASP A 1 717 ? 5.781 28.560 -26.982 1.00 49.31 717 ASP A C 1
ATOM 5610 O O . ASP A 1 717 ? 6.573 29.336 -26.444 1.00 49.31 717 ASP A O 1
ATOM 5614 N N . ARG A 1 718 ? 4.980 27.773 -26.241 1.00 51.91 718 ARG A N 1
ATOM 5615 C CA . ARG A 1 718 ? 4.963 27.758 -24.766 1.00 51.91 718 ARG A CA 1
ATOM 5616 C C . ARG A 1 718 ? 5.051 26.341 -24.195 1.00 51.91 718 ARG A C 1
ATOM 5618 O O . ARG A 1 718 ? 4.237 25.481 -24.505 1.00 51.91 718 ARG A O 1
ATOM 5625 N N . ASP A 1 719 ? 6.008 26.138 -23.293 1.00 51.44 719 ASP A N 1
ATOM 5626 C CA . ASP A 1 719 ? 6.350 24.864 -22.634 1.00 51.44 719 ASP A CA 1
ATOM 5627 C C . ASP A 1 719 ? 5.424 24.501 -21.439 1.00 51.44 719 ASP A C 1
ATOM 5629 O O . ASP A 1 719 ? 5.834 23.803 -20.514 1.00 51.44 719 ASP A O 1
ATOM 5633 N N . GLN A 1 720 ? 4.169 24.970 -21.424 1.00 52.69 720 GLN A N 1
ATOM 5634 C CA . GLN A 1 720 ? 3.220 24.754 -20.316 1.00 52.69 720 GLN A CA 1
ATOM 5635 C C . GLN A 1 720 ? 2.409 23.463 -20.514 1.00 52.69 720 GLN A C 1
ATOM 5637 O O . GLN A 1 720 ? 1.244 23.493 -20.905 1.00 52.69 720 GLN A O 1
ATOM 5642 N N . LEU A 1 721 ? 3.034 22.310 -20.268 1.00 55.72 721 LEU A N 1
ATOM 5643 C CA . LEU A 1 721 ? 2.359 21.003 -20.343 1.00 55.72 721 LEU A CA 1
ATOM 5644 C C . LEU A 1 721 ? 1.588 20.624 -19.077 1.00 55.72 721 LEU A C 1
ATOM 5646 O O . LEU A 1 721 ? 0.764 19.718 -19.143 1.00 55.72 721 LEU A O 1
ATOM 5650 N N . ASP A 1 722 ? 1.838 21.293 -17.952 1.00 53.22 722 ASP A N 1
ATOM 5651 C CA . ASP A 1 722 ? 1.319 20.853 -16.653 1.00 53.22 722 ASP A CA 1
ATOM 5652 C C . ASP A 1 722 ? -0.186 21.130 -16.460 1.00 53.22 722 ASP A C 1
ATOM 5654 O O . ASP A 1 722 ? -0.807 20.500 -15.608 1.00 53.22 722 ASP A O 1
ATOM 5658 N N . GLU A 1 723 ? -0.799 21.984 -17.294 1.00 51.44 723 GLU A N 1
ATOM 5659 C CA . GLU A 1 723 ? -2.228 22.338 -17.184 1.00 51.44 723 GLU A CA 1
ATOM 5660 C C . GLU A 1 723 ? -3.074 21.994 -18.431 1.00 51.44 723 GLU A C 1
ATOM 5662 O O . GLU A 1 723 ? -4.280 21.802 -18.302 1.00 51.44 723 GLU A O 1
ATOM 5667 N N . ASN A 1 724 ? -2.478 21.841 -19.626 1.00 59.72 724 ASN A N 1
ATOM 5668 C CA . ASN A 1 724 ? -3.219 21.754 -20.901 1.00 59.72 724 ASN A CA 1
ATOM 5669 C C . ASN A 1 724 ? -2.780 20.586 -21.812 1.00 59.72 724 ASN A C 1
ATOM 5671 O O . ASN A 1 724 ? -2.429 20.779 -22.979 1.00 59.72 724 ASN A O 1
ATOM 5675 N N . ILE A 1 725 ? -2.801 19.350 -21.301 1.00 72.25 725 ILE A N 1
ATOM 5676 C CA . ILE A 1 725 ? -2.591 18.145 -22.126 1.00 72.25 725 ILE A CA 1
ATOM 5677 C C . ILE A 1 725 ? -3.850 17.856 -22.959 1.00 72.25 725 ILE A C 1
ATOM 5679 O O . ILE A 1 725 ? -4.938 17.665 -22.412 1.00 72.25 725 ILE A O 1
ATOM 5683 N N . GLN A 1 726 ? -3.698 17.739 -24.282 1.00 75.44 726 GLN A N 1
ATOM 5684 C CA . GLN A 1 726 ? -4.780 17.310 -25.169 1.00 75.44 726 GLN A CA 1
ATOM 5685 C C . GLN A 1 726 ? -4.914 15.777 -25.149 1.00 75.44 726 GLN A C 1
ATOM 5687 O O . GLN A 1 726 ? -4.214 15.069 -25.870 1.00 75.44 726 GLN A O 1
ATOM 5692 N N . TRP A 1 727 ? -5.818 15.258 -24.316 1.00 82.69 727 TRP A N 1
ATOM 5693 C CA . TRP A 1 727 ? -6.141 13.827 -24.271 1.00 82.69 727 TRP A CA 1
ATOM 5694 C C . TRP A 1 727 ? -6.938 13.382 -25.501 1.00 82.69 727 TRP A C 1
ATOM 5696 O O . TRP A 1 727 ? -7.802 14.110 -25.991 1.00 82.69 727 TRP A O 1
ATOM 5706 N N . VAL A 1 728 ? -6.679 12.160 -25.968 1.00 83.25 728 VAL A N 1
ATOM 5707 C CA . VAL A 1 728 ? -7.396 11.559 -27.099 1.00 83.25 728 VAL A CA 1
ATOM 5708 C C . VAL A 1 728 ? -8.788 11.129 -26.635 1.00 83.25 728 VAL A C 1
ATOM 5710 O O . VAL A 1 728 ? -8.961 10.624 -25.518 1.00 83.25 728 VAL A O 1
ATOM 5713 N N . SER A 1 729 ? -9.797 11.349 -27.475 1.00 80.25 729 SER A N 1
ATOM 5714 C CA . SER A 1 729 ? -11.174 10.968 -27.154 1.00 80.25 729 SER A CA 1
ATOM 5715 C C . SER A 1 729 ? -11.339 9.442 -27.130 1.00 80.25 729 SER A C 1
ATOM 5717 O O . SER A 1 729 ? -10.659 8.719 -27.859 1.00 80.25 729 SER A O 1
ATOM 5719 N N . VAL A 1 730 ? -12.259 8.932 -26.303 1.00 78.38 730 VAL A N 1
ATOM 5720 C CA . VAL A 1 730 ? -12.533 7.481 -26.221 1.00 78.38 730 VAL A CA 1
ATOM 5721 C C . VAL A 1 730 ? -12.977 6.928 -27.585 1.00 78.38 730 VAL A C 1
ATOM 5723 O O . VAL A 1 730 ? -12.566 5.836 -27.963 1.00 78.38 730 VAL A O 1
ATOM 5726 N N . GLU A 1 731 ? -13.706 7.725 -28.373 1.00 73.69 731 GLU A N 1
ATOM 5727 C CA . GLU A 1 731 ? -14.175 7.370 -29.722 1.00 73.69 731 GLU A CA 1
ATOM 5728 C C . GLU A 1 731 ? -13.039 7.114 -30.731 1.00 73.69 731 GLU A C 1
ATOM 5730 O O . GLU A 1 731 ? -13.207 6.337 -31.669 1.00 73.69 731 GLU A O 1
ATOM 5735 N N . GLU A 1 732 ? -11.881 7.758 -30.563 1.00 74.69 732 GLU A N 1
ATOM 5736 C CA . GLU A 1 732 ? -10.715 7.577 -31.441 1.00 74.69 732 GLU A CA 1
ATOM 5737 C C . GLU A 1 732 ? -9.860 6.362 -31.045 1.00 74.69 732 GLU A C 1
ATOM 5739 O O . GLU A 1 732 ? -9.147 5.795 -31.888 1.00 74.69 732 GLU A O 1
ATOM 5744 N N . ILE A 1 733 ? -9.939 5.965 -29.769 1.00 78.19 733 ILE A N 1
ATOM 5745 C CA . ILE A 1 733 ? -9.212 4.837 -29.177 1.00 78.19 733 ILE A CA 1
ATOM 5746 C C . ILE A 1 733 ? -9.967 3.531 -29.415 1.00 78.19 733 ILE A C 1
ATOM 5748 O O . ILE A 1 733 ? -9.353 2.561 -29.866 1.00 78.19 733 ILE A O 1
ATOM 5752 N N . GLU A 1 734 ? -11.273 3.514 -29.140 1.00 70.81 734 GLU A N 1
ATOM 5753 C CA . GLU A 1 734 ? -12.114 2.329 -29.273 1.00 70.81 734 GLU A CA 1
ATOM 5754 C C . GLU A 1 734 ? -12.314 1.937 -30.743 1.00 70.81 734 GLU A C 1
ATOM 5756 O O . GLU A 1 734 ? -12.536 2.750 -31.645 1.00 70.81 734 GLU A O 1
ATOM 5761 N N . GLU A 1 735 ? -12.235 0.636 -31.004 1.00 61.94 735 GLU A N 1
ATOM 5762 C CA . GLU A 1 735 ? -12.632 0.081 -32.285 1.00 61.94 735 GLU A CA 1
ATOM 5763 C C . GLU A 1 735 ? -14.158 -0.014 -32.337 1.00 61.94 735 GLU A C 1
ATOM 5765 O O . GLU A 1 735 ? -14.766 -0.715 -31.532 1.00 61.94 735 GLU A O 1
ATOM 5770 N N . ARG A 1 736 ? -14.799 0.616 -33.332 1.00 52.75 736 ARG A N 1
ATOM 5771 C CA . ARG A 1 736 ? -16.136 0.191 -33.775 1.00 52.75 736 ARG A CA 1
ATOM 5772 C C . ARG A 1 736 ? -16.021 -1.207 -34.387 1.00 52.75 736 ARG A C 1
ATOM 5774 O O . ARG A 1 736 ? -15.986 -1.348 -35.605 1.00 52.75 736 ARG A O 1
ATOM 5781 N N . TRP A 1 737 ? -15.912 -2.236 -33.559 1.00 37.09 737 TRP A N 1
ATOM 5782 C CA . TRP A 1 737 ? -16.067 -3.622 -33.978 1.00 37.09 737 TRP A CA 1
ATOM 5783 C C . TRP A 1 737 ? -17.438 -4.123 -33.525 1.00 37.09 737 TRP A C 1
ATOM 5785 O O . TRP A 1 737 ? -17.752 -4.120 -32.339 1.00 37.09 737 TRP A O 1
ATOM 5795 N N . SER A 1 738 ? -18.218 -4.565 -34.518 1.00 34.00 738 SER A N 1
ATOM 5796 C CA . SER A 1 738 ? -19.589 -5.106 -34.504 1.00 34.00 738 SER A CA 1
ATOM 5797 C C . SER A 1 738 ? -20.751 -4.101 -34.663 1.00 34.00 738 SER A C 1
ATOM 5799 O O . SER A 1 738 ? -21.107 -3.361 -33.754 1.00 34.00 738 SER A O 1
ATOM 5801 N N . GLY A 1 739 ? -21.388 -4.129 -35.847 1.00 30.89 739 GLY A N 1
ATOM 5802 C CA . GLY A 1 739 ? -22.820 -3.820 -35.981 1.00 30.89 739 GLY A CA 1
ATOM 5803 C C . GLY A 1 739 ? -23.262 -2.675 -36.899 1.00 30.89 739 GLY A C 1
ATOM 5804 O O . GLY A 1 739 ? -24.464 -2.487 -37.035 1.00 30.89 739 GLY A O 1
ATOM 5805 N N . ALA A 1 740 ? -22.371 -1.926 -37.553 1.00 29.34 740 ALA A N 1
ATOM 5806 C CA . ALA A 1 740 ? -22.800 -0.994 -38.600 1.00 29.34 740 ALA A CA 1
ATOM 5807 C C . ALA A 1 740 ? -22.640 -1.669 -39.964 1.00 29.34 740 ALA A C 1
ATOM 5809 O O . ALA A 1 740 ? -21.549 -1.679 -40.536 1.00 29.34 740 ALA A O 1
ATOM 5810 N N . GLU A 1 741 ? -23.726 -2.265 -40.458 1.00 28.44 741 GLU A N 1
ATOM 5811 C CA . GLU A 1 741 ? -23.868 -2.564 -41.879 1.00 28.44 741 GLU A CA 1
ATOM 5812 C C . GLU A 1 741 ? -23.436 -1.334 -42.680 1.00 28.44 741 GLU A C 1
ATOM 5814 O O . GLU A 1 741 ? -23.912 -0.221 -42.448 1.00 28.44 741 GLU A O 1
ATOM 5819 N N . ILE A 1 742 ? -22.515 -1.544 -43.619 1.00 40.72 742 ILE A N 1
ATOM 5820 C CA . ILE A 1 742 ? -22.192 -0.583 -44.668 1.00 40.72 742 ILE A CA 1
ATOM 5821 C C . ILE A 1 742 ? -23.440 -0.503 -45.552 1.00 40.72 742 ILE A C 1
ATOM 5823 O O . ILE A 1 742 ? -23.547 -1.190 -46.564 1.00 40.72 742 ILE A O 1
ATOM 5827 N N . SER A 1 743 ? -24.428 0.280 -45.133 1.00 29.41 743 SER A N 1
ATOM 5828 C CA . SER A 1 743 ? -25.613 0.571 -45.922 1.00 29.41 743 SER A CA 1
ATOM 5829 C C . SER A 1 743 ? -25.648 2.064 -46.243 1.00 29.41 743 SER A C 1
ATOM 5831 O O . SER A 1 743 ? -25.731 2.930 -45.380 1.00 29.41 743 SER A O 1
ATOM 5833 N N . THR A 1 744 ? -25.591 2.316 -47.551 1.00 30.69 744 THR A N 1
ATOM 5834 C CA . THR A 1 744 ? -25.977 3.541 -48.268 1.00 30.69 744 THR A CA 1
ATOM 5835 C C . THR A 1 744 ? -25.011 4.740 -48.263 1.00 30.69 744 THR A C 1
ATOM 5837 O O . THR A 1 744 ? -24.983 5.541 -47.345 1.00 30.69 744 THR A O 1
ATOM 5840 N N . LEU A 1 745 ? -24.307 4.847 -49.404 1.00 30.62 745 LEU A N 1
ATOM 5841 C CA . LEU A 1 745 ? -23.753 6.024 -50.104 1.00 30.62 745 LEU A CA 1
ATOM 5842 C C . LEU A 1 745 ? -22.737 6.954 -49.388 1.00 30.62 745 LEU A C 1
ATOM 5844 O O . LEU A 1 745 ? -22.877 7.281 -48.216 1.00 30.62 745 LEU A O 1
ATOM 5848 N N . PRO A 1 746 ? -21.680 7.402 -50.106 1.00 37.62 746 PRO A N 1
ATOM 5849 C CA . PRO A 1 746 ? -20.587 8.166 -49.526 1.00 37.62 746 PRO A CA 1
ATOM 5850 C C . PRO A 1 746 ? -20.939 9.656 -49.495 1.00 37.62 746 PRO A C 1
ATOM 5852 O O . PRO A 1 746 ? -20.795 10.352 -50.499 1.00 37.62 746 PRO A O 1
ATOM 5855 N N . ASP A 1 747 ? -21.340 10.170 -48.338 1.00 28.98 747 ASP A N 1
ATOM 5856 C CA . ASP A 1 747 ? -21.335 11.616 -48.119 1.00 28.98 747 ASP A CA 1
ATOM 5857 C C . ASP A 1 747 ? -19.883 12.109 -48.005 1.00 28.98 747 ASP A C 1
ATOM 5859 O O . ASP A 1 747 ? -19.170 11.886 -47.022 1.00 28.98 747 ASP A O 1
ATOM 5863 N N . VAL A 1 748 ? -19.431 12.772 -49.068 1.00 40.16 748 VAL A N 1
ATOM 5864 C CA . VAL A 1 748 ? -18.212 13.584 -49.115 1.00 40.16 748 VAL A CA 1
ATOM 5865 C C . VAL A 1 748 ? -18.493 14.850 -48.293 1.00 40.16 748 VAL A C 1
ATOM 5867 O O . VAL A 1 748 ? -19.262 15.701 -48.734 1.00 40.16 748 VAL A O 1
ATOM 5870 N N . PRO A 1 749 ? -17.924 14.960 -47.077 1.00 35.41 749 PRO A N 1
ATOM 5871 C CA . PRO A 1 749 ? -16.602 15.564 -46.941 1.00 35.41 749 PRO A CA 1
ATOM 5872 C C . PRO A 1 749 ? -15.739 14.810 -45.911 1.00 35.41 749 PRO A C 1
ATOM 5874 O O . PRO A 1 749 ? -15.669 15.157 -44.735 1.00 35.41 749 PRO A O 1
ATOM 5877 N N . ARG A 1 750 ? -15.045 13.761 -46.360 1.00 36.31 750 ARG A N 1
ATOM 5878 C CA . ARG A 1 750 ? -13.924 13.125 -45.632 1.00 36.31 750 ARG A CA 1
ATOM 5879 C C . ARG A 1 750 ? -12.698 12.933 -46.527 1.00 36.31 750 ARG A C 1
ATOM 5881 O O . ARG A 1 750 ? -11.931 11.987 -46.357 1.00 36.31 750 ARG A O 1
ATOM 5888 N N . LEU A 1 751 ? -12.524 13.824 -47.501 1.00 40.62 751 LEU A N 1
ATOM 5889 C CA . LEU A 1 751 ? -11.325 13.866 -48.326 1.00 40.62 751 LEU A CA 1
ATOM 5890 C C . LEU A 1 751 ? -10.365 14.910 -47.741 1.00 40.62 751 LEU A C 1
ATOM 5892 O O . LEU A 1 751 ? -10.736 16.067 -47.579 1.00 40.62 751 LEU A O 1
ATOM 5896 N N . VAL A 1 752 ? -9.142 14.443 -47.467 1.00 33.16 752 VAL A N 1
ATOM 5897 C CA . VAL A 1 752 ? -7.994 15.096 -46.805 1.00 33.16 752 VAL A CA 1
ATOM 5898 C C . VAL A 1 752 ? -8.054 15.077 -45.265 1.00 33.16 752 VAL A C 1
ATOM 5900 O O . VAL A 1 752 ? -8.781 15.838 -44.641 1.00 33.16 752 VAL A O 1
ATOM 5903 N N . GLY A 1 753 ? -7.250 14.198 -44.643 1.00 46.34 753 GLY A N 1
ATOM 5904 C CA . GLY A 1 753 ? -7.042 14.168 -43.184 1.00 46.34 753 GLY A CA 1
ATOM 5905 C C . GLY A 1 753 ? -7.797 13.082 -42.404 1.00 46.34 753 GLY A C 1
ATOM 5906 O O . GLY A 1 753 ? -8.117 13.287 -41.239 1.00 46.34 753 GLY A O 1
ATOM 5907 N N . SER A 1 754 ? -8.094 11.917 -42.996 1.00 47.44 754 SER A N 1
ATOM 5908 C CA . SER A 1 754 ? -8.754 10.815 -42.282 1.00 47.44 754 SER A CA 1
ATOM 5909 C C . SER A 1 754 ? -7.876 10.298 -41.129 1.00 47.44 754 SER A C 1
ATOM 5911 O O . SER A 1 754 ? -7.030 9.426 -41.336 1.00 47.44 754 SER A O 1
ATOM 5913 N N . GLY A 1 755 ? -8.093 10.801 -39.909 1.00 52.53 755 GLY A N 1
ATOM 5914 C CA . GLY A 1 755 ? -7.361 10.473 -38.672 1.00 52.53 755 GLY A CA 1
ATOM 5915 C C . GLY A 1 755 ? -7.369 8.997 -38.238 1.00 52.53 755 GLY A C 1
ATOM 5916 O O . GLY A 1 755 ? -6.976 8.689 -37.117 1.00 52.53 755 GLY A O 1
ATOM 5917 N N . HIS A 1 756 ? -7.817 8.083 -39.103 1.00 57.62 756 HIS A N 1
ATOM 5918 C CA . HIS A 1 756 ? -7.876 6.636 -38.894 1.00 57.62 756 HIS A CA 1
ATOM 5919 C C . HIS A 1 756 ? -6.592 5.913 -39.345 1.00 57.62 756 HIS A C 1
ATOM 5921 O O . HIS A 1 756 ? -6.246 4.888 -38.764 1.00 57.62 756 HIS A O 1
ATOM 5927 N N . SER A 1 757 ? -5.865 6.449 -40.333 1.00 65.88 757 SER A N 1
ATOM 5928 C CA . SER A 1 757 ? -4.625 5.849 -40.858 1.00 65.88 757 SER A CA 1
ATOM 5929 C C . SER A 1 757 ? -3.375 6.468 -40.222 1.00 65.88 757 SER A C 1
ATOM 5931 O O . SER A 1 757 ? -3.418 7.610 -39.758 1.00 65.88 757 SER A O 1
ATOM 5933 N N . ALA A 1 758 ? -2.247 5.743 -40.215 1.00 67.75 758 ALA A N 1
ATOM 5934 C CA . ALA A 1 758 ? -0.949 6.324 -39.850 1.00 67.75 758 ALA A CA 1
ATOM 5935 C C . ALA A 1 758 ? -0.632 7.528 -40.758 1.00 67.75 758 ALA A C 1
ATOM 5937 O O . ALA A 1 758 ? -0.807 7.459 -41.975 1.00 67.75 758 ALA A O 1
ATOM 5938 N N . GLY A 1 759 ? -0.211 8.637 -40.154 1.00 70.50 759 GLY A N 1
ATOM 5939 C CA . GLY A 1 759 ? -0.030 9.940 -40.793 1.00 70.50 759 GLY A CA 1
ATOM 5940 C C . GLY A 1 759 ? -1.262 10.855 -40.736 1.00 70.50 759 GLY A C 1
ATOM 5941 O O . GLY A 1 759 ? -1.157 12.025 -41.095 1.00 70.50 759 GLY A O 1
ATOM 5942 N N . GLY A 1 760 ? -2.417 10.370 -40.268 1.00 74.88 760 GLY A N 1
ATOM 5943 C CA . GLY A 1 760 ? -3.632 11.173 -40.109 1.00 74.88 760 GLY A CA 1
ATOM 5944 C C . GLY A 1 760 ? -3.557 12.132 -38.918 1.00 74.88 760 GLY A C 1
ATOM 5945 O O . GLY A 1 760 ? -3.070 11.771 -37.847 1.00 74.88 760 GLY A O 1
ATOM 5946 N N . VAL A 1 761 ? -4.060 13.350 -39.100 1.00 73.44 761 VAL A N 1
ATOM 5947 C CA . VAL A 1 761 ? -4.056 14.408 -38.083 1.00 73.44 761 VAL A CA 1
ATOM 5948 C C . VAL A 1 761 ? -5.392 14.435 -37.334 1.00 73.44 761 VAL A C 1
ATOM 5950 O O . VAL A 1 761 ? -6.442 14.260 -37.950 1.00 73.44 761 VAL A O 1
ATOM 5953 N N . ILE A 1 762 ? -5.356 14.634 -36.016 1.00 69.12 762 ILE A N 1
ATOM 5954 C CA . ILE A 1 762 ? -6.538 14.746 -35.154 1.00 69.12 762 ILE A CA 1
ATOM 5955 C C . ILE A 1 762 ? -6.893 16.223 -34.961 1.00 69.12 762 ILE A C 1
ATOM 5957 O O . ILE A 1 762 ? -6.088 17.010 -34.463 1.00 69.12 762 ILE A O 1
ATOM 5961 N N . GLY A 1 763 ? -8.118 16.594 -35.335 1.00 59.03 763 GLY A N 1
ATOM 5962 C CA . GLY A 1 763 ? -8.670 17.935 -35.142 1.00 59.03 763 GLY A CA 1
ATOM 5963 C C . GLY A 1 763 ? -9.772 18.261 -36.152 1.00 59.03 763 GLY A C 1
ATOM 5964 O O . GLY A 1 763 ? -9.789 17.728 -37.257 1.00 59.03 763 GLY A O 1
ATOM 5965 N N . ARG A 1 764 ? -10.704 19.149 -35.779 1.00 45.50 764 ARG A N 1
ATOM 5966 C CA . ARG A 1 764 ? -11.765 19.645 -36.684 1.00 45.50 764 ARG A CA 1
ATOM 5967 C C . ARG A 1 764 ? -11.233 20.583 -37.778 1.00 45.50 764 ARG A C 1
ATOM 5969 O O . ARG A 1 764 ? -11.917 20.784 -38.775 1.00 45.50 764 ARG A O 1
ATOM 5976 N N . THR A 1 765 ? -10.022 21.113 -37.602 1.00 44.16 765 THR A N 1
ATOM 5977 C CA . THR A 1 765 ? -9.384 22.081 -38.502 1.00 44.16 765 THR A CA 1
ATOM 5978 C C . THR A 1 765 ? -7.974 21.601 -38.852 1.00 44.16 765 THR A C 1
ATOM 5980 O O . THR A 1 765 ? -7.220 21.178 -37.974 1.00 44.16 765 THR A O 1
ATOM 5983 N N . VAL A 1 766 ? -7.610 21.650 -40.135 1.00 45.12 766 VAL A N 1
ATOM 5984 C CA . VAL A 1 766 ? -6.264 21.309 -40.615 1.00 45.12 766 VAL A CA 1
ATOM 5985 C C . VAL A 1 766 ? -5.423 22.591 -40.634 1.00 45.12 766 VAL A C 1
ATOM 5987 O O . VAL A 1 766 ? -5.674 23.469 -41.452 1.00 45.12 766 VAL A O 1
ATOM 5990 N N . GLY A 1 767 ? -4.462 22.712 -39.714 1.00 47.62 767 GLY A N 1
ATOM 5991 C CA . GLY A 1 767 ? -3.561 23.867 -39.574 1.00 47.62 767 GLY A CA 1
ATOM 5992 C C . GLY A 1 767 ? -3.488 24.376 -38.125 1.00 47.62 767 GLY A C 1
ATOM 5993 O O . GLY A 1 767 ? -4.349 24.016 -37.318 1.00 47.62 767 GLY A O 1
ATOM 5994 N N . PRO A 1 768 ? -2.477 25.187 -37.756 1.00 43.22 768 PRO A N 1
ATOM 5995 C CA . PRO A 1 768 ? -2.387 25.776 -36.423 1.00 43.22 768 PRO A CA 1
ATOM 5996 C C . PRO A 1 768 ? -3.561 26.742 -36.214 1.00 43.22 768 PRO A C 1
ATOM 5998 O O . PRO A 1 768 ? -3.581 27.841 -36.763 1.00 43.22 768 PRO A O 1
ATOM 6001 N N . SER A 1 769 ? -4.570 26.330 -35.446 1.00 40.88 769 SER A N 1
ATOM 6002 C CA . SER A 1 769 ? -5.656 27.229 -35.055 1.00 40.88 769 SER A CA 1
ATOM 6003 C C . SER A 1 769 ? -5.127 28.182 -33.985 1.00 40.88 769 SER A C 1
ATOM 6005 O O . SER A 1 769 ? -4.856 27.761 -32.858 1.00 40.88 769 SER A O 1
ATOM 6007 N N . ALA A 1 770 ? -4.964 29.458 -34.341 1.00 44.50 770 ALA A N 1
ATOM 6008 C CA . ALA A 1 770 ? -4.475 30.510 -33.447 1.00 44.50 770 ALA A CA 1
ATOM 6009 C C . ALA A 1 770 ? -5.354 30.702 -32.189 1.00 44.50 770 ALA A C 1
ATOM 6011 O O . ALA A 1 770 ? -4.874 31.221 -31.185 1.00 44.50 770 ALA A O 1
ATOM 6012 N N . ASP A 1 771 ? -6.602 30.223 -32.216 1.00 42.66 771 ASP A N 1
ATOM 6013 C CA . ASP A 1 771 ? -7.606 30.486 -31.177 1.00 42.66 771 ASP A CA 1
ATOM 6014 C C . ASP A 1 771 ? -7.522 29.574 -29.936 1.00 42.66 771 ASP A C 1
ATOM 6016 O O . ASP A 1 771 ? -8.102 29.905 -28.905 1.00 42.66 771 ASP A O 1
ATOM 6020 N N . THR A 1 772 ? -6.813 28.436 -29.991 1.00 49.03 772 THR A N 1
ATOM 6021 C CA . THR A 1 772 ? -6.777 27.455 -28.875 1.00 49.03 772 THR A CA 1
ATOM 6022 C C . THR A 1 772 ? -5.404 27.229 -28.244 1.00 49.03 772 THR A C 1
ATOM 6024 O O . THR A 1 772 ? -5.334 26.608 -27.189 1.00 49.03 772 THR A O 1
ATOM 6027 N N . GLY A 1 773 ? -4.305 27.679 -28.861 1.00 49.56 773 GLY A N 1
ATOM 6028 C CA . GLY A 1 773 ? -2.943 27.493 -28.325 1.00 49.56 773 GLY A CA 1
ATOM 6029 C C . GLY A 1 773 ? -2.459 26.033 -28.184 1.00 49.56 773 GLY A C 1
ATOM 6030 O O . GLY A 1 773 ? -1.349 25.809 -27.710 1.00 49.56 773 GLY A O 1
ATOM 6031 N N . LEU A 1 774 ? -3.26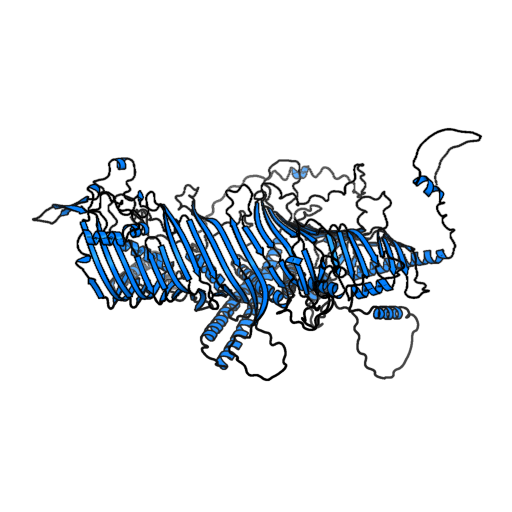2 25.042 -28.592 1.00 55.59 774 LEU A N 1
ATOM 6032 C CA . LEU A 1 774 ? -2.963 23.609 -28.495 1.00 55.59 774 LEU A CA 1
ATOM 6033 C C . LEU A 1 774 ? -2.194 23.106 -29.728 1.00 55.59 774 LEU A C 1
ATOM 6035 O O . LEU A 1 774 ? -2.543 23.421 -30.867 1.00 55.59 774 LEU A O 1
ATOM 6039 N N . ALA A 1 775 ? -1.155 22.299 -29.496 1.00 63.88 775 ALA A N 1
ATOM 6040 C CA . ALA A 1 775 ? -0.355 21.680 -30.551 1.00 63.88 775 ALA A CA 1
ATOM 6041 C C . ALA A 1 775 ? -1.146 20.584 -31.285 1.00 63.88 775 ALA A C 1
ATOM 6043 O O . ALA A 1 775 ? -1.722 19.697 -30.663 1.00 63.88 775 ALA A O 1
ATOM 6044 N N . GLN A 1 776 ? -1.134 20.615 -32.617 1.00 75.31 776 GLN A N 1
ATOM 6045 C CA . GLN A 1 776 ? -1.835 19.644 -33.456 1.00 75.31 776 GLN A CA 1
ATOM 6046 C C . GLN A 1 776 ? -1.225 18.232 -33.314 1.00 75.31 776 GLN A C 1
ATOM 6048 O O . GLN A 1 776 ? -0.008 18.072 -33.447 1.00 75.31 776 GLN A O 1
ATOM 6053 N N . LEU A 1 777 ? -2.057 17.211 -33.065 1.00 80.00 777 LEU A N 1
ATOM 6054 C CA . LEU A 1 777 ? -1.640 15.812 -32.885 1.00 80.00 777 LEU A CA 1
ATOM 6055 C C . LEU A 1 777 ? -1.803 14.996 -34.176 1.00 80.00 777 LEU A C 1
ATOM 6057 O O . LEU A 1 777 ? -2.833 15.070 -34.840 1.00 80.00 777 LEU A O 1
ATOM 6061 N N . GLN A 1 778 ? -0.819 14.160 -34.501 1.00 84.62 778 GLN A N 1
ATOM 6062 C CA . GLN A 1 778 ? -0.843 13.223 -35.627 1.00 84.62 778 GLN A CA 1
ATOM 6063 C C . GLN A 1 778 ? -0.642 11.790 -35.142 1.00 84.62 778 GLN A C 1
ATOM 6065 O O . GLN A 1 778 ? 0.191 11.526 -34.275 1.00 84.62 778 GLN A O 1
ATOM 6070 N N . ARG A 1 779 ? -1.389 10.850 -35.726 1.00 85.69 779 ARG A N 1
ATOM 6071 C CA . ARG A 1 779 ? -1.233 9.410 -35.496 1.00 85.69 779 ARG A CA 1
ATOM 6072 C C . ARG A 1 779 ? 0.035 8.919 -36.191 1.00 85.69 779 ARG A C 1
ATOM 6074 O O . ARG A 1 779 ? 0.056 8.825 -37.414 1.00 85.69 779 ARG A O 1
ATOM 6081 N N . ILE A 1 780 ? 1.067 8.569 -35.434 1.00 87.81 780 ILE A N 1
ATOM 6082 C CA . ILE A 1 780 ? 2.327 8.037 -35.971 1.00 87.81 780 ILE A CA 1
ATOM 6083 C C . ILE A 1 780 ? 2.237 6.535 -36.203 1.00 87.81 780 ILE A C 1
ATOM 6085 O O . ILE A 1 780 ? 2.648 6.054 -37.254 1.00 87.81 780 ILE A O 1
ATOM 6089 N N . VAL A 1 781 ? 1.721 5.789 -35.225 1.00 86.38 781 VAL A N 1
ATOM 6090 C CA . VAL A 1 781 ? 1.606 4.327 -35.311 1.00 86.38 781 VAL A CA 1
ATOM 6091 C C . VAL A 1 781 ? 0.138 3.953 -35.344 1.00 86.38 781 VAL A C 1
ATOM 6093 O O . VAL A 1 781 ? -0.639 4.371 -34.478 1.00 86.38 781 VAL A O 1
ATOM 6096 N N . SER A 1 782 ? -0.247 3.209 -36.381 1.00 82.31 782 SER A N 1
ATOM 6097 C CA . SER A 1 782 ? -1.611 2.698 -36.508 1.00 82.31 782 SER A CA 1
ATOM 6098 C C . SER A 1 782 ? -1.835 1.478 -35.606 1.00 82.31 782 SER A C 1
ATOM 6100 O O . SER A 1 782 ? -0.886 0.928 -35.058 1.00 82.31 782 SER A O 1
ATOM 6102 N N . ARG A 1 783 ? -3.109 1.102 -35.428 1.00 80.75 783 ARG A N 1
ATOM 6103 C CA . ARG A 1 783 ? -3.594 0.067 -34.501 1.00 80.75 783 ARG A CA 1
ATOM 6104 C C . ARG A 1 783 ? -2.782 -1.224 -34.613 1.00 80.75 783 ARG A C 1
ATOM 6106 O O . ARG A 1 783 ? -3.066 -2.059 -35.466 1.00 80.75 783 ARG A O 1
ATOM 6113 N N . CYS A 1 784 ? -1.814 -1.400 -33.723 1.00 83.50 784 CYS A N 1
ATOM 6114 C CA . CYS A 1 784 ? -0.994 -2.598 -33.672 1.00 83.50 784 CYS A CA 1
ATOM 6115 C C . CYS A 1 784 ? -1.400 -3.478 -32.486 1.00 83.50 784 CYS A C 1
ATOM 6117 O O . CYS A 1 784 ? -1.838 -2.996 -31.437 1.00 83.50 784 CYS A O 1
ATOM 6119 N N . ALA A 1 785 ? -1.282 -4.790 -32.675 1.00 85.62 785 ALA A N 1
ATOM 6120 C CA . ALA A 1 785 ? -1.395 -5.764 -31.601 1.00 85.62 785 ALA A CA 1
ATOM 6121 C C . ALA A 1 785 ? 0.014 -6.128 -31.120 1.00 85.62 785 ALA A C 1
ATOM 6123 O O . ALA A 1 785 ? 0.901 -6.410 -31.936 1.00 85.62 785 ALA A O 1
ATOM 6124 N N . CYS A 1 786 ? 0.215 -6.098 -29.805 1.00 87.12 786 CYS A N 1
ATOM 6125 C CA . CYS A 1 786 ? 1.474 -6.455 -29.165 1.00 87.12 786 CYS A CA 1
ATOM 6126 C C . CYS A 1 786 ? 1.223 -7.480 -28.063 1.00 87.12 786 CYS A C 1
ATOM 6128 O O . CYS A 1 786 ? 0.363 -7.277 -27.210 1.00 87.12 786 CYS A O 1
ATOM 6130 N N . GLU A 1 787 ? 1.988 -8.563 -28.059 1.00 89.75 787 GLU A N 1
ATOM 6131 C CA . GLU A 1 787 ? 1.920 -9.598 -27.034 1.00 89.75 787 GLU A CA 1
ATOM 6132 C C . GLU A 1 787 ? 3.286 -9.796 -26.390 1.00 89.75 787 GLU A C 1
ATOM 6134 O O . GLU A 1 787 ? 4.320 -9.749 -27.058 1.00 89.75 787 GLU A O 1
ATOM 6139 N N . PHE A 1 788 ? 3.305 -10.058 -25.088 1.00 89.50 788 PHE A N 1
ATOM 6140 C CA . PHE A 1 788 ? 4.519 -10.451 -24.390 1.00 89.50 788 PHE A CA 1
ATOM 6141 C C . PHE A 1 788 ? 4.284 -11.662 -23.497 1.00 89.50 788 PHE A C 1
ATOM 6143 O O . PHE A 1 788 ? 3.212 -11.841 -22.921 1.00 89.50 788 PHE A O 1
ATOM 6150 N N . TYR A 1 789 ? 5.322 -12.475 -23.346 1.00 86.44 789 TYR A N 1
ATOM 6151 C CA . TYR A 1 789 ? 5.313 -13.685 -22.538 1.00 86.44 789 TYR A CA 1
ATOM 6152 C C . TYR A 1 789 ? 6.585 -13.724 -21.700 1.00 86.44 789 TYR A C 1
ATOM 6154 O O . TYR A 1 789 ? 7.686 -13.615 -22.228 1.00 86.44 789 TYR A O 1
ATOM 6162 N N . TYR A 1 790 ? 6.444 -13.880 -20.393 1.00 87.44 790 TYR A N 1
ATOM 6163 C CA . TYR A 1 790 ? 7.536 -14.089 -19.457 1.00 87.44 790 TYR A CA 1
ATOM 6164 C C . TYR A 1 790 ? 7.263 -15.367 -18.677 1.00 87.44 790 TYR A C 1
ATOM 6166 O O . TYR A 1 790 ? 6.285 -15.433 -17.936 1.00 87.44 790 TYR A O 1
ATOM 6174 N N . VAL A 1 791 ? 8.112 -16.374 -18.826 1.00 83.12 791 VAL A N 1
ATOM 6175 C CA .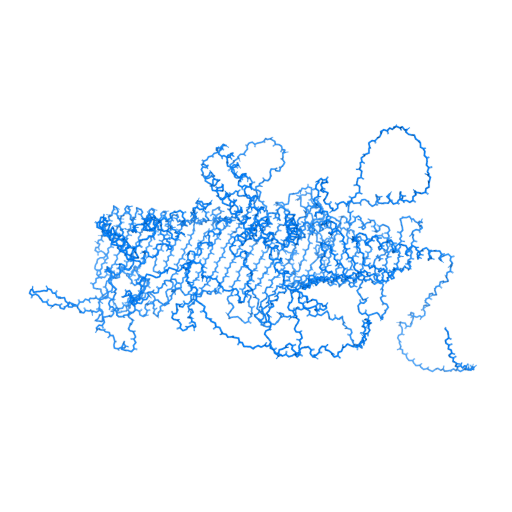 VAL A 1 791 ? 8.003 -17.638 -18.095 1.00 83.12 791 VAL A CA 1
ATOM 6176 C C . VAL A 1 791 ? 9.202 -17.750 -17.176 1.00 83.12 791 VAL A C 1
ATOM 6178 O O . VAL A 1 791 ? 10.336 -17.613 -17.627 1.00 83.12 791 VAL A O 1
ATOM 6181 N N . SER A 1 792 ? 8.935 -17.992 -15.896 1.00 80.88 792 SER A N 1
ATOM 6182 C CA . SER A 1 792 ? 9.954 -18.330 -14.914 1.00 80.88 792 SER A CA 1
ATOM 6183 C C . SER A 1 792 ? 9.630 -19.681 -14.299 1.00 80.88 792 SER A C 1
ATOM 6185 O O . SER A 1 792 ? 8.517 -19.916 -13.806 1.00 80.88 792 SER A O 1
ATOM 6187 N N . GLN A 1 793 ? 10.598 -20.583 -14.382 1.00 68.38 793 GLN A N 1
ATOM 6188 C CA . GLN A 1 793 ? 10.460 -21.970 -13.971 1.00 68.38 793 GLN A CA 1
ATOM 6189 C C . GLN A 1 793 ? 11.440 -22.241 -12.832 1.00 68.38 793 GLN A C 1
ATOM 6191 O O . GLN A 1 793 ? 12.640 -22.008 -12.961 1.00 68.38 793 GLN A O 1
ATOM 6196 N N . GLU A 1 794 ? 10.929 -22.710 -11.695 1.00 58.69 794 GLU A N 1
ATOM 6197 C CA . GLU A 1 794 ? 11.786 -23.054 -10.565 1.00 58.69 794 GLU A CA 1
ATOM 6198 C C . GLU A 1 794 ? 12.404 -24.436 -10.810 1.00 58.69 794 GLU A C 1
ATOM 6200 O O . GLU A 1 794 ? 11.702 -25.414 -11.074 1.00 58.69 794 GLU A O 1
ATOM 6205 N N . SER A 1 795 ? 13.734 -24.528 -10.738 1.00 46.81 795 SER A N 1
ATOM 6206 C CA . SER A 1 795 ? 14.439 -25.803 -10.844 1.00 46.81 795 SER A CA 1
ATOM 6207 C C . SER A 1 795 ? 14.222 -26.625 -9.565 1.00 46.81 795 SER A C 1
ATOM 6209 O O . SER A 1 795 ? 14.928 -26.425 -8.571 1.00 46.81 795 SER A O 1
ATOM 6211 N N . GLU A 1 796 ? 13.276 -27.562 -9.562 1.00 42.59 796 GLU A N 1
ATOM 6212 C CA . GLU A 1 796 ? 13.342 -28.678 -8.616 1.00 42.59 796 GLU A CA 1
ATOM 6213 C C . GLU A 1 796 ? 14.428 -29.642 -9.099 1.00 42.59 796 GLU A C 1
ATOM 6215 O O . GLU A 1 796 ? 14.422 -30.082 -10.247 1.00 42.59 796 GLU A O 1
ATOM 6220 N N . SER A 1 797 ? 15.389 -29.961 -8.228 1.00 37.19 797 SER A N 1
ATOM 6221 C CA . SER A 1 797 ? 16.311 -31.070 -8.462 1.00 37.19 797 SER A CA 1
ATOM 6222 C C . SER A 1 797 ? 15.476 -32.342 -8.578 1.00 37.19 797 SER A C 1
ATOM 6224 O O . SER A 1 797 ? 14.997 -32.854 -7.563 1.00 37.19 797 SER A O 1
ATOM 6226 N N . SER A 1 798 ? 15.253 -32.810 -9.804 1.00 34.56 798 SER A N 1
ATOM 6227 C CA . SER A 1 798 ? 14.478 -34.012 -10.075 1.00 34.56 798 SER A CA 1
ATOM 6228 C C . SER A 1 798 ? 15.066 -35.174 -9.282 1.00 34.56 798 SER A C 1
ATOM 6230 O O . SER A 1 798 ? 16.208 -35.584 -9.494 1.00 34.56 798 SER A O 1
ATOM 6232 N N . THR A 1 799 ? 14.280 -35.701 -8.350 1.00 32.12 799 THR A N 1
ATOM 6233 C CA . THR A 1 799 ? 14.511 -37.035 -7.812 1.00 32.12 799 THR A CA 1
ATOM 6234 C C . THR A 1 799 ? 14.370 -38.015 -8.971 1.00 32.12 799 THR A C 1
ATOM 6236 O O . THR A 1 799 ? 13.388 -37.971 -9.713 1.00 32.12 799 THR A O 1
ATOM 6239 N N . ASN A 1 800 ? 15.397 -38.849 -9.154 1.00 37.41 800 ASN A N 1
ATOM 6240 C CA . ASN A 1 800 ? 15.466 -39.903 -10.162 1.00 37.41 800 ASN A CA 1
ATOM 6241 C C . ASN A 1 800 ? 14.153 -40.699 -10.191 1.00 37.41 800 ASN A C 1
ATOM 6243 O O . ASN A 1 800 ? 13.914 -41.553 -9.339 1.00 37.41 800 ASN A O 1
ATOM 6247 N N . THR A 1 801 ? 13.310 -40.431 -11.181 1.00 33.31 801 THR A N 1
ATOM 6248 C CA . THR A 1 801 ? 12.204 -41.306 -11.553 1.00 33.31 801 THR A CA 1
ATOM 6249 C C . THR A 1 801 ? 12.473 -41.740 -12.980 1.00 33.31 801 THR A C 1
ATOM 6251 O O . THR A 1 801 ? 12.479 -40.942 -13.912 1.00 33.31 801 THR A O 1
ATOM 6254 N N . GLY A 1 802 ? 12.823 -43.017 -13.124 1.00 39.59 802 GLY A N 1
ATOM 6255 C CA . GLY A 1 802 ? 13.068 -43.631 -14.416 1.00 39.59 802 GLY A CA 1
ATOM 6256 C C . GLY A 1 802 ? 11.773 -43.688 -15.216 1.00 39.59 802 GLY A C 1
ATOM 6257 O O . GLY A 1 802 ? 10.907 -44.508 -14.931 1.00 39.59 802 GLY A O 1
ATOM 6258 N N . ALA A 1 803 ? 11.659 -42.832 -16.222 1.00 32.91 803 ALA A N 1
ATOM 6259 C CA . ALA A 1 803 ? 10.763 -43.013 -17.353 1.00 32.91 803 ALA A CA 1
ATOM 6260 C C . ALA A 1 803 ? 11.412 -42.330 -18.558 1.00 32.91 803 ALA A C 1
ATOM 6262 O O . ALA A 1 803 ? 11.726 -41.142 -18.521 1.00 32.91 803 ALA A O 1
ATOM 6263 N N . GLY A 1 804 ? 11.728 -43.122 -19.580 1.00 35.50 804 GLY A N 1
ATOM 6264 C CA . GLY A 1 804 ? 12.513 -42.667 -20.715 1.00 35.50 804 GLY A CA 1
ATOM 6265 C C . GLY A 1 804 ? 11.734 -41.848 -21.749 1.00 35.50 804 GLY A C 1
ATOM 6266 O O . GLY A 1 804 ? 10.509 -41.795 -21.747 1.00 35.50 804 GLY A O 1
ATOM 6267 N N . TRP A 1 805 ? 12.523 -41.306 -22.683 1.00 38.53 805 TRP A N 1
ATOM 6268 C CA . TRP A 1 805 ? 12.135 -40.817 -24.012 1.00 38.53 805 TRP A CA 1
ATOM 6269 C C . TRP A 1 805 ? 11.329 -39.509 -24.071 1.00 38.53 805 TRP A C 1
ATOM 6271 O O . TRP A 1 805 ? 10.274 -39.436 -24.683 1.00 38.53 805 TRP A O 1
ATOM 6281 N N . ALA A 1 806 ? 11.898 -38.449 -23.497 1.00 31.86 806 ALA A N 1
ATOM 6282 C CA . ALA A 1 806 ? 12.051 -37.119 -24.100 1.00 31.86 806 ALA A CA 1
ATOM 6283 C C . ALA A 1 806 ? 12.922 -36.310 -23.132 1.00 31.86 806 ALA A C 1
ATOM 6285 O O . ALA A 1 806 ? 12.599 -36.228 -21.949 1.00 31.86 806 ALA A O 1
ATOM 6286 N N . SER A 1 807 ? 14.042 -35.742 -23.585 1.00 34.09 807 SER A N 1
ATOM 6287 C CA . SER A 1 807 ? 14.760 -34.753 -22.775 1.00 34.09 807 SER A CA 1
ATOM 6288 C C . SER A 1 807 ? 13.805 -33.578 -22.570 1.00 34.09 807 SER A C 1
ATOM 6290 O O . SER A 1 807 ? 13.572 -32.797 -23.491 1.00 34.09 807 SER A O 1
ATOM 6292 N N . ALA A 1 808 ? 13.170 -33.502 -21.397 1.00 42.06 808 ALA A N 1
ATOM 6293 C CA . ALA A 1 808 ? 12.458 -32.300 -21.005 1.00 42.06 808 ALA A CA 1
ATOM 6294 C C . ALA A 1 808 ? 13.499 -31.167 -21.017 1.00 42.06 808 ALA A C 1
ATOM 6296 O O . ALA A 1 808 ? 14.549 -31.332 -20.385 1.00 42.06 808 ALA A O 1
ATOM 6297 N N . PRO A 1 809 ? 13.278 -30.077 -21.774 1.00 48.00 809 PRO A N 1
ATOM 6298 C CA . PRO A 1 809 ? 14.236 -28.984 -21.829 1.00 48.00 809 PRO A CA 1
ATOM 6299 C C . PRO A 1 809 ? 14.470 -28.468 -20.409 1.00 48.00 809 PRO A C 1
ATOM 6301 O O . PRO A 1 809 ? 13.518 -28.314 -19.639 1.00 48.00 809 PRO A O 1
ATOM 6304 N N . GLU A 1 810 ? 15.736 -28.251 -20.051 1.00 54.91 810 GLU A N 1
ATOM 6305 C CA . GLU A 1 810 ? 16.082 -27.693 -18.747 1.00 54.91 810 GLU A CA 1
ATOM 6306 C C . GLU A 1 810 ? 15.321 -26.374 -18.517 1.00 54.91 810 GLU A C 1
ATOM 6308 O O . GLU A 1 810 ? 15.171 -25.582 -19.452 1.00 54.91 810 GLU A O 1
ATOM 6313 N N . PRO A 1 811 ? 14.812 -26.132 -17.298 1.00 60.47 811 PRO A N 1
ATOM 6314 C CA . PRO A 1 811 ? 14.029 -24.941 -16.999 1.00 60.47 811 PRO A CA 1
ATOM 6315 C C . PRO A 1 811 ? 14.893 -23.680 -17.136 1.00 60.47 811 PRO A C 1
ATOM 6317 O O . PRO A 1 811 ? 15.845 -23.500 -16.378 1.00 60.47 811 PRO A O 1
ATOM 6320 N N . TYR A 1 812 ? 14.554 -22.793 -18.075 1.00 70.06 812 TYR A N 1
ATOM 6321 C CA . TYR A 1 812 ? 15.195 -21.485 -18.235 1.00 70.06 812 TYR A CA 1
ATOM 6322 C C . TYR A 1 812 ? 14.163 -20.356 -18.268 1.00 70.06 812 TYR A C 1
ATOM 6324 O O . TYR A 1 812 ? 13.047 -20.526 -18.760 1.00 70.06 812 TYR A O 1
ATOM 6332 N N . ASP A 1 813 ? 14.540 -19.182 -17.757 1.00 82.12 813 ASP A N 1
ATOM 6333 C CA . ASP A 1 813 ? 13.685 -17.995 -17.797 1.00 82.12 813 ASP A CA 1
ATOM 6334 C C . ASP A 1 813 ? 13.586 -17.486 -19.242 1.00 82.12 813 ASP A C 1
ATOM 6336 O O . ASP A 1 813 ? 14.604 -17.182 -19.873 1.00 82.12 813 ASP A O 1
ATOM 6340 N N . SER A 1 814 ? 12.376 -17.338 -19.778 1.00 85.75 814 SER A N 1
ATOM 6341 C CA . SER A 1 814 ? 12.163 -16.854 -21.147 1.00 85.75 814 SER A CA 1
ATOM 6342 C C . SER A 1 814 ? 11.329 -15.577 -21.179 1.00 85.75 814 SER A C 1
ATOM 6344 O O . SER A 1 814 ? 10.283 -15.522 -20.538 1.00 85.75 814 SER A O 1
ATOM 6346 N N . PHE A 1 815 ? 11.744 -14.580 -21.960 1.00 88.88 815 PHE A N 1
ATOM 6347 C CA . PHE A 1 815 ? 10.974 -13.372 -22.264 1.00 88.88 815 PHE A CA 1
ATOM 6348 C C . PHE A 1 815 ? 10.794 -13.228 -23.776 1.00 88.88 815 PHE A C 1
ATOM 6350 O O . PHE A 1 815 ? 11.781 -13.096 -24.489 1.00 88.88 815 PHE A O 1
ATOM 6357 N N . THR A 1 816 ? 9.562 -13.182 -24.262 1.00 86.94 816 THR A N 1
ATOM 6358 C CA . THR A 1 816 ? 9.245 -13.004 -25.683 1.00 86.94 816 THR A CA 1
ATOM 6359 C C . THR A 1 816 ? 8.358 -11.774 -25.852 1.00 86.94 816 THR A C 1
ATOM 6361 O O . THR A 1 816 ? 7.359 -11.651 -25.148 1.00 86.94 816 THR A O 1
ATOM 6364 N N . LEU A 1 817 ? 8.701 -10.880 -26.780 1.00 88.44 817 LEU A N 1
ATOM 6365 C CA . LEU A 1 817 ? 7.914 -9.709 -27.179 1.00 88.44 817 LEU A CA 1
ATOM 6366 C C . LEU A 1 817 ? 7.589 -9.787 -28.674 1.00 88.44 817 LEU A C 1
ATOM 6368 O O . LEU A 1 817 ? 8.488 -9.929 -29.503 1.00 88.44 817 LEU A O 1
ATOM 6372 N N . MET A 1 818 ? 6.311 -9.669 -29.014 1.00 84.56 818 MET A N 1
ATOM 6373 C CA . MET A 1 818 ? 5.779 -9.912 -30.351 1.00 84.56 818 MET A CA 1
ATOM 6374 C C . MET A 1 818 ? 4.932 -8.740 -30.811 1.00 84.56 818 MET A C 1
ATOM 6376 O O . MET A 1 818 ? 3.917 -8.436 -30.192 1.00 84.56 818 MET A O 1
ATOM 6380 N N . HIS A 1 819 ? 5.296 -8.135 -31.936 1.00 86.25 819 HIS A N 1
ATOM 6381 C CA . HIS A 1 819 ? 4.404 -7.231 -32.660 1.00 86.25 819 HIS A CA 1
ATOM 6382 C C . HIS A 1 819 ? 3.890 -7.929 -33.919 1.00 86.25 819 HIS A C 1
ATOM 6384 O O . HIS A 1 819 ? 4.668 -8.536 -34.652 1.00 86.25 819 HIS A O 1
ATOM 6390 N N . HIS A 1 820 ? 2.589 -7.857 -34.188 1.00 80.94 820 HIS A N 1
ATOM 6391 C CA . HIS A 1 820 ? 2.037 -8.461 -35.404 1.00 80.94 820 HIS A CA 1
ATOM 6392 C C . HIS A 1 820 ? 2.402 -7.621 -36.633 1.00 80.94 820 HIS A C 1
ATOM 6394 O O . HIS A 1 820 ? 3.373 -7.933 -37.322 1.00 80.94 820 HIS A O 1
ATOM 6400 N N . ASP A 1 821 ? 1.679 -6.523 -36.845 1.00 84.50 821 ASP A N 1
ATOM 6401 C CA . ASP A 1 821 ? 1.885 -5.609 -37.964 1.00 84.50 821 ASP A CA 1
ATOM 6402 C C . ASP A 1 821 ? 2.127 -4.188 -37.428 1.00 84.50 821 ASP A C 1
ATOM 6404 O O . ASP A 1 821 ? 1.405 -3.707 -36.549 1.00 84.50 821 ASP A O 1
ATOM 6408 N N . LEU A 1 822 ? 3.182 -3.534 -37.917 1.00 84.88 822 LEU A N 1
ATOM 6409 C CA . LEU A 1 822 ? 3.599 -2.192 -37.506 1.00 84.88 822 LEU A CA 1
ATOM 6410 C C . LEU A 1 822 ? 3.544 -1.233 -38.695 1.00 84.88 822 LEU A C 1
ATOM 6412 O O . LEU A 1 822 ? 4.445 -1.232 -39.527 1.00 84.88 822 LEU A O 1
ATOM 6416 N N . ASP A 1 823 ? 2.537 -0.367 -38.740 1.00 86.38 823 ASP A N 1
ATOM 6417 C CA . ASP A 1 823 ? 2.484 0.730 -39.711 1.00 86.38 823 ASP A CA 1
ATOM 6418 C C . ASP A 1 823 ? 2.842 2.049 -39.024 1.00 86.38 823 ASP A C 1
ATOM 6420 O O . ASP A 1 823 ? 2.093 2.554 -38.182 1.00 86.38 823 ASP A O 1
ATOM 6424 N N . VAL A 1 824 ? 3.992 2.602 -39.398 1.00 88.88 824 VAL A N 1
ATOM 6425 C CA . VAL A 1 824 ? 4.613 3.787 -38.802 1.00 88.88 824 VAL A CA 1
ATOM 6426 C C . VAL A 1 824 ? 4.697 4.903 -39.845 1.00 88.88 824 VAL A C 1
ATOM 6428 O O . VAL A 1 824 ? 5.120 4.671 -40.974 1.00 88.88 824 VAL A O 1
ATOM 6431 N N . CYS A 1 825 ? 4.338 6.132 -39.482 1.00 88.38 825 CYS A N 1
ATOM 6432 C CA . CYS A 1 825 ? 4.489 7.323 -40.317 1.00 88.38 825 CYS A CA 1
ATOM 6433 C C . CYS A 1 825 ? 5.030 8.479 -39.473 1.00 88.38 825 CYS A C 1
ATOM 6435 O O . CYS A 1 825 ? 4.344 8.929 -38.560 1.00 88.38 825 CYS A O 1
ATOM 6437 N N . THR A 1 826 ? 6.240 8.959 -39.763 1.00 88.75 826 THR A N 1
ATOM 6438 C CA . THR A 1 826 ? 6.920 9.985 -38.946 1.00 88.75 826 THR A CA 1
ATOM 6439 C C . THR A 1 826 ? 7.498 11.108 -39.797 1.00 88.75 826 THR A C 1
ATOM 6441 O O . THR A 1 826 ? 8.157 10.828 -40.804 1.00 88.75 826 THR A O 1
ATOM 6444 N N . ASN A 1 827 ? 7.376 12.349 -39.322 1.00 87.94 827 ASN A N 1
ATOM 6445 C CA . ASN A 1 827 ? 8.219 13.463 -39.767 1.00 87.94 827 ASN A CA 1
ATOM 6446 C C . ASN A 1 827 ? 9.570 13.488 -39.009 1.00 87.94 827 ASN A C 1
ATOM 6448 O O . ASN A 1 827 ? 9.797 12.706 -38.080 1.00 87.94 827 ASN A O 1
ATOM 6452 N N . SER A 1 828 ? 10.482 14.380 -39.404 1.00 83.44 828 SER A N 1
ATOM 6453 C CA . SER A 1 828 ? 11.823 14.485 -38.801 1.00 83.44 828 SER A CA 1
ATOM 6454 C C . SER A 1 828 ? 11.787 14.884 -37.318 1.00 83.44 828 SER A C 1
ATOM 6456 O O . SER A 1 828 ? 12.533 14.325 -36.513 1.00 83.44 828 SER A O 1
ATOM 6458 N N . LEU A 1 829 ? 10.881 15.791 -36.928 1.00 83.62 829 LEU A N 1
ATOM 6459 C CA . LEU A 1 829 ? 10.692 16.209 -35.534 1.00 83.62 829 LEU A CA 1
ATOM 6460 C C . LEU A 1 829 ? 10.184 15.050 -34.661 1.00 83.62 829 LEU A C 1
ATOM 6462 O O . LEU A 1 829 ? 10.706 14.812 -33.579 1.00 83.62 829 LEU A O 1
ATOM 6466 N N . GLN A 1 830 ? 9.193 14.298 -35.135 1.00 86.44 830 GLN A N 1
ATOM 6467 C CA . GLN A 1 830 ? 8.602 13.133 -34.471 1.00 86.44 830 GLN A CA 1
ATOM 6468 C C . GLN A 1 830 ? 9.592 11.986 -34.338 1.00 86.44 830 GLN A C 1
ATOM 6470 O O . GLN A 1 830 ? 9.625 11.325 -33.302 1.00 86.44 830 GLN A O 1
ATOM 6475 N N . TYR A 1 831 ? 10.424 11.769 -35.355 1.00 88.00 831 TYR A N 1
ATOM 6476 C CA . TYR A 1 831 ? 11.527 10.821 -35.273 1.00 88.00 831 TYR A CA 1
ATOM 6477 C C . TYR A 1 831 ? 12.522 11.215 -34.170 1.00 88.00 831 TYR A C 1
ATOM 6479 O O . TYR A 1 831 ? 12.865 10.380 -33.331 1.00 88.00 831 TYR A O 1
ATOM 6487 N N . ALA A 1 832 ? 12.921 12.491 -34.109 1.00 84.38 832 ALA A N 1
ATOM 6488 C CA . ALA A 1 832 ? 13.776 12.999 -33.037 1.00 84.38 832 ALA A CA 1
ATOM 6489 C C . ALA A 1 832 ? 13.106 12.878 -31.654 1.00 84.38 832 ALA A C 1
ATOM 6491 O O . ALA A 1 832 ? 13.751 12.428 -30.708 1.00 84.38 832 ALA A O 1
ATOM 6492 N N . MET A 1 833 ? 11.807 13.190 -31.543 1.00 86.12 833 MET A N 1
ATOM 6493 C CA . MET A 1 833 ? 11.025 13.020 -30.310 1.00 86.12 833 MET A CA 1
ATOM 6494 C C . MET A 1 833 ? 10.995 11.561 -29.846 1.00 86.12 833 MET A C 1
ATOM 6496 O O . MET A 1 833 ? 11.223 11.287 -28.671 1.00 86.12 833 MET A O 1
ATOM 6500 N N . LEU A 1 834 ? 10.749 10.608 -30.751 1.00 87.00 834 LEU A N 1
ATOM 6501 C CA . LEU A 1 834 ? 10.762 9.179 -30.423 1.00 87.00 834 LEU A CA 1
ATOM 6502 C C . LEU A 1 834 ? 12.145 8.720 -29.959 1.00 87.00 834 LEU A C 1
ATOM 6504 O O . LEU A 1 834 ? 12.235 7.974 -28.986 1.00 87.00 834 LEU A O 1
ATOM 6508 N N . LEU A 1 835 ? 13.220 9.173 -30.609 1.00 84.88 835 LEU A N 1
ATOM 6509 C CA . LEU A 1 835 ? 14.587 8.858 -30.187 1.00 84.88 835 LEU A CA 1
ATOM 6510 C C . LEU A 1 835 ? 14.916 9.426 -28.804 1.00 84.88 835 LEU A C 1
ATOM 6512 O O . LEU A 1 835 ? 15.495 8.714 -27.983 1.00 84.88 835 LEU A O 1
ATOM 6516 N N . ASP A 1 836 ? 14.541 10.675 -28.532 1.00 84.06 836 ASP A N 1
ATOM 6517 C CA . ASP A 1 836 ? 14.719 11.313 -27.226 1.00 84.06 836 ASP A CA 1
ATOM 6518 C C . ASP A 1 836 ? 13.919 10.565 -26.150 1.00 84.06 836 ASP A C 1
ATOM 6520 O O . ASP A 1 836 ? 14.477 10.142 -25.141 1.00 84.06 836 ASP A O 1
ATOM 6524 N N . VAL A 1 837 ? 12.643 10.261 -26.395 1.00 85.62 837 VAL A N 1
ATOM 6525 C CA . VAL A 1 837 ? 11.821 9.461 -25.473 1.00 85.62 837 VAL A CA 1
ATOM 6526 C C . VAL A 1 837 ? 12.427 8.070 -25.243 1.00 85.62 837 VAL A C 1
ATOM 6528 O O . VAL A 1 837 ? 12.554 7.629 -24.100 1.00 85.62 837 VAL A O 1
ATOM 6531 N N . ILE A 1 838 ? 12.858 7.360 -26.284 1.00 84.88 838 ILE A N 1
ATOM 6532 C CA . ILE A 1 838 ? 13.442 6.021 -26.128 1.00 84.88 838 ILE A CA 1
ATOM 6533 C C . ILE A 1 838 ? 14.740 6.081 -25.317 1.00 84.88 838 ILE A C 1
ATOM 6535 O O . ILE A 1 838 ? 14.891 5.319 -24.365 1.00 84.88 838 ILE A O 1
ATOM 6539 N N . ASN A 1 839 ? 15.660 6.987 -25.647 1.00 83.25 839 ASN A N 1
ATOM 6540 C CA . ASN A 1 839 ? 16.977 7.050 -25.010 1.00 83.25 839 ASN A CA 1
ATOM 6541 C C . ASN A 1 839 ? 16.923 7.664 -23.609 1.00 83.25 839 ASN A C 1
ATOM 6543 O O . ASN A 1 839 ? 17.506 7.131 -22.662 1.00 83.25 839 ASN A O 1
ATOM 6547 N N . ASN A 1 840 ? 16.221 8.786 -23.477 1.00 80.69 840 ASN A N 1
ATOM 6548 C CA . ASN A 1 840 ? 16.218 9.593 -22.270 1.00 80.69 840 ASN A CA 1
ATOM 6549 C C . ASN A 1 840 ? 15.052 9.283 -21.343 1.00 80.69 840 ASN A C 1
ATOM 6551 O O . ASN A 1 840 ? 15.136 9.687 -20.193 1.00 80.69 840 ASN A O 1
ATOM 6555 N N . VAL A 1 841 ? 14.001 8.570 -21.759 1.00 77.75 841 VAL A N 1
ATOM 6556 C CA . VAL A 1 841 ? 12.847 8.262 -20.892 1.00 77.75 841 VAL A CA 1
ATOM 6557 C C . VAL A 1 841 ? 12.688 6.759 -20.658 1.00 77.75 841 VAL A C 1
ATOM 6559 O O . VAL A 1 841 ? 12.624 6.343 -19.502 1.00 77.75 841 VAL A O 1
ATOM 6562 N N . VAL A 1 842 ? 12.665 5.940 -21.716 1.00 76.19 842 VAL A N 1
ATOM 6563 C CA . VAL A 1 842 ? 12.390 4.490 -21.624 1.00 76.19 842 VAL A CA 1
ATOM 6564 C C . VAL A 1 842 ? 13.634 3.684 -21.242 1.00 76.19 842 VAL A C 1
ATOM 6566 O O . VAL A 1 842 ? 13.601 2.895 -20.301 1.00 76.19 842 VAL A O 1
ATOM 6569 N N . LEU A 1 843 ? 14.744 3.885 -21.952 1.00 78.75 843 LEU A N 1
ATOM 6570 C CA . LEU A 1 843 ? 16.028 3.214 -21.711 1.00 78.75 843 LEU A CA 1
ATOM 6571 C C . LEU A 1 843 ? 16.931 4.007 -20.760 1.00 78.75 843 LEU A C 1
ATOM 6573 O O . LEU A 1 843 ? 18.118 3.699 -20.618 1.00 78.75 843 LEU A O 1
ATOM 6577 N N . HIS A 1 844 ? 16.375 5.020 -20.095 1.00 76.38 844 HIS A N 1
ATOM 6578 C CA . HIS A 1 844 ? 17.124 5.855 -19.178 1.00 76.38 844 HIS A CA 1
ATOM 6579 C C . HIS A 1 844 ? 17.617 5.042 -17.987 1.00 76.38 844 HIS A C 1
ATOM 6581 O O . HIS A 1 844 ? 16.842 4.553 -17.164 1.00 76.38 844 HIS A O 1
ATOM 6587 N N . VAL A 1 845 ? 18.935 4.943 -17.864 1.00 71.69 845 VAL A N 1
ATOM 6588 C CA . VAL A 1 845 ? 19.567 4.466 -16.642 1.00 71.69 845 VAL A CA 1
ATOM 6589 C C . VAL A 1 845 ? 19.941 5.686 -15.824 1.00 71.69 845 VAL A C 1
ATOM 6591 O O . VAL A 1 845 ? 20.792 6.473 -16.240 1.00 71.69 845 VAL A O 1
ATOM 6594 N N . GLU A 1 846 ? 19.319 5.815 -14.656 1.00 70.75 846 GLU A N 1
ATOM 6595 C CA . GLU A 1 846 ? 19.571 6.919 -13.738 1.00 70.75 846 GLU A CA 1
ATOM 6596 C C . GLU A 1 846 ? 21.081 7.083 -13.479 1.00 70.75 846 GLU A C 1
ATOM 6598 O O . GLU A 1 846 ? 21.782 6.095 -13.203 1.00 70.75 846 GLU A O 1
ATOM 6603 N N . PRO A 1 847 ? 21.619 8.312 -13.555 1.00 71.75 847 PRO A N 1
ATOM 6604 C CA . PRO A 1 847 ? 23.047 8.550 -13.395 1.00 71.75 847 PRO A CA 1
ATOM 6605 C C . PRO A 1 847 ? 23.556 8.106 -12.020 1.00 71.75 847 PRO A C 1
ATOM 6607 O O . PRO A 1 847 ? 24.682 7.620 -11.920 1.00 71.75 847 PRO A O 1
ATOM 6610 N N . GLU A 1 848 ? 22.745 8.222 -10.967 1.00 66.75 848 GLU A N 1
ATOM 6611 C CA . GLU A 1 848 ? 23.089 7.727 -9.631 1.00 66.75 848 GLU A CA 1
ATOM 6612 C C . GLU A 1 848 ? 23.195 6.208 -9.597 1.00 66.75 848 GLU A C 1
ATOM 6614 O O . GLU A 1 848 ? 24.212 5.671 -9.155 1.00 66.75 848 GLU A O 1
ATOM 6619 N N . ARG A 1 849 ? 22.208 5.506 -10.157 1.00 68.62 849 ARG A N 1
ATOM 6620 C CA . ARG A 1 849 ? 22.233 4.047 -10.268 1.00 68.62 849 ARG A CA 1
ATOM 6621 C C . ARG A 1 849 ? 23.416 3.559 -11.099 1.00 68.62 849 ARG A C 1
ATOM 6623 O O . ARG A 1 849 ? 24.067 2.583 -10.721 1.00 68.62 849 ARG A O 1
ATOM 6630 N N . ARG A 1 850 ? 23.748 4.246 -12.195 1.00 73.62 850 ARG A N 1
ATOM 6631 C CA . ARG A 1 850 ? 24.955 3.971 -12.986 1.00 73.62 850 ARG A CA 1
ATOM 6632 C C . ARG A 1 850 ? 26.223 4.169 -12.154 1.00 73.62 850 ARG A C 1
ATOM 6634 O O . ARG A 1 850 ? 27.053 3.266 -12.119 1.00 73.62 850 ARG A O 1
ATOM 6641 N N . ARG A 1 851 ? 26.359 5.289 -11.433 1.00 70.19 851 ARG A N 1
ATOM 6642 C CA . ARG A 1 851 ? 27.494 5.533 -10.519 1.00 70.19 851 ARG A CA 1
ATOM 6643 C C . ARG A 1 851 ? 27.582 4.457 -9.436 1.00 70.19 851 ARG A C 1
ATOM 6645 O O . ARG A 1 851 ? 28.678 3.998 -9.135 1.00 70.19 851 ARG A O 1
ATOM 6652 N N . ALA A 1 852 ? 26.457 4.019 -8.878 1.00 66.81 852 ALA A N 1
ATOM 6653 C CA . ALA A 1 852 ? 26.408 2.950 -7.884 1.00 66.81 852 ALA A CA 1
ATOM 6654 C C . ALA A 1 852 ? 26.854 1.599 -8.471 1.00 66.81 852 ALA A C 1
ATOM 6656 O O . ALA A 1 852 ? 27.649 0.893 -7.849 1.00 66.81 852 ALA A O 1
ATOM 6657 N N . LEU A 1 853 ? 26.421 1.255 -9.691 1.00 68.44 853 LEU A N 1
ATOM 6658 C CA . LEU A 1 853 ? 26.894 0.068 -10.417 1.00 68.44 853 LEU A CA 1
ATOM 6659 C C . LEU A 1 853 ? 28.395 0.145 -10.718 1.00 68.44 853 LEU A C 1
ATOM 6661 O O . LEU A 1 853 ? 29.115 -0.834 -10.525 1.00 68.44 853 LEU A O 1
ATOM 6665 N N . GLU A 1 854 ? 28.886 1.309 -11.136 1.00 71.00 854 GLU A N 1
ATOM 6666 C CA . GLU A 1 854 ? 30.306 1.547 -11.393 1.00 71.00 854 GLU A CA 1
ATOM 6667 C C . GLU A 1 854 ? 31.149 1.440 -10.113 1.00 71.00 854 GLU A C 1
ATOM 6669 O O . GLU A 1 854 ? 32.213 0.816 -10.142 1.00 71.00 854 GLU A O 1
ATOM 6674 N N . ARG A 1 855 ? 30.665 1.981 -8.984 1.00 70.81 855 ARG A N 1
ATOM 6675 C CA . ARG A 1 855 ? 31.277 1.815 -7.654 1.00 70.81 855 ARG A CA 1
ATOM 6676 C C . ARG A 1 855 ? 31.271 0.350 -7.223 1.00 70.81 855 ARG A C 1
ATOM 6678 O O . ARG A 1 855 ? 32.294 -0.137 -6.757 1.00 70.81 855 ARG A O 1
ATOM 6685 N N . ARG A 1 856 ? 30.173 -0.384 -7.430 1.00 68.50 856 ARG A N 1
ATOM 6686 C CA . ARG A 1 856 ? 30.098 -1.828 -7.138 1.00 68.50 856 ARG A CA 1
ATOM 6687 C C . ARG A 1 856 ? 31.118 -2.618 -7.952 1.00 68.50 856 ARG A C 1
ATOM 6689 O O . ARG A 1 856 ? 31.806 -3.464 -7.391 1.00 68.50 856 ARG A O 1
ATOM 6696 N N . ALA A 1 857 ? 31.246 -2.331 -9.247 1.00 68.56 857 ALA A N 1
ATOM 6697 C CA . ALA A 1 857 ? 32.261 -2.952 -10.094 1.00 68.56 857 ALA A CA 1
ATOM 6698 C C . ALA A 1 857 ? 33.683 -2.642 -9.591 1.00 68.56 857 ALA A C 1
ATOM 6700 O O . ALA A 1 857 ? 34.520 -3.542 -9.537 1.00 68.56 857 ALA A O 1
ATOM 6701 N N . ARG A 1 858 ? 33.936 -1.402 -9.141 1.00 71.38 858 ARG A N 1
ATOM 6702 C CA . ARG A 1 858 ? 35.211 -1.004 -8.519 1.00 71.38 858 ARG A CA 1
ATOM 6703 C C . ARG A 1 858 ? 35.496 -1.796 -7.242 1.00 71.38 858 ARG A C 1
ATOM 6705 O O . ARG A 1 858 ? 36.574 -2.368 -7.128 1.00 71.38 858 ARG A O 1
ATOM 6712 N N . MET A 1 859 ? 34.532 -1.881 -6.323 1.00 70.94 859 MET A N 1
ATOM 6713 C CA . MET A 1 859 ? 34.670 -2.637 -5.068 1.00 70.94 859 MET A CA 1
ATOM 6714 C C . MET A 1 859 ? 34.897 -4.129 -5.329 1.00 70.94 859 MET A C 1
ATOM 6716 O O . MET A 1 859 ? 35.735 -4.751 -4.681 1.00 70.94 859 MET A O 1
ATOM 6720 N N . ARG A 1 860 ? 34.205 -4.707 -6.320 1.00 69.19 860 ARG A N 1
ATOM 6721 C CA . ARG A 1 860 ? 34.426 -6.095 -6.753 1.00 69.19 860 ARG A CA 1
ATOM 6722 C C . ARG A 1 860 ? 35.854 -6.309 -7.250 1.00 69.19 860 ARG A C 1
ATOM 6724 O O . ARG A 1 860 ? 36.484 -7.279 -6.846 1.00 69.19 860 ARG A O 1
ATOM 6731 N N . PHE A 1 861 ? 36.371 -5.411 -8.087 1.00 68.69 861 PHE A N 1
ATOM 6732 C CA . PHE A 1 861 ? 37.746 -5.493 -8.583 1.00 68.69 861 PHE A CA 1
ATOM 6733 C C . PHE A 1 861 ? 38.774 -5.346 -7.450 1.00 68.69 861 PHE A C 1
ATOM 6735 O O . PHE A 1 861 ? 39.718 -6.124 -7.371 1.00 68.69 861 PHE A O 1
ATOM 6742 N N . GLN A 1 862 ? 38.554 -4.421 -6.512 1.00 69.12 862 GLN A N 1
ATOM 6743 C CA . GLN A 1 862 ? 39.408 -4.260 -5.329 1.00 69.12 862 GLN A CA 1
ATOM 6744 C C . GLN A 1 862 ? 39.426 -5.514 -4.443 1.00 69.12 862 GLN A C 1
ATOM 6746 O O . GLN A 1 862 ? 40.491 -5.944 -4.013 1.00 69.12 862 GLN A O 1
ATOM 6751 N N . LEU A 1 863 ? 38.275 -6.151 -4.215 1.00 68.19 863 LEU A N 1
ATOM 6752 C CA . LEU A 1 863 ? 38.195 -7.403 -3.452 1.00 68.19 863 LEU A CA 1
ATOM 6753 C C . LEU A 1 863 ? 38.822 -8.593 -4.195 1.00 68.19 863 LEU A C 1
ATOM 6755 O O . LEU A 1 863 ? 39.367 -9.489 -3.558 1.00 68.19 863 LEU A O 1
ATOM 6759 N N . GLN A 1 864 ? 38.795 -8.602 -5.532 1.00 67.12 864 GLN A N 1
ATOM 6760 C CA . GLN A 1 864 ? 39.533 -9.587 -6.333 1.00 67.12 864 GLN A CA 1
ATOM 6761 C C . GLN A 1 864 ? 41.055 -9.412 -6.223 1.00 67.12 864 GLN A C 1
ATOM 6763 O O . GLN A 1 864 ? 41.773 -10.408 -6.284 1.00 67.12 864 GLN A O 1
ATOM 6768 N N . LEU A 1 865 ? 41.540 -8.177 -6.049 1.00 65.69 865 LEU A N 1
ATOM 6769 C CA . LEU A 1 865 ? 42.959 -7.875 -5.831 1.00 65.69 865 LEU A CA 1
ATOM 6770 C C . LEU A 1 865 ? 43.413 -8.206 -4.399 1.00 65.69 865 LEU A C 1
ATOM 6772 O O . LEU A 1 865 ? 44.532 -8.671 -4.207 1.00 65.69 865 LEU A O 1
ATOM 6776 N N . HIS A 1 866 ? 42.545 -8.015 -3.403 1.00 64.69 866 HIS A N 1
ATOM 6777 C CA . HIS A 1 866 ? 42.816 -8.289 -1.988 1.00 64.69 866 HIS A CA 1
ATOM 6778 C C . HIS A 1 866 ? 42.214 -9.627 -1.529 1.00 64.69 866 HIS A C 1
ATOM 6780 O O . HIS A 1 866 ? 41.400 -9.671 -0.608 1.00 64.69 866 HIS A O 1
ATOM 6786 N N . ARG A 1 867 ? 42.615 -10.737 -2.164 1.00 59.38 867 ARG A N 1
ATOM 6787 C CA . ARG A 1 867 ? 42.141 -12.092 -1.808 1.00 59.38 867 ARG A CA 1
ATOM 6788 C C . ARG A 1 867 ? 42.569 -12.570 -0.411 1.00 59.38 867 ARG A C 1
ATOM 6790 O O . ARG A 1 867 ? 41.919 -13.457 0.132 1.00 59.38 867 ARG A O 1
ATOM 6797 N N . ASP A 1 868 ? 43.596 -11.955 0.177 1.00 57.59 868 ASP A N 1
ATOM 6798 C CA . ASP A 1 868 ? 44.249 -12.452 1.398 1.00 57.59 868 ASP A CA 1
ATOM 6799 C C . ASP A 1 868 ? 43.712 -11.837 2.709 1.00 57.59 868 ASP A C 1
ATOM 6801 O O . ASP A 1 868 ? 44.120 -12.242 3.795 1.00 57.59 868 ASP A O 1
ATOM 6805 N N . THR A 1 869 ? 42.807 -10.849 2.654 1.00 63.69 869 THR A N 1
ATOM 6806 C CA . THR A 1 869 ? 42.287 -10.145 3.848 1.00 63.69 869 THR A CA 1
ATOM 6807 C C . THR A 1 869 ? 40.802 -10.447 4.063 1.00 63.69 869 THR A C 1
ATOM 6809 O O . THR A 1 869 ? 40.005 -10.224 3.158 1.00 63.69 869 THR A O 1
ATOM 6812 N N . ASP A 1 870 ? 40.394 -10.910 5.254 1.00 68.31 870 ASP A N 1
ATOM 6813 C CA . ASP A 1 870 ? 38.976 -11.187 5.557 1.00 68.31 870 ASP A CA 1
ATOM 6814 C C . ASP A 1 870 ? 38.151 -9.879 5.566 1.00 68.31 870 ASP A C 1
ATOM 6816 O O . ASP A 1 870 ? 38.329 -9.057 6.469 1.00 68.31 870 ASP A O 1
ATOM 6820 N N . PRO A 1 871 ? 37.220 -9.651 4.619 1.00 71.31 871 PRO A N 1
ATOM 6821 C CA . PRO A 1 871 ? 36.489 -8.386 4.501 1.00 71.31 871 PRO A CA 1
ATOM 6822 C C . PRO A 1 871 ? 35.414 -8.179 5.586 1.00 71.31 871 PRO A C 1
ATOM 6824 O O . PRO A 1 871 ? 34.823 -7.099 5.670 1.00 71.31 871 PRO A O 1
ATOM 6827 N N . ARG A 1 872 ? 35.145 -9.167 6.452 1.00 78.75 872 ARG A N 1
ATOM 6828 C CA . ARG A 1 872 ? 34.089 -9.092 7.484 1.00 78.75 872 ARG A CA 1
ATOM 6829 C C . ARG A 1 872 ? 34.305 -7.976 8.511 1.00 78.75 872 ARG A C 1
ATOM 6831 O O . ARG A 1 872 ? 33.338 -7.341 8.934 1.00 78.75 872 ARG A O 1
ATOM 6838 N N . HIS A 1 873 ? 35.552 -7.705 8.902 1.00 80.56 873 HIS A N 1
ATOM 6839 C CA . HIS A 1 873 ? 35.867 -6.647 9.873 1.00 80.56 873 HIS A CA 1
ATOM 6840 C C . HIS A 1 873 ? 35.517 -5.247 9.334 1.00 80.56 873 HIS A C 1
ATOM 6842 O O . HIS A 1 873 ? 34.995 -4.404 10.067 1.00 80.56 873 HIS A O 1
ATOM 6848 N N . LEU A 1 874 ? 35.742 -5.021 8.036 1.00 80.44 874 LEU A N 1
ATOM 6849 C CA . LEU A 1 874 ? 35.431 -3.767 7.357 1.00 80.44 874 LEU A CA 1
ATOM 6850 C C . LEU A 1 874 ? 33.913 -3.568 7.234 1.00 80.44 874 LEU A C 1
ATOM 6852 O O . LEU A 1 874 ? 33.409 -2.484 7.532 1.00 80.44 874 LEU A O 1
ATOM 6856 N N . ILE A 1 875 ? 33.174 -4.643 6.928 1.00 84.62 875 ILE A N 1
ATOM 6857 C CA . ILE A 1 875 ? 31.702 -4.650 6.936 1.00 84.62 875 ILE A CA 1
ATOM 6858 C C . ILE A 1 875 ? 31.169 -4.266 8.325 1.00 84.62 875 ILE A C 1
ATOM 6860 O O . ILE A 1 875 ? 30.285 -3.417 8.428 1.00 84.62 875 ILE A O 1
ATOM 6864 N N . HIS A 1 876 ? 31.717 -4.828 9.408 1.00 83.56 876 HIS A N 1
ATOM 6865 C CA . HIS A 1 876 ? 31.293 -4.484 10.772 1.00 83.56 876 HIS A CA 1
ATOM 6866 C C . HIS A 1 876 ? 31.591 -3.027 11.157 1.00 83.56 876 HIS A C 1
ATOM 6868 O O . HIS A 1 876 ? 30.763 -2.383 11.815 1.00 83.56 876 HIS A O 1
ATOM 6874 N N . LYS A 1 877 ? 32.736 -2.481 10.731 1.00 87.50 877 LYS A N 1
ATOM 6875 C CA . LYS A 1 877 ? 33.074 -1.066 10.941 1.00 87.50 877 LYS A CA 1
ATOM 6876 C C . LYS A 1 877 ? 32.060 -0.154 10.247 1.00 87.50 877 LYS A C 1
ATOM 6878 O O . LYS A 1 877 ? 31.500 0.727 10.902 1.00 87.50 877 LYS A O 1
ATOM 6883 N N . LEU A 1 878 ? 31.748 -0.427 8.979 1.00 87.06 878 LEU A N 1
ATOM 6884 C CA . LEU A 1 878 ? 30.733 0.314 8.222 1.00 87.06 878 LEU A CA 1
ATOM 6885 C C . LEU A 1 878 ? 29.336 0.177 8.843 1.00 87.06 878 LEU A C 1
ATOM 6887 O O . LEU A 1 878 ? 28.641 1.174 9.012 1.00 87.06 878 LEU A O 1
ATOM 6891 N N . GLN A 1 879 ? 28.931 -1.024 9.274 1.00 88.69 879 GLN A N 1
ATOM 6892 C CA . GLN A 1 879 ? 27.659 -1.220 9.987 1.00 88.69 879 GLN A CA 1
ATOM 6893 C C . GLN A 1 879 ? 27.562 -0.358 11.253 1.00 88.69 879 GLN A C 1
ATOM 6895 O O . GLN A 1 879 ? 26.487 0.154 11.568 1.00 88.69 879 GLN A O 1
ATOM 6900 N N . THR A 1 880 ? 28.663 -0.209 11.990 1.00 89.00 880 THR A N 1
ATOM 6901 C CA . THR A 1 880 ? 28.707 0.597 13.218 1.00 89.00 880 THR A CA 1
ATOM 6902 C C . THR A 1 880 ? 28.587 2.085 12.900 1.00 89.00 880 THR A C 1
ATOM 6904 O O . THR A 1 880 ? 27.739 2.755 13.486 1.00 89.00 880 THR A O 1
ATOM 6907 N N . GLN A 1 881 ? 29.338 2.575 11.909 1.00 89.88 881 GLN A N 1
ATOM 6908 C CA . GLN A 1 881 ? 29.266 3.967 11.452 1.00 89.88 881 GLN A CA 1
ATOM 6909 C C . GLN A 1 881 ? 27.868 4.330 10.934 1.00 89.88 881 GLN A C 1
ATOM 6911 O O . GLN A 1 881 ? 27.315 5.357 11.315 1.00 89.88 881 GLN A O 1
ATOM 6916 N N . VAL A 1 882 ? 27.244 3.453 10.141 1.00 89.06 882 VAL A N 1
ATOM 6917 C CA . VAL A 1 882 ? 25.864 3.640 9.664 1.00 89.06 882 VAL A CA 1
ATOM 6918 C C . VAL A 1 882 ? 24.869 3.679 10.831 1.00 89.06 882 VAL A C 1
ATOM 6920 O O . VAL A 1 882 ? 23.931 4.473 10.827 1.00 89.06 882 VAL A O 1
ATOM 6923 N N . ARG A 1 883 ? 25.031 2.833 11.857 1.00 86.62 883 ARG A N 1
ATOM 6924 C CA . ARG A 1 883 ? 24.148 2.861 13.040 1.00 86.62 883 ARG A CA 1
ATOM 6925 C C . ARG A 1 883 ? 24.286 4.165 13.824 1.00 86.62 883 ARG A C 1
ATOM 6927 O O . ARG A 1 883 ? 23.275 4.677 14.304 1.00 86.62 883 ARG A O 1
ATOM 6934 N N . GLU A 1 884 ? 25.499 4.694 13.937 1.00 88.69 884 GLU A N 1
ATOM 6935 C CA . GLU A 1 884 ? 25.782 5.962 14.611 1.00 88.69 884 GLU A CA 1
ATOM 6936 C C . GLU A 1 884 ? 25.181 7.158 13.858 1.00 88.69 884 GLU A C 1
ATOM 6938 O O . GLU A 1 884 ? 24.453 7.954 14.458 1.00 88.69 884 GLU A O 1
ATOM 6943 N N . THR A 1 885 ? 25.378 7.246 12.539 1.00 85.69 885 THR A N 1
ATOM 6944 C CA . THR A 1 885 ? 24.792 8.319 11.715 1.00 85.69 885 THR A CA 1
ATOM 6945 C C . THR A 1 885 ? 23.267 8.254 11.694 1.00 85.69 885 THR A C 1
ATOM 6947 O O . THR A 1 885 ? 22.609 9.282 11.848 1.00 85.69 885 THR A O 1
ATOM 6950 N N . LEU A 1 886 ? 22.670 7.059 11.630 1.00 82.81 886 LEU A N 1
ATOM 6951 C CA . LEU A 1 886 ? 21.217 6.893 11.762 1.00 82.81 886 LEU A CA 1
ATOM 6952 C C . LEU A 1 886 ? 20.694 7.306 13.146 1.00 82.81 886 LEU A C 1
ATOM 6954 O O . LEU A 1 886 ? 19.570 7.800 13.247 1.00 82.81 886 LEU A O 1
ATOM 6958 N N . ALA A 1 887 ? 21.463 7.095 14.218 1.00 80.38 887 ALA A N 1
ATOM 6959 C CA . ALA A 1 887 ? 21.089 7.552 15.555 1.00 80.38 887 ALA A CA 1
ATOM 6960 C C . ALA A 1 887 ? 21.148 9.083 15.662 1.00 80.38 887 ALA A C 1
ATOM 6962 O O . ALA A 1 887 ? 20.230 9.681 16.226 1.00 80.38 887 ALA A O 1
ATOM 6963 N N . ARG A 1 888 ? 22.173 9.715 15.074 1.00 84.88 888 ARG A N 1
ATOM 6964 C CA . ARG A 1 888 ? 22.281 11.178 14.958 1.00 84.88 888 ARG A CA 1
ATOM 6965 C C . ARG A 1 888 ? 21.122 11.763 14.151 1.00 84.88 888 ARG A C 1
ATOM 6967 O O . ARG A 1 888 ? 20.464 12.677 14.637 1.00 84.88 888 ARG A O 1
ATOM 6974 N N . LEU A 1 889 ? 20.805 11.179 12.994 1.00 82.56 889 LEU A N 1
ATOM 6975 C CA . LEU A 1 889 ? 19.689 11.603 12.147 1.00 82.56 889 LEU A CA 1
ATOM 6976 C C . LEU A 1 889 ? 18.358 11.602 12.915 1.00 82.56 889 LEU A C 1
ATOM 6978 O O . LEU A 1 889 ? 17.615 12.576 12.869 1.00 82.56 889 LEU A O 1
ATOM 6982 N N . ARG A 1 890 ? 18.084 10.545 13.691 1.00 74.38 890 ARG A N 1
ATOM 6983 C CA . ARG A 1 890 ? 16.862 10.462 14.513 1.00 74.38 890 ARG A CA 1
ATOM 6984 C C . ARG A 1 890 ? 16.784 11.542 15.593 1.00 74.38 890 ARG A C 1
ATOM 6986 O O . ARG A 1 890 ? 15.675 11.938 15.943 1.00 74.38 890 ARG A O 1
ATOM 6993 N N . ARG A 1 891 ? 17.921 11.972 16.155 1.00 79.62 891 ARG A N 1
ATOM 6994 C CA . ARG A 1 891 ? 17.963 13.068 17.139 1.00 79.62 891 ARG A CA 1
ATOM 6995 C C . ARG A 1 891 ? 17.632 14.402 16.469 1.00 79.62 891 ARG A C 1
ATOM 6997 O O . ARG A 1 891 ? 16.703 15.063 16.917 1.00 79.62 891 ARG A O 1
ATOM 7004 N N . LEU A 1 892 ? 18.294 14.715 15.352 1.00 80.12 892 LEU A N 1
ATOM 7005 C CA . LEU A 1 892 ? 18.067 15.951 14.590 1.00 80.12 892 LEU A CA 1
ATOM 7006 C C . LEU A 1 892 ? 16.623 16.066 14.075 1.00 80.12 892 LEU A C 1
ATOM 7008 O O . LEU A 1 892 ? 15.992 17.106 14.211 1.00 80.12 892 LEU A O 1
ATOM 7012 N N . GLU A 1 893 ? 16.049 14.979 13.552 1.00 73.38 893 GLU A N 1
ATOM 7013 C CA . GLU A 1 893 ? 14.651 14.973 13.093 1.00 73.38 893 GLU A CA 1
ATOM 7014 C C . GLU A 1 893 ? 13.650 15.189 14.239 1.00 73.38 893 GLU A C 1
ATOM 7016 O O . GLU A 1 893 ? 12.609 15.816 14.038 1.00 73.38 893 GLU A O 1
ATOM 7021 N N . LYS A 1 894 ? 13.953 14.682 15.443 1.00 72.56 894 LYS A N 1
ATOM 7022 C CA . LYS A 1 894 ? 13.126 14.908 16.636 1.00 72.56 894 LYS A CA 1
ATOM 7023 C C . LYS A 1 894 ? 13.183 16.373 17.071 1.00 72.56 894 LYS A C 1
ATOM 7025 O O . LYS A 1 894 ? 12.144 16.940 17.398 1.00 72.56 894 LYS A O 1
ATOM 7030 N N . GLU A 1 895 ? 14.369 16.975 17.069 1.00 76.19 895 GLU A N 1
ATOM 7031 C CA . GLU A 1 895 ? 14.563 18.397 17.379 1.00 76.19 895 GLU A CA 1
ATOM 7032 C C . GLU A 1 895 ? 13.829 19.288 16.370 1.00 76.19 895 GLU A C 1
ATOM 7034 O O . GLU A 1 895 ? 13.066 20.162 16.781 1.00 76.19 895 GLU A O 1
ATOM 7039 N N . TYR A 1 896 ? 13.952 18.992 15.071 1.00 76.56 896 TYR A N 1
ATOM 7040 C CA . TYR A 1 896 ? 13.201 19.662 14.006 1.00 76.56 896 TYR A CA 1
ATOM 7041 C C . TYR A 1 896 ? 11.686 19.584 14.237 1.00 76.56 896 TYR A C 1
ATOM 7043 O O . TYR A 1 896 ? 10.995 20.599 14.182 1.00 76.56 896 TYR A O 1
ATOM 7051 N N . TYR A 1 897 ? 11.155 18.394 14.543 1.00 69.38 897 TYR A N 1
ATOM 7052 C CA . TYR A 1 897 ? 9.721 18.198 14.765 1.00 69.38 897 TYR A CA 1
ATOM 7053 C C . TYR A 1 897 ? 9.192 18.968 15.983 1.00 69.38 897 TYR A C 1
ATOM 7055 O O . TYR A 1 897 ? 8.175 19.656 15.887 1.00 69.38 897 TYR A O 1
ATOM 7063 N N . LEU A 1 898 ? 9.884 18.875 17.124 1.00 73.75 898 LEU A N 1
ATOM 7064 C CA . LEU A 1 898 ? 9.504 19.592 18.345 1.00 73.75 898 LEU A CA 1
ATOM 7065 C C . LEU A 1 898 ? 9.546 21.108 18.133 1.00 73.75 898 LEU A C 1
ATOM 7067 O O . LEU A 1 898 ? 8.642 21.811 18.584 1.00 73.75 898 LEU A O 1
ATOM 7071 N N . LYS A 1 899 ? 10.552 21.602 17.402 1.00 74.44 899 LYS A N 1
ATOM 7072 C CA . LYS A 1 899 ? 10.661 23.020 17.059 1.00 74.44 899 LYS A CA 1
ATOM 7073 C C . LYS A 1 899 ? 9.527 23.453 16.134 1.00 74.44 899 LYS A C 1
ATOM 7075 O O . LYS A 1 899 ? 8.862 24.433 16.448 1.00 74.44 899 LYS A O 1
ATOM 7080 N N . ASN A 1 900 ? 9.231 22.686 15.083 1.00 73.25 900 ASN A N 1
ATOM 7081 C CA . ASN A 1 900 ? 8.119 22.962 14.169 1.00 73.25 900 ASN A CA 1
ATOM 7082 C C . ASN A 1 900 ? 6.767 23.035 14.901 1.00 73.25 900 ASN A C 1
ATOM 7084 O O . ASN A 1 900 ? 5.949 23.897 14.611 1.00 73.25 900 ASN A O 1
ATOM 7088 N N . ARG A 1 901 ? 6.549 22.176 15.907 1.00 69.75 901 ARG A N 1
ATOM 7089 C CA . ARG A 1 901 ? 5.342 22.201 16.753 1.00 69.75 901 ARG A CA 1
ATOM 7090 C C . ARG A 1 901 ? 5.297 23.389 17.719 1.00 69.75 901 ARG A C 1
ATOM 7092 O O . ARG A 1 901 ? 4.213 23.856 18.045 1.00 69.75 901 ARG A O 1
ATOM 7099 N N . SER A 1 902 ? 6.450 23.855 18.203 1.00 69.25 902 SER A N 1
ATOM 7100 C CA . SER A 1 902 ? 6.533 25.016 19.103 1.00 69.25 902 SER A CA 1
ATOM 7101 C C . SER A 1 902 ? 6.278 26.356 18.406 1.00 69.25 902 SER A C 1
ATOM 7103 O O . SER A 1 902 ? 6.068 27.362 19.077 1.00 69.25 902 SER A O 1
ATOM 7105 N N . ILE A 1 903 ? 6.288 26.376 17.070 1.00 72.00 903 ILE A N 1
ATOM 7106 C CA . ILE A 1 903 ? 6.005 27.566 16.271 1.00 72.00 903 ILE A CA 1
ATOM 7107 C C . ILE A 1 903 ? 4.483 27.742 16.196 1.00 72.00 903 ILE A C 1
ATOM 7109 O O . ILE A 1 903 ? 3.803 27.141 15.372 1.00 72.00 903 ILE A O 1
ATOM 7113 N N . THR A 1 904 ? 3.942 28.574 17.083 1.00 56.00 904 THR A N 1
ATOM 7114 C CA . THR A 1 904 ? 2.534 29.017 17.086 1.00 56.00 904 THR A CA 1
ATOM 7115 C C . THR A 1 904 ? 2.382 30.476 16.628 1.00 56.00 904 THR A C 1
ATOM 7117 O O . THR A 1 904 ? 1.473 31.175 17.067 1.00 56.00 904 THR A O 1
ATOM 7120 N N . GLY A 1 905 ? 3.277 30.954 15.755 1.00 60.28 905 GLY A N 1
ATOM 7121 C CA . GLY A 1 905 ? 3.287 32.320 15.217 1.00 60.28 905 GLY A CA 1
ATOM 7122 C C . GLY A 1 905 ? 4.389 32.542 14.170 1.00 60.28 905 GLY A C 1
ATOM 7123 O O . GLY A 1 905 ? 5.243 31.680 13.974 1.00 60.28 905 GLY A O 1
ATOM 7124 N N . ASN A 1 906 ? 4.382 33.698 13.497 1.00 58.69 906 ASN A N 1
ATOM 7125 C CA . ASN A 1 906 ? 5.357 34.062 12.456 1.00 58.69 906 ASN A CA 1
ATOM 7126 C C . ASN A 1 906 ? 6.641 34.676 13.047 1.00 58.69 906 ASN A C 1
ATOM 7128 O O . ASN A 1 906 ? 6.967 35.830 12.773 1.00 58.69 906 ASN A O 1
ATOM 7132 N N . ASP A 1 907 ? 7.386 33.914 13.850 1.00 74.56 907 ASP A N 1
ATOM 7133 C CA . ASP A 1 907 ? 8.679 34.365 14.376 1.00 74.56 907 ASP A CA 1
ATOM 7134 C C . ASP A 1 907 ? 9.810 34.100 13.355 1.00 74.56 907 ASP A C 1
ATOM 7136 O O . ASP A 1 907 ? 10.161 32.940 13.107 1.00 74.56 907 ASP A O 1
ATOM 7140 N N . PRO A 1 908 ? 10.454 35.137 12.777 1.00 74.06 908 PRO A N 1
ATOM 7141 C CA . PRO A 1 908 ? 11.470 34.958 11.732 1.00 74.06 908 PRO A CA 1
ATOM 7142 C C . PRO A 1 908 ? 12.739 34.253 12.238 1.00 74.06 908 PRO A C 1
ATOM 7144 O O . PRO A 1 908 ? 13.401 33.545 11.480 1.00 74.06 908 PRO A O 1
ATOM 7147 N N . ILE A 1 909 ? 13.058 34.392 13.530 1.00 77.19 909 ILE A N 1
ATOM 7148 C CA . ILE A 1 909 ? 14.202 33.727 14.176 1.00 77.19 909 ILE A CA 1
ATOM 7149 C C . ILE A 1 909 ? 13.939 32.222 14.313 1.00 77.19 909 ILE A C 1
ATOM 7151 O O . ILE A 1 909 ? 14.798 31.409 13.975 1.00 77.19 909 ILE A O 1
ATOM 7155 N N . ALA A 1 910 ? 12.730 31.839 14.735 1.00 73.50 910 ALA A N 1
ATOM 7156 C CA . ALA A 1 910 ? 12.348 30.436 14.864 1.00 73.50 910 ALA A CA 1
ATOM 7157 C C . ALA A 1 910 ? 12.320 29.727 13.499 1.00 73.50 910 ALA A C 1
ATOM 7159 O O . ALA A 1 910 ? 12.723 28.568 13.400 1.00 73.50 910 ALA A O 1
ATOM 7160 N N . LEU A 1 911 ? 11.921 30.437 12.437 1.00 74.19 911 LEU A N 1
ATOM 7161 C CA . LEU A 1 911 ? 11.968 29.943 11.057 1.00 74.19 911 LEU A CA 1
ATOM 7162 C C . LEU A 1 911 ? 13.404 29.788 10.526 1.00 74.19 911 LEU A C 1
ATOM 7164 O O . LEU A 1 911 ? 13.685 28.822 9.817 1.00 74.19 911 LEU A O 1
ATOM 7168 N N . ALA A 1 912 ? 14.324 30.697 10.865 1.00 79.25 912 ALA A N 1
ATOM 7169 C CA . ALA A 1 912 ? 15.736 30.581 10.485 1.00 79.25 912 ALA A CA 1
ATOM 7170 C C . ALA A 1 912 ? 16.430 29.399 11.187 1.00 79.25 912 ALA A C 1
ATOM 7172 O O . ALA A 1 912 ? 17.165 28.641 10.552 1.00 79.25 912 ALA A O 1
ATOM 7173 N N . GLU A 1 913 ? 16.147 29.191 12.475 1.00 80.62 913 GLU A N 1
ATOM 7174 C CA . GLU A 1 913 ? 16.605 28.010 13.217 1.00 80.62 913 GLU A CA 1
ATOM 7175 C C . GLU A 1 913 ? 16.024 26.713 12.640 1.00 80.62 913 GLU A C 1
ATOM 7177 O O . GLU A 1 913 ? 16.741 25.719 12.518 1.00 80.62 913 GLU A O 1
ATOM 7182 N N . LEU A 1 914 ? 14.751 26.721 12.229 1.00 80.44 914 LEU A N 1
ATOM 7183 C CA . LEU A 1 914 ? 14.109 25.575 11.584 1.00 80.44 914 LEU A CA 1
ATOM 7184 C C . LEU A 1 914 ? 14.759 25.238 10.233 1.00 80.44 914 LEU A C 1
ATOM 7186 O O . LEU A 1 914 ? 14.957 24.060 9.940 1.00 80.44 914 LEU A O 1
ATOM 7190 N N . LYS A 1 915 ? 15.135 26.248 9.436 1.00 80.06 915 LYS A N 1
ATOM 7191 C CA . LYS A 1 915 ? 15.888 26.058 8.181 1.00 80.06 915 LYS A CA 1
ATOM 7192 C C . LYS A 1 915 ? 17.270 25.451 8.431 1.00 80.06 915 LYS A C 1
ATOM 7194 O O . LYS A 1 915 ? 17.606 24.456 7.805 1.00 80.06 915 LYS A O 1
ATOM 7199 N N . SER A 1 916 ? 18.022 25.973 9.404 1.00 85.31 916 SER A N 1
ATOM 7200 C CA . SER A 1 916 ? 19.325 25.407 9.798 1.00 85.31 916 SER A CA 1
ATOM 7201 C C . SER A 1 916 ? 19.214 23.950 10.266 1.00 85.31 916 SER A C 1
ATOM 7203 O O . SER A 1 916 ? 20.048 23.109 9.923 1.00 85.31 916 SER A O 1
ATOM 7205 N N . LEU A 1 917 ? 18.161 23.621 11.023 1.00 83.12 917 LEU A N 1
ATOM 7206 C CA . LEU A 1 917 ? 17.873 22.242 11.413 1.00 83.12 917 LEU A CA 1
ATOM 7207 C C . LEU A 1 917 ? 17.528 21.361 10.203 1.00 83.12 917 LEU A C 1
ATOM 7209 O O . LEU A 1 917 ? 17.970 20.213 10.168 1.00 83.12 917 LEU A O 1
ATOM 7213 N N . ASP A 1 918 ? 16.784 21.868 9.213 1.00 80.62 918 ASP A N 1
ATOM 7214 C CA . ASP A 1 918 ? 16.504 21.122 7.976 1.00 80.62 918 ASP A CA 1
ATOM 7215 C C . ASP A 1 918 ? 17.791 20.827 7.193 1.00 80.62 918 ASP A C 1
ATOM 7217 O O . ASP A 1 918 ? 18.017 19.683 6.795 1.00 80.62 918 ASP A O 1
ATOM 7221 N N . ASP A 1 919 ? 18.684 21.810 7.061 1.00 82.88 919 ASP A N 1
ATOM 7222 C CA . ASP A 1 919 ? 19.975 21.648 6.383 1.00 82.88 919 ASP A CA 1
ATOM 7223 C C . ASP A 1 919 ? 20.838 20.574 7.061 1.00 82.88 919 ASP A C 1
ATOM 7225 O O . ASP A 1 919 ? 21.351 19.666 6.400 1.00 82.88 919 ASP A O 1
ATOM 7229 N N . GLN A 1 920 ? 20.926 20.597 8.395 1.00 85.50 920 GLN A N 1
ATOM 7230 C CA . GLN A 1 920 ? 21.651 19.580 9.168 1.00 85.50 920 GLN A CA 1
ATOM 7231 C C . GLN A 1 920 ? 21.023 18.186 9.044 1.00 85.50 920 GLN A C 1
ATOM 7233 O O . GLN A 1 920 ? 21.734 17.175 8.992 1.00 85.50 920 GLN A O 1
ATOM 7238 N N . VAL A 1 921 ? 19.690 18.101 9.003 1.00 81.94 921 VAL A N 1
ATOM 7239 C CA . VAL A 1 921 ? 18.976 16.842 8.755 1.00 81.94 921 VAL A CA 1
ATOM 7240 C C . VAL A 1 921 ? 19.311 16.317 7.361 1.00 81.94 921 VAL A C 1
ATOM 7242 O O . VAL A 1 921 ? 19.573 15.122 7.218 1.00 81.94 921 VAL A O 1
ATOM 7245 N N . ASN A 1 922 ? 19.341 17.179 6.347 1.00 81.62 922 ASN A N 1
ATOM 7246 C CA . ASN A 1 922 ? 19.646 16.802 4.969 1.00 81.62 922 ASN A CA 1
ATOM 7247 C C . ASN A 1 922 ? 21.102 16.334 4.822 1.00 81.62 922 ASN A C 1
ATOM 7249 O O . ASN A 1 922 ? 21.336 15.250 4.289 1.00 81.62 922 ASN A O 1
ATOM 7253 N N . GLU A 1 923 ? 22.070 17.044 5.400 1.00 85.94 923 GLU A N 1
ATOM 7254 C CA . GLU A 1 923 ? 23.477 16.620 5.419 1.00 85.94 923 GLU A CA 1
ATOM 7255 C C . GLU A 1 923 ? 23.655 15.260 6.124 1.00 85.94 923 GLU A C 1
ATOM 7257 O O . GLU A 1 923 ? 24.325 14.344 5.630 1.00 85.94 923 GLU A O 1
ATOM 7262 N N . CYS A 1 924 ? 22.991 15.072 7.269 1.00 85.69 924 CYS A N 1
ATOM 7263 C CA . CYS A 1 924 ? 23.032 13.806 7.996 1.00 85.69 924 CYS A CA 1
ATOM 7264 C C . CYS A 1 924 ? 22.340 12.659 7.229 1.00 85.69 924 CYS A C 1
ATOM 7266 O O . CYS A 1 924 ? 22.745 11.501 7.359 1.00 85.69 924 CYS A O 1
ATOM 7268 N N . LYS A 1 925 ? 21.304 12.947 6.427 1.00 83.06 925 LYS A N 1
ATOM 7269 C CA . LYS A 1 925 ? 20.673 11.961 5.534 1.00 83.06 925 LYS A CA 1
ATOM 7270 C C . LYS A 1 925 ? 21.636 11.540 4.430 1.00 83.06 925 LYS A C 1
ATOM 7272 O O . LYS A 1 925 ? 21.848 10.343 4.265 1.00 83.06 925 LYS A O 1
ATOM 7277 N N . GLU A 1 926 ? 22.246 12.486 3.722 1.00 83.94 926 GLU A N 1
ATOM 7278 C CA . GLU A 1 926 ? 23.179 12.200 2.620 1.00 83.94 926 GLU A CA 1
ATOM 7279 C C . GLU A 1 926 ? 24.398 11.387 3.082 1.00 83.94 926 GLU A C 1
ATOM 7281 O O . GLU A 1 926 ? 24.801 10.402 2.453 1.00 83.94 926 GLU A O 1
ATOM 7286 N N . THR A 1 927 ? 24.953 11.724 4.247 1.00 86.00 927 THR A N 1
ATOM 7287 C CA . THR A 1 927 ? 26.042 10.944 4.863 1.00 86.00 927 THR A CA 1
ATOM 7288 C C . THR A 1 927 ? 25.602 9.531 5.264 1.00 86.00 927 THR A C 1
ATOM 7290 O O . THR A 1 927 ? 26.342 8.569 5.057 1.00 86.00 927 THR A O 1
ATOM 7293 N N . ALA A 1 928 ? 24.385 9.352 5.787 1.00 84.50 928 ALA A N 1
ATOM 7294 C CA . ALA A 1 928 ? 23.855 8.022 6.093 1.00 84.50 928 ALA A CA 1
ATOM 7295 C C . ALA A 1 928 ? 23.603 7.184 4.825 1.00 84.50 928 ALA A C 1
ATOM 7297 O O . ALA A 1 928 ? 23.867 5.978 4.824 1.00 84.50 928 ALA A O 1
ATOM 7298 N N . TRP A 1 929 ? 23.119 7.807 3.747 1.00 82.69 929 TRP A N 1
ATOM 7299 C CA . TRP A 1 929 ? 22.869 7.134 2.472 1.00 82.69 929 TRP A CA 1
ATOM 7300 C C . TRP A 1 929 ? 24.161 6.709 1.781 1.00 82.69 929 TRP A C 1
ATOM 7302 O O . TRP A 1 929 ? 24.273 5.549 1.388 1.00 82.69 929 TRP A O 1
ATOM 7312 N N . SER A 1 930 ? 25.153 7.595 1.699 1.00 83.75 930 SER A N 1
ATOM 7313 C CA . SER A 1 930 ? 26.462 7.283 1.108 1.00 83.75 930 SER A CA 1
ATOM 7314 C C . SER A 1 930 ? 27.171 6.122 1.817 1.00 83.75 930 SER A C 1
ATOM 7316 O O . SER A 1 930 ? 27.591 5.171 1.155 1.00 83.75 930 SER A O 1
ATOM 7318 N N . LEU A 1 931 ? 27.223 6.127 3.155 1.00 85.75 931 LEU A N 1
ATOM 7319 C CA . LEU A 1 931 ? 27.775 5.009 3.936 1.00 85.75 931 LEU A CA 1
ATOM 7320 C C . LEU A 1 931 ? 26.955 3.718 3.767 1.00 85.75 931 LEU A C 1
ATOM 7322 O O . LEU A 1 931 ? 27.504 2.615 3.737 1.00 85.75 931 LEU A O 1
ATOM 7326 N N . GLY A 1 932 ? 25.629 3.839 3.651 1.00 85.12 932 GLY A N 1
ATOM 7327 C CA . GLY A 1 932 ? 24.733 2.712 3.394 1.00 85.12 932 GLY A CA 1
ATOM 7328 C C . GLY A 1 932 ? 24.969 2.052 2.031 1.00 85.12 932 GLY A C 1
ATOM 7329 O O . GLY A 1 932 ? 24.952 0.822 1.938 1.00 85.12 932 GLY A O 1
ATOM 7330 N N . GLU A 1 933 ? 25.223 2.847 0.991 1.00 82.00 933 GLU A N 1
ATOM 7331 C CA . GLU A 1 933 ? 25.584 2.365 -0.348 1.00 82.00 933 GLU A CA 1
ATOM 7332 C C . GLU A 1 933 ? 26.939 1.650 -0.353 1.00 82.00 933 GLU A C 1
ATOM 7334 O O . GLU A 1 933 ? 27.072 0.590 -0.968 1.00 82.00 933 GLU A O 1
ATOM 7339 N N . GLU A 1 934 ? 27.933 2.189 0.358 1.00 82.44 934 GLU A N 1
ATOM 7340 C CA . GLU A 1 934 ? 29.251 1.559 0.501 1.00 82.44 934 GLU A CA 1
ATOM 7341 C C . GLU A 1 934 ? 29.145 0.189 1.186 1.00 82.44 934 GLU A C 1
ATOM 7343 O O . GLU A 1 934 ? 29.695 -0.807 0.703 1.00 82.44 934 GLU A O 1
ATOM 7348 N N . LEU A 1 935 ? 28.359 0.112 2.264 1.00 86.31 935 LEU A N 1
ATOM 7349 C CA . LEU A 1 935 ? 28.072 -1.136 2.963 1.00 86.31 935 LEU A CA 1
ATOM 7350 C C . LEU A 1 935 ? 27.378 -2.160 2.048 1.00 86.31 935 LEU A C 1
ATOM 7352 O O . LEU A 1 935 ? 27.760 -3.332 2.046 1.00 86.31 935 LEU A O 1
ATOM 7356 N N . ASP A 1 936 ? 26.374 -1.753 1.263 1.00 83.50 936 ASP A N 1
ATOM 7357 C CA . ASP A 1 936 ? 25.677 -2.661 0.337 1.00 83.50 936 ASP A CA 1
ATOM 7358 C C . ASP A 1 936 ? 26.604 -3.192 -0.761 1.00 83.50 936 ASP A C 1
ATOM 7360 O O . ASP A 1 936 ? 26.625 -4.400 -1.024 1.00 83.50 936 ASP A O 1
ATOM 7364 N N . ALA A 1 937 ? 27.414 -2.317 -1.361 1.00 80.62 937 ALA A N 1
ATOM 7365 C CA . ALA A 1 937 ? 28.392 -2.706 -2.371 1.00 80.62 937 ALA A CA 1
ATOM 7366 C C . ALA A 1 937 ? 29.376 -3.752 -1.822 1.00 80.62 937 ALA A C 1
ATOM 7368 O O . ALA A 1 937 ? 29.636 -4.761 -2.484 1.00 80.62 937 ALA A O 1
ATOM 7369 N N . MET A 1 938 ? 29.862 -3.557 -0.594 1.00 80.31 938 MET A N 1
ATOM 7370 C CA . MET A 1 938 ? 30.802 -4.461 0.069 1.00 80.31 938 MET A CA 1
ATOM 7371 C C . MET A 1 938 ? 30.179 -5.816 0.423 1.00 80.31 938 MET A C 1
ATOM 7373 O O . MET A 1 938 ? 30.762 -6.859 0.127 1.00 80.31 938 MET A O 1
ATOM 7377 N N . VAL A 1 939 ? 28.972 -5.828 0.998 1.00 82.06 939 VAL A N 1
ATOM 7378 C CA . VAL A 1 939 ? 28.266 -7.067 1.375 1.00 82.06 939 VAL A CA 1
ATOM 7379 C C . VAL A 1 939 ? 27.943 -7.924 0.146 1.00 82.06 939 VAL A C 1
ATOM 7381 O O . VAL A 1 939 ? 28.054 -9.151 0.201 1.00 82.06 939 VAL A O 1
ATOM 7384 N N . ARG A 1 940 ? 27.543 -7.309 -0.974 1.00 76.94 940 ARG A N 1
ATOM 7385 C CA . ARG A 1 940 ? 27.264 -8.044 -2.221 1.00 76.94 940 ARG A CA 1
ATOM 7386 C C . ARG A 1 940 ? 28.528 -8.590 -2.864 1.00 76.94 940 ARG A C 1
ATOM 7388 O O . ARG A 1 940 ? 28.532 -9.747 -3.271 1.00 76.94 940 ARG A O 1
ATOM 7395 N N . ALA A 1 941 ? 29.587 -7.788 -2.930 1.00 74.56 941 ALA A N 1
ATOM 7396 C CA . ALA A 1 941 ? 30.857 -8.237 -3.485 1.00 74.56 941 ALA A CA 1
ATOM 7397 C C . ALA A 1 941 ? 31.468 -9.383 -2.657 1.00 74.56 941 ALA A C 1
ATOM 7399 O O . ALA A 1 941 ? 31.994 -10.331 -3.235 1.00 74.56 941 ALA A O 1
ATOM 7400 N N . TRP A 1 942 ? 31.308 -9.365 -1.327 1.00 75.94 942 TRP A N 1
ATOM 7401 C CA . TRP A 1 942 ? 31.664 -10.493 -0.460 1.00 75.94 942 TRP A CA 1
ATOM 7402 C C . TRP A 1 942 ? 30.856 -11.765 -0.776 1.00 75.94 942 TRP A C 1
ATOM 7404 O O . TRP A 1 942 ? 31.443 -12.835 -0.932 1.00 75.94 942 TRP A O 1
ATOM 7414 N N . ARG A 1 943 ? 29.527 -11.659 -0.942 1.00 74.81 943 ARG A N 1
ATOM 7415 C CA . ARG A 1 943 ? 28.673 -12.804 -1.329 1.00 74.81 943 ARG A CA 1
ATOM 7416 C C . ARG A 1 943 ? 29.054 -13.394 -2.689 1.00 74.81 943 ARG A C 1
ATOM 7418 O O . ARG A 1 943 ? 29.093 -14.611 -2.839 1.00 74.81 943 ARG A O 1
ATOM 7425 N N . GLU A 1 944 ? 29.351 -12.547 -3.669 1.00 68.06 944 GLU A N 1
ATOM 7426 C CA . GLU A 1 944 ? 29.800 -12.985 -4.997 1.00 68.06 944 GLU A CA 1
ATOM 7427 C C . GLU A 1 944 ? 31.167 -13.676 -4.946 1.00 68.06 944 GLU A C 1
ATOM 7429 O O . GLU A 1 944 ? 31.345 -14.720 -5.575 1.00 68.06 944 GLU A O 1
ATOM 7434 N N . ALA A 1 945 ? 32.114 -13.140 -4.169 1.00 65.00 945 ALA A N 1
ATOM 7435 C CA . ALA A 1 945 ? 33.424 -13.758 -3.973 1.00 65.00 945 ALA A CA 1
ATOM 7436 C C . ALA A 1 945 ? 33.315 -15.149 -3.325 1.00 65.00 945 ALA A C 1
ATOM 7438 O O . ALA A 1 945 ? 33.990 -16.071 -3.775 1.00 65.00 945 ALA A O 1
ATOM 7439 N N . GLY A 1 946 ? 32.418 -15.324 -2.344 1.00 58.62 946 GLY A N 1
ATOM 7440 C CA . GLY A 1 946 ? 32.140 -16.628 -1.727 1.00 58.62 946 GLY A CA 1
ATOM 7441 C C . GLY A 1 946 ? 31.496 -17.644 -2.682 1.00 58.62 946 GLY A C 1
ATOM 7442 O O . GLY A 1 946 ? 31.735 -18.846 -2.570 1.00 58.62 946 GLY A O 1
ATOM 7443 N N . CYS A 1 947 ? 30.726 -17.180 -3.672 1.00 50.88 947 CYS A N 1
ATOM 7444 C CA . CYS A 1 947 ? 30.129 -18.044 -4.695 1.00 50.88 947 CYS A CA 1
ATOM 7445 C C . CYS A 1 947 ? 31.166 -18.509 -5.737 1.00 50.88 947 CYS A C 1
ATOM 7447 O O . CYS A 1 947 ? 31.132 -19.658 -6.170 1.00 50.88 947 CYS A O 1
ATOM 7449 N N . ALA A 1 948 ? 32.134 -17.652 -6.080 1.00 49.09 948 ALA A N 1
ATOM 7450 C CA . ALA A 1 948 ? 33.215 -17.960 -7.023 1.00 49.09 948 ALA A CA 1
ATOM 7451 C C . ALA A 1 948 ? 34.244 -18.986 -6.498 1.00 49.09 948 ALA A C 1
ATOM 7453 O O . ALA A 1 948 ? 34.978 -19.575 -7.287 1.00 49.09 948 ALA A O 1
ATOM 7454 N N . THR A 1 949 ? 34.306 -19.223 -5.183 1.00 45.19 949 THR A N 1
ATOM 7455 C CA . THR A 1 949 ? 35.113 -20.296 -4.564 1.00 45.19 949 THR A CA 1
ATOM 7456 C C . THR A 1 949 ? 34.527 -21.698 -4.745 1.00 45.19 949 THR A C 1
ATOM 7458 O O . THR A 1 949 ? 35.180 -22.686 -4.410 1.00 45.19 949 THR A O 1
ATOM 7461 N N . ARG A 1 950 ? 33.310 -21.818 -5.284 1.00 42.25 950 ARG A N 1
ATOM 7462 C CA . ARG A 1 950 ? 32.692 -23.104 -5.603 1.00 42.25 950 ARG A CA 1
ATOM 7463 C C . ARG A 1 950 ? 33.279 -23.597 -6.931 1.00 42.25 950 ARG A C 1
ATOM 7465 O O . ARG A 1 950 ? 33.128 -22.932 -7.950 1.00 42.25 950 ARG A O 1
ATOM 7472 N N . ALA A 1 951 ? 34.011 -24.713 -6.890 1.00 36.78 951 ALA A N 1
ATOM 7473 C CA . ALA A 1 951 ? 34.759 -25.242 -8.032 1.00 36.78 951 ALA A CA 1
ATOM 7474 C C . ALA A 1 951 ? 33.892 -25.319 -9.309 1.00 36.78 951 ALA A C 1
ATOM 7476 O O . ALA A 1 951 ? 32.735 -25.743 -9.219 1.00 36.78 951 ALA A O 1
ATOM 7477 N N . PRO A 1 952 ? 34.419 -24.931 -10.488 1.00 42.41 952 PRO A N 1
ATOM 7478 C CA . PRO A 1 952 ? 33.696 -25.098 -11.741 1.00 42.41 952 PRO A CA 1
ATOM 7479 C C . PRO A 1 952 ? 33.408 -26.586 -11.962 1.00 42.41 952 PRO A C 1
ATOM 7481 O O . PRO A 1 952 ? 34.302 -27.425 -11.841 1.00 42.41 952 PRO A O 1
ATOM 7484 N N . ALA A 1 953 ? 32.148 -26.904 -12.265 1.00 41.03 953 ALA A N 1
ATOM 7485 C CA . ALA A 1 953 ? 31.741 -28.239 -12.686 1.00 41.03 953 ALA A CA 1
ATOM 7486 C C . ALA A 1 953 ? 32.579 -28.691 -13.905 1.00 41.03 953 ALA A C 1
ATOM 7488 O O . ALA A 1 953 ? 33.015 -27.838 -14.690 1.00 41.03 953 ALA A O 1
ATOM 7489 N N . PRO A 1 954 ? 32.831 -30.005 -14.070 1.00 41.34 954 PRO A N 1
ATOM 7490 C CA . PRO A 1 954 ? 33.594 -30.524 -15.200 1.00 41.34 954 PRO A CA 1
ATOM 7491 C C . PRO A 1 954 ? 32.992 -30.023 -16.516 1.00 41.34 954 PRO A C 1
ATOM 7493 O O . PRO A 1 954 ? 31.775 -29.963 -16.683 1.00 41.34 954 PRO A O 1
ATOM 7496 N N . ARG A 1 955 ? 33.874 -29.590 -17.421 1.00 39.28 955 ARG A N 1
ATOM 7497 C CA . ARG A 1 955 ? 33.542 -28.906 -18.673 1.00 39.28 955 ARG A CA 1
ATOM 7498 C C . ARG A 1 955 ? 32.665 -29.785 -19.574 1.00 39.28 955 ARG A C 1
ATOM 7500 O O . ARG A 1 955 ? 33.183 -30.562 -20.366 1.00 39.28 955 ARG A O 1
ATOM 7507 N N . SER A 1 956 ? 31.351 -29.583 -19.510 1.00 44.91 956 SER A N 1
ATOM 7508 C CA . SER A 1 956 ? 30.497 -29.711 -20.693 1.00 44.91 956 SER A CA 1
ATOM 7509 C C . SER A 1 956 ? 31.027 -28.745 -21.768 1.00 44.91 956 SER A C 1
ATOM 7511 O O . SER A 1 956 ? 31.349 -27.603 -21.421 1.00 44.91 956 SER A O 1
ATOM 7513 N N . PRO A 1 957 ? 31.127 -29.137 -23.053 1.00 52.69 957 PRO A N 1
ATOM 7514 C CA . PRO A 1 957 ? 31.552 -28.230 -24.121 1.00 52.69 957 PRO A CA 1
ATOM 7515 C C . PRO A 1 957 ? 30.643 -26.995 -24.249 1.00 52.69 957 PRO A C 1
ATOM 7517 O O . PRO A 1 957 ? 31.114 -25.951 -24.707 1.00 52.69 957 PRO A O 1
ATOM 7520 N N . HIS A 1 958 ? 29.386 -27.066 -23.784 1.00 56.69 958 HIS A N 1
ATOM 7521 C CA . HIS A 1 958 ? 28.458 -25.933 -23.722 1.00 56.69 958 HIS A CA 1
ATOM 7522 C C . HIS A 1 958 ? 27.701 -25.879 -22.390 1.00 56.69 958 HIS A C 1
ATOM 7524 O O . HIS A 1 958 ? 27.065 -26.845 -21.970 1.00 56.69 958 HIS A O 1
ATOM 7530 N N . ALA A 1 959 ? 27.747 -24.723 -21.732 1.00 65.38 959 ALA A N 1
ATOM 7531 C CA . ALA A 1 959 ? 26.929 -24.447 -20.562 1.00 65.38 959 ALA A CA 1
ATOM 7532 C C . ALA A 1 959 ? 25.442 -24.312 -20.948 1.00 65.38 959 ALA A C 1
ATOM 7534 O O . ALA A 1 959 ? 25.136 -23.738 -22.009 1.00 65.38 959 ALA A O 1
ATOM 7535 N N . PRO A 1 960 ? 24.514 -24.820 -20.119 1.00 71.88 960 PRO A N 1
ATOM 7536 C CA . PRO A 1 960 ? 23.094 -24.718 -20.405 1.00 71.88 960 PRO A CA 1
ATOM 7537 C C . PRO A 1 960 ? 22.599 -23.261 -20.390 1.00 71.88 960 PRO A C 1
ATOM 7539 O O . PRO A 1 960 ? 23.110 -22.429 -19.626 1.00 71.88 960 PRO A O 1
ATOM 7542 N N . PRO A 1 961 ? 21.626 -22.911 -21.253 1.00 73.38 961 PRO A N 1
ATOM 7543 C CA . PRO A 1 961 ? 20.985 -21.604 -21.224 1.00 73.38 961 PRO A CA 1
ATOM 7544 C C . PRO A 1 961 ? 20.158 -21.457 -19.941 1.00 73.38 961 PRO A C 1
ATOM 7546 O O . PRO A 1 961 ? 19.380 -22.337 -19.604 1.00 73.38 961 PRO A O 1
ATOM 7549 N N . HIS A 1 962 ? 20.292 -20.328 -19.243 1.00 77.56 962 HIS A N 1
ATOM 7550 C CA . HIS A 1 962 ? 19.436 -19.987 -18.095 1.00 77.56 962 HIS A CA 1
ATOM 7551 C C . HIS A 1 962 ? 18.452 -18.863 -18.437 1.00 77.56 962 HIS A C 1
ATOM 7553 O O . HIS A 1 962 ? 17.408 -18.733 -17.801 1.00 77.56 962 HIS A O 1
ATOM 7559 N N . ARG A 1 963 ? 18.758 -18.015 -19.428 1.00 83.19 963 ARG A N 1
ATOM 7560 C CA . ARG A 1 963 ? 17.855 -16.938 -19.846 1.00 83.19 963 ARG A CA 1
ATOM 7561 C C . ARG A 1 963 ? 17.766 -16.823 -21.359 1.00 83.19 963 ARG A C 1
ATOM 7563 O O . ARG A 1 963 ? 18.788 -16.756 -22.036 1.00 83.19 963 ARG A O 1
ATOM 7570 N N . TYR A 1 964 ? 16.550 -16.704 -21.870 1.00 85.38 964 TYR A N 1
ATOM 7571 C CA . TYR A 1 964 ? 16.245 -16.528 -23.284 1.00 85.38 964 TYR A CA 1
ATOM 7572 C C . TYR A 1 964 ? 15.395 -15.272 -23.467 1.00 85.38 964 TYR A C 1
ATOM 7574 O O . TYR A 1 964 ? 14.349 -15.151 -22.841 1.00 85.38 964 TYR A O 1
ATOM 7582 N N . ASN A 1 965 ? 15.827 -14.312 -24.281 1.00 88.75 965 ASN A N 1
ATOM 7583 C CA . ASN A 1 965 ? 14.982 -13.174 -24.652 1.00 88.75 965 ASN A CA 1
ATOM 7584 C C . ASN A 1 965 ? 14.774 -13.160 -26.166 1.00 88.75 965 ASN A C 1
ATOM 7586 O O . ASN A 1 965 ? 15.740 -13.322 -26.905 1.00 88.75 965 ASN A O 1
ATOM 7590 N N . GLU A 1 966 ? 13.552 -12.916 -26.609 1.00 90.06 966 GLU A N 1
ATOM 7591 C CA . GLU A 1 966 ? 13.134 -12.909 -28.006 1.00 90.06 966 GLU A CA 1
ATOM 7592 C C . GLU A 1 966 ? 12.300 -11.654 -28.283 1.00 90.06 966 GLU A C 1
ATOM 7594 O O . GLU A 1 966 ? 11.401 -11.307 -27.519 1.00 90.06 966 GLU A O 1
ATOM 7599 N N . ILE A 1 967 ? 12.602 -10.952 -29.369 1.00 89.81 967 ILE A N 1
ATOM 7600 C CA . ILE A 1 967 ? 11.834 -9.805 -29.861 1.00 89.81 967 ILE A CA 1
ATOM 7601 C C . ILE A 1 967 ? 11.597 -10.036 -31.345 1.00 89.81 967 ILE A C 1
ATOM 7603 O O . ILE A 1 967 ? 12.565 -10.195 -32.088 1.00 89.81 967 ILE A O 1
ATOM 7607 N N . CYS A 1 968 ? 10.348 -10.039 -31.802 1.00 88.56 968 CYS A N 1
ATOM 7608 C CA . CYS A 1 968 ? 10.079 -10.265 -33.217 1.00 88.56 968 CYS A CA 1
ATOM 7609 C C . CYS A 1 968 ? 8.838 -9.516 -33.730 1.00 88.56 968 CYS A C 1
ATOM 7611 O O . CYS A 1 968 ? 7.927 -9.186 -32.964 1.00 88.56 968 CYS A O 1
ATOM 7613 N N . PHE A 1 969 ? 8.815 -9.241 -35.037 1.00 88.38 969 PHE A N 1
ATOM 7614 C CA . PHE A 1 969 ? 7.633 -8.724 -35.725 1.00 88.38 969 PHE A CA 1
ATOM 7615 C C . PHE A 1 969 ? 7.469 -9.302 -37.131 1.00 88.38 969 PHE A C 1
ATOM 7617 O O . PHE A 1 969 ? 8.454 -9.576 -37.827 1.00 88.38 969 PHE A O 1
ATOM 7624 N N . LYS A 1 970 ? 6.214 -9.486 -37.563 1.00 84.06 970 LYS A N 1
ATOM 7625 C CA . LYS A 1 970 ? 5.893 -10.119 -38.853 1.00 84.06 970 LYS A CA 1
ATOM 7626 C C . LYS A 1 970 ? 6.119 -9.162 -40.019 1.00 84.06 970 LYS A C 1
ATOM 7628 O O . LYS A 1 970 ? 6.820 -9.508 -40.968 1.00 84.06 970 LYS A O 1
ATOM 7633 N N . SER A 1 971 ? 5.560 -7.958 -39.940 1.00 87.31 971 SER A N 1
ATOM 7634 C CA . SER A 1 971 ? 5.700 -6.923 -40.964 1.00 87.31 971 SER A CA 1
ATOM 7635 C C . SER A 1 971 ? 5.749 -5.540 -40.323 1.00 87.31 971 SER A C 1
ATOM 7637 O O . SER A 1 971 ? 4.946 -5.230 -39.447 1.00 87.31 971 SER A O 1
ATOM 7639 N N . ALA A 1 972 ? 6.678 -4.699 -40.764 1.00 89.56 972 ALA A N 1
ATOM 7640 C CA . ALA A 1 972 ? 6.752 -3.295 -40.402 1.00 89.56 972 ALA A CA 1
ATOM 7641 C C . ALA A 1 972 ? 6.879 -2.438 -41.664 1.00 89.56 972 ALA A C 1
ATOM 7643 O O . ALA A 1 972 ? 7.830 -2.585 -42.436 1.00 89.56 972 ALA A O 1
ATOM 7644 N N . ARG A 1 973 ? 5.927 -1.529 -41.867 1.00 89.81 973 ARG A N 1
ATOM 7645 C CA . ARG A 1 973 ? 5.960 -0.503 -42.904 1.00 89.81 973 ARG A CA 1
ATOM 7646 C C . ARG A 1 973 ? 6.203 0.842 -42.243 1.00 89.81 973 ARG A C 1
ATOM 7648 O O . ARG A 1 973 ? 5.425 1.274 -41.403 1.00 89.81 973 ARG A O 1
ATOM 7655 N N . TRP A 1 974 ? 7.257 1.528 -42.649 1.00 90.25 974 TRP A N 1
ATOM 7656 C CA . TRP A 1 974 ? 7.617 2.829 -42.117 1.00 90.25 974 TRP A CA 1
ATOM 7657 C C . TRP A 1 974 ? 7.708 3.868 -43.230 1.00 90.25 974 TRP A C 1
ATOM 7659 O O . TRP A 1 974 ? 8.589 3.809 -44.085 1.00 90.25 974 TRP A O 1
ATOM 7669 N N . ARG A 1 975 ? 6.783 4.825 -43.210 1.00 88.88 975 ARG A N 1
ATOM 7670 C CA . ARG A 1 975 ? 6.754 5.985 -44.095 1.00 88.88 975 ARG A CA 1
ATOM 7671 C C . ARG A 1 975 ? 7.455 7.174 -43.451 1.00 88.88 975 ARG A C 1
ATOM 7673 O O . ARG A 1 975 ? 7.096 7.599 -42.354 1.00 88.88 975 ARG A O 1
ATOM 7680 N N . LEU A 1 976 ? 8.418 7.742 -44.160 1.00 89.00 976 LEU A N 1
ATOM 7681 C CA . LEU A 1 976 ? 9.090 8.981 -43.782 1.00 89.00 976 LEU A CA 1
ATOM 7682 C C . LEU A 1 976 ? 8.429 10.137 -44.522 1.00 89.00 976 LEU A C 1
ATOM 7684 O O . LEU A 1 976 ? 8.292 10.072 -45.745 1.00 89.00 976 LEU A O 1
ATOM 7688 N N . THR A 1 977 ? 8.031 11.184 -43.808 1.00 86.56 977 THR A N 1
ATOM 7689 C CA . THR A 1 977 ? 7.433 12.391 -44.395 1.00 86.56 977 THR A CA 1
ATOM 7690 C C . THR A 1 977 ? 8.309 13.615 -44.174 1.00 86.56 977 THR A C 1
ATOM 7692 O O . THR A 1 977 ? 9.133 13.647 -43.259 1.00 86.56 977 THR A O 1
ATOM 7695 N N . ASP A 1 978 ? 8.112 14.636 -45.002 1.00 80.12 978 ASP A N 1
ATOM 7696 C CA . ASP A 1 978 ? 8.729 15.952 -44.824 1.00 80.12 978 ASP A CA 1
ATOM 7697 C C . ASP A 1 978 ? 8.194 16.674 -43.567 1.00 80.12 978 ASP A C 1
ATOM 7699 O O . ASP A 1 978 ? 7.274 16.178 -42.905 1.00 80.12 978 ASP A O 1
ATOM 7703 N N . ALA A 1 979 ? 8.763 17.834 -43.223 1.00 69.88 979 ALA A N 1
ATOM 7704 C CA . ALA A 1 979 ? 8.433 18.599 -42.013 1.00 69.88 979 ALA A CA 1
ATOM 7705 C C . ALA A 1 979 ? 6.923 18.875 -41.862 1.00 69.88 979 ALA A C 1
ATOM 7707 O O . ALA A 1 979 ? 6.374 18.687 -40.776 1.00 69.88 979 ALA A O 1
ATOM 7708 N N . ASP A 1 980 ? 6.244 19.198 -42.968 1.00 65.25 980 ASP A N 1
ATOM 7709 C CA . ASP A 1 980 ? 4.803 19.492 -43.008 1.00 65.25 980 ASP A CA 1
ATOM 7710 C C . ASP A 1 980 ? 3.907 18.234 -42.961 1.00 65.25 980 ASP A C 1
ATOM 7712 O O . ASP A 1 980 ? 2.681 18.334 -42.976 1.00 65.25 980 ASP A O 1
ATOM 7716 N N . GLY A 1 981 ? 4.488 17.027 -42.950 1.00 66.94 981 GLY A N 1
ATOM 7717 C CA . GLY A 1 981 ? 3.763 15.751 -42.848 1.00 66.94 981 GLY A CA 1
ATOM 7718 C C . GLY A 1 981 ? 2.972 15.329 -44.096 1.00 66.94 981 GLY A C 1
ATOM 7719 O O . GLY A 1 981 ? 2.378 14.253 -44.098 1.00 66.94 981 GLY A O 1
ATOM 7720 N N . GLN A 1 982 ? 2.961 16.145 -45.158 1.00 67.62 982 GLN A N 1
ATOM 7721 C CA . GLN A 1 982 ? 2.152 15.922 -46.367 1.00 67.62 982 GLN A CA 1
ATOM 7722 C C . GLN A 1 982 ? 2.887 15.155 -47.478 1.00 67.62 982 GLN A C 1
ATOM 7724 O O . GLN A 1 982 ? 2.284 14.326 -48.159 1.00 67.62 982 GLN A O 1
ATOM 7729 N N . LEU A 1 983 ? 4.183 15.417 -47.673 1.00 74.50 983 LEU A N 1
ATOM 7730 C CA . LEU A 1 983 ? 4.989 14.790 -48.724 1.00 74.50 983 LEU A CA 1
ATOM 7731 C C . LEU A 1 983 ? 5.772 13.599 -48.163 1.00 74.50 983 LEU A C 1
ATOM 7733 O O . LEU A 1 983 ? 6.458 13.726 -47.151 1.00 74.50 983 LEU A O 1
ATOM 7737 N N . GLY A 1 984 ? 5.686 12.441 -48.822 1.00 80.50 984 GLY A N 1
ATOM 7738 C CA . GLY A 1 984 ? 6.484 11.261 -48.483 1.00 80.50 984 GLY A CA 1
ATOM 7739 C C . GLY A 1 984 ? 7.898 11.345 -49.067 1.00 80.50 984 GLY A C 1
ATOM 7740 O O . GLY A 1 984 ? 8.061 11.645 -50.245 1.00 80.50 984 GLY A O 1
ATOM 7741 N N . ILE A 1 985 ? 8.914 11.047 -48.258 1.00 84.44 985 ILE A N 1
ATOM 7742 C CA . ILE A 1 985 ? 10.328 10.981 -48.658 1.00 84.44 985 ILE A CA 1
ATOM 7743 C C . ILE A 1 985 ? 10.693 9.544 -49.048 1.00 84.44 985 ILE A C 1
ATOM 7745 O O . ILE A 1 985 ? 11.211 9.300 -50.139 1.00 84.44 985 ILE A O 1
ATOM 7749 N N . ALA A 1 986 ? 10.407 8.580 -48.167 1.00 87.94 986 ALA A N 1
ATOM 7750 C CA . ALA A 1 986 ? 10.715 7.169 -48.379 1.00 87.94 986 ALA A CA 1
ATOM 7751 C C . ALA A 1 986 ? 9.687 6.254 -47.699 1.00 87.94 986 ALA A C 1
ATOM 7753 O O . ALA A 1 986 ? 9.158 6.596 -46.644 1.00 87.94 986 ALA A O 1
ATOM 7754 N N . ASP A 1 987 ? 9.455 5.076 -48.277 1.00 89.19 987 ASP A N 1
ATOM 7755 C CA . ASP A 1 987 ? 8.699 3.975 -47.659 1.00 89.19 987 ASP A CA 1
ATOM 7756 C C . ASP A 1 987 ? 9.686 2.820 -47.402 1.00 89.19 987 ASP A C 1
ATOM 7758 O O . ASP A 1 987 ? 10.348 2.337 -48.326 1.00 89.19 987 ASP A O 1
ATOM 7762 N N . LEU A 1 988 ? 9.814 2.392 -46.147 1.00 89.62 988 LEU A N 1
ATOM 7763 C CA . LEU A 1 988 ? 10.618 1.251 -45.714 1.00 89.62 988 LEU A CA 1
ATOM 7764 C C . LEU A 1 988 ? 9.681 0.093 -45.369 1.00 89.62 988 LEU A C 1
ATOM 7766 O O . LEU A 1 988 ? 8.744 0.263 -44.597 1.00 89.62 988 LEU A O 1
ATOM 7770 N N . LEU A 1 989 ? 9.935 -1.093 -45.907 1.00 90.12 989 LEU A N 1
ATOM 7771 C CA . LEU A 1 989 ? 9.185 -2.310 -45.605 1.00 90.12 989 LEU A CA 1
ATOM 7772 C C . LEU A 1 989 ? 10.149 -3.379 -45.093 1.00 90.12 989 LEU A C 1
ATOM 7774 O O . LEU A 1 989 ? 11.091 -3.754 -45.790 1.00 90.12 989 LEU A O 1
ATOM 7778 N N . LEU A 1 990 ? 9.912 -3.849 -43.872 1.00 89.56 990 LEU A N 1
ATOM 7779 C CA . LEU A 1 990 ? 10.705 -4.845 -43.155 1.00 89.56 990 LEU A CA 1
ATOM 7780 C C . LEU A 1 990 ? 9.795 -6.021 -42.801 1.00 89.56 990 LEU A C 1
ATOM 7782 O O . LEU A 1 990 ? 8.757 -5.810 -42.185 1.00 89.56 990 LEU A O 1
ATOM 7786 N N . THR A 1 991 ? 10.159 -7.254 -43.144 1.00 89.00 991 THR A N 1
ATOM 7787 C CA . THR A 1 991 ? 9.353 -8.434 -42.771 1.00 89.00 991 THR A CA 1
ATOM 7788 C C . THR A 1 991 ? 10.193 -9.519 -42.122 1.00 89.00 991 THR A C 1
ATOM 7790 O O . THR A 1 991 ? 11.349 -9.716 -42.505 1.00 89.00 991 THR A O 1
ATOM 7793 N N . ASN A 1 992 ? 9.573 -10.275 -41.214 1.00 86.50 992 ASN A N 1
ATOM 7794 C CA . ASN A 1 992 ? 10.175 -11.356 -40.434 1.00 86.50 992 ASN A CA 1
ATOM 7795 C C . ASN A 1 992 ? 11.448 -10.889 -39.714 1.00 86.50 992 ASN A C 1
ATOM 7797 O O . ASN A 1 992 ? 12.545 -11.370 -39.999 1.00 86.50 992 ASN A O 1
ATOM 7801 N N . PHE A 1 993 ? 11.305 -9.906 -38.827 1.00 90.06 993 PHE A N 1
ATOM 7802 C CA . PHE A 1 993 ? 12.382 -9.502 -37.928 1.00 90.06 993 PHE A CA 1
ATOM 7803 C C . PHE A 1 993 ? 12.360 -10.381 -36.685 1.00 90.06 993 PHE A C 1
ATOM 7805 O O . PHE A 1 993 ? 11.311 -10.518 -36.059 1.00 90.06 993 PHE A O 1
ATOM 7812 N N . LEU A 1 994 ? 13.512 -10.921 -36.304 1.00 89.62 994 LEU A N 1
ATOM 7813 C CA . LEU A 1 994 ? 13.702 -11.737 -35.113 1.00 89.62 994 LEU A CA 1
ATOM 7814 C C . LEU A 1 994 ? 15.032 -11.374 -34.457 1.00 89.62 994 LEU A C 1
ATOM 7816 O O . LEU A 1 994 ? 16.088 -11.444 -35.078 1.00 89.62 994 LEU A O 1
ATOM 7820 N N . TYR A 1 995 ? 14.990 -11.019 -33.183 1.00 92.12 995 TYR A N 1
ATOM 7821 C CA . TYR A 1 995 ? 16.166 -10.831 -32.350 1.00 92.12 995 TYR A CA 1
ATOM 7822 C C . TYR A 1 995 ? 16.090 -11.766 -31.152 1.00 92.12 995 TYR A C 1
ATOM 7824 O O . TYR A 1 995 ? 15.130 -11.710 -30.384 1.00 92.12 995 TYR A O 1
ATOM 7832 N N . THR A 1 996 ? 17.112 -12.593 -30.962 1.00 90.50 996 THR A N 1
ATOM 7833 C CA . THR A 1 996 ? 17.228 -13.495 -29.819 1.00 90.50 996 THR A CA 1
ATOM 7834 C C . THR A 1 996 ? 18.509 -13.216 -29.041 1.00 90.50 996 THR A C 1
ATOM 7836 O O . THR A 1 996 ? 19.564 -12.878 -29.587 1.00 90.50 996 THR A O 1
ATOM 7839 N N . LYS A 1 997 ? 18.402 -13.325 -27.719 1.00 91.12 997 LYS A N 1
ATOM 7840 C CA . LYS A 1 997 ? 19.508 -13.214 -26.774 1.00 91.12 997 LYS A CA 1
ATOM 7841 C C . LYS A 1 997 ? 19.453 -14.384 -25.799 1.00 91.12 997 LYS A C 1
ATOM 7843 O O . LYS A 1 997 ? 18.613 -14.384 -24.896 1.00 91.12 997 LYS A O 1
ATOM 7848 N N . THR A 1 998 ? 20.375 -15.326 -25.936 1.00 87.62 998 THR A N 1
ATOM 7849 C CA . THR A 1 998 ? 20.588 -16.448 -25.011 1.00 87.62 998 THR A CA 1
ATOM 7850 C C . THR A 1 998 ? 21.686 -16.083 -24.021 1.00 87.62 998 THR A C 1
ATOM 7852 O O . THR A 1 998 ? 22.758 -15.621 -24.394 1.00 87.62 998 THR A O 1
ATOM 7855 N N . SER A 1 999 ? 21.434 -16.241 -22.727 1.00 86.31 999 SER A N 1
ATOM 7856 C CA . SER A 1 999 ? 22.453 -16.128 -21.678 1.00 86.31 999 SER A CA 1
ATOM 7857 C C . SER A 1 999 ? 22.619 -17.487 -21.013 1.00 86.31 999 SER A C 1
ATOM 7859 O O . SER A 1 999 ? 21.634 -18.102 -20.588 1.00 86.31 999 SER A O 1
ATOM 7861 N N . ARG A 1 1000 ? 23.860 -17.963 -20.963 1.00 82.31 1000 ARG A N 1
ATOM 7862 C CA . ARG A 1 1000 ? 24.237 -19.293 -20.482 1.00 82.31 1000 ARG A CA 1
ATOM 7863 C C . ARG A 1 1000 ? 24.794 -19.226 -19.063 1.00 82.31 1000 ARG A C 1
ATOM 7865 O O . ARG A 1 1000 ? 25.157 -18.156 -18.574 1.00 82.31 1000 ARG A O 1
ATOM 7872 N N . SER A 1 1001 ? 24.835 -20.368 -18.381 1.00 77.06 1001 SER A N 1
ATOM 7873 C CA . SER A 1 1001 ? 25.275 -20.450 -16.981 1.00 77.06 1001 SER A CA 1
ATOM 7874 C C . SER A 1 1001 ? 26.776 -20.210 -16.769 1.00 77.06 1001 SER A C 1
ATOM 7876 O O . SER A 1 1001 ? 27.209 -20.057 -15.632 1.00 77.06 1001 SER A O 1
ATOM 7878 N N . ASP A 1 1002 ? 27.579 -20.192 -17.834 1.00 75.31 1002 ASP A N 1
ATOM 7879 C CA . ASP A 1 1002 ? 29.007 -19.855 -17.818 1.00 75.31 1002 ASP A CA 1
ATOM 7880 C C . ASP A 1 1002 ? 29.275 -18.355 -18.022 1.00 75.31 1002 ASP A C 1
ATOM 7882 O O . ASP A 1 1002 ? 30.400 -17.996 -18.352 1.00 75.31 1002 ASP A O 1
ATOM 7886 N N . ASP A 1 1003 ? 28.266 -17.490 -17.854 1.00 72.12 1003 ASP A N 1
ATOM 7887 C CA . ASP A 1 1003 ? 28.298 -16.050 -18.157 1.00 72.12 1003 ASP A CA 1
ATOM 7888 C C . ASP A 1 1003 ? 28.552 -15.717 -19.646 1.00 72.12 1003 ASP A C 1
ATOM 7890 O O . ASP A 1 1003 ? 28.780 -14.552 -19.992 1.00 72.12 1003 ASP A O 1
ATOM 7894 N N . SER A 1 1004 ? 28.485 -16.702 -20.552 1.00 82.25 1004 SER A N 1
ATOM 7895 C CA . SER A 1 1004 ? 28.500 -16.446 -21.995 1.00 82.25 1004 SER A CA 1
ATOM 7896 C C . SER A 1 1004 ? 27.123 -16.008 -22.503 1.00 82.25 1004 SER A C 1
ATOM 7898 O O . SER A 1 1004 ? 26.069 -16.378 -21.969 1.00 82.25 1004 SER A O 1
ATOM 7900 N N . VAL A 1 1005 ? 27.123 -15.165 -23.533 1.00 86.31 1005 VAL A N 1
ATOM 7901 C CA . VAL A 1 1005 ? 25.904 -14.588 -24.113 1.00 86.31 1005 VAL A CA 1
ATOM 7902 C C . VAL A 1 1005 ? 25.963 -14.727 -25.622 1.00 86.31 1005 VAL A C 1
ATOM 7904 O O . VAL A 1 1005 ? 26.960 -14.360 -26.233 1.00 86.31 1005 VAL A O 1
ATOM 7907 N N . GLU A 1 1006 ? 24.893 -15.207 -26.244 1.00 89.75 1006 GLU A N 1
ATOM 7908 C CA . GLU A 1 1006 ? 24.777 -15.228 -27.701 1.00 89.75 1006 GLU A CA 1
ATOM 7909 C C . GLU A 1 1006 ? 23.658 -14.283 -28.131 1.00 89.75 1006 GLU A C 1
ATOM 7911 O O . GLU A 1 1006 ? 22.602 -14.180 -27.503 1.00 89.75 1006 GLU A O 1
ATOM 7916 N N . HIS A 1 1007 ? 23.928 -13.554 -29.202 1.00 91.38 1007 HIS A N 1
ATOM 7917 C CA . HIS A 1 1007 ? 23.035 -12.608 -29.838 1.00 91.38 1007 HIS A CA 1
ATOM 7918 C C . HIS A 1 1007 ? 22.832 -13.047 -31.283 1.00 91.38 1007 HIS A C 1
ATOM 7920 O O . HIS A 1 1007 ? 23.805 -13.239 -32.016 1.00 91.38 1007 HIS A O 1
ATOM 7926 N N . GLN A 1 1008 ? 21.583 -13.151 -31.711 1.00 91.50 1008 GLN A N 1
ATOM 7927 C CA . GLN A 1 1008 ? 21.227 -13.447 -33.092 1.00 91.50 1008 GLN A CA 1
ATOM 7928 C C . GLN A 1 1008 ? 20.159 -12.455 -33.541 1.00 91.50 1008 GLN A C 1
ATOM 7930 O O . GLN A 1 1008 ? 19.160 -12.248 -32.859 1.00 91.50 1008 GLN A O 1
ATOM 7935 N N . LEU A 1 1009 ? 20.393 -11.805 -34.673 1.00 92.06 1009 LEU A N 1
ATOM 7936 C CA . LEU A 1 1009 ? 19.464 -10.888 -35.321 1.00 92.06 1009 LEU A CA 1
ATOM 7937 C C . LEU A 1 1009 ? 19.225 -11.391 -36.737 1.00 92.06 1009 LEU A C 1
ATOM 7939 O O . LEU A 1 1009 ? 20.178 -11.580 -37.487 1.00 92.06 1009 LEU A O 1
ATOM 7943 N N . GLU A 1 1010 ? 17.967 -11.581 -37.104 1.00 89.56 1010 GLU A N 1
ATOM 7944 C CA . GLU A 1 1010 ? 17.528 -12.035 -38.418 1.00 89.56 1010 GLU A CA 1
ATOM 7945 C C . GLU A 1 1010 ? 16.473 -11.083 -38.972 1.00 89.56 1010 GLU A C 1
ATOM 7947 O O . GLU A 1 1010 ? 15.552 -10.665 -38.272 1.00 89.56 1010 GLU A O 1
ATOM 7952 N N . LEU A 1 1011 ? 16.615 -10.737 -40.246 1.00 88.62 1011 LEU A N 1
ATOM 7953 C CA . LEU A 1 1011 ? 15.664 -9.935 -40.999 1.00 88.62 1011 LEU A CA 1
ATOM 7954 C C . LEU A 1 1011 ? 15.354 -10.661 -42.304 1.00 88.62 1011 LEU A C 1
ATOM 7956 O O . LEU A 1 1011 ? 16.245 -10.840 -43.132 1.00 88.62 1011 LEU A O 1
ATOM 7960 N N . GLY A 1 1012 ? 14.100 -11.069 -42.492 1.00 84.75 1012 GLY A N 1
ATOM 7961 C CA . GLY A 1 1012 ? 13.651 -11.815 -43.667 1.00 84.75 1012 GLY A CA 1
ATOM 7962 C C . GLY A 1 1012 ? 13.785 -11.034 -44.971 1.00 84.75 1012 GLY A C 1
ATOM 7963 O O . GLY A 1 1012 ? 14.491 -11.459 -45.880 1.00 84.75 1012 GLY A O 1
ATOM 7964 N N . TYR A 1 1013 ? 13.128 -9.880 -45.066 1.00 86.69 1013 TYR A N 1
ATOM 7965 C CA . TYR A 1 1013 ? 13.112 -9.053 -46.276 1.00 86.69 1013 TYR A CA 1
ATOM 7966 C C . TYR A 1 1013 ? 13.140 -7.567 -45.917 1.00 86.69 1013 TYR A C 1
ATOM 7968 O O . TYR A 1 1013 ? 12.566 -7.151 -44.910 1.00 86.69 1013 TYR A O 1
ATOM 7976 N N . VAL A 1 1014 ? 13.807 -6.775 -46.756 1.00 88.44 1014 VAL A N 1
ATOM 7977 C CA . VAL A 1 1014 ? 13.908 -5.317 -46.635 1.00 88.44 1014 VAL A CA 1
ATOM 7978 C C . VAL A 1 1014 ? 13.631 -4.680 -47.989 1.00 88.44 1014 VAL A C 1
ATOM 7980 O O . VAL A 1 1014 ? 14.159 -5.126 -48.999 1.00 88.44 1014 VAL A O 1
ATOM 7983 N N . ARG A 1 1015 ? 12.820 -3.629 -48.038 1.00 88.44 1015 ARG A N 1
ATOM 7984 C CA . ARG A 1 1015 ? 12.617 -2.820 -49.243 1.00 88.44 1015 ARG A CA 1
ATOM 7985 C C . ARG A 1 1015 ? 12.588 -1.353 -48.863 1.00 88.44 1015 ARG A C 1
ATOM 7987 O O . ARG A 1 1015 ? 11.841 -0.978 -47.969 1.00 88.44 1015 ARG A O 1
ATOM 7994 N N . VAL A 1 1016 ? 13.366 -0.531 -49.555 1.00 90.25 1016 VAL A N 1
ATOM 7995 C CA . VAL A 1 1016 ? 13.330 0.930 -49.409 1.00 90.25 1016 VAL A CA 1
ATOM 7996 C C . VAL A 1 1016 ? 12.940 1.534 -50.749 1.00 90.25 1016 VAL A C 1
ATOM 7998 O O . VAL A 1 1016 ? 13.639 1.324 -51.743 1.00 90.25 1016 VAL A O 1
ATOM 8001 N N . THR A 1 1017 ? 11.831 2.266 -50.788 1.00 88.81 1017 THR A N 1
ATOM 8002 C CA . THR A 1 1017 ? 11.345 2.963 -51.985 1.00 88.81 1017 THR A CA 1
ATOM 8003 C C . THR A 1 1017 ? 11.471 4.469 -51.827 1.00 88.81 1017 THR A C 1
ATOM 8005 O O . THR A 1 1017 ? 11.102 5.015 -50.788 1.00 88.81 1017 THR A O 1
ATOM 8008 N N . ASN A 1 1018 ? 11.957 5.136 -52.868 1.00 86.69 1018 ASN A N 1
ATOM 8009 C CA . ASN A 1 1018 ? 12.056 6.585 -52.959 1.00 86.69 1018 ASN A CA 1
ATOM 8010 C C . ASN A 1 1018 ? 10.712 7.169 -53.418 1.00 86.69 1018 ASN A C 1
ATOM 8012 O O . ASN A 1 1018 ? 10.193 6.768 -54.459 1.00 86.69 1018 ASN A O 1
ATOM 8016 N N . LEU A 1 1019 ? 10.157 8.100 -52.641 1.00 84.81 1019 LEU A N 1
ATOM 8017 C CA . LEU A 1 1019 ? 8.876 8.758 -52.922 1.00 84.81 1019 LEU A CA 1
ATOM 8018 C C . LEU A 1 1019 ? 9.047 10.202 -53.433 1.00 84.81 1019 LEU A C 1
ATOM 8020 O O . LEU A 1 1019 ? 8.053 10.880 -53.692 1.00 84.81 1019 LEU A O 1
ATOM 8024 N N . LEU A 1 1020 ? 10.287 10.676 -53.609 1.00 83.38 1020 LEU A N 1
ATOM 8025 C CA . LEU A 1 1020 ? 10.561 12.006 -54.152 1.00 83.38 1020 LEU A CA 1
ATOM 8026 C C . LEU A 1 1020 ? 10.128 12.107 -55.631 1.00 83.38 1020 LEU A C 1
ATOM 8028 O O . LEU A 1 1020 ? 10.286 11.153 -56.400 1.00 83.38 1020 LEU A O 1
ATOM 8032 N N . PRO A 1 1021 ? 9.624 13.273 -56.073 1.00 75.81 1021 PRO A N 1
ATOM 8033 C CA . PRO A 1 1021 ? 9.138 13.447 -57.438 1.00 75.81 1021 PRO A CA 1
ATOM 8034 C C . PRO A 1 1021 ? 10.282 13.391 -58.465 1.00 75.81 1021 PRO A C 1
ATOM 8036 O O . PRO A 1 1021 ? 11.332 14.009 -58.271 1.00 75.81 1021 PRO A O 1
ATOM 8039 N N . ASN A 1 1022 ? 10.034 12.718 -59.596 1.00 73.94 1022 ASN A N 1
ATOM 8040 C CA . ASN A 1 1022 ? 10.908 12.645 -60.780 1.00 73.94 1022 ASN A CA 1
ATOM 8041 C C . ASN A 1 1022 ? 12.304 12.017 -60.558 1.00 73.94 1022 ASN A C 1
ATOM 8043 O O . ASN A 1 1022 ? 13.271 12.397 -61.222 1.00 73.94 1022 ASN A O 1
ATOM 8047 N N . GLU A 1 1023 ? 12.432 11.043 -59.654 1.00 77.12 1023 GLU A N 1
ATOM 8048 C CA . GLU A 1 1023 ? 13.700 10.337 -59.420 1.00 77.12 1023 GLU A CA 1
ATOM 8049 C C . GLU A 1 1023 ? 13.877 9.112 -60.350 1.00 77.12 1023 GLU A C 1
ATOM 8051 O O . GLU A 1 1023 ? 12.933 8.357 -60.581 1.00 77.12 1023 GLU A O 1
ATOM 8056 N N . PRO A 1 1024 ? 15.0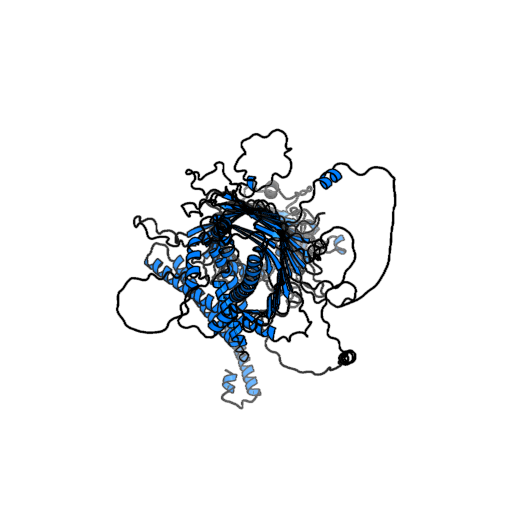92 8.865 -60.877 1.00 75.88 1024 PRO A N 1
ATOM 8057 C CA . PRO A 1 1024 ? 15.373 7.770 -61.816 1.00 75.88 1024 PRO A CA 1
ATOM 8058 C C . PRO A 1 1024 ? 15.398 6.378 -61.168 1.00 75.88 1024 PRO A C 1
ATOM 8060 O O . PRO A 1 1024 ? 15.296 5.378 -61.876 1.00 75.88 1024 PRO A O 1
ATOM 8063 N N . PHE A 1 1025 ? 15.571 6.306 -59.846 1.00 81.56 1025 PHE A N 1
ATOM 8064 C CA . PHE A 1 1025 ? 15.656 5.060 -59.087 1.00 81.56 1025 PHE A CA 1
ATOM 8065 C C . PHE A 1 1025 ? 14.563 5.053 -58.007 1.00 81.56 1025 PHE A C 1
ATOM 8067 O O . PHE A 1 1025 ? 14.783 5.584 -56.916 1.00 81.56 1025 PHE A O 1
ATOM 8074 N N . PRO A 1 1026 ? 13.371 4.493 -58.300 1.00 80.94 1026 PRO A N 1
ATOM 8075 C CA . PRO A 1 1026 ? 12.288 4.394 -57.321 1.00 80.94 1026 PRO A CA 1
ATOM 8076 C C . PRO A 1 1026 ? 12.583 3.348 -56.238 1.00 80.94 1026 PRO A C 1
ATOM 8078 O O . PRO A 1 1026 ? 12.090 3.455 -55.119 1.00 80.94 1026 PRO A O 1
ATOM 8081 N N . GLU A 1 1027 ? 13.402 2.342 -56.543 1.00 83.38 1027 GLU A N 1
ATOM 8082 C CA . GLU A 1 1027 ? 13.834 1.316 -55.595 1.00 83.38 1027 GLU A CA 1
ATOM 8083 C C . GLU A 1 1027 ? 15.266 1.588 -55.136 1.00 83.38 1027 GLU A C 1
ATOM 8085 O O . GLU A 1 1027 ? 16.208 1.494 -55.924 1.00 83.38 1027 GLU A O 1
ATOM 8090 N N . VAL A 1 1028 ? 15.421 1.911 -53.851 1.00 84.44 1028 VAL A N 1
ATOM 8091 C CA . VAL A 1 1028 ? 16.709 2.287 -53.263 1.00 84.44 1028 VAL A CA 1
ATOM 8092 C C . VAL A 1 1028 ? 17.463 1.088 -52.727 1.00 84.44 1028 VAL A C 1
ATOM 8094 O O . VAL A 1 1028 ? 18.666 0.983 -52.939 1.00 84.44 1028 VAL A O 1
ATOM 8097 N N . LEU A 1 1029 ? 16.771 0.187 -52.035 1.00 85.06 1029 LEU A N 1
ATOM 8098 C CA . LEU A 1 1029 ? 17.368 -1.000 -51.433 1.00 85.06 1029 LEU A CA 1
ATOM 8099 C C . LEU A 1 1029 ? 16.409 -2.169 -51.611 1.00 85.06 1029 LEU A C 1
ATOM 8101 O O . LEU A 1 1029 ? 15.298 -2.120 -51.081 1.00 85.06 1029 LEU A O 1
ATOM 8105 N N . VAL A 1 1030 ? 16.821 -3.197 -52.355 1.00 84.31 1030 VAL A N 1
ATOM 8106 C CA . VAL A 1 1030 ? 16.015 -4.408 -52.586 1.00 84.31 1030 VAL A CA 1
ATOM 8107 C C . VAL A 1 1030 ? 16.923 -5.645 -52.658 1.00 84.31 1030 VAL A C 1
ATOM 8109 O O . VAL A 1 1030 ? 17.895 -5.634 -53.420 1.00 84.31 1030 VAL A O 1
ATOM 8112 N N . PRO A 1 1031 ? 16.626 -6.725 -51.913 1.00 82.94 1031 PRO A N 1
ATOM 8113 C CA . PRO A 1 1031 ? 17.269 -8.022 -52.071 1.00 82.94 1031 PRO A CA 1
ATOM 8114 C C . PRO A 1 1031 ? 17.078 -8.547 -53.494 1.00 82.94 1031 PRO A C 1
ATOM 8116 O O . PRO A 1 1031 ? 15.976 -8.530 -54.043 1.00 82.94 1031 PRO A O 1
ATOM 8119 N N . GLN A 1 1032 ? 18.143 -9.036 -54.114 1.00 72.06 1032 GLN A N 1
ATOM 8120 C CA . GLN A 1 1032 ? 18.048 -9.650 -55.430 1.00 72.06 1032 GLN A CA 1
ATOM 8121 C C . GLN A 1 1032 ? 17.304 -10.989 -55.311 1.00 72.06 1032 GLN A C 1
ATOM 8123 O O . GLN A 1 1032 ? 17.596 -11.787 -54.422 1.00 72.06 1032 GLN A O 1
ATOM 8128 N N . ALA A 1 1033 ? 16.343 -11.243 -56.208 1.00 59.22 1033 ALA A N 1
ATOM 8129 C CA . ALA A 1 1033 ? 15.589 -12.495 -56.218 1.00 59.22 1033 ALA A CA 1
ATOM 8130 C C . ALA A 1 1033 ? 16.545 -13.700 -56.270 1.00 59.22 1033 ALA A C 1
ATOM 8132 O O . ALA A 1 1033 ? 17.370 -13.810 -57.181 1.00 59.22 1033 ALA A O 1
ATOM 8133 N N . ALA A 1 1034 ? 16.441 -14.591 -55.282 1.00 52.81 1034 ALA A N 1
ATOM 8134 C CA . ALA A 1 1034 ? 17.234 -15.810 -55.243 1.00 52.81 1034 ALA A CA 1
ATOM 8135 C C . ALA A 1 1034 ? 16.839 -16.713 -56.422 1.00 52.81 1034 ALA A C 1
ATOM 8137 O O . ALA A 1 1034 ? 15.671 -17.068 -56.575 1.00 52.81 1034 ALA A O 1
ATOM 8138 N N . SER A 1 1035 ? 17.806 -17.122 -57.249 1.00 46.66 1035 SER A N 1
ATOM 8139 C CA . SER A 1 1035 ? 17.602 -18.239 -58.178 1.00 46.66 1035 SER A CA 1
ATOM 8140 C C . SER A 1 1035 ? 17.173 -19.465 -57.362 1.00 46.66 1035 SER A C 1
ATOM 8142 O O . SER A 1 1035 ? 17.843 -19.781 -56.379 1.00 46.66 1035 SER A O 1
ATOM 8144 N N . GLY A 1 1036 ? 16.075 -20.129 -57.734 1.00 45.88 1036 GLY A N 1
ATOM 8145 C CA . GLY A 1 1036 ? 15.295 -21.075 -56.912 1.00 45.88 1036 GLY A CA 1
ATOM 8146 C C . GLY A 1 1036 ? 15.954 -22.381 -56.420 1.00 45.88 1036 GLY A C 1
ATOM 8147 O O . GLY A 1 1036 ? 15.266 -23.388 -56.320 1.00 45.88 1036 GLY A O 1
ATOM 8148 N N . ARG A 1 1037 ? 17.253 -22.402 -56.096 1.00 44.44 1037 ARG A N 1
ATOM 8149 C CA . ARG A 1 1037 ? 17.988 -23.555 -55.531 1.00 44.44 1037 ARG A CA 1
ATOM 8150 C C . ARG A 1 1037 ? 18.748 -23.265 -54.222 1.00 44.44 1037 ARG A C 1
ATOM 8152 O O . ARG A 1 1037 ? 19.553 -24.086 -53.801 1.00 44.44 1037 ARG A O 1
ATOM 8159 N N . ALA A 1 1038 ? 18.534 -22.121 -53.568 1.00 45.84 1038 ALA A N 1
ATOM 8160 C CA . ALA A 1 1038 ? 19.228 -21.800 -52.313 1.00 45.84 1038 ALA A CA 1
ATOM 8161 C C . ALA A 1 1038 ? 18.504 -22.379 -51.064 1.00 45.84 1038 ALA A C 1
ATOM 8163 O O . ALA A 1 1038 ? 17.277 -22.269 -50.996 1.00 45.84 1038 ALA A O 1
ATOM 8164 N N . PRO A 1 1039 ? 19.227 -22.941 -50.065 1.00 49.09 1039 PRO A N 1
ATOM 8165 C CA . PRO A 1 1039 ? 18.655 -23.449 -48.806 1.00 49.09 1039 PRO A CA 1
ATOM 8166 C C . PRO A 1 1039 ? 17.855 -22.386 -48.035 1.00 49.09 1039 PRO A C 1
ATOM 8168 O O . PRO A 1 1039 ? 18.200 -21.204 -48.091 1.00 49.09 1039 PRO A O 1
ATOM 8171 N N . LEU A 1 1040 ? 16.839 -22.788 -47.253 1.00 46.44 1040 LEU A N 1
ATOM 8172 C CA . LEU A 1 1040 ? 15.975 -21.870 -46.481 1.00 46.44 1040 LEU A CA 1
ATOM 8173 C C . LEU A 1 1040 ? 16.748 -20.898 -45.567 1.00 46.44 1040 LEU A C 1
ATOM 8175 O O . LEU A 1 1040 ? 16.322 -19.758 -45.403 1.00 46.44 1040 LEU A O 1
ATOM 8179 N N . ALA A 1 1041 ? 17.914 -21.299 -45.048 1.00 44.38 1041 ALA A N 1
ATOM 8180 C CA . ALA A 1 1041 ? 18.792 -20.452 -44.233 1.00 44.38 1041 ALA A CA 1
ATOM 8181 C C . ALA A 1 1041 ? 19.373 -19.228 -44.980 1.00 44.38 1041 ALA A C 1
ATOM 8183 O O . ALA A 1 1041 ? 19.824 -18.280 -44.344 1.00 44.38 1041 ALA A O 1
ATOM 8184 N N . ARG A 1 1042 ? 19.346 -19.214 -46.323 1.00 51.75 1042 ARG A N 1
ATOM 8185 C CA . ARG A 1 1042 ? 19.786 -18.086 -47.172 1.00 51.75 1042 ARG A CA 1
ATOM 8186 C C . ARG A 1 1042 ? 18.638 -17.161 -47.605 1.00 51.75 1042 ARG A C 1
ATOM 8188 O O . ARG A 1 1042 ? 18.828 -16.342 -48.499 1.00 51.75 1042 ARG A O 1
ATOM 8195 N N . ARG A 1 1043 ? 17.442 -17.296 -47.014 1.00 57.91 1043 ARG A N 1
ATOM 8196 C CA . ARG A 1 1043 ? 16.271 -16.452 -47.325 1.00 57.91 1043 ARG A CA 1
ATOM 8197 C C . ARG A 1 1043 ? 16.150 -15.195 -46.457 1.00 57.91 1043 ARG A C 1
ATOM 8199 O O . ARG A 1 1043 ? 15.343 -14.340 -46.797 1.00 57.91 1043 ARG A O 1
ATOM 8206 N N . ALA A 1 1044 ? 16.921 -15.075 -45.374 1.00 70.19 1044 ALA A N 1
ATOM 8207 C CA . ALA A 1 1044 ? 16.963 -13.857 -44.565 1.00 70.19 1044 ALA A CA 1
ATOM 8208 C C . ALA A 1 1044 ? 17.893 -12.821 -45.211 1.00 70.19 1044 ALA A C 1
ATOM 8210 O O . ALA A 1 1044 ? 19.078 -13.091 -45.384 1.00 70.19 1044 ALA A O 1
ATOM 8211 N N . ALA A 1 1045 ? 17.368 -11.645 -45.558 1.00 81.44 1045 ALA A N 1
ATOM 8212 C CA . ALA A 1 1045 ? 18.111 -10.528 -46.138 1.00 81.44 1045 ALA A CA 1
ATOM 8213 C C . ALA A 1 1045 ? 19.344 -10.111 -45.315 1.00 81.44 1045 ALA A C 1
ATOM 8215 O O . ALA A 1 1045 ? 20.370 -9.759 -45.900 1.00 81.44 1045 ALA A O 1
ATOM 8216 N N . LEU A 1 1046 ? 19.256 -10.170 -43.981 1.00 86.81 1046 LEU A N 1
ATOM 8217 C CA . LEU A 1 1046 ? 20.361 -9.895 -43.060 1.00 86.81 1046 LEU A CA 1
ATOM 8218 C C . LEU A 1 1046 ? 20.310 -10.862 -41.874 1.00 86.81 1046 LEU A C 1
ATOM 8220 O O . LEU A 1 1046 ? 19.267 -11.010 -41.236 1.00 86.81 1046 LEU A O 1
ATOM 8224 N N . ARG A 1 1047 ? 21.451 -11.465 -41.537 1.00 89.00 1047 ARG A N 1
ATOM 8225 C CA . ARG A 1 1047 ? 21.640 -12.258 -40.320 1.00 89.00 1047 ARG A CA 1
ATOM 8226 C C . ARG A 1 1047 ? 22.936 -11.853 -39.628 1.00 89.00 1047 ARG A C 1
ATOM 8228 O O . ARG A 1 1047 ? 24.008 -11.967 -40.214 1.00 89.00 1047 ARG A O 1
ATOM 8235 N N . VAL A 1 1048 ? 22.841 -11.398 -38.385 1.00 91.19 1048 VAL A N 1
ATOM 8236 C CA . VAL A 1 1048 ? 23.988 -11.059 -37.533 1.00 91.19 1048 VAL A CA 1
ATOM 8237 C C . VAL A 1 1048 ? 24.015 -12.026 -36.362 1.00 91.19 1048 VAL A C 1
ATOM 8239 O O . VAL A 1 1048 ? 23.035 -12.130 -35.628 1.00 91.19 1048 VAL A O 1
ATOM 8242 N N . PHE A 1 1049 ? 25.131 -12.717 -36.171 1.00 91.88 1049 PHE A N 1
ATOM 8243 C CA . PHE A 1 1049 ? 25.341 -13.636 -35.059 1.00 91.88 1049 PHE A CA 1
ATOM 8244 C C . PHE A 1 1049 ? 26.589 -13.226 -34.276 1.00 91.88 1049 PHE A C 1
ATOM 8246 O O . PHE A 1 1049 ? 27.633 -12.930 -34.855 1.00 91.88 1049 PHE A O 1
ATOM 8253 N N . CYS A 1 1050 ? 26.482 -13.164 -32.953 1.00 91.38 1050 CYS A N 1
ATOM 8254 C CA . CYS A 1 1050 ? 27.557 -12.723 -32.075 1.00 91.38 1050 CYS A CA 1
ATOM 8255 C C . CYS A 1 1050 ? 27.556 -13.550 -30.791 1.00 91.38 1050 CYS A C 1
ATOM 8257 O O . CYS A 1 1050 ? 26.550 -13.583 -30.087 1.00 91.38 1050 CYS A O 1
ATOM 8259 N N . ARG A 1 1051 ? 28.679 -14.194 -30.473 1.00 89.06 1051 ARG A N 1
ATOM 8260 C CA . ARG A 1 1051 ? 28.870 -14.957 -29.236 1.00 89.06 1051 ARG A CA 1
ATOM 8261 C C . ARG A 1 1051 ? 29.929 -14.297 -28.364 1.00 89.06 1051 ARG A C 1
ATOM 8263 O O . ARG A 1 1051 ? 31.073 -14.119 -28.781 1.00 89.06 1051 ARG A O 1
ATOM 8270 N N . ASP A 1 1052 ? 29.544 -13.988 -27.137 1.00 87.25 1052 ASP A N 1
ATOM 8271 C CA . ASP A 1 1052 ? 30.347 -13.314 -26.127 1.00 87.25 1052 ASP A CA 1
ATOM 8272 C C . ASP A 1 1052 ? 30.781 -14.311 -25.057 1.00 87.25 1052 ASP A C 1
ATOM 8274 O O . ASP A 1 1052 ? 29.965 -15.070 -24.535 1.00 87.25 1052 ASP A O 1
ATOM 8278 N N . ARG A 1 1053 ? 32.058 -14.263 -24.679 1.00 83.38 1053 ARG A N 1
ATOM 8279 C CA . ARG A 1 1053 ? 32.594 -14.957 -23.504 1.00 83.38 1053 ARG A CA 1
ATOM 8280 C C . ARG A 1 1053 ? 32.600 -14.039 -22.275 1.00 83.38 1053 ARG A C 1
ATOM 8282 O O . ARG A 1 1053 ? 32.550 -12.813 -22.427 1.00 83.38 1053 ARG A O 1
ATOM 8289 N N . PRO A 1 1054 ? 32.737 -14.609 -21.062 1.00 74.75 1054 PRO A N 1
ATOM 8290 C CA . PRO A 1 1054 ? 32.904 -13.828 -19.841 1.00 74.75 1054 PRO A CA 1
ATOM 8291 C C . PRO A 1 1054 ? 34.054 -12.820 -19.971 1.00 74.75 1054 PRO A C 1
ATOM 8293 O O . PRO A 1 1054 ? 35.121 -13.171 -20.487 1.00 74.75 1054 PRO A O 1
ATOM 8296 N N . PRO A 1 1055 ? 33.871 -11.567 -19.517 1.00 71.31 1055 PRO A N 1
ATOM 8297 C CA . PRO A 1 1055 ? 34.893 -10.540 -19.659 1.00 71.31 1055 PRO A CA 1
ATOM 8298 C C . PRO A 1 1055 ? 36.129 -10.870 -18.814 1.00 71.31 1055 PRO A C 1
ATOM 8300 O O . PRO A 1 1055 ? 36.024 -11.181 -17.626 1.00 71.31 1055 PRO A O 1
ATOM 8303 N N . VAL A 1 1056 ? 37.319 -10.738 -19.403 1.00 68.69 1056 VAL A N 1
ATOM 8304 C CA . VAL A 1 1056 ? 38.604 -10.964 -18.720 1.00 68.69 1056 VAL A CA 1
ATOM 8305 C C . VAL A 1 1056 ? 39.213 -9.607 -18.386 1.00 68.69 1056 VAL A C 1
ATOM 8307 O O . VAL A 1 1056 ? 39.484 -8.805 -19.277 1.00 68.69 1056 VAL A O 1
ATOM 8310 N N . GLY A 1 1057 ? 39.376 -9.301 -17.094 1.00 62.69 1057 GLY A N 1
ATOM 8311 C CA . GLY A 1 1057 ? 39.926 -8.009 -16.654 1.00 62.69 1057 GLY A CA 1
ATOM 8312 C C . GLY A 1 1057 ? 39.104 -6.785 -17.094 1.00 62.69 1057 GLY A C 1
ATOM 8313 O O . GLY A 1 1057 ? 39.652 -5.696 -17.224 1.00 62.69 1057 GLY A O 1
ATOM 8314 N N . GLY A 1 1058 ? 37.804 -6.963 -17.359 1.00 64.12 1058 GLY A N 1
ATOM 8315 C CA . GLY A 1 1058 ? 36.896 -5.908 -17.825 1.00 64.12 1058 GLY A CA 1
ATOM 8316 C C . GLY A 1 1058 ? 36.811 -5.735 -19.348 1.00 64.12 1058 GLY A C 1
ATOM 8317 O O . GLY A 1 1058 ? 35.948 -4.993 -19.804 1.00 64.12 1058 GLY A O 1
ATOM 8318 N N . ILE A 1 1059 ? 37.650 -6.421 -20.133 1.00 76.25 1059 ILE A N 1
ATOM 8319 C CA . ILE A 1 1059 ? 37.590 -6.409 -21.604 1.00 76.25 1059 ILE A CA 1
ATOM 8320 C C . ILE A 1 1059 ? 36.545 -7.428 -22.067 1.00 76.25 1059 ILE A C 1
ATOM 8322 O O . ILE A 1 1059 ? 36.588 -8.595 -21.670 1.00 76.25 1059 ILE A O 1
ATOM 8326 N N . SER A 1 1060 ? 35.611 -7.002 -22.921 1.00 79.56 1060 SER A N 1
ATOM 8327 C CA . SER A 1 1060 ? 34.625 -7.900 -23.538 1.00 79.56 1060 SER A CA 1
ATOM 8328 C C . SER A 1 1060 ? 35.291 -8.755 -24.619 1.00 79.56 1060 SER A C 1
ATOM 8330 O O . SER A 1 1060 ? 35.935 -8.225 -25.529 1.00 79.56 1060 SER A O 1
ATOM 8332 N N . VAL A 1 1061 ? 35.133 -10.076 -24.508 1.00 85.75 1061 VAL A N 1
ATOM 8333 C CA . VAL A 1 1061 ? 35.688 -11.055 -25.449 1.00 85.75 1061 VAL A CA 1
ATOM 8334 C C . VAL A 1 1061 ? 34.570 -11.550 -26.365 1.00 85.75 1061 VAL A C 1
ATOM 8336 O O . VAL A 1 1061 ? 33.661 -12.249 -25.924 1.00 85.75 1061 VAL A O 1
ATOM 8339 N N . LYS A 1 1062 ? 34.637 -11.179 -27.642 1.00 87.94 1062 LYS A N 1
ATOM 8340 C CA . LYS A 1 1062 ? 33.759 -11.644 -28.718 1.00 87.94 1062 LYS A CA 1
ATOM 8341 C C . LYS A 1 1062 ? 34.386 -12.888 -29.338 1.00 87.94 1062 LYS A C 1
ATOM 8343 O O . LYS A 1 1062 ? 35.397 -12.792 -30.027 1.00 87.94 1062 LYS A O 1
ATOM 8348 N N . GLU A 1 1063 ? 33.830 -14.057 -29.057 1.00 88.69 1063 GLU A N 1
ATOM 8349 C CA . GLU A 1 1063 ? 34.345 -15.328 -29.569 1.00 88.69 1063 GLU A CA 1
ATOM 8350 C C . GLU A 1 1063 ? 34.095 -15.484 -31.067 1.00 88.69 1063 GLU A C 1
ATOM 8352 O O . GLU A 1 1063 ? 35.006 -15.842 -31.806 1.00 88.69 1063 GLU A O 1
ATOM 8357 N N . HIS A 1 1064 ? 32.881 -15.175 -31.512 1.00 89.69 1064 HIS A N 1
ATOM 8358 C CA . HIS A 1 1064 ? 32.483 -15.317 -32.909 1.00 89.69 1064 HIS A CA 1
ATOM 8359 C C . HIS A 1 1064 ? 31.560 -14.169 -33.285 1.00 89.69 1064 HIS A C 1
ATOM 8361 O O . HIS A 1 1064 ? 30.560 -13.948 -32.605 1.00 89.69 1064 HIS A O 1
ATOM 8367 N N . PHE A 1 1065 ? 31.888 -13.437 -34.345 1.00 92.00 1065 PHE A N 1
ATOM 8368 C CA . PHE A 1 1065 ? 31.062 -12.361 -34.885 1.00 92.00 1065 PHE A CA 1
ATOM 8369 C C . PHE A 1 1065 ? 30.883 -12.557 -36.391 1.00 92.00 1065 PHE A C 1
ATOM 8371 O O . PHE A 1 1065 ? 31.842 -12.457 -37.152 1.00 92.00 1065 PHE A O 1
ATOM 8378 N N . GLU A 1 1066 ? 29.660 -12.840 -36.823 1.00 90.38 1066 GLU A N 1
ATOM 8379 C CA . GLU A 1 1066 ? 29.336 -13.174 -38.209 1.00 90.38 1066 GLU A CA 1
ATOM 8380 C C . GLU A 1 1066 ? 28.208 -12.294 -38.744 1.00 90.38 1066 GLU A C 1
ATOM 8382 O O . GLU A 1 1066 ? 27.178 -12.118 -38.089 1.00 90.38 1066 GLU A O 1
ATOM 8387 N N . VAL A 1 1067 ? 28.399 -11.748 -39.947 1.00 90.06 1067 VAL A N 1
ATOM 8388 C CA . VAL A 1 1067 ? 27.406 -10.919 -40.641 1.00 90.06 1067 VAL A CA 1
ATOM 8389 C C . VAL A 1 1067 ? 27.153 -11.497 -42.027 1.00 90.06 1067 VAL A C 1
ATOM 8391 O O . VAL A 1 1067 ? 28.000 -11.402 -42.910 1.00 90.06 1067 VAL A O 1
ATOM 8394 N N . ASN A 1 1068 ? 25.967 -12.065 -42.222 1.00 87.50 1068 ASN A N 1
ATOM 8395 C CA . ASN A 1 1068 ? 25.513 -12.662 -43.472 1.00 87.50 1068 ASN A CA 1
ATOM 8396 C C . ASN A 1 1068 ? 24.492 -11.747 -44.148 1.00 87.50 1068 ASN A C 1
ATOM 8398 O O . ASN A 1 1068 ? 23.494 -11.364 -43.535 1.00 87.50 1068 ASN A O 1
ATOM 8402 N N . ILE A 1 1069 ? 24.729 -11.416 -45.416 1.00 84.94 1069 ILE A N 1
ATOM 8403 C CA . ILE A 1 1069 ? 23.868 -10.530 -46.204 1.00 84.94 1069 ILE A CA 1
ATOM 8404 C C . ILE A 1 1069 ? 23.585 -11.206 -47.549 1.00 84.94 1069 ILE A C 1
ATOM 8406 O O . ILE A 1 1069 ? 24.487 -11.748 -48.186 1.00 84.94 1069 ILE A O 1
ATOM 8410 N N . VAL A 1 1070 ? 22.326 -11.199 -47.978 1.00 84.75 1070 VAL A N 1
ATOM 8411 C CA . VAL A 1 1070 ? 21.904 -11.709 -49.299 1.00 84.75 1070 VAL A CA 1
ATOM 8412 C C . VAL A 1 1070 ? 22.343 -10.720 -50.386 1.00 84.75 1070 VAL A C 1
ATOM 8414 O O . VAL A 1 1070 ? 22.488 -9.542 -50.082 1.00 84.75 1070 VAL A O 1
ATOM 8417 N N . PRO A 1 1071 ? 22.551 -11.125 -51.653 1.00 83.44 1071 PRO A N 1
ATOM 8418 C CA . PRO A 1 1071 ? 22.853 -10.168 -52.716 1.00 83.44 1071 PRO A CA 1
ATOM 8419 C C . PRO A 1 1071 ? 21.829 -9.016 -52.775 1.00 83.44 1071 PRO A C 1
ATOM 8421 O O . PRO A 1 1071 ? 20.622 -9.269 -52.808 1.00 83.44 1071 PRO A O 1
ATOM 8424 N N . ILE A 1 1072 ? 22.286 -7.757 -52.794 1.00 85.69 1072 ILE A N 1
ATOM 8425 C CA . ILE A 1 1072 ? 21.418 -6.561 -52.728 1.00 85.69 1072 ILE A CA 1
ATOM 8426 C C . ILE A 1 1072 ? 21.609 -5.666 -53.959 1.00 85.69 1072 ILE A C 1
ATOM 8428 O O . ILE A 1 1072 ? 22.720 -5.492 -54.465 1.00 85.69 1072 ILE A O 1
ATOM 8432 N N . ARG A 1 1073 ? 20.522 -5.049 -54.426 1.00 84.19 1073 ARG A N 1
ATOM 8433 C CA . ARG A 1 1073 ? 20.540 -3.934 -55.380 1.00 84.19 1073 ARG A CA 1
ATOM 8434 C C . ARG A 1 1073 ? 20.377 -2.607 -54.636 1.00 84.19 1073 ARG A C 1
ATOM 8436 O O . ARG A 1 1073 ? 19.420 -2.447 -53.880 1.00 84.19 1073 ARG A O 1
ATOM 8443 N N . ILE A 1 1074 ? 21.293 -1.671 -54.876 1.00 85.81 1074 ILE A N 1
ATOM 8444 C CA . ILE A 1 1074 ? 21.305 -0.328 -54.289 1.00 85.81 1074 ILE A CA 1
ATOM 8445 C C . ILE A 1 1074 ? 21.137 0.706 -55.409 1.00 85.81 1074 ILE A C 1
ATOM 8447 O O . ILE A 1 1074 ? 21.976 0.776 -56.305 1.00 85.81 1074 ILE A O 1
ATOM 8451 N N . GLY A 1 1075 ? 20.070 1.504 -55.363 1.00 85.81 1075 GLY A N 1
ATOM 8452 C CA . GLY A 1 1075 ? 19.755 2.562 -56.330 1.00 85.81 1075 GLY A CA 1
ATOM 8453 C C . GLY A 1 1075 ? 19.589 3.917 -55.646 1.00 85.81 1075 GLY A C 1
ATOM 8454 O O . GLY A 1 1075 ? 18.498 4.262 -55.210 1.00 85.81 1075 GLY A O 1
ATOM 8455 N N . MET A 1 1076 ? 20.654 4.705 -55.526 1.00 83.00 1076 MET A N 1
ATOM 8456 C CA . MET A 1 1076 ? 20.641 5.943 -54.734 1.00 83.00 1076 MET A CA 1
ATOM 8457 C C . MET A 1 1076 ? 20.902 7.181 -55.591 1.00 83.00 1076 MET A C 1
ATOM 8459 O O . MET A 1 1076 ? 21.750 7.176 -56.478 1.00 83.00 1076 MET A O 1
ATOM 8463 N N . THR A 1 1077 ? 20.210 8.281 -55.301 1.00 84.88 1077 THR A N 1
ATOM 8464 C CA . THR A 1 1077 ? 20.542 9.605 -55.847 1.00 84.88 1077 THR A CA 1
ATOM 8465 C C . THR A 1 1077 ? 21.135 10.486 -54.755 1.00 84.88 1077 THR A C 1
ATOM 8467 O O . THR A 1 1077 ? 20.764 10.361 -53.585 1.00 84.88 1077 THR A O 1
ATOM 8470 N N . LYS A 1 1078 ? 22.047 11.402 -55.116 1.00 80.81 1078 LYS A N 1
ATOM 8471 C CA . LYS A 1 1078 ? 22.636 12.358 -54.155 1.00 80.81 1078 LYS A CA 1
ATOM 8472 C C . LYS A 1 1078 ? 21.556 13.169 -53.428 1.00 80.81 1078 LYS A C 1
ATOM 8474 O O . LYS A 1 1078 ? 21.646 13.396 -52.226 1.00 80.81 1078 LYS A O 1
ATOM 8479 N N . LYS A 1 1079 ? 20.496 13.547 -54.152 1.00 82.19 1079 LYS A N 1
ATOM 8480 C CA . LYS A 1 1079 ? 19.335 14.258 -53.604 1.00 82.19 1079 LYS A CA 1
ATOM 8481 C C . LYS A 1 1079 ? 18.609 13.430 -52.540 1.00 82.19 1079 LYS A C 1
ATOM 8483 O O . LYS A 1 1079 ? 18.421 13.929 -51.438 1.00 82.19 1079 LYS A O 1
ATOM 8488 N N . PHE A 1 1080 ? 18.281 12.166 -52.826 1.00 84.75 1080 PHE A N 1
ATOM 8489 C CA . PHE A 1 1080 ? 17.675 11.267 -51.838 1.00 84.75 1080 PHE A CA 1
ATOM 8490 C C . PHE A 1 1080 ? 18.574 11.069 -50.609 1.00 84.75 1080 PHE A C 1
ATOM 8492 O O . PHE A 1 1080 ? 18.093 11.142 -49.482 1.00 84.75 1080 PHE A O 1
ATOM 8499 N N . PHE A 1 1081 ? 19.882 10.876 -50.813 1.00 83.88 1081 PHE A N 1
ATOM 8500 C CA . PHE A 1 1081 ? 20.847 10.724 -49.722 1.00 83.88 1081 PHE A CA 1
ATOM 8501 C C . PHE A 1 1081 ? 20.885 11.953 -48.804 1.00 83.88 1081 PHE A C 1
ATOM 8503 O O . PHE A 1 1081 ? 20.751 11.804 -47.592 1.00 83.88 1081 PHE A O 1
ATOM 8510 N N . ASN A 1 1082 ? 20.983 13.162 -49.366 1.00 82.88 1082 ASN A N 1
ATOM 8511 C CA . ASN A 1 1082 ? 20.998 14.401 -48.587 1.00 82.88 1082 ASN A CA 1
ATOM 8512 C C . ASN A 1 1082 ? 19.677 14.626 -47.837 1.00 82.88 1082 ASN A C 1
ATOM 8514 O O . ASN A 1 1082 ? 19.702 15.027 -46.675 1.00 82.88 1082 ASN A O 1
ATOM 8518 N N . THR A 1 1083 ? 18.527 14.341 -48.458 1.00 83.50 1083 THR A N 1
ATOM 8519 C CA . THR A 1 1083 ? 17.218 14.447 -47.791 1.00 83.50 1083 THR A CA 1
ATOM 8520 C C . THR A 1 1083 ? 17.079 13.432 -46.652 1.00 83.50 1083 THR A C 1
ATOM 8522 O O . THR A 1 1083 ? 16.644 13.797 -45.564 1.00 83.50 1083 THR A O 1
ATOM 8525 N N . MET A 1 1084 ? 17.509 12.183 -46.854 1.00 82.88 1084 MET A N 1
ATOM 8526 C CA . MET A 1 1084 ? 17.519 11.153 -45.808 1.00 82.88 1084 MET A CA 1
ATOM 8527 C C . MET A 1 1084 ? 18.478 11.514 -44.661 1.00 82.88 1084 MET A C 1
ATOM 8529 O O . MET A 1 1084 ? 18.162 11.294 -43.493 1.00 82.88 1084 MET A O 1
ATOM 8533 N N . LEU A 1 1085 ? 19.634 12.112 -44.973 1.00 81.44 1085 LEU A N 1
ATOM 8534 C CA . LEU A 1 1085 ? 20.597 12.574 -43.972 1.00 81.44 1085 LEU A CA 1
ATOM 8535 C C . LEU A 1 1085 ? 20.022 13.721 -43.131 1.00 81.44 1085 LEU A C 1
ATOM 8537 O O . LEU A 1 1085 ? 20.121 13.664 -41.909 1.00 81.44 1085 LEU A O 1
ATOM 8541 N N . LYS A 1 1086 ? 19.363 14.704 -43.763 1.00 80.75 1086 LYS A N 1
ATOM 8542 C CA . LYS A 1 1086 ? 18.642 15.785 -43.065 1.00 80.75 1086 LYS A CA 1
ATOM 8543 C C . LYS A 1 1086 ? 17.498 15.253 -42.198 1.00 80.75 1086 LYS A C 1
ATOM 8545 O O . LYS A 1 1086 ? 17.285 15.763 -41.106 1.00 80.75 1086 LYS A O 1
ATOM 8550 N N . PHE A 1 1087 ? 16.784 14.221 -42.653 1.00 83.38 1087 PHE A N 1
ATOM 8551 C CA . PHE A 1 1087 ? 15.721 13.586 -41.868 1.00 83.38 1087 PHE A CA 1
ATOM 8552 C C . PHE A 1 1087 ? 16.270 12.919 -40.597 1.00 83.38 1087 PHE A C 1
ATOM 8554 O O . PHE A 1 1087 ? 15.744 13.135 -39.508 1.00 83.38 1087 PHE A O 1
ATOM 8561 N N . CYS A 1 1088 ? 17.340 12.127 -40.724 1.00 83.25 1088 CYS A N 1
ATOM 8562 C CA . CYS A 1 1088 ? 17.952 11.420 -39.597 1.00 83.25 1088 CYS A CA 1
ATOM 8563 C C . CYS A 1 1088 ? 18.756 12.343 -38.664 1.00 83.25 1088 CYS A C 1
ATOM 8565 O O . CYS A 1 1088 ? 18.895 12.033 -37.481 1.00 83.25 1088 CYS A O 1
ATOM 8567 N N . PHE A 1 1089 ? 19.306 13.441 -39.194 1.00 79.12 1089 PHE A N 1
ATOM 8568 C CA . PHE A 1 1089 ? 20.175 14.388 -38.489 1.00 79.12 1089 PHE A CA 1
ATOM 8569 C C . PHE A 1 1089 ? 19.819 15.847 -38.839 1.00 79.12 1089 PHE A C 1
ATOM 8571 O O . PHE A 1 1089 ? 20.582 16.513 -39.542 1.00 79.12 1089 PHE A O 1
ATOM 8578 N N . PRO A 1 1090 ? 18.695 16.379 -38.332 1.00 65.94 1090 PRO A N 1
ATOM 8579 C CA . PRO A 1 1090 ? 18.231 17.728 -38.670 1.00 65.94 1090 PRO A CA 1
ATOM 8580 C C . PRO A 1 1090 ? 19.187 18.855 -38.235 1.00 65.94 1090 PRO A C 1
ATOM 8582 O O . PRO A 1 1090 ? 19.134 19.944 -38.794 1.00 65.94 1090 PRO A O 1
ATOM 8585 N N . GLU A 1 1091 ? 20.088 18.603 -37.280 1.00 59.06 1091 GLU A N 1
ATOM 8586 C CA . GLU A 1 1091 ? 21.061 19.588 -36.772 1.00 59.06 1091 GLU A CA 1
ATOM 8587 C C . GLU A 1 1091 ? 22.379 19.661 -37.569 1.00 59.06 1091 GLU A C 1
ATOM 8589 O O . GLU A 1 1091 ? 23.242 20.486 -37.263 1.00 59.06 1091 GLU A O 1
ATOM 8594 N N . ARG A 1 1092 ? 22.592 18.781 -38.559 1.00 61.34 1092 ARG A N 1
ATOM 8595 C CA . ARG A 1 1092 ? 23.832 18.738 -39.353 1.00 61.34 1092 ARG A CA 1
ATOM 8596 C C . ARG A 1 1092 ? 23.565 19.177 -40.787 1.00 61.34 1092 ARG A C 1
ATOM 8598 O O . ARG A 1 1092 ? 22.924 18.452 -41.542 1.00 61.34 1092 ARG A O 1
ATOM 8605 N N . ASP A 1 1093 ? 24.120 20.324 -41.178 1.00 56.34 1093 ASP A N 1
ATOM 8606 C CA . ASP A 1 1093 ? 24.082 20.761 -42.574 1.00 56.34 1093 ASP A CA 1
ATOM 8607 C C . ASP A 1 1093 ? 24.926 19.821 -43.459 1.00 56.34 1093 ASP A C 1
ATOM 8609 O O . ASP A 1 1093 ? 26.121 19.648 -43.194 1.00 56.34 1093 ASP A O 1
ATOM 8613 N N . PRO A 1 1094 ? 24.345 19.215 -44.515 1.00 56.12 1094 PRO A N 1
ATOM 8614 C CA . PRO A 1 1094 ? 25.057 18.280 -45.390 1.00 56.12 1094 PRO A CA 1
ATOM 8615 C C . PRO A 1 1094 ? 26.171 18.959 -46.194 1.00 56.12 1094 PRO A C 1
ATOM 8617 O O . PRO A 1 1094 ? 27.175 18.321 -46.499 1.00 56.12 1094 PRO A O 1
ATOM 8620 N N . ASP A 1 1095 ? 26.033 20.256 -46.477 1.00 54.31 1095 ASP A N 1
ATOM 8621 C CA . ASP A 1 1095 ? 26.999 21.016 -47.275 1.00 54.31 1095 ASP A CA 1
ATOM 8622 C C . ASP A 1 1095 ? 28.315 21.263 -46.509 1.00 54.31 1095 ASP A C 1
ATOM 8624 O O . ASP A 1 1095 ? 29.378 21.370 -47.112 1.00 54.31 1095 ASP A O 1
ATOM 8628 N N . ALA A 1 1096 ? 28.288 21.237 -45.169 1.00 56.22 1096 ALA A N 1
ATOM 8629 C CA . ALA A 1 1096 ? 29.483 21.384 -44.334 1.00 56.22 1096 ALA A CA 1
ATOM 8630 C C . ALA A 1 1096 ? 30.361 20.115 -44.265 1.00 56.22 1096 ALA A C 1
ATOM 8632 O O . ALA A 1 1096 ? 31.472 20.179 -43.735 1.00 56.22 1096 ALA A O 1
ATOM 8633 N N . MET A 1 1097 ? 29.875 18.960 -44.747 1.00 54.44 1097 MET A N 1
ATOM 8634 C CA . MET A 1 1097 ? 30.650 17.710 -44.801 1.00 54.44 1097 MET A CA 1
ATOM 8635 C C . MET A 1 1097 ? 31.487 17.575 -46.081 1.00 54.44 1097 MET A C 1
ATOM 8637 O O . MET A 1 1097 ? 32.547 16.956 -46.018 1.00 54.44 1097 MET A O 1
ATOM 8641 N N . GLU A 1 1098 ? 31.063 18.157 -47.210 1.00 51.31 1098 GLU A N 1
ATOM 8642 C CA . GLU A 1 1098 ? 31.816 18.064 -48.475 1.00 51.31 1098 GLU A CA 1
ATOM 8643 C C . GLU A 1 1098 ? 33.078 18.946 -48.472 1.00 51.31 1098 GLU A C 1
ATOM 8645 O O . GLU A 1 1098 ? 34.102 18.541 -49.014 1.00 51.31 1098 GLU A O 1
ATOM 8650 N N . GLU A 1 1099 ? 33.073 20.083 -47.765 1.00 45.47 1099 GLU A N 1
ATOM 8651 C CA . GLU A 1 1099 ? 34.248 20.970 -47.660 1.00 45.47 1099 GLU A CA 1
ATOM 8652 C C . GLU A 1 1099 ? 35.413 20.369 -46.840 1.00 45.47 1099 GLU A C 1
ATOM 8654 O O . GLU A 1 1099 ? 36.540 20.852 -46.919 1.00 45.47 1099 GLU A O 1
ATOM 8659 N N . GLY A 1 1100 ? 35.177 19.310 -46.054 1.00 43.97 1100 GLY A N 1
ATOM 8660 C CA . GLY A 1 1100 ? 36.199 18.687 -45.201 1.00 43.97 1100 GLY A CA 1
ATOM 8661 C C . GLY A 1 1100 ? 37.008 17.559 -45.854 1.00 43.97 1100 GLY A C 1
ATOM 8662 O O . GLY A 1 1100 ? 38.059 17.192 -45.327 1.00 43.97 1100 GLY A O 1
ATOM 8663 N N . GLU A 1 1101 ? 36.541 16.985 -46.969 1.00 42.47 1101 GLU A N 1
ATOM 8664 C CA . GLU A 1 1101 ? 37.213 15.849 -47.626 1.00 42.47 1101 GLU A CA 1
ATOM 8665 C C . GLU A 1 1101 ? 38.213 16.273 -48.721 1.00 42.47 1101 GLU A C 1
ATOM 8667 O O . GLU A 1 1101 ? 39.122 15.499 -49.029 1.00 42.47 1101 GLU A O 1
ATOM 8672 N N . GLU A 1 1102 ? 38.135 17.503 -49.248 1.00 40.56 1102 GLU A N 1
ATOM 8673 C CA . GLU A 1 1102 ? 39.074 18.004 -50.271 1.00 40.56 1102 GLU A CA 1
ATOM 8674 C C . GLU A 1 1102 ? 40.429 18.478 -49.696 1.00 40.56 1102 GLU A C 1
ATOM 8676 O O . GLU A 1 1102 ? 41.447 18.389 -50.381 1.00 40.56 1102 GLU A O 1
ATOM 8681 N N . GLU A 1 1103 ? 40.513 18.869 -48.416 1.00 41.88 1103 GLU A N 1
ATOM 8682 C CA . GLU A 1 1103 ? 41.782 19.296 -47.784 1.00 41.88 1103 GLU A CA 1
ATOM 8683 C C . GLU A 1 1103 ? 42.704 18.134 -47.342 1.00 41.88 1103 GLU A C 1
ATOM 8685 O O . GLU A 1 1103 ? 43.850 18.362 -46.954 1.00 41.88 1103 GLU A O 1
ATOM 8690 N N . ALA A 1 1104 ? 42.259 16.873 -47.410 1.00 40.59 1104 ALA A N 1
ATOM 8691 C CA . ALA A 1 1104 ? 43.041 15.718 -46.941 1.00 40.59 1104 ALA A CA 1
ATOM 8692 C C . ALA A 1 1104 ? 43.906 15.037 -48.031 1.00 40.59 1104 ALA A C 1
ATOM 8694 O O . ALA A 1 1104 ? 44.576 14.040 -47.745 1.00 40.59 1104 ALA A O 1
ATOM 8695 N N . GLY A 1 1105 ? 43.883 15.537 -49.274 1.00 36.47 1105 GLY A N 1
ATOM 8696 C CA . GLY A 1 1105 ? 44.440 14.856 -50.453 1.00 36.47 1105 GLY A CA 1
ATOM 8697 C C . GLY A 1 1105 ? 45.804 15.326 -50.978 1.00 36.47 1105 GLY A C 1
ATOM 8698 O O . GLY A 1 1105 ? 46.434 14.574 -51.719 1.00 36.47 1105 GLY A O 1
ATOM 8699 N N . GLU A 1 1106 ? 46.309 16.506 -50.606 1.00 39.81 1106 GLU A N 1
ATOM 8700 C CA . GLU A 1 1106 ? 47.561 17.047 -51.165 1.00 39.81 1106 GLU A CA 1
ATOM 8701 C C . GLU A 1 1106 ? 48.532 17.501 -50.068 1.00 39.81 1106 GLU A C 1
ATOM 8703 O O . GLU A 1 1106 ? 48.367 18.545 -49.443 1.00 39.81 1106 GLU A O 1
ATOM 8708 N N . GLY A 1 1107 ? 49.582 16.710 -49.822 1.00 33.25 1107 GLY A N 1
ATOM 8709 C CA . GLY A 1 1107 ? 50.573 17.047 -48.800 1.00 33.25 1107 GLY A CA 1
ATOM 8710 C C . GLY A 1 1107 ? 51.752 16.085 -48.704 1.00 33.25 1107 GLY A C 1
ATOM 8711 O O . GLY A 1 1107 ? 52.032 15.564 -47.629 1.00 33.25 1107 GLY A O 1
ATOM 8712 N N . ALA A 1 1108 ? 52.463 15.840 -49.809 1.00 36.22 1108 ALA A N 1
ATOM 8713 C CA . ALA A 1 1108 ? 53.761 15.164 -49.769 1.00 36.22 1108 ALA A CA 1
ATOM 8714 C C . ALA A 1 1108 ? 54.718 15.687 -50.855 1.00 36.22 1108 ALA A C 1
ATOM 8716 O O . ALA A 1 1108 ? 54.831 15.082 -51.913 1.00 36.22 1108 ALA A O 1
ATOM 8717 N N . SER A 1 1109 ? 55.419 16.799 -50.587 1.00 31.38 1109 SER A N 1
ATOM 8718 C CA . SER A 1 1109 ? 56.809 17.063 -51.023 1.00 31.38 1109 SER A CA 1
ATOM 8719 C C . SER A 1 1109 ? 57.267 18.464 -50.580 1.00 31.38 1109 SER A C 1
ATOM 8721 O O . SER A 1 1109 ? 56.529 19.428 -50.746 1.00 31.38 1109 SER A O 1
ATOM 8723 N N . GLY A 1 1110 ? 58.504 18.583 -50.074 1.00 31.80 1110 GLY A N 1
ATOM 8724 C CA . GLY A 1 1110 ? 59.241 19.858 -50.010 1.00 31.80 1110 GLY A CA 1
ATOM 8725 C C . GLY A 1 1110 ? 59.708 20.311 -48.620 1.00 31.80 1110 GLY A C 1
ATOM 8726 O O . GLY A 1 1110 ? 58.949 20.872 -47.842 1.00 31.80 1110 GLY A O 1
ATOM 8727 N N . ARG A 1 1111 ? 61.000 20.104 -48.330 1.00 33.38 1111 ARG A N 1
ATOM 8728 C CA . ARG A 1 1111 ? 61.735 20.587 -47.144 1.00 33.38 1111 ARG A CA 1
ATOM 8729 C C . ARG A 1 1111 ? 62.309 21.999 -47.354 1.00 33.38 1111 ARG A C 1
ATOM 8731 O O . ARG A 1 1111 ? 62.726 22.332 -48.455 1.00 33.38 1111 ARG A O 1
ATOM 8738 N N . ASN A 1 1112 ? 62.506 22.663 -46.209 1.00 30.86 1112 ASN A N 1
ATOM 8739 C CA . ASN A 1 1112 ? 63.481 23.708 -45.844 1.00 30.86 1112 ASN A CA 1
ATOM 8740 C C . ASN A 1 1112 ? 63.123 25.213 -45.901 1.00 30.86 1112 ASN A C 1
ATOM 8742 O O . ASN A 1 1112 ? 62.931 25.799 -46.956 1.00 30.86 1112 ASN A O 1
ATOM 8746 N N . SER A 1 1113 ? 63.338 25.816 -44.715 1.00 29.12 1113 SER A N 1
ATOM 8747 C CA . SER A 1 1113 ? 64.034 27.088 -44.442 1.00 29.12 1113 SER A CA 1
ATOM 8748 C C . SER A 1 1113 ? 63.233 28.399 -44.354 1.00 29.12 1113 SER A C 1
ATOM 8750 O O . SER A 1 1113 ? 62.982 29.054 -45.354 1.00 29.12 1113 SER A O 1
ATOM 8752 N N . GLY A 1 1114 ? 63.083 28.883 -43.111 1.00 28.84 1114 GLY A N 1
ATOM 8753 C CA . GLY A 1 1114 ? 63.577 30.221 -42.752 1.00 28.84 1114 GLY A CA 1
ATOM 8754 C C . GLY A 1 1114 ? 62.563 31.348 -42.507 1.00 28.84 1114 GLY A C 1
ATOM 8755 O O . GLY A 1 1114 ? 61.925 31.839 -43.426 1.00 28.84 1114 GLY A O 1
ATOM 8756 N N . THR A 1 1115 ? 62.620 31.875 -41.275 1.00 29.94 1115 THR A N 1
ATOM 8757 C CA . THR A 1 1115 ? 62.368 33.276 -40.847 1.00 29.94 1115 THR A CA 1
ATOM 8758 C C . THR A 1 1115 ? 60.935 33.826 -40.666 1.00 29.94 1115 THR A C 1
ATOM 8760 O O . THR A 1 1115 ? 60.234 34.186 -41.599 1.00 29.94 1115 THR A O 1
ATOM 8763 N N . LEU A 1 1116 ? 60.585 33.954 -39.374 1.00 33.44 1116 LEU A N 1
ATOM 8764 C CA . LEU A 1 1116 ? 59.913 35.049 -38.641 1.00 33.44 1116 LEU A CA 1
ATOM 8765 C C . LEU A 1 1116 ? 59.333 36.243 -39.443 1.00 33.44 1116 LEU A C 1
ATOM 8767 O O . LEU A 1 1116 ? 60.077 36.943 -40.117 1.00 33.44 1116 LEU A O 1
ATOM 8771 N N . VAL A 1 1117 ? 58.058 36.595 -39.195 1.00 32.34 1117 VAL A N 1
ATOM 8772 C CA . VAL A 1 1117 ? 57.598 37.804 -38.453 1.00 32.34 1117 VAL A CA 1
ATOM 8773 C C . VAL A 1 1117 ? 56.052 37.908 -38.478 1.00 32.34 1117 VAL A C 1
ATOM 8775 O O . VAL A 1 1117 ? 55.370 37.492 -39.404 1.00 32.34 1117 VAL A O 1
ATOM 8778 N N . SER A 1 1118 ? 55.520 38.446 -37.379 1.00 30.91 1118 SER A N 1
ATOM 8779 C CA . SER A 1 1118 ? 54.134 38.602 -36.912 1.00 30.91 1118 SER A CA 1
ATOM 8780 C C . SER A 1 1118 ? 53.067 39.186 -37.862 1.00 30.91 1118 SER A C 1
ATOM 8782 O O . SER A 1 1118 ? 53.324 40.204 -38.501 1.00 30.91 1118 SER A O 1
ATOM 8784 N N . LYS A 1 1119 ? 51.799 38.757 -37.698 1.00 29.95 1119 LYS A N 1
ATOM 8785 C CA . LYS A 1 1119 ? 50.710 39.605 -37.141 1.00 29.95 1119 LYS A CA 1
ATOM 8786 C C . LYS A 1 1119 ? 49.401 38.837 -36.871 1.00 29.95 1119 LYS A C 1
ATOM 8788 O O . LYS A 1 1119 ? 49.035 37.906 -37.570 1.00 29.95 1119 LYS A O 1
ATOM 8793 N N . LYS A 1 1120 ? 48.736 39.278 -35.796 1.00 33.44 1120 LYS A N 1
ATOM 8794 C CA . LYS A 1 1120 ? 47.496 38.794 -35.164 1.00 33.44 1120 LYS A CA 1
ATOM 8795 C C . LYS A 1 1120 ? 46.284 38.714 -36.104 1.00 33.44 1120 LYS A C 1
ATOM 8797 O O . LYS A 1 1120 ? 45.959 39.707 -36.744 1.00 33.44 1120 LYS A O 1
ATOM 8802 N N . SER A 1 1121 ? 45.481 37.661 -35.944 1.00 27.38 1121 SER A N 1
ATOM 8803 C CA . SER A 1 1121 ? 44.012 37.753 -35.946 1.00 27.38 1121 SER A CA 1
ATOM 8804 C C . SER A 1 1121 ? 43.389 36.564 -35.195 1.00 27.38 1121 SER A C 1
ATOM 8806 O O . SER A 1 1121 ? 43.923 35.458 -35.157 1.00 27.38 1121 SER A O 1
ATOM 8808 N N . ARG A 1 1122 ? 42.299 36.854 -34.476 1.00 37.25 1122 ARG A N 1
ATOM 8809 C CA . ARG A 1 1122 ? 41.551 35.970 -33.569 1.00 37.25 1122 ARG A CA 1
ATOM 8810 C C . ARG A 1 1122 ? 41.123 34.669 -34.261 1.00 37.25 1122 ARG A C 1
ATOM 8812 O O . ARG A 1 1122 ? 40.323 34.718 -35.188 1.00 37.25 1122 ARG A O 1
ATOM 8819 N N . LYS A 1 1123 ? 41.551 33.515 -33.735 1.00 28.97 1123 LYS A N 1
ATOM 8820 C CA . LYS A 1 1123 ? 41.020 32.199 -34.120 1.00 28.97 1123 LYS A CA 1
ATOM 8821 C C . LYS A 1 1123 ? 40.008 31.731 -33.070 1.00 28.97 1123 LYS A C 1
ATOM 8823 O O . LYS A 1 1123 ? 40.363 31.425 -31.936 1.00 28.97 1123 LYS A O 1
ATOM 8828 N N . LYS A 1 1124 ? 38.732 31.745 -33.456 1.00 31.11 1124 LYS A N 1
ATOM 8829 C CA . LYS A 1 1124 ? 37.615 31.087 -32.770 1.00 31.11 1124 LYS A CA 1
ATOM 8830 C C . LYS A 1 1124 ? 37.743 29.596 -33.110 1.00 31.11 1124 LYS A C 1
ATOM 8832 O O . LYS A 1 1124 ? 37.601 29.240 -34.275 1.00 31.11 1124 LYS A O 1
ATOM 8837 N N . ASN A 1 1125 ? 38.103 28.747 -32.145 1.00 29.28 1125 ASN A N 1
ATOM 8838 C CA . ASN A 1 1125 ? 38.186 27.302 -32.376 1.00 29.28 1125 ASN A CA 1
ATOM 8839 C C . ASN A 1 1125 ? 36.777 26.742 -32.620 1.00 29.28 1125 ASN A C 1
ATOM 8841 O O . ASN A 1 1125 ? 35.938 26.739 -31.720 1.00 29.28 1125 ASN A O 1
ATOM 8845 N N . LYS A 1 1126 ? 36.533 26.286 -33.851 1.00 32.53 1126 LYS A N 1
ATOM 8846 C CA . LYS A 1 1126 ? 35.404 25.443 -34.249 1.00 32.53 1126 LYS A CA 1
ATOM 8847 C C . LYS A 1 1126 ? 35.824 23.990 -34.000 1.00 32.53 1126 LYS A C 1
ATOM 8849 O O . LYS A 1 1126 ? 36.370 23.345 -34.886 1.00 32.53 1126 LYS A O 1
ATOM 8854 N N . ASP A 1 1127 ? 35.608 23.500 -32.781 1.00 31.48 1127 ASP A N 1
ATOM 8855 C CA . ASP A 1 1127 ? 35.739 22.074 -32.459 1.00 31.48 1127 ASP A CA 1
ATOM 8856 C C . ASP A 1 1127 ? 34.496 21.335 -32.983 1.00 31.48 1127 ASP A C 1
ATOM 8858 O O . ASP A 1 1127 ? 33.513 21.142 -32.270 1.00 31.48 1127 ASP A O 1
ATOM 8862 N N . SER A 1 1128 ? 34.532 20.922 -34.250 1.00 35.50 1128 SER A N 1
ATOM 8863 C CA . SER A 1 1128 ? 33.612 19.920 -34.791 1.00 35.50 1128 SER A CA 1
ATOM 8864 C C . SER A 1 1128 ? 34.144 18.531 -34.449 1.00 35.50 1128 SER A C 1
ATOM 8866 O O . SER A 1 1128 ? 34.869 17.917 -35.229 1.00 35.50 1128 SER A O 1
ATOM 8868 N N . ASN A 1 1129 ? 33.802 18.034 -33.261 1.00 31.33 1129 ASN A N 1
ATOM 8869 C CA . ASN A 1 1129 ? 33.877 16.607 -32.973 1.00 31.33 1129 ASN A CA 1
ATOM 8870 C C . ASN A 1 1129 ? 32.708 16.223 -32.063 1.00 31.33 1129 ASN A C 1
ATOM 8872 O O . ASN A 1 1129 ? 32.590 16.716 -30.938 1.00 31.33 1129 ASN A O 1
ATOM 8876 N N . SER A 1 1130 ? 31.822 15.372 -32.572 1.00 33.16 1130 SER A N 1
ATOM 8877 C CA . SER A 1 1130 ? 30.648 14.854 -31.875 1.00 33.16 1130 SER A CA 1
ATOM 8878 C C . SER A 1 1130 ? 31.067 14.052 -30.643 1.00 33.16 1130 SER A C 1
ATOM 8880 O O . SER A 1 1130 ? 31.397 12.869 -30.733 1.00 33.16 1130 SER A O 1
ATOM 8882 N N . ASN A 1 1131 ? 31.066 14.707 -29.485 1.00 27.77 1131 ASN A N 1
ATOM 8883 C CA . ASN A 1 1131 ? 31.318 14.085 -28.192 1.00 27.77 1131 ASN A CA 1
ATOM 8884 C C . ASN A 1 1131 ? 30.005 13.538 -27.620 1.00 27.77 1131 ASN A C 1
ATOM 8886 O O . ASN A 1 1131 ? 29.313 14.227 -26.882 1.00 27.77 1131 ASN A O 1
ATOM 8890 N N . PHE A 1 1132 ? 29.708 12.270 -27.906 1.00 33.28 1132 PHE A N 1
ATOM 8891 C CA . PHE A 1 1132 ? 28.730 11.462 -27.156 1.00 33.28 1132 PHE A CA 1
ATOM 8892 C C . PHE A 1 1132 ? 29.313 10.916 -25.827 1.00 33.28 1132 PHE A C 1
ATOM 8894 O O . PHE A 1 1132 ? 28.699 10.121 -25.126 1.00 33.28 1132 PHE A O 1
ATOM 8901 N N . TYR A 1 1133 ? 30.511 11.356 -25.430 1.00 34.53 1133 TYR A N 1
ATOM 8902 C CA . TYR A 1 1133 ? 31.094 11.042 -24.128 1.00 34.53 1133 TYR A CA 1
ATOM 8903 C C . TYR A 1 1133 ? 31.361 12.331 -23.352 1.00 34.53 1133 TYR A C 1
ATOM 8905 O O . TYR A 1 1133 ? 32.051 13.228 -23.836 1.00 34.53 1133 TYR A O 1
ATOM 8913 N N . VAL A 1 1134 ? 30.818 12.396 -22.133 1.00 33.19 1134 VAL A N 1
ATOM 8914 C CA . VAL A 1 1134 ? 31.045 13.459 -21.146 1.00 33.19 1134 VAL A CA 1
ATOM 8915 C C . VAL A 1 1134 ? 32.549 13.723 -21.012 1.00 33.19 1134 VAL A C 1
ATOM 8917 O O . VAL A 1 1134 ? 33.297 12.867 -20.535 1.00 33.19 1134 VAL A O 1
ATOM 8920 N N . LYS A 1 1135 ? 33.005 14.917 -21.412 1.00 31.70 1135 LYS A N 1
ATOM 8921 C CA . LYS A 1 1135 ? 34.340 15.411 -21.053 1.00 31.70 1135 LYS A CA 1
ATOM 8922 C C . LYS A 1 1135 ? 34.340 15.679 -19.546 1.00 31.70 1135 LYS A C 1
ATOM 8924 O O . LYS A 1 1135 ? 33.630 16.559 -19.076 1.00 31.70 1135 LYS A O 1
ATOM 8929 N N . ARG A 1 1136 ? 35.128 14.905 -18.798 1.00 36.31 1136 ARG A N 1
ATOM 8930 C CA . ARG A 1 1136 ? 35.478 15.179 -17.399 1.00 36.31 1136 ARG A CA 1
ATOM 8931 C C . ARG A 1 1136 ? 36.937 15.616 -17.329 1.00 36.31 1136 ARG A C 1
ATOM 8933 O O . ARG A 1 1136 ? 37.778 15.054 -18.035 1.00 36.31 1136 ARG A O 1
ATOM 8940 N N . ASP A 1 1137 ? 37.195 16.627 -16.509 1.00 35.38 1137 ASP A N 1
ATOM 8941 C CA . ASP A 1 1137 ? 38.470 17.329 -16.415 1.00 35.38 1137 ASP A CA 1
ATOM 8942 C C . ASP A 1 1137 ? 39.660 16.403 -16.145 1.00 35.38 1137 ASP A C 1
ATOM 8944 O O . ASP A 1 1137 ? 39.629 15.504 -15.305 1.00 35.38 1137 ASP A O 1
ATOM 8948 N N . LYS A 1 1138 ? 40.739 16.637 -16.896 1.00 40.94 1138 LYS A N 1
ATOM 8949 C CA . LYS A 1 1138 ? 42.031 15.967 -16.739 1.00 40.94 1138 LYS A CA 1
ATOM 8950 C C . LYS A 1 1138 ? 42.814 16.629 -15.605 1.00 40.94 1138 LYS A C 1
ATOM 8952 O O . LYS A 1 1138 ? 43.703 17.438 -15.859 1.00 40.94 1138 LYS A O 1
ATOM 8957 N N . LYS A 1 1139 ? 42.523 16.251 -14.367 1.00 41.00 1139 LYS A N 1
ATOM 8958 C CA . LYS A 1 1139 ? 43.495 16.308 -13.271 1.00 41.00 1139 LYS A CA 1
ATOM 8959 C C . LYS A 1 1139 ? 43.141 15.207 -12.272 1.00 41.00 1139 LYS A C 1
ATOM 8961 O O . LYS A 1 1139 ? 42.008 15.137 -11.823 1.00 41.00 1139 LYS A O 1
ATOM 8966 N N . ASP A 1 1140 ? 44.109 14.322 -12.042 1.00 46.00 1140 ASP A N 1
ATOM 8967 C CA . ASP A 1 1140 ? 44.112 13.234 -11.050 1.00 46.00 1140 ASP A CA 1
ATOM 8968 C C . ASP A 1 1140 ? 43.237 11.995 -11.343 1.00 46.00 1140 ASP A C 1
ATOM 8970 O O . ASP A 1 1140 ? 42.355 11.633 -10.572 1.00 46.00 1140 ASP A O 1
ATOM 8974 N N . LYS A 1 1141 ? 43.516 11.274 -12.445 1.00 43.44 1141 LYS A N 1
ATOM 8975 C CA . LYS A 1 1141 ? 42.962 9.918 -12.660 1.00 43.44 1141 LYS A CA 1
ATOM 8976 C C . LYS A 1 1141 ? 43.870 8.826 -12.082 1.00 43.44 1141 LYS A C 1
ATOM 8978 O O . LYS A 1 1141 ? 44.966 8.601 -12.607 1.00 43.44 1141 LYS A O 1
ATOM 8983 N N . ASP A 1 1142 ? 43.331 8.139 -11.075 1.00 61.84 1142 ASP A N 1
ATOM 8984 C CA . ASP A 1 1142 ? 43.733 6.841 -10.514 1.00 61.84 1142 ASP A CA 1
ATOM 8985 C C . ASP A 1 1142 ? 43.932 5.801 -11.642 1.00 61.84 1142 ASP A C 1
ATOM 8987 O O . ASP A 1 1142 ? 43.139 5.735 -12.590 1.00 61.84 1142 ASP A O 1
ATOM 8991 N N . ASP A 1 1143 ? 44.996 4.997 -11.600 1.00 59.97 1143 ASP A N 1
ATOM 8992 C CA . ASP A 1 1143 ? 45.355 4.096 -12.712 1.00 59.97 1143 ASP A CA 1
ATOM 8993 C C . ASP A 1 1143 ? 44.302 3.002 -12.954 1.00 59.97 1143 ASP A C 1
ATOM 8995 O O . ASP A 1 1143 ? 44.127 2.542 -14.087 1.00 59.97 1143 ASP A O 1
ATOM 8999 N N . VAL A 1 1144 ? 43.505 2.683 -11.930 1.00 60.91 1144 VAL A N 1
ATOM 9000 C CA . VAL A 1 1144 ? 42.337 1.795 -12.018 1.00 60.91 1144 VAL A CA 1
ATOM 9001 C C . VAL A 1 1144 ? 41.268 2.355 -12.965 1.00 60.91 1144 VAL A C 1
ATOM 9003 O O . VAL A 1 1144 ? 40.687 1.607 -13.753 1.00 60.91 1144 VAL A O 1
ATOM 9006 N N . GLU A 1 1145 ? 41.028 3.670 -12.959 1.00 65.75 1145 GLU A N 1
ATOM 9007 C CA . GLU A 1 1145 ? 40.058 4.293 -13.870 1.00 65.75 1145 GLU A CA 1
ATOM 9008 C C . GLU A 1 1145 ? 40.555 4.289 -15.315 1.00 65.75 1145 GLU A C 1
ATOM 9010 O O . GLU A 1 1145 ? 39.773 4.036 -16.232 1.00 65.75 1145 GLU A O 1
ATOM 9015 N N . LYS A 1 1146 ? 41.858 4.507 -15.537 1.00 69.94 1146 LYS A N 1
ATOM 9016 C CA . LYS A 1 1146 ? 42.450 4.415 -16.882 1.00 69.94 1146 LYS A CA 1
ATOM 9017 C C . LYS A 1 1146 ? 42.392 2.988 -17.426 1.00 69.94 1146 LYS A C 1
ATOM 9019 O O . LYS A 1 1146 ? 42.143 2.812 -18.618 1.00 69.94 1146 LYS A O 1
ATOM 9024 N N . MET A 1 1147 ? 42.628 1.976 -16.588 1.00 62.59 1147 MET A N 1
ATOM 9025 C CA . MET A 1 1147 ? 42.509 0.567 -16.983 1.00 62.59 1147 MET A CA 1
ATOM 9026 C C . MET A 1 1147 ? 41.062 0.208 -17.330 1.00 62.59 1147 MET A C 1
ATOM 9028 O O . MET A 1 1147 ? 40.821 -0.365 -18.390 1.00 62.59 1147 MET A O 1
ATOM 9032 N N . LYS A 1 1148 ? 40.096 0.632 -16.508 1.00 67.25 1148 LYS A N 1
ATOM 9033 C CA . LYS A 1 1148 ? 38.664 0.432 -16.762 1.00 67.25 1148 LYS A CA 1
ATOM 9034 C C . LYS A 1 1148 ? 38.196 1.120 -18.048 1.00 67.25 1148 LYS A C 1
ATOM 9036 O O . LYS A 1 1148 ? 37.544 0.490 -18.872 1.00 67.25 1148 LYS A O 1
ATOM 9041 N N . GLU A 1 1149 ? 38.566 2.383 -18.259 1.00 70.56 1149 GLU A N 1
ATOM 9042 C CA . GLU A 1 1149 ? 38.152 3.147 -19.445 1.00 70.56 1149 GLU A CA 1
ATOM 9043 C C . GLU A 1 1149 ? 38.702 2.539 -20.746 1.00 70.56 1149 GLU A C 1
ATOM 9045 O O . GLU A 1 1149 ? 38.017 2.521 -21.770 1.00 70.56 1149 GLU A O 1
ATOM 9050 N N . ARG A 1 1150 ? 39.931 2.006 -20.717 1.00 69.06 1150 ARG A N 1
ATOM 9051 C CA . ARG A 1 1150 ? 40.498 1.257 -21.850 1.00 69.06 1150 ARG A CA 1
ATOM 9052 C C . ARG A 1 1150 ? 39.778 -0.074 -22.062 1.00 69.06 1150 ARG A C 1
ATOM 9054 O O . ARG A 1 1150 ? 39.524 -0.437 -23.208 1.00 69.06 1150 ARG A O 1
ATOM 9061 N N . ALA A 1 1151 ? 39.436 -0.773 -20.981 1.00 67.44 1151 ALA A N 1
ATOM 9062 C CA . ALA A 1 1151 ? 38.768 -2.068 -21.037 1.00 67.44 1151 ALA A CA 1
ATOM 9063 C C . ALA A 1 1151 ? 37.316 -1.987 -21.549 1.00 67.44 1151 ALA A C 1
ATOM 9065 O O . ALA A 1 1151 ? 36.878 -2.874 -22.270 1.00 67.44 1151 ALA A O 1
ATOM 9066 N N . GLU A 1 1152 ? 36.591 -0.904 -21.250 1.00 70.50 1152 GLU A N 1
ATOM 9067 C CA . GLU A 1 1152 ? 35.222 -0.686 -21.747 1.00 70.50 1152 GLU A CA 1
ATOM 9068 C C . GLU A 1 1152 ? 35.165 -0.390 -23.255 1.00 70.50 1152 GLU A C 1
ATOM 9070 O O . GLU A 1 1152 ? 34.201 -0.756 -23.932 1.00 70.50 1152 GLU A O 1
ATOM 9075 N N . LYS A 1 1153 ? 36.182 0.296 -23.790 1.00 75.50 1153 LYS A N 1
ATOM 9076 C CA . LYS A 1 1153 ? 36.229 0.702 -25.204 1.00 75.50 1153 LYS A CA 1
ATOM 9077 C C . LYS A 1 1153 ? 36.746 -0.417 -26.104 1.00 75.50 1153 LYS A C 1
ATOM 9079 O O . LYS A 1 1153 ? 36.205 -0.624 -27.192 1.00 75.50 1153 LYS A O 1
ATOM 9084 N N . ASN A 1 1154 ? 37.770 -1.129 -25.647 1.00 81.94 1154 ASN A N 1
ATOM 9085 C CA . ASN A 1 1154 ? 38.423 -2.171 -26.426 1.00 81.94 1154 ASN A CA 1
ATOM 9086 C C . ASN A 1 1154 ? 37.675 -3.495 -26.289 1.00 81.94 1154 ASN A C 1
ATOM 9088 O O . ASN A 1 1154 ? 37.323 -3.915 -25.189 1.00 81.94 1154 ASN A O 1
ATOM 9092 N N . LYS A 1 1155 ? 37.467 -4.178 -27.412 1.00 84.50 1155 LYS A N 1
ATOM 9093 C CA . LYS A 1 1155 ? 36.904 -5.528 -27.452 1.00 84.50 1155 LYS A CA 1
ATOM 9094 C C . LYS A 1 1155 ? 37.913 -6.458 -28.080 1.00 84.50 1155 LYS A C 1
ATOM 9096 O O . LYS A 1 1155 ? 38.531 -6.105 -29.079 1.00 84.50 1155 LYS A O 1
ATOM 9101 N N . LEU A 1 1156 ? 38.079 -7.634 -27.491 1.00 88.62 1156 LEU A N 1
ATOM 9102 C CA . LEU A 1 1156 ? 38.877 -8.691 -28.091 1.00 88.62 1156 LEU A CA 1
ATOM 9103 C C . LEU A 1 1156 ? 37.966 -9.521 -28.990 1.00 88.62 1156 LEU A C 1
ATOM 9105 O O . LEU A 1 1156 ? 37.079 -10.203 -28.487 1.00 88.62 1156 LEU A O 1
ATOM 9109 N N . PHE A 1 1157 ? 38.183 -9.466 -30.296 1.00 87.75 1157 PHE A N 1
ATOM 9110 C CA . PHE A 1 1157 ? 37.512 -10.313 -31.273 1.00 87.75 1157 PHE A CA 1
ATOM 9111 C C . PHE A 1 1157 ? 38.398 -11.519 -31.588 1.00 87.75 1157 PHE A C 1
ATOM 9113 O O . PHE A 1 1157 ? 39.482 -11.360 -32.144 1.00 87.75 1157 PHE A O 1
ATOM 9120 N N . ILE A 1 1158 ? 37.949 -12.720 -31.227 1.00 88.81 1158 ILE A N 1
ATOM 9121 C CA . ILE A 1 1158 ? 38.652 -13.973 -31.537 1.00 88.81 1158 ILE A CA 1
ATOM 9122 C C . ILE A 1 1158 ? 38.469 -14.306 -33.020 1.00 88.81 1158 ILE A C 1
ATOM 9124 O O . ILE A 1 1158 ? 39.458 -14.562 -33.705 1.00 88.81 1158 ILE A O 1
ATOM 9128 N N . TYR A 1 1159 ? 37.234 -14.230 -33.526 1.00 90.69 1159 TYR A N 1
ATOM 9129 C CA . TYR A 1 1159 ? 36.919 -14.486 -34.929 1.00 90.69 1159 TYR A CA 1
ATOM 9130 C C . TYR A 1 1159 ? 35.812 -13.562 -35.449 1.00 90.69 1159 TYR A C 1
ATOM 9132 O O . TYR A 1 1159 ? 34.751 -13.429 -34.832 1.00 90.69 1159 TYR A O 1
ATOM 9140 N N . ILE A 1 1160 ? 36.066 -12.927 -36.593 1.00 90.69 1160 ILE A N 1
ATOM 9141 C CA . ILE A 1 1160 ? 35.106 -12.111 -37.344 1.00 90.69 1160 ILE A CA 1
ATOM 9142 C C . ILE A 1 1160 ? 34.986 -12.681 -38.751 1.00 90.69 1160 ILE A C 1
ATOM 9144 O O . ILE A 1 1160 ? 36.011 -12.858 -39.406 1.00 90.69 1160 ILE A O 1
ATOM 9148 N N . LYS A 1 1161 ? 33.756 -12.890 -39.232 1.00 89.31 1161 LYS A N 1
ATOM 9149 C CA . LYS A 1 1161 ? 33.470 -13.370 -40.587 1.00 89.31 1161 LYS A CA 1
ATOM 9150 C C . LYS A 1 1161 ? 32.383 -12.544 -41.264 1.00 89.31 1161 LYS A C 1
ATOM 9152 O O . LYS A 1 1161 ? 31.254 -12.463 -40.786 1.00 89.31 1161 LYS A O 1
ATOM 9157 N N . ILE A 1 1162 ? 32.706 -11.972 -42.416 1.00 89.19 1162 ILE A N 1
ATOM 9158 C CA . ILE A 1 1162 ? 31.743 -11.323 -43.310 1.00 89.19 1162 ILE A CA 1
ATOM 9159 C C . ILE A 1 1162 ? 31.911 -11.989 -44.678 1.00 89.19 1162 ILE A C 1
ATOM 9161 O O . ILE A 1 1162 ? 32.931 -11.749 -45.325 1.00 89.19 1162 ILE A O 1
ATOM 9165 N N . PRO A 1 1163 ? 30.997 -12.881 -45.105 1.00 86.38 1163 PRO A N 1
ATOM 9166 C CA . PRO A 1 1163 ? 31.126 -13.583 -46.381 1.00 86.38 1163 PRO A CA 1
ATOM 9167 C C . PRO A 1 1163 ? 31.033 -12.665 -47.602 1.00 86.38 1163 PRO A C 1
ATOM 9169 O O . PRO A 1 1163 ? 30.663 -11.499 -47.493 1.00 86.38 1163 PRO A O 1
ATOM 9172 N N . GLU A 1 1164 ? 31.352 -13.208 -48.779 1.00 83.69 1164 GLU A N 1
ATOM 9173 C CA . GLU A 1 1164 ? 31.225 -12.472 -50.034 1.00 83.69 1164 GLU A CA 1
ATOM 9174 C C . GLU A 1 1164 ? 29.763 -12.147 -50.353 1.00 83.69 1164 GLU A C 1
ATOM 9176 O O . GLU A 1 1164 ? 28.868 -12.983 -50.206 1.00 83.69 1164 GLU A O 1
ATOM 9181 N N . VAL A 1 1165 ? 29.522 -10.920 -50.819 1.00 84.25 1165 VAL A N 1
ATOM 9182 C CA . VAL A 1 1165 ? 28.174 -10.443 -51.149 1.00 84.25 1165 VAL A CA 1
ATOM 9183 C C . VAL A 1 1165 ? 28.203 -9.752 -52.514 1.00 84.25 1165 VAL A C 1
ATOM 9185 O O . VAL A 1 1165 ? 28.877 -8.730 -52.674 1.00 84.25 1165 VAL A O 1
ATOM 9188 N N . PRO A 1 1166 ? 27.467 -10.259 -53.518 1.00 83.38 1166 PRO A N 1
ATOM 9189 C CA . PRO A 1 1166 ? 27.237 -9.544 -54.765 1.00 83.38 1166 PRO A CA 1
ATOM 9190 C C . PRO A 1 1166 ? 26.329 -8.340 -54.522 1.00 83.38 1166 PRO A C 1
ATOM 9192 O O . PRO A 1 1166 ? 25.215 -8.480 -54.017 1.00 83.38 1166 PRO A O 1
ATOM 9195 N N . VAL A 1 1167 ? 26.782 -7.157 -54.920 1.00 84.12 1167 VAL A N 1
ATOM 9196 C CA . VAL A 1 1167 ? 26.030 -5.907 -54.809 1.00 84.12 1167 VAL A CA 1
ATOM 9197 C C . VAL A 1 1167 ? 25.947 -5.251 -56.178 1.00 84.12 1167 VAL A C 1
ATOM 9199 O O . VAL A 1 1167 ? 26.954 -5.072 -56.857 1.00 84.12 1167 VAL A O 1
ATOM 9202 N N . ARG A 1 1168 ? 24.745 -4.857 -56.599 1.00 83.50 1168 ARG A N 1
ATOM 9203 C CA . ARG A 1 1168 ? 24.564 -4.025 -57.799 1.00 83.50 1168 ARG A CA 1
ATOM 9204 C C . ARG A 1 1168 ? 24.317 -2.590 -57.379 1.00 83.50 1168 ARG A C 1
ATOM 9206 O O . ARG A 1 1168 ? 23.323 -2.336 -56.704 1.00 83.50 1168 ARG A O 1
ATOM 9213 N N . VAL A 1 1169 ? 25.200 -1.675 -57.768 1.00 83.50 1169 VAL A N 1
ATOM 9214 C CA . VAL A 1 1169 ? 25.115 -0.263 -57.372 1.00 83.50 1169 VAL A CA 1
ATOM 9215 C C . VAL A 1 1169 ? 24.773 0.612 -58.573 1.00 83.50 1169 VAL A C 1
ATOM 9217 O O . VAL A 1 1169 ? 25.455 0.584 -59.598 1.00 83.50 1169 VAL A O 1
ATOM 9220 N N . SER A 1 1170 ? 23.734 1.421 -58.405 1.00 83.94 1170 SER A N 1
ATOM 9221 C CA . SER A 1 1170 ? 23.306 2.482 -59.309 1.00 83.94 1170 SER A CA 1
ATOM 9222 C C . SER A 1 1170 ? 23.308 3.801 -58.535 1.00 83.94 1170 SER A C 1
ATOM 9224 O O . SER A 1 1170 ? 22.614 3.927 -57.526 1.00 83.94 1170 SER A O 1
ATOM 9226 N N . TYR A 1 1171 ? 24.102 4.775 -58.978 1.00 82.50 1171 TYR A N 1
ATOM 9227 C CA . TYR A 1 1171 ? 24.244 6.085 -58.341 1.00 82.50 1171 TYR A CA 1
ATOM 9228 C C . TYR A 1 1171 ? 24.103 7.215 -59.362 1.00 82.50 1171 TYR A C 1
ATOM 9230 O O . TYR A 1 1171 ? 24.635 7.123 -60.470 1.00 82.50 1171 TYR A O 1
ATOM 9238 N N . LYS A 1 1172 ? 23.390 8.284 -58.989 1.00 79.88 1172 LYS A N 1
ATOM 9239 C CA . LYS A 1 1172 ? 23.278 9.515 -59.788 1.00 79.88 1172 LYS A CA 1
ATOM 9240 C C . LYS A 1 1172 ? 23.646 10.749 -58.960 1.00 79.88 1172 LYS A C 1
ATOM 9242 O O . LYS A 1 1172 ? 23.066 10.975 -57.891 1.00 79.88 1172 LYS A O 1
ATOM 9247 N N . GLY A 1 1173 ? 24.571 11.551 -59.481 1.00 74.00 1173 GLY A N 1
ATOM 9248 C CA . GLY A 1 1173 ? 25.015 12.826 -58.917 1.00 74.00 1173 GLY A CA 1
ATOM 9249 C C . GLY A 1 1173 ? 24.049 13.991 -59.180 1.00 74.00 1173 GLY A C 1
ATOM 9250 O O . GLY A 1 1173 ? 22.992 13.833 -59.788 1.00 74.00 1173 GLY A O 1
ATOM 9251 N N . SER A 1 1174 ? 24.400 15.186 -58.692 1.00 65.00 1174 SER A N 1
ATOM 9252 C CA . SER A 1 1174 ? 23.543 16.385 -58.753 1.00 65.00 1174 SER A CA 1
ATOM 9253 C C . SER A 1 1174 ? 23.651 17.210 -60.044 1.00 65.00 1174 SER A C 1
ATOM 9255 O O . SER A 1 1174 ? 22.753 18.004 -60.313 1.00 65.00 1174 SER A O 1
ATOM 9257 N N . LYS A 1 1175 ? 24.711 17.052 -60.849 1.00 63.94 1175 LYS A N 1
ATOM 9258 C CA . LYS A 1 1175 ? 24.910 17.795 -62.112 1.00 63.94 1175 LYS A CA 1
ATOM 9259 C C . LYS A 1 1175 ? 24.560 16.908 -63.314 1.00 63.94 1175 LYS A C 1
ATOM 9261 O O . LYS A 1 1175 ? 24.803 15.709 -63.277 1.00 63.94 1175 LYS A O 1
ATOM 9266 N N . GLU A 1 1176 ? 24.055 17.495 -64.403 1.00 54.66 1176 GLU A N 1
ATOM 9267 C CA . GLU A 1 1176 ? 23.607 16.762 -65.609 1.00 54.66 1176 GLU A CA 1
ATOM 9268 C C . GLU A 1 1176 ? 24.716 15.980 -66.347 1.00 54.66 1176 GLU A C 1
ATOM 9270 O O . GLU A 1 1176 ? 24.413 15.118 -67.171 1.00 54.66 1176 GLU A O 1
ATOM 9275 N N . LYS A 1 1177 ? 25.998 16.252 -66.057 1.00 50.53 1177 LYS A N 1
ATOM 9276 C CA . LYS A 1 1177 ? 27.155 15.488 -66.549 1.00 50.53 1177 LYS A CA 1
ATOM 9277 C C . LYS A 1 1177 ? 28.206 15.337 -65.445 1.00 50.53 1177 LYS A C 1
ATOM 9279 O O . LYS A 1 1177 ? 29.109 16.164 -65.343 1.00 50.53 1177 LYS A O 1
ATOM 9284 N N . ASN A 1 1178 ? 28.101 14.281 -64.640 1.00 53.31 1178 ASN A N 1
ATOM 9285 C CA . ASN A 1 1178 ? 29.109 13.911 -63.642 1.00 53.31 1178 ASN A CA 1
ATOM 9286 C C . ASN A 1 1178 ? 29.809 12.592 -64.010 1.00 53.31 1178 ASN A C 1
ATOM 9288 O O . ASN A 1 1178 ? 29.183 11.642 -64.471 1.00 53.31 1178 ASN A O 1
ATOM 9292 N N . LEU A 1 1179 ? 31.114 12.503 -63.722 1.00 54.84 1179 LEU A N 1
ATOM 9293 C CA . LEU A 1 1179 ? 31.915 11.265 -63.781 1.00 54.84 1179 LEU A CA 1
ATOM 9294 C C . LEU A 1 1179 ? 31.468 10.192 -62.763 1.00 54.84 1179 LEU A C 1
ATOM 9296 O O . LEU A 1 1179 ? 31.980 9.068 -62.796 1.00 54.84 1179 LEU A O 1
ATOM 9300 N N . GLU A 1 1180 ? 30.551 10.559 -61.868 1.00 60.94 1180 GLU A N 1
ATOM 9301 C CA . GLU A 1 1180 ? 30.015 9.774 -60.753 1.00 60.94 1180 GLU A CA 1
ATOM 9302 C C . GLU A 1 1180 ? 28.735 9.006 -61.108 1.00 60.94 1180 GLU A C 1
ATOM 9304 O O . GLU A 1 1180 ? 28.330 8.139 -60.339 1.00 60.94 1180 GLU A O 1
ATOM 9309 N N . ASP A 1 1181 ? 28.108 9.281 -62.257 1.00 66.81 1181 ASP A N 1
ATOM 9310 C CA . ASP A 1 1181 ? 26.885 8.584 -62.657 1.00 66.81 1181 ASP A CA 1
ATOM 9311 C C . ASP A 1 1181 ? 27.210 7.143 -63.070 1.00 66.81 1181 ASP A C 1
ATOM 9313 O O . ASP A 1 1181 ? 27.875 6.882 -64.076 1.00 66.81 1181 ASP A O 1
ATOM 9317 N N . VAL A 1 1182 ? 26.733 6.190 -62.276 1.00 73.88 1182 VAL A N 1
ATOM 9318 C CA . VAL A 1 1182 ? 26.973 4.757 -62.450 1.00 73.88 1182 VAL A CA 1
ATOM 9319 C C . VAL A 1 1182 ? 25.624 4.051 -62.497 1.00 73.88 1182 VAL A C 1
ATOM 9321 O O . VAL A 1 1182 ? 24.767 4.285 -61.650 1.00 73.88 1182 VAL A O 1
ATOM 9324 N N . ARG A 1 1183 ? 25.412 3.180 -63.487 1.00 73.88 1183 ARG A N 1
ATOM 9325 C CA . ARG A 1 1183 ? 24.197 2.360 -63.601 1.00 73.88 1183 ARG A CA 1
ATOM 9326 C C . ARG A 1 1183 ? 24.557 0.881 -63.570 1.00 73.88 1183 ARG A C 1
ATOM 9328 O O . ARG A 1 1183 ? 25.410 0.450 -64.339 1.00 73.88 1183 ARG A O 1
ATOM 9335 N N . ASP A 1 1184 ? 23.893 0.150 -62.682 1.00 74.50 1184 ASP A N 1
ATOM 9336 C CA . ASP A 1 1184 ? 23.940 -1.302 -62.494 1.00 74.50 1184 ASP A CA 1
ATOM 9337 C C . ASP A 1 1184 ? 25.353 -1.895 -62.477 1.00 74.50 1184 ASP A C 1
ATOM 9339 O O . ASP A 1 1184 ? 25.612 -2.933 -63.085 1.00 74.50 1184 ASP A O 1
ATOM 9343 N N . LEU A 1 1185 ? 26.275 -1.258 -61.753 1.00 79.81 1185 LEU A N 1
ATOM 9344 C CA . LEU A 1 1185 ? 27.640 -1.758 -61.612 1.00 79.81 1185 LEU A CA 1
ATOM 9345 C C . LEU A 1 1185 ? 27.646 -3.005 -60.712 1.00 79.81 1185 LEU A C 1
ATOM 9347 O O . LEU A 1 1185 ? 27.281 -2.893 -59.536 1.00 79.81 1185 LEU A O 1
ATOM 9351 N N . PRO A 1 1186 ? 28.042 -4.188 -61.225 1.00 78.94 1186 PRO A N 1
ATOM 9352 C CA . PRO A 1 1186 ? 28.119 -5.403 -60.431 1.00 78.94 1186 PRO A CA 1
ATOM 9353 C C . PRO A 1 1186 ? 29.428 -5.416 -59.635 1.00 78.94 1186 PRO A C 1
ATOM 9355 O O . PRO A 1 1186 ? 30.503 -5.692 -60.169 1.00 78.94 1186 PRO A O 1
ATOM 9358 N N . LEU A 1 1187 ? 29.323 -5.136 -58.344 1.00 81.44 1187 LEU A N 1
ATOM 9359 C CA . LEU A 1 1187 ? 30.417 -5.169 -57.385 1.00 81.44 1187 LEU A CA 1
ATOM 9360 C C . LEU A 1 1187 ? 30.332 -6.448 -56.548 1.00 81.44 1187 LEU A C 1
ATOM 9362 O O . LEU A 1 1187 ? 29.247 -6.914 -56.207 1.0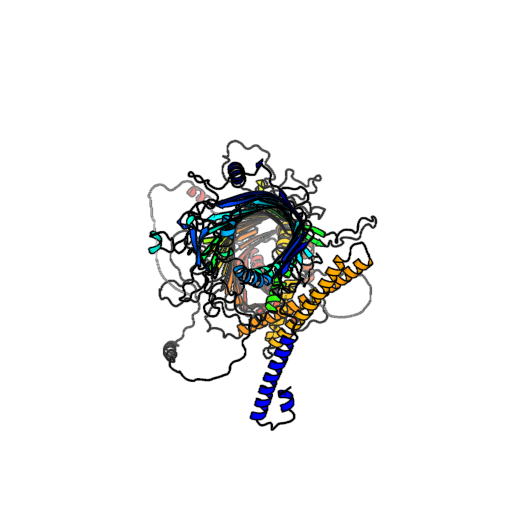0 81.44 1187 LEU A O 1
ATOM 9366 N N . LEU A 1 1188 ? 31.478 -7.023 -56.205 1.00 81.50 1188 LEU A N 1
ATOM 9367 C CA . LEU A 1 1188 ? 31.566 -8.163 -55.296 1.00 81.50 1188 LEU A CA 1
ATOM 9368 C C . LEU A 1 1188 ? 32.279 -7.699 -54.033 1.00 81.50 1188 LEU A C 1
ATOM 9370 O O . LEU A 1 1188 ? 33.482 -7.421 -54.061 1.00 81.50 1188 LEU A O 1
ATOM 9374 N N . LEU A 1 1189 ? 31.534 -7.611 -52.930 1.00 82.06 1189 LEU A N 1
ATOM 9375 C CA . LEU A 1 1189 ? 32.129 -7.404 -51.617 1.00 82.06 1189 LEU A CA 1
ATOM 9376 C C . LEU A 1 1189 ? 32.962 -8.648 -51.272 1.00 82.06 1189 LEU A C 1
ATOM 9378 O O . LEU A 1 1189 ? 32.421 -9.753 -51.326 1.00 82.06 1189 LEU A O 1
ATOM 9382 N N . PRO A 1 1190 ? 34.262 -8.495 -50.964 1.00 82.69 1190 PRO A N 1
ATOM 9383 C CA . PRO A 1 1190 ? 35.128 -9.624 -50.641 1.00 82.69 1190 PRO A CA 1
ATOM 9384 C C . PRO A 1 1190 ? 34.763 -10.238 -49.285 1.00 82.69 1190 PRO A C 1
ATOM 9386 O O . PRO A 1 1190 ? 34.238 -9.549 -48.411 1.00 82.69 1190 PRO A O 1
ATOM 9389 N N . THR A 1 1191 ? 35.120 -11.508 -49.086 1.00 85.38 1191 THR A N 1
ATOM 9390 C CA . THR A 1 1191 ? 35.097 -12.139 -47.760 1.00 85.38 1191 THR A CA 1
ATOM 9391 C C . THR A 1 1191 ? 36.094 -11.440 -46.832 1.00 85.38 1191 THR A C 1
ATOM 9393 O O . THR A 1 1191 ? 37.289 -11.402 -47.140 1.00 85.38 1191 THR A O 1
ATOM 9396 N N . LEU A 1 1192 ? 35.633 -10.913 -45.698 1.00 87.25 1192 LEU A N 1
ATOM 9397 C CA . LEU A 1 1192 ? 36.489 -10.335 -44.660 1.00 87.25 1192 LEU A CA 1
ATOM 9398 C C . LEU A 1 1192 ? 36.565 -11.294 -43.476 1.00 87.25 1192 LEU A C 1
ATOM 9400 O O . LEU A 1 1192 ? 35.542 -11.614 -42.867 1.00 87.25 1192 LEU A O 1
ATOM 9404 N N . GLU A 1 1193 ? 37.780 -11.717 -43.142 1.00 89.12 1193 GLU A N 1
ATOM 9405 C CA . GLU A 1 1193 ? 38.049 -12.565 -41.985 1.00 89.12 1193 GLU A CA 1
ATOM 9406 C C . GLU A 1 1193 ? 39.153 -11.947 -41.128 1.00 89.12 1193 GLU A C 1
ATOM 9408 O O . GLU A 1 1193 ? 40.271 -11.722 -41.595 1.00 89.12 1193 GLU A O 1
ATOM 9413 N N . TYR A 1 1194 ? 38.844 -11.681 -39.860 1.00 90.50 1194 TYR A N 1
ATOM 9414 C CA . TYR A 1 1194 ? 39.808 -11.154 -38.895 1.00 90.50 1194 TYR A CA 1
ATOM 9415 C C . TYR A 1 1194 ? 39.904 -12.085 -37.690 1.00 90.50 1194 TYR A C 1
ATOM 9417 O O . TYR A 1 1194 ? 38.894 -12.602 -37.210 1.00 90.50 1194 TYR A O 1
ATOM 9425 N N . HIS A 1 1195 ? 41.124 -12.273 -37.189 1.00 90.44 1195 HIS A N 1
ATOM 9426 C CA . HIS A 1 1195 ? 41.425 -13.211 -36.112 1.00 90.44 1195 HIS A CA 1
ATOM 9427 C C . HIS A 1 1195 ? 42.180 -12.506 -34.985 1.00 90.44 1195 HIS A C 1
ATOM 9429 O O . HIS A 1 1195 ? 43.142 -11.785 -35.248 1.00 90.44 1195 HIS A O 1
ATOM 9435 N N . ASN A 1 1196 ? 41.777 -12.758 -33.738 1.00 88.62 1196 ASN A N 1
ATOM 9436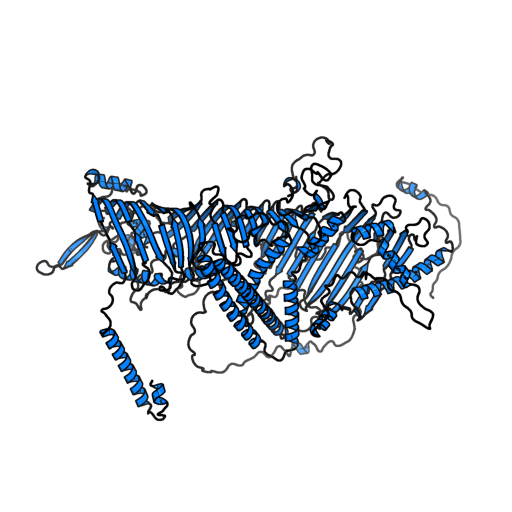 C CA . ASN A 1 1196 ? 42.465 -12.329 -32.512 1.00 88.62 1196 ASN A CA 1
ATOM 9437 C C . ASN A 1 1196 ? 42.863 -10.841 -32.484 1.00 88.62 1196 ASN A C 1
ATOM 9439 O O . ASN A 1 1196 ? 44.003 -10.497 -32.167 1.00 88.62 1196 ASN A O 1
ATOM 9443 N N . VAL A 1 1197 ? 41.924 -9.951 -32.804 1.00 88.81 1197 VAL A N 1
ATOM 9444 C CA . VAL A 1 1197 ? 42.155 -8.500 -32.860 1.00 88.81 1197 VAL A CA 1
ATOM 9445 C C . VAL A 1 1197 ? 41.464 -7.771 -31.720 1.00 88.81 1197 VAL A C 1
ATOM 9447 O O . VAL A 1 1197 ? 40.293 -8.001 -31.424 1.00 88.81 1197 VAL A O 1
ATOM 9450 N N . THR A 1 1198 ? 42.188 -6.848 -31.093 1.00 88.12 1198 THR A N 1
ATOM 9451 C CA . THR A 1 1198 ? 41.665 -5.981 -30.034 1.00 88.12 1198 THR A CA 1
ATOM 9452 C C . THR A 1 1198 ? 41.299 -4.625 -30.621 1.00 88.12 1198 THR A C 1
ATOM 9454 O O . THR A 1 1198 ? 42.162 -3.769 -30.802 1.00 88.12 1198 THR A O 1
ATOM 9457 N N . TRP A 1 1199 ? 40.019 -4.428 -30.924 1.00 88.31 1199 TRP A N 1
ATOM 9458 C CA . TRP A 1 1199 ? 39.519 -3.258 -31.646 1.00 88.31 1199 TRP A CA 1
ATOM 9459 C C . TRP A 1 1199 ? 38.323 -2.625 -30.943 1.00 88.31 1199 TRP A C 1
ATOM 9461 O O . TRP A 1 1199 ? 37.559 -3.287 -30.235 1.00 88.31 1199 TRP A O 1
ATOM 9471 N N . THR A 1 1200 ? 38.136 -1.323 -31.145 1.00 87.31 1200 THR A N 1
ATOM 9472 C CA . THR A 1 1200 ? 36.840 -0.691 -30.887 1.00 87.31 1200 THR A CA 1
ATOM 9473 C C . THR A 1 1200 ? 35.867 -1.017 -32.029 1.00 87.31 1200 THR A C 1
ATOM 9475 O O . THR A 1 1200 ? 36.272 -1.438 -33.112 1.00 87.31 1200 THR A O 1
ATOM 9478 N N . TRP A 1 1201 ? 34.560 -0.800 -31.828 1.00 81.62 1201 TRP A N 1
ATOM 9479 C CA . TRP A 1 1201 ? 33.589 -0.924 -32.931 1.00 81.62 1201 TRP A CA 1
ATOM 9480 C C . TRP A 1 1201 ? 33.914 0.018 -34.100 1.00 81.62 1201 TRP A C 1
ATOM 9482 O O . TRP A 1 1201 ? 33.669 -0.330 -35.251 1.00 81.62 1201 TRP A O 1
ATOM 9492 N N . LEU A 1 1202 ? 34.472 1.196 -33.801 1.00 79.12 1202 LEU A N 1
ATOM 9493 C CA . LEU A 1 1202 ? 34.893 2.157 -34.813 1.00 79.12 1202 LEU A CA 1
ATOM 9494 C C . LEU A 1 1202 ? 36.105 1.641 -35.593 1.00 79.12 1202 LEU A C 1
ATOM 9496 O O . LEU A 1 1202 ? 36.101 1.727 -36.814 1.00 79.12 1202 LEU A O 1
ATOM 9500 N N . ASP A 1 1203 ? 37.099 1.063 -34.914 1.00 85.25 1203 ASP A N 1
ATOM 9501 C CA . ASP A 1 1203 ? 38.272 0.484 -35.582 1.00 85.25 1203 ASP A CA 1
ATOM 9502 C C . ASP A 1 1203 ? 37.868 -0.681 -36.489 1.00 85.25 1203 ASP A C 1
ATOM 9504 O O . ASP A 1 1203 ? 38.340 -0.760 -37.620 1.00 85.25 1203 ASP A O 1
ATOM 9508 N N . LEU A 1 1204 ? 36.929 -1.529 -36.046 1.00 85.69 1204 LEU A N 1
ATOM 9509 C CA . LEU A 1 1204 ? 36.356 -2.585 -36.884 1.00 85.69 1204 LEU A CA 1
ATOM 9510 C C . LEU A 1 1204 ? 35.653 -2.006 -38.122 1.00 85.69 1204 LEU A C 1
ATOM 9512 O O . LEU A 1 1204 ? 35.838 -2.503 -39.232 1.00 85.69 1204 LEU A O 1
ATOM 9516 N N . LEU A 1 1205 ? 34.856 -0.947 -37.955 1.00 82.56 1205 LEU A N 1
ATOM 9517 C CA . LEU A 1 1205 ? 34.159 -0.293 -39.065 1.00 82.56 1205 LEU A CA 1
ATOM 9518 C C . LEU A 1 1205 ? 35.136 0.376 -40.040 1.00 82.56 1205 LEU A C 1
ATOM 9520 O O . LEU A 1 1205 ? 34.943 0.315 -41.250 1.00 82.56 1205 LEU A O 1
ATOM 9524 N N . LEU A 1 1206 ? 36.199 1.004 -39.542 1.00 80.56 1206 LEU A N 1
ATOM 9525 C CA . LEU A 1 1206 ? 37.225 1.624 -40.379 1.00 80.56 1206 LEU A CA 1
ATOM 9526 C C . LEU A 1 1206 ? 38.073 0.577 -41.107 1.00 80.56 1206 LEU A C 1
ATOM 9528 O O . LEU A 1 1206 ? 38.355 0.763 -42.288 1.00 80.56 1206 LEU A O 1
ATOM 9532 N N . ALA A 1 1207 ? 38.433 -0.526 -40.447 1.00 83.81 1207 ALA A N 1
ATOM 9533 C CA . ALA A 1 1207 ? 39.134 -1.649 -41.068 1.00 83.81 1207 ALA A CA 1
ATOM 9534 C C . ALA A 1 1207 ? 38.286 -2.269 -42.189 1.00 83.81 1207 ALA A C 1
ATOM 9536 O O . ALA A 1 1207 ? 38.721 -2.317 -43.338 1.00 83.81 1207 ALA A O 1
ATOM 9537 N N . THR A 1 1208 ? 37.026 -2.605 -41.894 1.00 84.00 1208 THR A N 1
ATOM 9538 C CA . THR A 1 1208 ? 36.080 -3.129 -42.894 1.00 84.00 1208 THR A CA 1
ATOM 9539 C C . THR A 1 1208 ? 35.828 -2.130 -44.028 1.00 84.00 1208 THR A C 1
ATOM 9541 O O . THR A 1 1208 ? 35.850 -2.519 -45.195 1.00 84.00 1208 THR A O 1
ATOM 9544 N N . LYS A 1 1209 ? 35.663 -0.828 -43.743 1.00 82.00 1209 LYS A N 1
ATOM 9545 C CA . LYS A 1 1209 ? 35.529 0.231 -44.764 1.00 82.00 1209 LYS A CA 1
ATOM 9546 C C . LYS A 1 1209 ? 36.767 0.325 -45.651 1.00 82.00 1209 LYS A C 1
ATOM 9548 O O . LYS A 1 1209 ? 36.624 0.444 -46.861 1.00 82.00 1209 LYS A O 1
ATOM 9553 N N . ASN A 1 1210 ? 37.969 0.307 -45.086 1.00 81.81 1210 ASN A N 1
ATOM 9554 C CA . ASN A 1 1210 ? 39.206 0.451 -45.855 1.00 81.81 1210 ASN A CA 1
ATOM 9555 C C . ASN A 1 1210 ? 39.463 -0.769 -46.748 1.00 81.81 1210 ASN A C 1
ATOM 9557 O O . ASN A 1 1210 ? 39.799 -0.600 -47.925 1.00 81.81 1210 ASN A O 1
ATOM 9561 N N . ASP A 1 1211 ? 39.231 -1.974 -46.228 1.00 82.69 1211 ASP A N 1
ATOM 9562 C CA . ASP A 1 1211 ? 39.425 -3.224 -46.966 1.00 82.69 1211 ASP A CA 1
ATOM 9563 C C . ASP A 1 1211 ? 38.379 -3.389 -48.077 1.00 82.69 1211 ASP A C 1
ATOM 9565 O O . ASP A 1 1211 ? 38.730 -3.677 -49.226 1.00 82.69 1211 ASP A O 1
ATOM 9569 N N . THR A 1 1212 ? 37.105 -3.085 -47.794 1.00 80.88 1212 THR A N 1
ATOM 9570 C CA . THR A 1 1212 ? 36.053 -3.047 -48.827 1.00 80.88 1212 THR A CA 1
ATOM 9571 C C . THR A 1 1212 ? 36.315 -1.953 -49.853 1.00 80.88 1212 THR A C 1
ATOM 9573 O O . THR A 1 1212 ? 36.271 -2.233 -51.047 1.00 80.88 1212 THR A O 1
ATOM 9576 N N . ARG A 1 1213 ? 36.665 -0.727 -49.438 1.00 77.81 1213 ARG A N 1
ATOM 9577 C CA . ARG A 1 1213 ? 36.974 0.397 -50.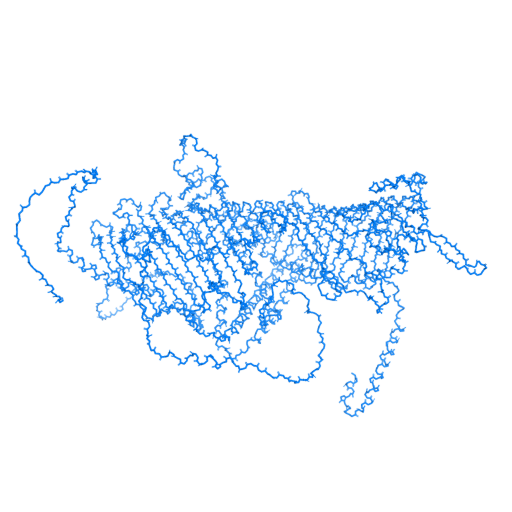339 1.00 77.81 1213 ARG A CA 1
ATOM 9578 C C . ARG A 1 1213 ? 38.088 0.033 -51.313 1.00 77.81 1213 ARG A C 1
ATOM 9580 O O . ARG A 1 1213 ? 37.930 0.263 -52.507 1.00 77.81 1213 ARG A O 1
ATOM 9587 N N . ARG A 1 1214 ? 39.195 -0.546 -50.840 1.00 77.44 1214 ARG A N 1
ATOM 9588 C CA . ARG A 1 1214 ? 40.339 -0.915 -51.689 1.00 77.44 1214 ARG A CA 1
ATOM 9589 C C . ARG A 1 1214 ? 39.947 -1.925 -52.768 1.00 77.44 1214 ARG A C 1
ATOM 9591 O O . ARG A 1 1214 ? 40.310 -1.747 -53.932 1.00 77.44 1214 ARG A O 1
ATOM 9598 N N . VAL A 1 1215 ? 39.183 -2.953 -52.399 1.00 75.62 1215 VAL A N 1
ATOM 9599 C CA . VAL A 1 1215 ? 38.734 -3.994 -53.335 1.00 75.62 1215 VAL A CA 1
ATOM 9600 C C . VAL A 1 1215 ? 37.663 -3.456 -54.285 1.00 75.62 1215 VAL A C 1
ATOM 9602 O O . VAL A 1 1215 ? 37.788 -3.631 -55.497 1.00 75.62 1215 VAL A O 1
ATOM 9605 N N . LEU A 1 1216 ? 36.678 -2.714 -53.779 1.00 76.56 1216 LEU A N 1
ATOM 9606 C CA . LEU A 1 1216 ? 35.619 -2.101 -54.581 1.00 76.56 1216 LEU A CA 1
ATOM 9607 C C . LEU A 1 1216 ? 36.156 -1.068 -55.578 1.00 76.56 1216 LEU A C 1
ATOM 9609 O O . LEU A 1 1216 ? 35.738 -1.089 -56.729 1.00 76.56 1216 LEU A O 1
ATOM 9613 N N . LEU A 1 1217 ? 37.113 -0.211 -55.197 1.00 73.19 1217 LEU A N 1
ATOM 9614 C CA . LEU A 1 1217 ? 37.768 0.717 -56.132 1.00 73.19 1217 LEU A CA 1
ATOM 9615 C C . LEU A 1 1217 ? 38.529 -0.036 -57.220 1.00 73.19 1217 LEU A C 1
ATOM 9617 O O . LEU A 1 1217 ? 38.442 0.334 -58.386 1.00 73.19 1217 LEU A O 1
ATOM 9621 N N . SER A 1 1218 ? 39.230 -1.118 -56.870 1.00 71.88 1218 SER A N 1
ATOM 9622 C CA . SER A 1 1218 ? 39.943 -1.932 -57.860 1.00 71.88 1218 SER A CA 1
ATOM 9623 C C . SER A 1 1218 ? 38.989 -2.593 -58.867 1.00 71.88 1218 SER A C 1
ATOM 9625 O O . SER A 1 1218 ? 39.267 -2.601 -60.067 1.00 71.88 1218 SER A O 1
ATOM 9627 N N . GLN A 1 1219 ? 37.829 -3.076 -58.405 1.00 73.94 1219 GLN A N 1
ATOM 9628 C CA . GLN A 1 1219 ? 36.785 -3.668 -59.244 1.00 73.94 1219 GLN A CA 1
ATOM 9629 C C . GLN A 1 1219 ? 36.071 -2.609 -60.092 1.00 73.94 1219 GLN A C 1
ATOM 9631 O O . GLN A 1 1219 ? 35.921 -2.794 -61.299 1.00 73.94 1219 GLN A O 1
ATOM 9636 N N . ALA A 1 1220 ? 35.705 -1.475 -59.491 1.00 67.94 1220 ALA A N 1
ATOM 9637 C CA . ALA A 1 1220 ? 35.049 -0.362 -60.165 1.00 67.94 1220 ALA A CA 1
ATOM 9638 C C . ALA A 1 1220 ? 35.943 0.252 -61.251 1.00 67.94 1220 ALA A C 1
ATOM 9640 O O . ALA A 1 1220 ? 35.470 0.493 -62.356 1.00 67.94 1220 ALA A O 1
ATOM 9641 N N . ILE A 1 1221 ? 37.243 0.446 -60.993 1.00 68.19 1221 ILE A N 1
ATOM 9642 C CA . ILE A 1 1221 ? 38.204 0.955 -61.987 1.00 68.19 1221 ILE A CA 1
ATOM 9643 C C . ILE A 1 1221 ? 38.402 -0.063 -63.117 1.00 68.19 1221 ILE A C 1
ATOM 9645 O O . ILE A 1 1221 ? 38.369 0.312 -64.289 1.00 68.19 1221 ILE A O 1
ATOM 9649 N N . ARG A 1 1222 ? 38.548 -1.357 -62.797 1.00 66.56 1222 ARG A N 1
ATOM 9650 C CA . ARG A 1 1222 ? 38.725 -2.424 -63.798 1.00 66.56 1222 ARG A CA 1
ATOM 9651 C C . ARG A 1 1222 ? 37.507 -2.567 -64.713 1.00 66.56 1222 ARG A C 1
ATOM 9653 O O . ARG A 1 1222 ? 37.680 -2.696 -65.921 1.00 66.56 1222 ARG A O 1
ATOM 9660 N N . GLN A 1 1223 ? 36.294 -2.497 -64.167 1.00 62.44 1223 GLN A N 1
ATOM 9661 C CA . GLN A 1 1223 ? 35.053 -2.552 -64.947 1.00 62.44 1223 GLN A CA 1
ATOM 9662 C C . GLN A 1 1223 ? 34.789 -1.246 -65.717 1.00 62.44 1223 GLN A C 1
ATOM 9664 O O . GLN A 1 1223 ? 34.406 -1.300 -66.885 1.00 62.44 1223 GLN A O 1
ATOM 9669 N N . LYS A 1 1224 ? 35.074 -0.072 -65.132 1.00 57.12 1224 LYS A N 1
ATOM 9670 C CA . LYS A 1 1224 ? 34.913 1.238 -65.796 1.00 57.12 1224 LYS A CA 1
ATOM 9671 C C . LYS A 1 1224 ? 35.904 1.442 -66.951 1.00 57.12 1224 LYS A C 1
ATOM 9673 O O . LYS A 1 1224 ? 35.526 2.020 -67.964 1.00 57.12 1224 LYS A O 1
ATOM 9678 N N . LEU A 1 1225 ? 37.132 0.918 -66.857 1.00 56.09 1225 LEU A N 1
ATOM 9679 C CA . LEU A 1 1225 ? 38.109 0.917 -67.960 1.00 56.09 1225 LEU A CA 1
ATOM 9680 C C . LEU A 1 1225 ? 37.771 -0.109 -69.060 1.00 56.09 1225 LEU A C 1
ATOM 9682 O O . LEU A 1 1225 ? 38.089 0.117 -70.225 1.00 56.09 1225 LEU A O 1
ATOM 9686 N N . GLN A 1 1226 ? 37.086 -1.211 -68.728 1.00 54.12 1226 GLN A N 1
ATOM 9687 C CA . GLN A 1 1226 ? 36.597 -2.185 -69.718 1.00 54.12 1226 GLN A CA 1
ATOM 9688 C C . GLN A 1 1226 ? 35.349 -1.705 -70.482 1.00 54.12 1226 GLN A C 1
ATOM 9690 O O . GLN A 1 1226 ? 35.134 -2.129 -71.617 1.00 54.12 1226 GLN A O 1
ATOM 9695 N N . LEU A 1 1227 ? 34.585 -0.756 -69.931 1.00 47.53 1227 LEU A N 1
ATOM 9696 C CA . LEU A 1 1227 ? 33.423 -0.126 -70.578 1.00 47.53 1227 LEU A CA 1
ATOM 9697 C C . LEU A 1 1227 ? 33.764 0.712 -71.834 1.00 47.53 1227 LEU A C 1
ATOM 9699 O O . LEU A 1 1227 ? 32.855 1.153 -72.534 1.00 47.53 1227 LEU A O 1
ATOM 9703 N N . HIS A 1 1228 ? 35.047 0.903 -72.174 1.00 39.91 1228 HIS A N 1
ATOM 9704 C CA . HIS A 1 1228 ? 35.488 1.505 -73.446 1.00 39.91 1228 HIS A CA 1
ATOM 9705 C C . HIS A 1 1228 ? 35.765 0.505 -74.582 1.00 39.91 1228 HIS A C 1
ATOM 9707 O O . HIS A 1 1228 ? 36.175 0.909 -75.670 1.00 39.91 1228 HIS A O 1
ATOM 9713 N N . ARG A 1 1229 ? 35.460 -0.788 -74.408 1.00 38.28 1229 ARG A N 1
ATOM 9714 C CA . ARG A 1 1229 ? 35.356 -1.737 -75.528 1.00 38.28 1229 ARG A CA 1
ATOM 9715 C C . ARG A 1 1229 ? 33.908 -2.218 -75.636 1.00 38.28 1229 ARG A C 1
ATOM 9717 O O . ARG A 1 1229 ? 33.456 -3.010 -74.819 1.00 38.28 1229 ARG A O 1
ATOM 9724 N N . ARG A 1 1230 ? 33.177 -1.701 -76.636 1.00 36.31 1230 ARG A N 1
ATOM 9725 C CA . ARG A 1 1230 ? 31.813 -2.125 -77.013 1.00 36.31 1230 ARG A CA 1
ATOM 9726 C C . ARG A 1 1230 ? 31.699 -3.659 -76.973 1.00 36.31 1230 ARG A C 1
ATOM 9728 O O . ARG A 1 1230 ? 32.324 -4.332 -77.788 1.00 36.31 1230 ARG A O 1
ATOM 9735 N N . ALA A 1 1231 ? 30.878 -4.185 -76.068 1.00 33.53 1231 ALA A N 1
ATOM 9736 C CA . ALA A 1 1231 ? 30.303 -5.522 -76.189 1.00 33.53 1231 ALA A CA 1
ATOM 9737 C C . ALA A 1 1231 ? 28.975 -5.405 -76.970 1.00 33.53 1231 ALA A C 1
ATOM 9739 O O . ALA A 1 1231 ? 28.257 -4.421 -76.769 1.00 33.53 1231 ALA A O 1
ATOM 9740 N N . PRO A 1 1232 ? 28.659 -6.330 -77.895 1.00 36.19 1232 PRO A N 1
ATOM 9741 C CA . PRO A 1 1232 ? 27.440 -6.259 -78.692 1.00 36.19 1232 PRO A CA 1
ATOM 9742 C C . PRO A 1 1232 ? 26.207 -6.470 -77.807 1.00 36.19 1232 PRO A C 1
ATOM 9744 O O . PRO A 1 1232 ? 26.243 -7.226 -76.837 1.00 36.19 1232 PRO A O 1
ATOM 9747 N N . ALA A 1 1233 ? 25.130 -5.764 -78.149 1.00 33.91 1233 ALA A N 1
ATOM 9748 C CA . ALA A 1 1233 ? 23.834 -5.850 -77.494 1.00 33.91 1233 ALA A CA 1
ATOM 9749 C C . ALA A 1 1233 ? 23.326 -7.301 -77.446 1.00 33.91 1233 ALA A C 1
ATOM 9751 O O . ALA A 1 1233 ? 23.416 -8.031 -78.434 1.00 33.91 1233 ALA A O 1
ATOM 9752 N N . ALA A 1 1234 ? 22.776 -7.701 -76.297 1.00 36.22 1234 ALA A N 1
ATOM 9753 C CA . ALA A 1 1234 ? 21.958 -8.901 -76.207 1.00 36.22 1234 ALA A CA 1
ATOM 9754 C C . ALA A 1 1234 ? 20.716 -8.723 -77.107 1.00 36.22 1234 ALA A C 1
ATOM 9756 O O . ALA A 1 1234 ? 20.138 -7.633 -77.100 1.00 36.22 1234 ALA A O 1
ATOM 9757 N N . PRO A 1 1235 ? 20.318 -9.737 -77.895 1.00 37.31 1235 PRO A N 1
ATOM 9758 C CA . PRO A 1 1235 ? 19.160 -9.631 -78.771 1.00 37.31 1235 PRO A CA 1
ATOM 9759 C C . PRO A 1 1235 ? 17.876 -9.539 -77.937 1.00 37.31 1235 PRO A C 1
ATOM 9761 O O . PRO A 1 1235 ? 17.705 -10.271 -76.961 1.00 37.31 1235 PRO A O 1
ATOM 9764 N N . GLU A 1 1236 ? 16.984 -8.628 -78.325 1.00 37.25 1236 GLU A N 1
ATOM 9765 C CA . GLU A 1 1236 ? 15.615 -8.572 -77.813 1.00 37.25 1236 GLU A CA 1
ATOM 9766 C C . GLU A 1 1236 ? 14.873 -9.889 -78.110 1.00 37.25 1236 GLU A C 1
ATOM 9768 O O . GLU A 1 1236 ? 15.085 -10.486 -79.171 1.00 37.25 1236 GLU A O 1
ATOM 9773 N N . PRO A 1 1237 ? 13.993 -10.362 -77.212 1.00 38.28 1237 PRO A N 1
ATOM 9774 C CA . PRO A 1 1237 ? 13.112 -11.475 -77.527 1.00 38.28 1237 PRO A CA 1
ATOM 9775 C C . PRO A 1 1237 ? 12.060 -11.019 -78.550 1.00 38.28 1237 PRO A C 1
ATOM 9777 O O . PRO A 1 1237 ? 11.284 -10.100 -78.288 1.00 38.28 1237 PRO A O 1
ATOM 9780 N N . LEU A 1 1238 ? 12.058 -11.671 -79.716 1.00 41.00 1238 LEU A N 1
ATOM 9781 C CA . LEU A 1 1238 ? 11.071 -11.493 -80.782 1.00 41.00 1238 LEU A CA 1
ATOM 9782 C C . LEU A 1 1238 ? 9.634 -11.697 -80.272 1.00 41.00 1238 LEU A C 1
ATOM 9784 O O . LEU A 1 1238 ? 9.354 -12.577 -79.458 1.00 41.00 1238 LEU A O 1
ATOM 9788 N N . GLU A 1 1239 ? 8.712 -10.904 -80.817 1.00 44.94 1239 GLU A N 1
ATOM 9789 C CA . GLU A 1 1239 ? 7.281 -10.825 -80.482 1.00 44.94 1239 GLU A CA 1
ATOM 9790 C C . GLU A 1 1239 ? 6.454 -12.106 -80.742 1.00 44.94 1239 GLU A C 1
ATOM 9792 O O . GLU A 1 1239 ? 5.243 -12.114 -80.522 1.00 44.94 1239 GLU A O 1
ATOM 9797 N N . GLU A 1 1240 ? 7.071 -13.218 -81.143 1.00 42.34 1240 GLU A N 1
ATOM 9798 C CA . GLU A 1 1240 ? 6.365 -14.459 -81.494 1.00 42.34 1240 GLU A CA 1
ATOM 9799 C C . GLU A 1 1240 ? 5.965 -15.318 -80.277 1.00 42.34 1240 GLU A C 1
ATOM 9801 O O . GLU A 1 1240 ? 5.007 -16.092 -80.357 1.00 42.34 1240 GLU A O 1
ATOM 9806 N N . ASP A 1 1241 ? 6.592 -15.124 -79.111 1.00 47.91 1241 ASP A N 1
ATOM 9807 C CA . ASP A 1 1241 ? 6.231 -15.852 -77.880 1.00 47.91 1241 ASP A CA 1
ATOM 9808 C C . ASP A 1 1241 ? 5.053 -15.222 -77.111 1.00 47.91 1241 ASP A C 1
ATOM 9810 O O . ASP A 1 1241 ? 4.457 -15.864 -76.244 1.00 47.91 1241 ASP A O 1
ATOM 9814 N N . LYS A 1 1242 ? 4.626 -14.001 -77.469 1.00 45.19 1242 LYS A N 1
ATOM 9815 C CA . LYS A 1 1242 ? 3.403 -13.382 -76.918 1.00 45.19 1242 LYS A CA 1
ATOM 9816 C C . LYS A 1 1242 ? 2.120 -13.942 -77.539 1.00 45.19 1242 LYS A C 1
ATOM 9818 O O . LYS A 1 1242 ? 1.088 -13.958 -76.874 1.00 45.19 1242 LYS A O 1
ATOM 9823 N N . ALA A 1 1243 ? 2.174 -14.453 -78.770 1.00 43.31 1243 ALA A N 1
ATOM 9824 C CA . ALA A 1 1243 ? 1.010 -15.046 -79.433 1.00 43.31 1243 ALA A CA 1
ATOM 9825 C C . ALA A 1 1243 ? 0.724 -16.488 -78.968 1.00 43.31 1243 ALA A C 1
ATOM 9827 O O . ALA A 1 1243 ? -0.425 -16.926 -78.983 1.00 43.31 1243 ALA A O 1
ATOM 9828 N N . ARG A 1 1244 ? 1.743 -17.207 -78.476 1.00 48.31 1244 ARG A N 1
ATOM 9829 C CA . ARG A 1 1244 ? 1.606 -18.570 -77.925 1.00 48.31 1244 ARG A CA 1
ATOM 9830 C C . ARG A 1 1244 ? 1.033 -18.621 -76.510 1.00 48.31 1244 ARG A C 1
ATOM 9832 O O . ARG A 1 1244 ? 0.581 -19.672 -76.076 1.00 48.31 1244 ARG A O 1
ATOM 9839 N N . LEU A 1 1245 ? 1.004 -17.487 -75.811 1.00 51.28 1245 LEU A N 1
ATOM 9840 C CA . LEU A 1 1245 ? 0.422 -17.370 -74.472 1.00 51.28 1245 LEU A CA 1
ATOM 9841 C C . LEU A 1 1245 ? -1.066 -16.957 -74.496 1.00 51.28 1245 LEU A C 1
ATOM 9843 O O . LEU A 1 1245 ? -1.712 -16.957 -73.453 1.00 51.28 1245 LEU A O 1
ATOM 9847 N N . LEU A 1 1246 ? -1.611 -16.612 -75.675 1.00 44.59 1246 LEU A N 1
ATOM 9848 C CA . LEU A 1 1246 ? -2.979 -16.094 -75.852 1.00 44.59 1246 LEU A CA 1
ATOM 9849 C C . LEU A 1 1246 ? -3.961 -17.079 -76.516 1.00 44.59 1246 LEU A C 1
ATOM 9851 O O . LEU A 1 1246 ? -5.168 -16.856 -76.447 1.00 44.59 1246 LEU A O 1
ATOM 9855 N N . LEU A 1 1247 ? -3.493 -18.176 -77.118 1.00 43.84 1247 LEU A N 1
ATOM 9856 C CA . LEU A 1 1247 ? -4.345 -19.198 -77.741 1.00 43.84 1247 LEU A CA 1
ATOM 9857 C C . LEU A 1 1247 ? -3.871 -20.583 -77.287 1.00 43.84 1247 LEU A C 1
ATOM 9859 O O . LEU A 1 1247 ? -2.859 -21.087 -77.761 1.00 43.84 1247 LEU A O 1
ATOM 9863 N N . GLY A 1 1248 ? -4.574 -21.145 -76.303 1.00 36.97 1248 GLY A N 1
ATOM 9864 C CA . GLY A 1 1248 ? -4.205 -22.389 -75.629 1.00 36.97 1248 GLY A CA 1
ATOM 9865 C C . GLY A 1 1248 ? -4.148 -23.630 -76.527 1.00 36.97 1248 GLY A C 1
ATOM 9866 O O . GLY A 1 1248 ? -4.724 -23.680 -77.613 1.00 36.97 1248 GLY A O 1
ATOM 9867 N N . ASP A 1 1249 ? -3.465 -24.651 -76.007 1.00 41.00 1249 ASP A N 1
ATOM 9868 C CA . ASP A 1 1249 ? -3.247 -25.954 -76.632 1.00 41.00 1249 ASP A CA 1
ATOM 9869 C C . ASP A 1 1249 ? -4.553 -26.632 -77.048 1.00 41.00 1249 ASP A C 1
ATOM 9871 O O . ASP A 1 1249 ? -5.356 -27.020 -76.196 1.00 41.00 1249 ASP A O 1
ATOM 9875 N N . ARG A 1 1250 ? -4.724 -26.881 -78.353 1.00 32.28 1250 ARG A N 1
ATOM 9876 C CA . ARG A 1 1250 ? -5.458 -28.055 -78.841 1.00 32.28 1250 ARG A CA 1
ATOM 9877 C C . ARG A 1 1250 ? -5.167 -28.377 -80.311 1.00 32.28 1250 ARG A C 1
ATOM 9879 O O . ARG A 1 1250 ? -5.310 -27.552 -81.203 1.00 32.28 1250 ARG A O 1
ATOM 9886 N N . THR A 1 1251 ? -4.905 -29.670 -80.502 1.00 30.14 1251 THR A N 1
ATOM 9887 C CA . THR A 1 1251 ? -5.192 -30.526 -81.667 1.00 30.14 1251 THR A CA 1
ATOM 9888 C C . THR A 1 1251 ? -4.253 -30.557 -82.888 1.00 30.14 1251 THR A C 1
ATOM 9890 O O . THR A 1 1251 ? -4.284 -29.689 -83.744 1.00 30.14 1251 THR A O 1
ATOM 9893 N N . VAL A 1 1252 ? -3.604 -31.731 -83.004 1.00 28.91 1252 VAL A N 1
ATOM 9894 C CA . VAL A 1 1252 ? -3.606 -32.651 -84.169 1.00 28.91 1252 VAL A CA 1
ATOM 9895 C C . VAL A 1 1252 ? -2.509 -32.495 -85.244 1.00 28.91 1252 VAL A C 1
ATOM 9897 O O . VAL A 1 1252 ? -2.570 -31.656 -86.127 1.00 28.91 1252 VAL A O 1
ATOM 9900 N N . ALA A 1 1253 ? -1.576 -33.454 -85.147 1.00 27.38 1253 ALA A N 1
ATOM 9901 C CA . ALA A 1 1253 ? -1.085 -34.404 -86.159 1.00 27.38 1253 ALA A CA 1
ATOM 9902 C C . ALA A 1 1253 ? -0.287 -33.971 -87.411 1.00 27.38 1253 ALA A C 1
ATOM 9904 O O . ALA A 1 1253 ? -0.663 -33.103 -88.182 1.00 27.38 1253 ALA A O 1
ATOM 9905 N N . GLU A 1 1254 ? 0.769 -34.776 -87.618 1.00 29.95 1254 GLU A N 1
ATOM 9906 C CA . GLU A 1 1254 ? 1.339 -35.270 -88.882 1.00 29.95 1254 GLU A CA 1
ATOM 9907 C C . GLU A 1 1254 ? 1.781 -34.267 -89.966 1.00 29.95 1254 GLU A C 1
ATOM 9909 O O . GLU A 1 1254 ? 0.986 -33.773 -90.755 1.00 29.95 1254 GLU A O 1
ATOM 9914 N N . ASN A 1 1255 ? 3.101 -34.147 -90.174 1.00 29.31 1255 ASN A N 1
ATOM 9915 C CA . ASN A 1 1255 ? 3.778 -34.919 -91.231 1.00 29.31 1255 ASN A CA 1
ATOM 9916 C C . ASN A 1 1255 ? 5.292 -34.636 -91.329 1.00 29.31 1255 ASN A C 1
ATOM 9918 O O . ASN A 1 1255 ? 5.758 -33.502 -91.306 1.00 29.31 1255 ASN A O 1
ATOM 9922 N N . LYS A 1 1256 ? 6.055 -35.725 -91.491 1.00 30.70 1256 LYS A N 1
ATOM 9923 C CA . LYS A 1 1256 ? 7.449 -35.785 -91.986 1.00 30.70 1256 LYS A CA 1
ATOM 9924 C C . LYS A 1 1256 ? 7.505 -35.358 -93.472 1.00 30.70 1256 LYS A C 1
ATOM 9926 O O . LYS A 1 1256 ? 6.494 -35.522 -94.151 1.00 30.70 1256 LYS A O 1
ATOM 9931 N N . PRO A 1 1257 ? 8.649 -34.877 -94.017 1.00 38.19 1257 PRO A N 1
ATOM 9932 C CA . PRO A 1 1257 ? 9.753 -35.754 -94.477 1.00 38.19 1257 PRO A CA 1
ATOM 9933 C C . PRO A 1 1257 ? 11.168 -35.197 -94.181 1.00 38.19 1257 PRO A C 1
ATOM 9935 O O . PRO A 1 1257 ? 11.433 -34.009 -94.280 1.00 38.19 1257 PRO A O 1
ATOM 9938 N N . GLN A 1 1258 ? 12.094 -35.999 -93.640 1.00 28.12 1258 GLN A N 1
ATOM 9939 C CA . GLN A 1 1258 ? 13.133 -36.770 -94.359 1.00 28.12 1258 GLN A CA 1
ATOM 9940 C C . GLN A 1 1258 ? 13.993 -35.996 -95.384 1.00 28.12 1258 GLN A C 1
ATOM 9942 O O . GLN A 1 1258 ? 13.560 -35.779 -96.510 1.00 28.12 1258 GLN A O 1
ATOM 9947 N N . LYS A 1 1259 ? 15.289 -35.817 -95.074 1.00 29.42 1259 LYS A N 1
ATOM 9948 C CA . LYS A 1 1259 ? 16.440 -36.535 -95.691 1.00 29.42 1259 LYS A CA 1
ATOM 9949 C C . LYS A 1 1259 ? 17.759 -36.041 -95.065 1.00 29.42 1259 LYS A C 1
ATOM 9951 O O . LYS A 1 1259 ? 17.981 -34.844 -95.003 1.00 29.42 1259 LYS A O 1
ATOM 9956 N N . LYS A 1 1260 ? 18.511 -36.960 -94.431 1.00 30.25 1260 LYS A N 1
ATOM 9957 C CA . LYS A 1 1260 ? 19.835 -37.506 -94.849 1.00 30.25 1260 LYS A CA 1
ATOM 9958 C C . LYS A 1 1260 ? 20.984 -36.504 -94.650 1.00 30.25 1260 LYS A C 1
ATOM 9960 O O . LYS A 1 1260 ? 20.868 -35.375 -95.079 1.00 30.25 1260 LYS A O 1
ATOM 9965 N N . SER A 1 1261 ? 22.156 -36.819 -94.110 1.00 26.86 1261 SER A N 1
ATOM 9966 C CA . SER A 1 1261 ? 22.843 -38.040 -93.650 1.00 26.86 1261 SER A CA 1
ATOM 9967 C C . SER A 1 1261 ? 24.257 -37.545 -93.276 1.00 26.86 1261 SER A C 1
ATOM 9969 O O . SER A 1 1261 ? 24.783 -36.715 -94.009 1.00 26.86 1261 SER A O 1
ATOM 9971 N N . VAL A 1 1262 ? 24.887 -37.911 -92.161 1.00 32.56 1262 VAL A N 1
ATOM 9972 C CA . VAL A 1 1262 ? 25.895 -38.992 -92.012 1.00 32.56 1262 VAL A CA 1
ATOM 9973 C C . VAL A 1 1262 ? 26.556 -38.786 -90.621 1.00 32.56 1262 VAL A C 1
ATOM 9975 O O . VAL A 1 1262 ? 26.553 -37.654 -90.135 1.00 32.56 1262 VAL A O 1
ATOM 9978 N N . PRO A 1 1263 ? 27.062 -39.845 -89.952 1.00 38.47 1263 PRO A N 1
ATOM 9979 C CA . PRO A 1 1263 ? 27.150 -39.939 -88.494 1.00 38.47 1263 PRO A CA 1
ATOM 9980 C C . PRO A 1 1263 ? 28.596 -40.016 -87.948 1.00 38.47 1263 PRO A C 1
ATOM 9982 O O . PRO A 1 1263 ? 29.561 -39.913 -88.700 1.00 38.47 1263 PRO A O 1
ATOM 9985 N N . SER A 1 1264 ? 28.698 -40.359 -86.651 1.00 26.55 1264 SER A N 1
ATOM 9986 C CA . SER A 1 1264 ? 29.876 -40.891 -85.927 1.00 26.55 1264 SER A CA 1
ATOM 9987 C C . SER A 1 1264 ? 30.845 -39.821 -85.377 1.00 26.55 1264 SER A C 1
ATOM 9989 O O . SER A 1 1264 ? 31.028 -38.791 -86.001 1.00 26.55 1264 SER A O 1
ATOM 9991 N N . VAL A 1 1265 ? 31.502 -39.950 -84.219 1.00 31.72 1265 VAL A N 1
ATOM 9992 C CA . VAL A 1 1265 ? 31.595 -41.021 -83.217 1.00 31.72 1265 VAL A CA 1
ATOM 9993 C C . VAL A 1 1265 ? 32.214 -40.438 -81.925 1.00 31.72 1265 VAL A C 1
ATOM 9995 O O . VAL A 1 1265 ? 32.913 -39.434 -81.950 1.00 31.72 1265 VAL A O 1
ATOM 9998 N N . PHE A 1 1266 ? 31.904 -41.099 -80.811 1.00 29.27 1266 PHE A N 1
ATOM 9999 C CA . PHE A 1 1266 ? 32.488 -41.090 -79.461 1.00 29.27 1266 PHE A CA 1
ATOM 10000 C C . PHE A 1 1266 ? 33.887 -40.481 -79.175 1.00 29.27 1266 PHE A C 1
ATOM 10002 O O . PHE A 1 1266 ? 34.835 -40.719 -79.913 1.00 29.27 1266 PHE A O 1
ATOM 10009 N N . LYS A 1 1267 ? 33.993 -39.980 -77.920 1.00 28.14 1267 LYS A N 1
ATOM 10010 C CA . LYS A 1 1267 ? 34.945 -40.318 -76.813 1.00 28.14 1267 LYS A CA 1
ATOM 10011 C C . LYS A 1 1267 ? 35.825 -39.173 -76.259 1.00 28.14 1267 LYS A C 1
ATOM 10013 O O . LYS A 1 1267 ? 36.618 -38.608 -76.990 1.00 28.14 1267 LYS A O 1
ATOM 10018 N N . PHE A 1 1268 ? 35.644 -38.930 -74.941 1.00 29.59 1268 PHE A N 1
ATOM 10019 C CA . PHE A 1 1268 ? 36.612 -38.720 -73.826 1.00 29.59 1268 PHE A CA 1
ATOM 10020 C C . PHE A 1 1268 ? 37.997 -38.114 -74.179 1.00 29.59 1268 PHE A C 1
ATOM 10022 O O . PHE A 1 1268 ? 38.626 -38.565 -75.117 1.00 29.59 1268 PHE A O 1
ATOM 10029 N N . SER A 1 1269 ? 38.615 -37.164 -73.465 1.00 28.62 1269 SER A N 1
ATOM 10030 C CA . SER A 1 1269 ? 38.899 -37.076 -72.021 1.00 28.62 1269 SER A CA 1
ATOM 10031 C C . SER A 1 1269 ? 39.755 -35.825 -71.732 1.00 28.62 1269 SER A C 1
ATOM 10033 O O . SER A 1 1269 ? 40.581 -35.476 -72.565 1.00 28.62 1269 SER A O 1
ATOM 10035 N N . LYS A 1 1270 ? 39.608 -35.265 -70.522 1.00 30.33 1270 LYS A N 1
ATOM 10036 C CA . LYS A 1 1270 ? 40.593 -34.552 -69.673 1.00 30.33 1270 LYS A CA 1
ATOM 10037 C C . LYS A 1 1270 ? 41.776 -33.800 -70.318 1.00 30.33 1270 LYS A C 1
ATOM 10039 O O . LYS A 1 1270 ? 42.737 -34.419 -70.766 1.00 30.33 1270 LYS A O 1
ATOM 10044 N N . SER A 1 1271 ? 41.808 -32.498 -70.040 1.00 29.95 1271 SER A N 1
ATOM 10045 C CA . SER A 1 1271 ? 42.840 -31.866 -69.199 1.00 29.95 1271 SER A CA 1
ATOM 10046 C C . SER A 1 1271 ? 42.207 -30.730 -68.413 1.00 29.95 1271 SER A C 1
ATOM 10048 O O . SER A 1 1271 ? 41.530 -29.918 -69.087 1.00 29.95 1271 SER A O 1
#

Foldseek 3Di:
DLVVVCPVPVDDPPVVSVVVVVVVVVVVVVVVVVCVVVPDDDPDDQKDKDFAPKDKDWDDDPCCDDDVSQVVVLCVQQVPADADPVHFAFPDKGKTWMWIWTQWIFMDGPPFPDTQKIFGGKIKTFMKMKTFTDADPQQKDWDWDQPDPPVGTDIDIDGLTDIAMGTDMEMETEEIEGEDEPLCVVSVVVVVVVVCVVPPFRQFQAAGADVVLVCLLRYAGKYKYWYQKYWYWYALDNDSHDPQFTKIWMFGGWIWIDHNQKIKIWGWIWIFTGHPFLDGTDGFKIAGGKIKMKGKDFDFQADLNHSVQQHGGHPVRDDPVCVVPPDHSCRRNGGQAIEIEIEIEHDADPPDFMEGEAEPVVVVVVVSSVVRVPDDDDDDDDDPVNVHPRDDRDDNVLRHFKYKYKYKTAFYWYWYAHAPLRAKIKIKTFGIKIKIWMKGWDFADDPDPDPDGTDTDIDTAKIKIKTAWMWMWMWHQDDPPDPDDDDDDDDPPDDRPIDTFGAKIFGMWMWMAHDPDDDPDQDARIEIETEQIEGEFEPVNVVSVCVVVCSVVLVVLLVCLLDPNLPDFDPDPPDDDDDDDDDDDDDDDDDDDDDDDDDDDDDPDDPVVVVVVPPPDPDDDDDDDDDDDDDDDDDDDDDDDPPPPPPPQVDPQKHFHYKYKYAFHKYWFFFDPAAWIKIKTFRIKIWTWIFGVVQTKIKIKMKTWQIWMKIFLDRQPDPPPRPDDDDDDNVLRDDPDDDDDPDDDDDDDPPPAPQQDALHKDDPDDDPDPPPSDTTMGTFKGGKMKMKMWMAGDDDPDDDDDDDDDPPAGTAIEIEIEIEEIEGEDELSRVVRVVSRVDCPVVDDPPVNVVLVVVLVVLLVVCVVVVPDDCVVVLVVLSVVLVVLVVVLRVLSSVLNVLVVVPPDDDVVSVVVSVVSVVVSVVSVVVSSVSSSVSSSSSVSVSVVVVVPPDDDPDDVFAGFRYKYKYWYAKHWYWYAYSSSPATAKIKIWGTWMWMWTQGPQRKIKIKTFTQFIWIAGRDPPDPPRTFKGFDDDPPPDDPVLRTQKMWIWIWGDQDLLATETAETEIEHGAMEGADEPVSVQVVCCSNPVPDHPVVVVVPPVVPPDDDDDDDDDDDDDDDDDDDDPPPDDPPDDDDDPDDDDVSVVSNVLRNQKHWYAKYWYAKYWYFYAYHYDDPDDPPGDHRQTFIQHIDMDHGDTHGPVRVVVVSCVSRVVRRVVSCVVVVVVVVDDDDDDDDDDPPVVVDVVDDDDDDDDDDDDDDDDDDDDDDDDD

Sequence (1271 aa):
MVQELCKPHLFLPAGKVEELYSALRQKDAQIYVQRCRAAPPPRSRLVACCLSGFSLLALADPSMHGAQNATQKLREIDADSPWPEEGIEFSTLWCRMINVSVVLWQLRLRDFPQPLLSMSEMRLWGTMLAAEESAPPRAVRTVVIDQGAPWGEFELERSMMPLKWYYDLCCEMTEYSYAFGPCWEPVIAHCNLAFDQVSRPSLDPSAPLTWWDKVRLLFHGRLTLNCSKFTCLLHVSLDPYNTTEEMEVTWSDLVLDWTNGKLGFLGELKVFVRTASKYDDCRVLRVPGLRLSIKLGWQCVGDPRDHHAVAPCAPTRLPEYSSNQEHDSYRAFRSQGLDLHLSMDTKPMEDDGPVLLLYGSTLRWFESLKLILSGTTRPTRRGRVFKNMKPRKPQLSRHYRNVAVSLTLHNLQVFYWSSSSMQRGIEMLGVRVTCGSRHRLSLVPGSDSLIRRARAVWATLYMNCDLNDVEIWLKTPAQQAHEEKAGDERDMLCPPAMEKCYCLSVRRVSYGREASGAGSTPAPTHRLAVHDLRGAWTKLNRDLAFALIDTYIKTQQLKKNLSTKALKEEEKPTTSPKHQRDTDVVSPPPASTQGGSGGSGSCAEGMLAALVAEAGEAGGEAPVVFSDELAGAEGDAPPPHPPHLRHVLDDDTAHTACLIELVNSQVVLKGCETRGYVILCAARAEVRQRVRRAPAATAWSGALSAMQYYATVSAADRDQLDENIQWVSVEEIEERWSGAEISTLPDVPRLVGSGHSAGGVIGRTVGPSADTGLAQLQRIVSRCACEFYYVSQESESSTNTGAGWASAPEPYDSFTLMHHDLDVCTNSLQYAMLLDVINNVVLHVEPERRRALERRARMRFQLQLHRDTDPRHLIHKLQTQVRETLARLRRLEKEYYLKNRSITGNDPIALAELKSLDDQVNECKETAWSLGEELDAMVRAWREAGCATRAPAPRSPHAPPHRYNEICFKSARWRLTDADGQLGIADLLLTNFLYTKTSRSDDSVEHQLELGYVRVTNLLPNEPFPEVLVPQAASGRAPLARRAALRVFCRDRPPVGGISVKEHFEVNIVPIRIGMTKKFFNTMLKFCFPERDPDAMEEGEEEAGEGASGRNSGTLVSKKSRKKNKDSNSNFYVKRDKKDKDDVEKMKERAEKNKLFIYIKIPEVPVRVSYKGSKEKNLEDVRDLPLLLPTLEYHNVTWTWLDLLLATKNDTRRVLLSQAIRQKLQLHRRAPAAPEPLEEDKARLLLGDRTVAENKPQKKSVPSVFKFSKS

Radius of gyration: 44.87 Å; chains: 1; bounding box: 114×93×165 Å

Organism: NCBI:txid345717

pLDDT: mean 71.45, std 20.9, range [22.81, 96.5]